Protein AF-A0A6P4JUM6-F1 (afdb_monomer_lite)

Radius of gyration: 41.26 Å; chains: 1; bounding box: 114×109×112 Å

Secondary structure (DSSP, 8-state):
----------------------------SSSTTHHHHHHHHS-TT--HHHHHHHGGG-PPPPPP-----THHHHHHHHHHHHHHHHHHHTT---THHHHHHHTT-TT-HHHHHHHHHHHHHHHHHHHHHHHHHHHHH-S---HHHHHHHHHHHTTHHHHHHHHHHHHH--TT-SS--TTSHHHHHHHHHTT-HHHHHHH---HHHHHHHHHHHHHHHHHHHHHHHHHHHHHHHHTTS---HHHHHHHHHHHHHHHHHHHHHHHHHHHHS--EE-PPPPSS--BTTTEE---SSSEEEEEEHHHHSTTS---S-GGG-SEE-----SSTTSGGGTS----SEEEEEEE--SEEEEEEPPTT-S-SEEEEEETTS-EES-----SSPEEEEE-EEETTTEEE-EEEEEEE--STT---EEE-S-EE--GGGTEEEEEEEEEEETTEEEEEEEEEEEEGGGEE-GGG-EEPPP----TTSTT--BTTTEEE-BTTB-EEE--EE--SSTTEEEEEEEEEEETTEEEEEEEEEEEETTTTEE-TTSTT-EEE---TTS-PEE----S-B-GGGSS--EE---TTEEEE-EEPPHHHHTT-SEESEEE-S-EE-SS---EEEEEEEEEE-TTB--EEEEEEEE--GGG----THHHHHHHHHTTTTSS-TTTHHHHSSSSTTS-SS---------------------SS-HHHHHHHHHHHHHHHHHHHH---HHHHHHHHHHTTTTS-HHHHHHHHHHHHHHHHHHHHHHHHHHHHHS----HHHHHHHHHHHHHHHHHHHHHHHHHHH--SS-TTT-TT-HHHHHHHHHHH-THHHHHH---HHHHHHHHHHHHHHHHHHHHHHHHHHHHHTTTT---HHHHHHHHHHHHHHHHHHHHHHHHHHTTS--EE-PPPPSS--BTTTEE---SEEEEEEEEGGGSSTT----S-GGG-SEEE----GGG-GGGTS----SEEEEEEE--SEEEEEEPPTTSS-SEEEEEETTS-EES-----SS-EEEEE-EEEETTEEE-EEEEEEE--STT---EEE-S-EE--GGGTEEEEEEEEEEETTEEEEEEEEEEEEGGGEE-GGG-EEPPPP---TTSTT--BTTTEEE-BTTB-EEEE-EE--SSTTEEEEEEEEEEETTEEEEEEEEEEEETTTTEESSTTTS-EEEE-STTS-PEEE---S-B-GGGSS--EE---SSEEEE-EEPPHHHHTT-SEESEEE-S-EE-SS---EEEEEEEEEE-TTB--EEEEEEEE---GGG--

Structure (mmCIF, N/CA/C/O backbone):
data_AF-A0A6P4JUM6-F1
#
_entry.id   AF-A0A6P4JUM6-F1
#
loop_
_atom_site.group_PDB
_atom_site.id
_atom_site.type_symbol
_atom_site.label_atom_id
_atom_site.label_alt_id
_atom_site.label_comp_id
_atom_site.label_asym_id
_atom_site.label_entity_id
_atom_site.label_seq_id
_atom_site.pdbx_PDB_ins_code
_atom_site.Cartn_x
_atom_site.Cartn_y
_atom_site.Cartn_z
_atom_site.occupancy
_atom_site.B_iso_or_equiv
_atom_site.auth_seq_id
_atom_site.auth_comp_id
_atom_site.auth_asym_id
_atom_site.auth_atom_id
_atom_site.pdbx_PDB_model_num
ATOM 1 N N . MET A 1 1 ? -56.418 -40.162 -6.514 1.00 30.61 1 MET A N 1
ATOM 2 C CA . MET A 1 1 ? -56.003 -41.557 -6.230 1.00 30.61 1 MET A CA 1
ATOM 3 C C . MET A 1 1 ? -55.249 -41.506 -4.905 1.00 30.61 1 MET A C 1
ATOM 5 O O . MET A 1 1 ? -54.278 -40.774 -4.859 1.00 30.61 1 MET A O 1
ATOM 9 N N . ARG A 1 2 ? -55.902 -41.839 -3.773 1.00 25.95 2 ARG A N 1
ATOM 10 C CA . ARG A 1 2 ? -55.861 -43.142 -3.041 1.00 25.95 2 ARG A CA 1
ATOM 11 C C . ARG A 1 2 ? -54.434 -43.450 -2.536 1.00 25.95 2 ARG A C 1
ATOM 13 O O . ARG A 1 2 ? -53.557 -43.450 -3.380 1.00 25.95 2 ARG A O 1
ATOM 20 N N . PHE A 1 3 ? -54.093 -43.781 -1.285 1.00 22.88 3 PHE A N 1
ATOM 21 C CA . PHE A 1 3 ? -54.753 -44.150 -0.009 1.00 22.88 3 PHE A CA 1
ATOM 22 C C . PHE A 1 3 ? -53.568 -44.231 1.008 1.00 22.88 3 PHE A C 1
ATOM 24 O O . PHE A 1 3 ? -52.559 -44.832 0.663 1.00 22.88 3 PHE A O 1
ATOM 31 N N . SER A 1 4 ? -53.480 -43.440 2.082 1.00 24.98 4 SER A N 1
ATOM 32 C CA . SER A 1 4 ? -53.845 -43.744 3.487 1.00 24.98 4 SER A CA 1
ATOM 33 C C . SER A 1 4 ? -53.309 -45.053 4.124 1.00 24.98 4 SER A C 1
ATOM 35 O O . SER A 1 4 ? -53.749 -46.127 3.738 1.00 24.98 4 SER A O 1
ATOM 37 N N . ILE A 1 5 ? -52.486 -44.893 5.183 1.00 31.31 5 ILE A N 1
ATOM 38 C CA . ILE A 1 5 ? -52.634 -45.421 6.572 1.00 31.31 5 ILE A CA 1
ATOM 39 C C . ILE A 1 5 ? -52.752 -46.948 6.782 1.00 31.31 5 ILE A C 1
ATOM 41 O O . ILE A 1 5 ? -53.758 -47.504 6.384 1.00 31.31 5 ILE A O 1
ATOM 45 N N . PHE A 1 6 ? -51.826 -47.560 7.546 1.00 24.95 6 PHE A N 1
ATOM 46 C CA . PHE A 1 6 ? -51.950 -48.743 8.452 1.00 24.95 6 PHE A CA 1
ATOM 47 C C . PHE A 1 6 ? -50.534 -48.951 9.068 1.00 24.95 6 PHE A C 1
ATOM 49 O O . PHE A 1 6 ? -49.577 -48.960 8.309 1.00 24.95 6 PHE A O 1
ATOM 56 N N . LEU A 1 7 ? -50.232 -49.129 10.358 1.00 23.45 7 LEU A N 1
ATOM 57 C CA . LEU A 1 7 ? -50.971 -49.251 11.611 1.00 23.45 7 LEU A CA 1
ATOM 58 C C . LEU A 1 7 ? -49.921 -49.184 12.750 1.00 23.45 7 LEU A C 1
ATOM 60 O O . LEU A 1 7 ? -48.865 -49.805 12.644 1.00 23.45 7 LEU A O 1
ATOM 64 N N . ALA A 1 8 ? -50.218 -48.475 13.837 1.00 26.19 8 ALA A N 1
ATOM 65 C CA . ALA A 1 8 ? -49.530 -48.634 15.118 1.00 26.19 8 ALA A CA 1
ATOM 66 C C . ALA A 1 8 ? -49.999 -49.928 15.830 1.00 26.19 8 ALA A C 1
ATOM 68 O O . ALA A 1 8 ? -51.040 -50.477 15.480 1.00 26.19 8 ALA A O 1
ATOM 69 N N . THR A 1 9 ? -49.302 -50.332 16.901 1.00 24.92 9 THR A N 1
ATOM 70 C CA . THR A 1 9 ? -49.729 -51.248 17.995 1.00 24.92 9 THR A CA 1
ATOM 71 C C . THR A 1 9 ? -49.638 -52.776 17.814 1.00 24.92 9 THR A C 1
ATOM 73 O O . THR A 1 9 ? -50.515 -53.399 17.229 1.00 24.92 9 THR A O 1
ATOM 76 N N . LEU A 1 10 ? -48.607 -53.372 18.441 1.00 24.25 10 LEU A N 1
ATOM 77 C CA . LEU A 1 10 ? -48.499 -54.732 19.030 1.00 24.25 10 LEU A CA 1
ATOM 78 C C . LEU A 1 10 ? -47.011 -54.884 19.442 1.00 24.25 10 LEU A C 1
ATOM 80 O O . LEU A 1 10 ? -46.163 -54.906 18.566 1.00 24.25 10 LEU A O 1
ATOM 84 N N . LEU A 1 11 ? -46.555 -54.879 20.698 1.00 23.66 11 LEU A N 1
ATOM 85 C CA . LEU A 1 11 ? -47.030 -55.514 21.927 1.00 23.66 11 LEU A CA 1
ATOM 86 C C . LEU A 1 11 ? -46.550 -54.724 23.166 1.00 23.66 11 LEU A C 1
ATOM 88 O O . LEU A 1 11 ? -45.383 -54.354 23.259 1.00 23.66 11 LEU A O 1
ATOM 92 N N . ALA A 1 12 ? -47.421 -54.615 24.168 1.00 25.27 12 ALA A N 1
ATOM 93 C CA . ALA A 1 12 ? -47.061 -54.521 25.583 1.00 25.27 12 ALA A CA 1
ATOM 94 C C . ALA A 1 12 ? -47.323 -55.891 26.239 1.00 25.27 12 ALA A C 1
ATOM 96 O O . ALA A 1 12 ? -48.354 -56.471 25.922 1.00 25.27 12 ALA A O 1
ATOM 97 N N . LEU A 1 13 ? -46.444 -56.388 27.125 1.00 23.42 13 LEU A N 1
ATOM 98 C CA . LEU A 1 13 ? -46.703 -57.326 28.253 1.00 23.42 13 LEU A CA 1
ATOM 99 C C . LEU A 1 13 ? -45.335 -57.746 28.853 1.00 23.42 13 LEU A C 1
ATOM 101 O O . LEU A 1 13 ? -44.534 -58.368 28.171 1.00 23.42 13 LEU A O 1
ATOM 105 N N . GLN A 1 14 ? -44.904 -57.195 29.994 1.00 24.20 14 GLN A N 1
ATOM 106 C CA . GLN A 1 14 ? -45.178 -57.604 31.388 1.00 24.20 14 GLN A CA 1
ATOM 107 C C . GLN A 1 14 ? -44.387 -58.826 31.918 1.00 24.20 14 GLN A C 1
ATOM 109 O O . GLN A 1 14 ? -44.550 -59.942 31.447 1.00 24.20 14 GLN A O 1
ATOM 114 N N . LEU A 1 15 ? -43.697 -58.558 33.042 1.00 22.41 15 LEU A N 1
ATOM 115 C CA . LEU A 1 15 ? -43.553 -59.385 34.257 1.00 22.41 15 LEU A CA 1
ATOM 116 C C . LEU A 1 15 ? -42.677 -60.653 34.207 1.00 22.41 15 LEU A C 1
ATOM 118 O O . LEU A 1 15 ? -43.081 -61.691 33.702 1.00 22.41 15 LEU A O 1
ATOM 122 N N . SER A 1 16 ? -41.568 -60.650 34.957 1.00 22.73 16 SER A N 1
ATOM 123 C CA . SER A 1 16 ? -41.493 -61.185 36.340 1.00 22.73 16 SER A CA 1
ATOM 124 C C . SER A 1 16 ? -40.091 -61.710 36.707 1.00 22.73 16 SER A C 1
ATOM 126 O O . SER A 1 16 ? -39.433 -62.417 35.955 1.00 22.73 16 SER A O 1
ATOM 128 N N . THR A 1 17 ? -39.650 -61.314 37.901 1.00 22.70 17 THR A N 1
ATOM 129 C CA . THR A 1 17 ? -38.501 -61.802 38.693 1.00 22.70 17 THR A CA 1
ATOM 130 C C . THR A 1 17 ? -38.711 -63.276 39.134 1.00 22.70 17 THR A C 1
ATOM 132 O O . THR A 1 17 ? -39.800 -63.784 38.861 1.00 22.70 17 THR A O 1
ATOM 135 N N . PRO A 1 18 ? -37.816 -63.994 39.875 1.00 34.25 18 PRO A N 1
ATOM 136 C CA . PRO A 1 18 ? -36.531 -63.627 40.510 1.00 34.25 18 PRO A CA 1
ATOM 137 C C . PRO A 1 18 ? -35.391 -64.687 40.363 1.00 34.25 18 PRO A C 1
ATOM 139 O O . PRO A 1 18 ? -35.602 -65.799 39.898 1.00 34.25 18 PRO A O 1
ATOM 142 N N . THR A 1 19 ? -34.169 -64.379 40.820 1.00 22.28 19 THR A N 1
ATOM 143 C CA . THR A 1 19 ? -33.418 -65.106 41.882 1.00 22.28 19 THR A CA 1
ATOM 144 C C . THR A 1 19 ? -31.895 -64.910 41.793 1.00 22.28 19 THR A C 1
ATOM 146 O O . THR A 1 19 ? -31.254 -65.099 40.768 1.00 22.28 19 THR A O 1
ATOM 149 N N . ASN A 1 20 ? -31.348 -64.531 42.949 1.00 23.55 20 ASN A N 1
ATOM 150 C CA . ASN A 1 20 ? -29.957 -64.587 43.396 1.00 23.55 20 ASN A CA 1
ATOM 151 C C . ASN A 1 20 ? -29.068 -65.660 42.737 1.00 23.55 20 ASN A C 1
ATOM 153 O O . ASN A 1 20 ? -29.368 -66.841 42.867 1.00 23.55 20 ASN A O 1
ATOM 157 N N . SER A 1 21 ? -27.852 -65.284 42.314 1.00 22.86 21 SER A N 1
ATOM 158 C CA . SER A 1 21 ? -26.657 -65.497 43.153 1.00 22.86 21 SER A CA 1
ATOM 159 C C . SER A 1 21 ? -25.354 -64.981 42.513 1.00 22.86 21 SER A C 1
ATOM 161 O O . SER A 1 21 ? -24.967 -65.437 41.447 1.00 22.86 21 SER A O 1
ATOM 163 N N . LYS A 1 22 ? -24.622 -64.169 43.289 1.00 22.53 22 LYS A N 1
ATOM 164 C CA . LYS A 1 22 ? -23.172 -64.285 43.549 1.00 22.53 22 LYS A CA 1
ATOM 165 C C . LYS A 1 22 ? -22.136 -63.968 42.433 1.00 22.53 22 LYS A C 1
ATOM 167 O O . LYS A 1 22 ? -21.799 -64.820 41.629 1.00 22.53 22 LYS A O 1
ATOM 172 N N . TRP A 1 23 ? -21.476 -62.817 42.653 1.00 22.16 23 TRP A N 1
ATOM 173 C CA . TRP A 1 23 ? -20.036 -62.502 42.486 1.00 22.16 23 TRP A CA 1
ATOM 174 C C . TRP A 1 23 ? -19.469 -62.063 41.116 1.00 22.16 23 TRP A C 1
ATOM 176 O O . TRP A 1 23 ? -19.117 -62.874 40.273 1.00 22.16 23 TRP A O 1
ATOM 186 N N . TYR A 1 24 ? -19.282 -60.737 41.003 1.00 23.20 24 TYR A N 1
ATOM 187 C CA . TYR A 1 24 ? -18.024 -60.012 40.724 1.00 23.20 24 TYR A CA 1
ATOM 188 C C . TYR A 1 24 ? -16.966 -60.668 39.811 1.00 23.20 24 TYR A C 1
ATOM 190 O O . TYR A 1 24 ? -16.156 -61.465 40.276 1.00 23.20 24 TYR A O 1
ATOM 198 N N . HIS A 1 25 ? -16.870 -60.196 38.564 1.00 24.27 25 HIS A N 1
ATOM 199 C CA . HIS A 1 25 ? -15.766 -59.363 38.046 1.00 24.27 25 HIS A CA 1
ATOM 200 C C . HIS A 1 25 ? -15.980 -59.083 36.543 1.00 24.27 25 HIS A C 1
ATOM 202 O O . HIS A 1 25 ? -16.406 -59.968 35.813 1.00 24.27 25 HIS A O 1
ATOM 208 N N . HIS A 1 26 ? -15.586 -57.879 36.104 1.00 27.05 26 HIS A N 1
ATOM 209 C CA . HIS A 1 26 ? -15.434 -57.431 34.707 1.00 27.05 26 HIS A CA 1
ATOM 210 C C . HIS A 1 26 ? -16.703 -57.080 33.913 1.00 27.05 26 HIS A C 1
ATOM 212 O O . HIS A 1 26 ? -17.337 -57.950 33.333 1.00 27.05 26 HIS A O 1
ATOM 218 N N . LEU A 1 27 ? -16.978 -55.771 33.828 1.00 26.19 27 LEU A N 1
ATOM 219 C CA . LEU A 1 27 ? -17.271 -54.983 32.614 1.00 26.19 27 LEU A CA 1
ATOM 220 C C . LEU A 1 27 ? -18.106 -53.769 33.026 1.00 26.19 27 LEU A C 1
ATOM 222 O O . LEU A 1 27 ? -19.326 -53.844 33.074 1.00 26.19 27 LEU A O 1
ATOM 226 N N . ASP A 1 28 ? -17.440 -52.659 33.332 1.00 27.31 28 ASP A N 1
ATOM 227 C CA . ASP A 1 28 ? -18.103 -51.358 33.338 1.00 27.31 28 ASP A CA 1
ATOM 228 C C . ASP A 1 28 ? -17.100 -50.285 32.913 1.00 27.31 28 ASP A C 1
ATOM 230 O O . ASP A 1 28 ? -16.144 -50.003 33.643 1.00 27.31 28 ASP A O 1
ATOM 234 N N . LYS A 1 29 ? -17.247 -49.809 31.667 1.00 28.62 29 LYS A N 1
ATOM 235 C CA . LYS A 1 29 ? -16.589 -48.591 31.155 1.00 28.62 29 LYS A CA 1
ATOM 236 C C . LYS A 1 29 ? -17.004 -48.109 29.757 1.00 28.62 29 LYS A C 1
ATOM 238 O O . LYS A 1 29 ? -16.456 -47.104 29.334 1.00 28.62 29 LYS A O 1
ATOM 243 N N . ASN A 1 30 ? -17.927 -48.758 29.038 1.00 28.23 30 ASN A N 1
ATOM 244 C CA . ASN A 1 30 ? -18.118 -48.465 27.603 1.00 28.23 30 ASN A CA 1
ATOM 245 C C . ASN A 1 30 ? -19.568 -48.252 27.123 1.00 28.23 30 ASN A C 1
ATOM 247 O O . ASN A 1 30 ? -19.800 -48.353 25.924 1.00 28.23 30 ASN A O 1
ATOM 251 N N . MET A 1 31 ? -20.546 -47.953 27.989 1.00 23.69 31 MET A N 1
ATOM 252 C CA . MET A 1 31 ? -21.935 -47.749 27.522 1.00 23.69 31 MET A CA 1
ATOM 253 C C . MET A 1 31 ? -22.468 -46.312 27.623 1.00 23.69 31 MET A C 1
ATOM 255 O O . MET A 1 31 ? -23.322 -45.951 26.820 1.00 23.69 31 MET A O 1
ATOM 259 N N . ASP A 1 32 ? -21.922 -45.464 28.499 1.00 25.86 32 ASP A N 1
ATOM 260 C CA . ASP A 1 32 ? -22.426 -44.086 28.667 1.00 25.86 32 ASP A CA 1
ATOM 261 C C . ASP A 1 32 ? -21.827 -43.073 27.674 1.00 25.86 32 ASP A C 1
ATOM 263 O O . ASP A 1 32 ? -22.367 -41.985 27.489 1.00 25.86 32 ASP A O 1
ATOM 267 N N . THR A 1 33 ? -20.732 -43.418 26.993 1.00 30.06 33 THR A N 1
ATOM 268 C CA . THR A 1 33 ? -20.088 -42.557 25.986 1.00 30.06 33 THR A CA 1
ATOM 269 C C . THR A 1 33 ? -20.712 -42.669 24.594 1.00 30.06 33 THR A C 1
ATOM 271 O O . THR A 1 33 ? -20.678 -41.698 23.845 1.00 30.06 33 THR A O 1
ATOM 274 N N . VAL A 1 34 ? -21.340 -43.801 24.261 1.00 26.61 34 VAL A N 1
ATOM 275 C CA . VAL A 1 34 ? -21.846 -44.080 22.901 1.00 26.61 34 VAL A CA 1
ATOM 276 C C . VAL A 1 34 ? -23.170 -43.356 22.612 1.00 26.61 34 VAL A C 1
ATOM 278 O O . VAL A 1 34 ? -23.371 -42.846 21.515 1.00 26.61 34 VAL A O 1
ATOM 281 N N . LEU A 1 35 ? -24.049 -43.211 23.611 1.00 25.69 35 LEU A N 1
ATOM 282 C CA . LEU A 1 35 ? -25.330 -42.499 23.454 1.00 25.69 35 LEU A CA 1
ATOM 283 C C . LEU A 1 35 ? -25.174 -40.970 23.380 1.00 25.69 35 LEU A C 1
ATOM 285 O O . LEU A 1 35 ? -26.036 -40.288 22.830 1.00 25.69 35 LEU A O 1
ATOM 289 N N . LEU A 1 36 ? -24.070 -40.426 23.906 1.00 30.44 36 LEU A N 1
ATOM 290 C CA . LEU A 1 36 ? -23.743 -39.005 23.776 1.00 30.44 36 LEU A CA 1
ATOM 291 C C . LEU A 1 36 ? -23.147 -38.688 22.392 1.00 30.44 36 LEU A C 1
ATOM 293 O O . LEU A 1 36 ? -23.357 -37.592 21.884 1.00 30.44 36 LEU A O 1
ATOM 297 N N . GLU A 1 37 ? -22.440 -39.642 21.775 1.00 27.55 37 GLU A N 1
ATOM 298 C CA . GLU A 1 37 ? -21.883 -39.498 20.423 1.00 27.55 37 GLU A CA 1
ATOM 299 C C . GLU A 1 37 ? -22.973 -39.521 19.339 1.00 27.55 37 GLU A C 1
ATOM 301 O O . GLU A 1 37 ? -22.931 -38.689 18.434 1.00 27.55 37 GLU A O 1
ATOM 306 N N . GLU A 1 38 ? -23.997 -40.378 19.451 1.00 25.17 38 GLU A N 1
ATOM 307 C CA . GLU A 1 38 ? -25.082 -40.450 18.453 1.00 25.17 38 GLU A CA 1
ATOM 308 C C . GLU A 1 38 ? -26.007 -39.216 18.464 1.00 25.17 38 GLU A C 1
ATOM 310 O O . GLU A 1 38 ? -26.396 -38.735 17.400 1.00 25.17 38 GLU A O 1
ATOM 315 N N . ALA A 1 39 ? -26.287 -38.615 19.628 1.00 27.98 39 ALA A N 1
ATOM 316 C CA . ALA A 1 39 ? -27.108 -37.397 19.712 1.00 27.98 39 ALA A CA 1
ATOM 317 C C . ALA A 1 39 ? -26.408 -36.140 19.148 1.00 27.98 39 ALA A C 1
ATOM 319 O O . ALA A 1 39 ? -27.064 -35.167 18.777 1.00 27.98 39 ALA A O 1
ATOM 320 N N . ILE A 1 40 ? -25.073 -36.154 19.063 1.00 30.73 40 ILE A N 1
ATOM 321 C CA . ILE A 1 40 ? -24.262 -35.067 18.489 1.00 30.73 40 ILE A CA 1
ATOM 322 C C . ILE A 1 40 ? -24.215 -35.154 16.949 1.00 30.73 40 ILE A C 1
ATOM 324 O O . ILE A 1 40 ? -23.963 -34.148 16.283 1.00 30.73 40 ILE A O 1
ATOM 328 N N . LEU A 1 41 ? -24.503 -36.327 16.374 1.00 25.58 41 LEU A N 1
ATOM 329 C CA . LEU A 1 41 ? -24.389 -36.605 14.940 1.00 25.58 41 LEU A CA 1
ATOM 330 C C . LEU A 1 41 ? -25.618 -36.187 14.107 1.00 25.58 41 LEU A C 1
ATOM 332 O O . LEU A 1 41 ? -25.451 -35.877 12.930 1.00 25.58 41 LEU A O 1
ATOM 336 N N . GLU A 1 42 ? -26.824 -36.089 14.681 1.00 24.27 42 GLU A N 1
ATOM 337 C CA . GLU A 1 42 ? -28.047 -35.749 13.915 1.00 24.27 42 GLU A CA 1
ATOM 338 C C . GLU A 1 42 ? -28.391 -34.240 13.855 1.00 24.27 42 GLU A C 1
ATOM 340 O O . GLU A 1 42 ? -29.254 -33.832 13.083 1.00 24.27 42 GLU A O 1
ATOM 345 N N . GLY A 1 43 ? -27.692 -33.371 14.598 1.00 28.33 43 GLY A N 1
ATOM 346 C CA . GLY A 1 43 ? -27.975 -31.922 14.683 1.00 28.33 43 GLY A CA 1
ATOM 347 C C . GLY A 1 43 ? -27.258 -31.029 13.655 1.00 28.33 43 GLY A C 1
ATOM 348 O O . GLY A 1 43 ? -26.982 -29.859 13.932 1.00 28.33 43 GLY A O 1
ATOM 349 N N . MET A 1 44 ? -26.872 -31.569 12.499 1.00 25.36 44 MET A N 1
ATOM 350 C CA . MET A 1 44 ? -26.043 -30.878 11.501 1.00 25.36 44 MET A CA 1
ATOM 351 C C . MET A 1 44 ? -26.868 -30.015 10.525 1.00 25.36 44 MET A C 1
ATOM 353 O O . MET A 1 44 ? -26.915 -30.357 9.355 1.00 25.36 44 MET A O 1
ATOM 357 N N . ASP A 1 45 ? -27.503 -28.927 10.997 1.00 25.05 45 ASP A N 1
ATOM 358 C CA . ASP A 1 45 ? -27.776 -27.687 10.206 1.00 25.05 45 ASP A CA 1
ATOM 359 C C . ASP A 1 45 ? -28.575 -26.580 10.944 1.00 25.05 45 ASP A C 1
ATOM 361 O O . ASP A 1 45 ? -29.120 -25.669 10.325 1.00 25.05 45 ASP A O 1
ATOM 365 N N . MET A 1 46 ? -28.652 -26.603 12.277 1.00 27.16 46 MET A N 1
ATOM 366 C CA . MET A 1 46 ? -29.576 -25.724 13.010 1.00 27.16 46 MET A CA 1
ATOM 367 C C . MET A 1 46 ? -28.981 -24.378 13.451 1.00 27.16 46 MET A C 1
ATOM 369 O O . MET A 1 46 ? -27.821 -24.281 13.868 1.00 27.16 46 MET A O 1
ATOM 373 N N . SER A 1 47 ? -29.819 -23.339 13.421 1.00 30.16 47 SER A N 1
ATOM 374 C CA . SER A 1 47 ? -29.534 -22.012 13.982 1.00 30.16 47 SER A CA 1
ATOM 375 C C . SER A 1 47 ? -29.404 -22.038 15.517 1.00 30.16 47 SER A C 1
ATOM 377 O O . SER A 1 47 ? -29.879 -22.956 16.185 1.00 30.16 47 SER A O 1
ATOM 379 N N . VAL A 1 48 ? -28.771 -21.012 16.109 1.00 31.92 48 VAL A N 1
ATOM 380 C CA . VAL A 1 48 ? -28.644 -20.880 17.580 1.00 31.92 48 VAL A CA 1
ATOM 381 C C . VAL A 1 48 ? -30.017 -20.903 18.266 1.00 31.92 48 VAL A C 1
ATOM 383 O O . VAL A 1 48 ? -30.132 -21.454 19.359 1.00 31.92 48 VAL A O 1
ATOM 386 N N . ASP A 1 49 ? -31.049 -20.373 17.608 1.00 33.69 49 ASP A N 1
ATOM 387 C CA . ASP A 1 49 ? -32.422 -20.346 18.115 1.00 33.69 49 ASP A CA 1
ATOM 388 C C . ASP A 1 49 ? -33.086 -21.740 18.068 1.00 33.69 49 ASP A C 1
ATOM 390 O O . ASP A 1 49 ? -33.725 -22.147 19.037 1.00 33.69 49 ASP A O 1
ATOM 394 N N . GLU A 1 50 ? -32.847 -22.537 17.020 1.00 31.94 50 GLU A N 1
ATOM 395 C CA . GLU A 1 50 ? -33.357 -23.918 16.904 1.00 31.94 50 GLU A CA 1
ATOM 396 C C . GLU A 1 50 ? -32.680 -24.892 17.883 1.00 31.94 50 GLU A C 1
ATOM 398 O O . GLU A 1 50 ? -33.312 -25.817 18.393 1.00 31.94 50 GLU A O 1
ATOM 403 N N . ILE A 1 51 ? -31.394 -24.689 18.195 1.00 31.80 51 ILE A N 1
ATOM 404 C CA . ILE A 1 51 ? -30.670 -25.500 19.193 1.00 31.80 51 ILE A CA 1
ATOM 405 C C . ILE A 1 51 ? -31.239 -25.257 20.599 1.00 31.80 51 ILE A C 1
ATOM 407 O O . ILE A 1 51 ? -31.347 -26.193 21.395 1.00 31.80 51 ILE A O 1
ATOM 411 N N . VAL A 1 52 ? -31.639 -24.016 20.898 1.00 32.41 52 VAL A N 1
ATOM 412 C CA . VAL A 1 52 ? -32.321 -23.651 22.151 1.00 32.41 52 VAL A CA 1
ATOM 413 C C . VAL A 1 52 ? -33.705 -24.303 22.236 1.00 32.41 52 VAL A C 1
ATOM 415 O O . VAL A 1 52 ? -34.105 -24.743 23.315 1.00 32.41 52 VAL A O 1
ATOM 418 N N . GLU A 1 53 ? -34.410 -24.426 21.111 1.00 32.53 53 GLU A N 1
ATOM 419 C CA . GLU A 1 53 ? -35.739 -25.036 21.044 1.00 32.53 53 GLU A CA 1
ATOM 420 C C . GLU A 1 53 ? -35.687 -26.572 21.179 1.00 32.53 53 GLU A C 1
ATOM 422 O O . GLU A 1 53 ? -36.432 -27.143 21.977 1.00 32.53 53 GLU A O 1
ATOM 427 N N . ASN A 1 54 ? -34.735 -27.250 20.528 1.00 29.78 54 ASN A N 1
ATOM 428 C CA . ASN A 1 54 ? -34.584 -28.712 20.618 1.00 29.78 54 ASN A CA 1
ATOM 429 C C . ASN A 1 54 ? -33.962 -29.195 21.941 1.00 29.78 54 ASN A C 1
ATOM 431 O O . ASN A 1 54 ? -34.329 -30.261 22.438 1.00 29.78 54 ASN A O 1
ATOM 435 N N . ALA A 1 55 ? -33.086 -28.406 22.577 1.00 28.30 55 ALA A N 1
ATOM 436 C CA . ALA A 1 55 ? -32.541 -28.733 23.901 1.00 28.30 55 ALA A CA 1
ATOM 437 C C . ALA A 1 55 ? -33.612 -28.742 25.012 1.00 28.30 55 ALA A C 1
ATOM 439 O O . ALA A 1 55 ? -33.397 -29.323 26.076 1.00 28.30 55 ALA A O 1
ATOM 440 N N . SER A 1 56 ? -34.779 -28.134 24.766 1.00 27.75 56 SER A N 1
ATOM 441 C CA . SER A 1 56 ? -35.917 -28.140 25.693 1.00 27.75 56 SER A CA 1
ATOM 442 C C . SER A 1 56 ? -36.718 -29.455 25.706 1.00 27.75 56 SER A C 1
ATOM 444 O O . SER A 1 56 ? -37.569 -29.627 26.578 1.00 27.75 56 SER A O 1
ATOM 446 N N . GLN A 1 57 ? -36.441 -30.389 24.781 1.00 27.11 57 GLN A N 1
ATOM 447 C CA . GLN A 1 57 ? -37.229 -31.617 24.576 1.00 27.11 57 GLN A CA 1
ATOM 448 C C . GLN A 1 57 ? -36.511 -32.926 24.967 1.00 27.11 57 GLN A C 1
ATOM 450 O O . GLN A 1 57 ? -37.067 -34.006 24.777 1.00 27.11 57 GLN A O 1
ATOM 455 N N . ILE A 1 58 ? -35.294 -32.865 25.518 1.00 26.67 58 ILE A N 1
ATOM 456 C CA . ILE A 1 58 ? -34.505 -34.058 25.871 1.00 26.67 58 ILE A CA 1
ATOM 457 C C . ILE A 1 58 ? -34.850 -34.522 27.298 1.00 26.67 58 ILE A C 1
ATOM 459 O O . ILE A 1 58 ? -34.447 -33.901 28.283 1.00 26.67 58 ILE A O 1
ATOM 463 N N . ASP A 1 59 ? -35.583 -35.632 27.413 1.00 25.91 59 ASP A N 1
ATOM 464 C CA . ASP A 1 59 ? -35.873 -36.307 28.685 1.00 25.91 59 ASP A CA 1
ATOM 465 C C . ASP A 1 59 ? -34.624 -37.028 29.237 1.00 25.91 59 ASP A C 1
ATOM 467 O O . ASP A 1 59 ? -34.018 -37.863 28.564 1.00 25.91 59 ASP A O 1
ATOM 471 N N . VAL A 1 60 ? -34.257 -36.748 30.494 1.00 26.78 60 VAL A N 1
ATOM 472 C CA . VAL A 1 60 ? -33.142 -37.405 31.210 1.00 26.78 60 VAL A CA 1
ATOM 473 C C . VAL A 1 60 ? -33.678 -38.505 32.153 1.00 26.78 60 VAL A C 1
ATOM 475 O O . VAL A 1 60 ? -34.686 -38.273 32.831 1.00 26.78 60 VAL A O 1
ATOM 478 N N . PRO A 1 61 ? -33.032 -39.691 32.258 1.00 25.86 61 PRO A N 1
ATOM 479 C CA . PRO A 1 61 ? -33.514 -40.812 33.072 1.00 25.86 61 PRO A CA 1
ATOM 480 C C . PRO A 1 61 ? -33.514 -40.531 34.584 1.00 25.86 61 PRO A C 1
ATOM 482 O O . PRO A 1 61 ? -32.666 -39.817 35.114 1.00 25.86 61 PRO A O 1
ATOM 485 N N . GLN A 1 62 ? -34.467 -41.140 35.296 1.00 26.12 62 GLN A N 1
ATOM 486 C CA . GLN A 1 62 ? -34.634 -41.023 36.748 1.00 26.12 62 GLN A CA 1
ATOM 487 C C . GLN A 1 62 ? -33.494 -41.692 37.538 1.00 26.12 62 GLN A C 1
ATOM 489 O O . GLN A 1 62 ? -33.394 -42.917 37.538 1.00 26.12 62 GLN A O 1
ATOM 494 N N . GLU A 1 63 ? -32.754 -40.923 38.342 1.00 29.42 63 GLU A N 1
ATOM 495 C CA . GLU A 1 63 ? -32.015 -41.459 39.494 1.00 29.42 63 GLU A CA 1
ATOM 496 C C . GLU A 1 63 ? -32.829 -41.321 40.791 1.00 29.42 63 GLU A C 1
ATOM 498 O O . GLU A 1 63 ? -33.358 -40.261 41.140 1.00 29.42 63 GLU A O 1
ATOM 503 N N . GLN A 1 64 ? -32.951 -42.441 41.504 1.00 28.59 64 GLN A N 1
ATOM 504 C CA . GLN A 1 64 ? -33.673 -42.573 42.763 1.00 28.59 64 GLN A CA 1
ATOM 505 C C . GLN A 1 64 ? -32.799 -42.152 43.957 1.00 28.59 64 GLN A C 1
ATOM 507 O O . GLN A 1 64 ? -31.824 -42.812 44.286 1.00 28.59 64 GLN A O 1
ATOM 512 N N . GLY A 1 65 ? -33.244 -41.111 44.666 1.00 40.00 65 GLY A N 1
ATOM 513 C CA . GLY A 1 65 ? -33.226 -41.026 46.132 1.00 40.00 65 GLY A CA 1
ATOM 514 C C . GLY A 1 65 ? -31.881 -40.957 46.873 1.00 40.00 65 GLY A C 1
ATOM 515 O O . GLY A 1 65 ? -31.449 -41.949 47.448 1.00 40.00 65 GLY A O 1
ATOM 516 N N . ALA A 1 66 ? -31.348 -39.743 47.059 1.00 26.05 66 ALA A N 1
ATOM 517 C CA . ALA A 1 66 ? -30.539 -39.375 48.230 1.00 26.05 66 ALA A CA 1
ATOM 518 C C . ALA A 1 66 ? -30.730 -37.875 48.572 1.00 26.05 66 ALA A C 1
ATOM 520 O O . ALA A 1 66 ? -30.941 -37.070 47.662 1.00 26.05 66 ALA A O 1
ATOM 521 N N . PRO A 1 67 ? -30.712 -37.463 49.857 1.00 33.06 67 PRO A N 1
ATOM 522 C CA . PRO A 1 67 ? -30.969 -36.077 50.246 1.00 33.06 67 PRO A CA 1
ATOM 523 C C . PRO A 1 67 ? -29.739 -35.195 49.971 1.00 33.06 67 PRO A C 1
ATOM 525 O O . PRO A 1 67 ? -28.730 -35.307 50.660 1.00 33.06 67 PRO A O 1
ATOM 528 N N . SER A 1 68 ? -29.818 -34.303 48.978 1.00 28.12 68 SER A N 1
ATOM 529 C CA . SER A 1 68 ? -28.748 -33.348 48.652 1.00 28.12 68 SER A CA 1
ATOM 530 C C . SER A 1 68 ? -28.732 -32.168 49.635 1.00 28.12 68 SER A C 1
ATOM 532 O O . SER A 1 68 ? -29.690 -31.388 49.692 1.00 28.12 68 SER A O 1
ATOM 534 N N . THR A 1 69 ? -27.645 -31.996 50.384 1.00 36.66 69 THR A N 1
ATOM 535 C CA . THR A 1 69 ? -27.335 -30.741 51.083 1.00 36.66 69 THR A CA 1
ATOM 536 C C . THR A 1 69 ? -26.866 -29.685 50.069 1.00 36.66 69 THR A C 1
ATOM 538 O O . THR A 1 69 ? -26.305 -30.010 49.027 1.00 36.66 69 THR A O 1
ATOM 541 N N . LYS A 1 70 ? -27.105 -28.392 50.336 1.00 37.69 70 LYS A N 1
ATOM 542 C CA . LYS A 1 70 ? -26.728 -27.278 49.433 1.00 37.69 70 LYS A CA 1
ATOM 543 C C . LYS A 1 70 ? -25.217 -27.220 49.112 1.00 37.69 70 LYS A C 1
ATOM 545 O O . LYS A 1 70 ? -24.849 -26.666 48.082 1.00 37.69 70 LYS A O 1
ATOM 550 N N . GLU A 1 71 ? -24.371 -27.843 49.936 1.00 35.12 71 GLU A N 1
ATOM 551 C CA . GLU A 1 71 ? -22.921 -28.016 49.726 1.00 35.12 71 GLU A CA 1
ATOM 552 C C . GLU A 1 71 ? -22.559 -28.872 48.500 1.00 35.12 71 GLU A C 1
ATOM 554 O O . GLU A 1 71 ? -21.516 -28.657 47.885 1.00 35.12 71 GLU A O 1
ATOM 559 N N . THR A 1 72 ? -23.405 -29.828 48.098 1.00 39.94 72 THR A N 1
ATOM 560 C CA . THR A 1 72 ? -23.045 -30.808 47.057 1.00 39.94 72 THR A CA 1
ATOM 561 C C . THR A 1 72 ? -23.080 -30.216 45.639 1.00 39.94 72 THR A C 1
ATOM 563 O O . THR A 1 72 ? -22.346 -30.672 44.765 1.00 39.94 72 THR A O 1
ATOM 566 N N . ASN A 1 73 ? -23.873 -29.162 45.407 1.00 38.19 73 ASN A N 1
ATOM 567 C CA . ASN A 1 73 ? -24.060 -28.573 44.073 1.00 38.19 73 ASN A CA 1
ATOM 568 C C . ASN A 1 73 ? -22.942 -27.594 43.673 1.00 38.19 73 ASN A C 1
ATOM 570 O O . ASN A 1 73 ? -22.536 -27.587 42.512 1.00 38.19 73 ASN A O 1
ATOM 574 N N . ALA A 1 74 ? -22.411 -26.804 44.615 1.00 38.31 74 ALA A N 1
ATOM 575 C CA . ALA A 1 74 ? -21.294 -25.888 44.353 1.00 38.31 74 ALA A CA 1
ATOM 576 C C . ALA A 1 74 ? -19.989 -26.656 44.084 1.00 38.31 74 ALA A C 1
ATOM 578 O O . ALA A 1 74 ? -19.273 -26.346 43.133 1.00 38.31 74 ALA A O 1
ATOM 579 N N . LYS A 1 75 ? -19.737 -27.722 44.860 1.00 43.41 75 LYS A N 1
ATOM 580 C CA . LYS A 1 75 ? -18.579 -28.612 44.690 1.00 43.41 75 LYS A CA 1
ATOM 581 C C . LYS A 1 75 ? -18.627 -29.332 43.335 1.00 43.41 75 LYS A C 1
ATOM 583 O O . LYS A 1 75 ? -17.651 -29.308 42.599 1.00 43.41 75 LYS A O 1
ATOM 588 N N . LEU A 1 76 ? -19.792 -29.864 42.941 1.00 43.59 76 LEU A N 1
ATOM 589 C CA . LEU A 1 76 ? -19.995 -30.508 41.634 1.00 43.59 76 LEU A CA 1
ATOM 590 C C . LEU A 1 76 ? -19.833 -29.539 40.444 1.00 43.59 76 LEU A C 1
ATOM 592 O O . LEU A 1 76 ? -19.312 -29.934 39.400 1.00 43.59 76 LEU A O 1
ATOM 596 N N . TRP A 1 77 ? -20.273 -28.282 40.588 1.00 45.56 77 TRP A N 1
ATOM 597 C CA . TRP A 1 77 ? -20.087 -27.237 39.573 1.00 45.56 77 TRP A CA 1
ATOM 598 C C . TRP A 1 77 ? -18.604 -26.877 39.401 1.00 45.56 77 TRP A C 1
ATOM 600 O O . TRP A 1 77 ? -18.114 -26.877 38.271 1.00 45.56 77 TRP A O 1
ATOM 610 N N . LEU A 1 78 ? -17.877 -26.683 40.509 1.00 49.34 78 LEU A N 1
ATOM 611 C CA . LEU A 1 78 ? -16.431 -26.434 40.520 1.00 49.34 78 LEU A CA 1
ATOM 612 C C . LEU A 1 78 ? -15.642 -27.576 39.864 1.00 49.34 78 LEU A C 1
ATOM 614 O O . LEU A 1 78 ? -14.771 -27.314 39.041 1.00 49.34 78 LEU A O 1
ATOM 618 N N . THR A 1 79 ? -15.985 -28.839 40.146 1.00 49.53 79 THR A N 1
ATOM 619 C CA . THR A 1 79 ? -15.284 -29.991 39.552 1.00 49.53 79 THR A CA 1
ATOM 620 C C . THR A 1 79 ? -15.497 -30.088 38.036 1.00 49.53 79 THR A C 1
ATOM 622 O O . THR A 1 79 ? -14.552 -30.361 37.299 1.00 49.53 79 THR A O 1
ATOM 625 N N . LYS A 1 80 ? -16.724 -29.851 37.541 1.00 46.88 80 LYS A N 1
ATOM 626 C CA . LYS A 1 80 ? -17.041 -29.947 36.101 1.00 46.88 80 LYS A CA 1
ATOM 627 C C . LYS A 1 80 ? -16.516 -28.756 35.292 1.00 46.88 80 LYS A C 1
ATOM 629 O O . LYS A 1 80 ? -15.976 -28.961 34.207 1.00 46.88 80 LYS A O 1
ATOM 634 N N . ALA A 1 81 ? -16.656 -27.531 35.805 1.00 44.72 81 ALA A N 1
ATOM 635 C CA . ALA A 1 81 ? -16.124 -26.330 35.156 1.00 44.72 81 ALA A CA 1
ATOM 636 C C . ALA A 1 81 ? -14.587 -26.298 35.211 1.00 44.72 81 ALA A C 1
ATOM 638 O O . ALA A 1 81 ? -13.949 -26.006 34.199 1.00 44.72 81 ALA A O 1
ATOM 639 N N . GLY A 1 82 ? -14.009 -26.697 36.351 1.00 48.12 82 GLY A N 1
ATOM 640 C CA . GLY A 1 82 ? -12.568 -26.830 36.563 1.00 48.12 82 GLY A CA 1
ATOM 641 C C . GLY A 1 82 ? -11.918 -27.781 35.565 1.00 48.12 82 GLY A C 1
ATOM 642 O O . GLY A 1 82 ? -11.078 -27.350 34.785 1.00 48.12 82 GLY A O 1
ATOM 643 N N . ALA A 1 83 ? -12.393 -29.029 35.477 1.00 49.47 83 ALA A N 1
ATOM 644 C CA . ALA A 1 83 ? -11.837 -30.022 34.551 1.00 49.47 83 ALA A CA 1
ATOM 645 C C . ALA A 1 83 ? -11.886 -29.584 33.072 1.00 49.47 83 ALA A C 1
ATOM 647 O O . ALA A 1 83 ? -11.012 -29.942 32.282 1.00 49.47 83 ALA A O 1
ATOM 648 N N . CYS A 1 84 ? -12.895 -28.798 32.684 1.00 45.47 84 CYS A N 1
ATOM 649 C CA . CYS A 1 84 ? -13.022 -28.304 31.318 1.00 45.47 84 CYS A CA 1
ATOM 650 C C . CYS A 1 84 ? -12.067 -27.139 31.013 1.00 45.47 84 CYS A C 1
ATOM 652 O O . CYS A 1 84 ? -11.452 -27.124 29.944 1.00 45.47 84 CYS A O 1
ATOM 654 N N . ILE A 1 85 ? -11.938 -26.178 31.935 1.00 52.72 85 ILE A N 1
ATOM 655 C CA . ILE A 1 85 ? -11.016 -25.039 31.801 1.00 52.72 85 ILE A CA 1
ATOM 656 C C . ILE A 1 85 ? -9.564 -25.528 31.888 1.00 52.72 85 ILE A C 1
ATOM 658 O O . ILE A 1 85 ? -8.755 -25.157 31.041 1.00 52.72 85 ILE A O 1
ATOM 662 N N . ASP A 1 86 ? -9.258 -26.446 32.807 1.00 53.72 86 ASP A N 1
ATOM 663 C CA . ASP A 1 86 ? -7.929 -27.058 32.940 1.00 53.72 86 ASP A CA 1
ATOM 664 C C . ASP A 1 86 ? -7.560 -27.868 31.680 1.00 53.72 86 ASP A C 1
ATOM 666 O O . ASP A 1 86 ? -6.419 -27.841 31.218 1.00 53.72 86 ASP A O 1
ATOM 670 N N . GLY A 1 87 ? -8.541 -28.533 31.055 1.00 48.84 87 GLY A N 1
ATOM 671 C CA . GLY A 1 87 ? -8.364 -29.206 29.767 1.00 48.84 87 GLY A CA 1
ATOM 672 C C . GLY A 1 87 ? -8.176 -28.248 28.583 1.00 48.84 87 GLY A C 1
ATOM 673 O O . GLY A 1 87 ? -7.569 -28.623 27.582 1.00 48.84 87 GLY A O 1
ATOM 674 N N . MET A 1 88 ? -8.699 -27.018 28.635 1.00 50.75 88 MET A N 1
ATOM 675 C CA . MET A 1 88 ? -8.362 -25.962 27.665 1.00 50.75 88 MET A CA 1
ATOM 676 C C . MET A 1 88 ? -6.948 -25.418 27.913 1.00 50.75 88 MET A C 1
ATOM 678 O O . MET A 1 88 ? -6.199 -25.244 26.960 1.00 50.75 88 MET A O 1
ATOM 682 N N . GLU A 1 89 ? -6.551 -25.244 29.173 1.00 53.00 89 GLU A N 1
ATOM 683 C CA . GLU A 1 89 ? -5.242 -24.719 29.577 1.00 53.00 89 GLU A CA 1
ATOM 684 C C . GLU A 1 89 ? -4.080 -25.675 29.257 1.00 53.00 89 GLU A C 1
ATOM 686 O O . GLU A 1 89 ? -3.069 -25.235 28.718 1.00 53.00 89 GLU A O 1
ATOM 691 N N . GLN A 1 90 ? -4.246 -26.990 29.452 1.00 50.44 90 GLN A N 1
ATOM 692 C CA . GLN A 1 90 ? -3.267 -28.005 29.014 1.00 50.44 90 GLN A CA 1
ATOM 693 C C . GLN A 1 90 ? -3.077 -28.074 27.489 1.00 50.44 90 GLN A C 1
ATOM 695 O O . GLN A 1 90 ? -2.091 -28.637 27.017 1.00 50.44 90 GLN A O 1
ATOM 700 N N . ARG A 1 91 ? -4.023 -27.538 26.707 1.00 50.03 91 ARG A N 1
ATOM 701 C CA . ARG A 1 91 ? -3.914 -27.427 25.243 1.00 50.03 91 ARG A CA 1
ATOM 702 C C . ARG A 1 91 ? -3.318 -26.087 24.795 1.00 50.03 91 ARG A C 1
ATOM 704 O O . ARG A 1 91 ? -2.871 -26.005 23.659 1.00 50.03 91 ARG A O 1
ATOM 711 N N . ASN A 1 92 ? -3.274 -25.085 25.680 1.00 49.94 92 ASN A N 1
ATOM 712 C CA . ASN A 1 92 ? -2.818 -23.714 25.410 1.00 49.94 92 ASN A CA 1
ATOM 713 C C . ASN A 1 92 ? -1.447 -23.392 26.036 1.00 49.94 92 ASN A C 1
ATOM 715 O O . ASN A 1 92 ? -1.105 -22.228 26.226 1.00 49.94 92 ASN A O 1
ATOM 719 N N . THR A 1 93 ? -0.654 -24.406 26.393 1.00 42.00 93 THR A N 1
ATOM 720 C CA . THR A 1 93 ? 0.534 -24.285 27.263 1.00 42.00 93 THR A CA 1
ATOM 721 C C . THR A 1 93 ? 1.752 -23.536 26.696 1.00 42.00 93 THR A C 1
ATOM 723 O O . THR A 1 93 ? 2.860 -23.723 27.194 1.00 42.00 93 THR A O 1
ATOM 726 N N . GLU A 1 94 ? 1.596 -22.647 25.715 1.00 51.72 94 GLU A N 1
ATOM 727 C CA . GLU A 1 94 ? 2.705 -21.867 25.157 1.00 51.72 94 GLU A CA 1
ATOM 728 C C . GLU A 1 94 ? 2.389 -20.370 25.072 1.00 51.72 94 GLU A C 1
ATOM 730 O O . GLU A 1 94 ? 2.270 -19.772 24.008 1.00 51.72 94 GLU A O 1
ATOM 735 N N . MET A 1 95 ? 2.424 -19.719 26.237 1.00 42.97 95 MET A N 1
ATOM 736 C CA . MET A 1 95 ? 2.533 -18.258 26.379 1.00 42.97 95 MET A CA 1
ATOM 737 C C . MET A 1 95 ? 3.888 -17.704 25.859 1.00 42.97 95 MET A C 1
ATOM 739 O O . MET A 1 95 ? 4.188 -16.526 26.035 1.00 42.97 95 MET A O 1
ATOM 743 N N . GLN A 1 96 ? 4.736 -18.550 25.250 1.00 42.44 96 GLN A N 1
ATOM 744 C CA . GLN A 1 96 ? 6.072 -18.217 24.737 1.00 42.44 96 GLN A CA 1
ATOM 745 C C . GLN A 1 96 ? 6.032 -17.411 23.427 1.00 42.44 96 GLN A C 1
ATOM 747 O O . GLN A 1 96 ? 6.937 -16.616 23.173 1.00 42.44 96 GLN A O 1
ATOM 752 N N . SER A 1 97 ? 4.971 -17.549 22.626 1.00 48.28 97 SER A N 1
ATOM 753 C CA . SER A 1 97 ? 4.812 -16.854 21.337 1.00 48.28 97 SER A CA 1
ATOM 754 C C . SER A 1 97 ? 4.754 -15.326 21.476 1.00 48.28 97 SER A C 1
ATOM 756 O O . SER A 1 97 ? 5.301 -14.595 20.646 1.00 48.28 97 SER A O 1
ATOM 758 N N . TYR A 1 98 ? 4.156 -14.834 22.564 1.00 51.84 98 TYR A N 1
ATOM 759 C CA . TYR A 1 98 ? 4.026 -13.405 22.846 1.00 51.84 98 TYR A CA 1
ATOM 760 C C . TYR A 1 98 ? 5.338 -12.746 23.246 1.00 51.84 98 TYR A C 1
ATOM 762 O O . TYR A 1 98 ? 5.588 -11.610 22.849 1.00 51.84 98 TYR A O 1
ATOM 770 N N . PHE A 1 99 ? 6.195 -13.457 23.985 1.00 48.16 99 PHE A N 1
ATOM 771 C CA . PHE A 1 99 ? 7.504 -12.940 24.383 1.00 48.16 99 PHE A CA 1
ATOM 772 C C . PHE A 1 99 ? 8.415 -12.735 23.169 1.00 48.16 99 PHE A C 1
ATOM 774 O O . PHE A 1 99 ? 9.095 -11.719 23.104 1.00 48.16 99 PHE A O 1
ATOM 781 N N . ALA A 1 100 ? 8.344 -13.607 22.156 1.00 48.44 100 ALA A N 1
ATOM 782 C CA . ALA A 1 100 ? 9.099 -13.438 20.911 1.00 48.44 100 ALA A CA 1
ATOM 783 C C . ALA A 1 100 ? 8.633 -12.225 20.076 1.00 48.44 100 ALA A C 1
ATOM 785 O O . ALA A 1 100 ? 9.452 -11.561 19.437 1.00 48.44 100 ALA A O 1
ATOM 786 N N . PHE A 1 101 ? 7.330 -11.908 20.078 1.00 53.66 101 PHE A N 1
ATOM 787 C CA . PHE A 1 101 ? 6.816 -10.664 19.484 1.00 53.66 101 PHE A CA 1
ATOM 788 C C . PHE A 1 101 ? 7.224 -9.437 20.313 1.00 53.66 101 PHE A C 1
ATOM 790 O O . PHE A 1 101 ? 7.629 -8.422 19.747 1.00 53.66 101 PHE A O 1
ATOM 797 N N . ALA A 1 102 ? 7.169 -9.546 21.643 1.00 47.47 102 ALA A N 1
ATOM 798 C CA . ALA A 1 102 ? 7.496 -8.469 22.564 1.00 47.47 102 ALA A CA 1
ATOM 799 C C . ALA A 1 102 ? 8.994 -8.096 22.508 1.00 47.47 102 ALA A C 1
ATOM 801 O O . ALA A 1 102 ? 9.342 -6.944 22.270 1.00 47.47 102 ALA A O 1
ATOM 802 N N . GLU A 1 103 ? 9.903 -9.066 22.595 1.00 48.50 103 GLU A N 1
ATOM 803 C CA . GLU A 1 103 ? 11.356 -8.853 22.453 1.00 48.50 103 GLU A CA 1
ATOM 804 C C . GLU A 1 103 ? 11.754 -8.261 21.084 1.00 48.50 103 GLU A C 1
ATOM 806 O O . GLU A 1 103 ? 12.835 -7.700 20.933 1.00 48.50 103 GLU A O 1
ATOM 811 N N . ASN A 1 104 ? 10.883 -8.354 20.075 1.00 49.53 104 ASN A N 1
ATOM 812 C CA . ASN A 1 104 ? 11.087 -7.786 18.740 1.00 49.53 104 ASN A CA 1
ATOM 813 C C . ASN A 1 104 ? 10.666 -6.315 18.597 1.00 49.53 104 ASN A C 1
ATOM 815 O O . ASN A 1 104 ? 10.980 -5.701 17.579 1.00 49.53 104 ASN A O 1
ATOM 819 N N . GLN A 1 105 ? 9.933 -5.757 19.562 1.00 51.06 105 GLN A N 1
ATOM 820 C CA . GLN A 1 105 ? 9.358 -4.409 19.491 1.00 51.06 105 GLN A CA 1
ATOM 821 C C . GLN A 1 105 ? 10.000 -3.454 20.511 1.00 51.06 105 GLN A C 1
ATOM 823 O O . GLN A 1 105 ? 9.353 -2.488 20.913 1.00 51.06 105 GLN A O 1
ATOM 828 N N . GLU A 1 106 ? 11.261 -3.674 20.921 1.00 44.22 106 GLU A N 1
ATOM 829 C CA . GLU A 1 106 ? 11.986 -2.766 21.838 1.00 44.22 106 GLU A CA 1
ATOM 830 C C . GLU A 1 106 ? 11.961 -1.292 21.377 1.00 44.22 106 GLU A C 1
ATOM 832 O O . GLU A 1 106 ? 12.036 -0.385 22.205 1.00 44.22 106 GLU A O 1
ATOM 837 N N . GLU A 1 107 ? 11.745 -1.035 20.082 1.00 44.56 107 GLU A N 1
ATOM 838 C CA . GLU A 1 107 ? 11.596 0.311 19.521 1.00 44.56 107 GLU A CA 1
ATOM 839 C C . GLU A 1 107 ? 10.147 0.855 19.537 1.00 44.56 107 GLU A C 1
ATOM 841 O O . GLU A 1 107 ? 9.960 2.069 19.579 1.00 44.56 107 GLU A O 1
ATOM 846 N N . ASN A 1 108 ? 9.102 0.014 19.579 1.00 53.81 108 ASN A N 1
ATOM 847 C CA . ASN A 1 108 ? 7.691 0.427 19.468 1.00 53.81 108 ASN A CA 1
ATOM 848 C C . ASN A 1 108 ? 6.963 0.416 20.827 1.00 53.81 108 ASN A C 1
ATOM 850 O O . ASN A 1 108 ? 6.039 -0.363 21.092 1.00 53.81 108 ASN A O 1
ATOM 854 N N . THR A 1 109 ? 7.399 1.319 21.708 1.00 57.16 109 THR A N 1
ATOM 855 C CA . THR A 1 109 ? 6.934 1.468 23.101 1.00 57.16 109 THR A CA 1
ATOM 856 C C . THR A 1 109 ? 5.398 1.446 23.293 1.00 57.16 109 THR A C 1
ATOM 858 O O . THR A 1 109 ? 4.947 0.844 24.270 1.00 57.16 109 THR A O 1
ATOM 861 N N . PRO A 1 110 ? 4.558 2.031 22.408 1.00 61.62 110 PRO A N 1
ATOM 862 C CA . PRO A 1 110 ? 3.106 2.079 22.610 1.00 61.62 110 PRO A CA 1
ATOM 863 C C . PRO A 1 110 ? 2.379 0.737 22.433 1.00 61.62 110 PRO A C 1
ATOM 865 O O . PRO A 1 110 ? 1.468 0.439 23.207 1.00 61.62 110 PRO A O 1
ATOM 868 N N . ILE A 1 111 ? 2.762 -0.076 21.437 1.00 66.00 111 ILE A N 1
ATOM 869 C CA . ILE A 1 111 ? 2.167 -1.411 21.214 1.00 66.00 111 ILE A CA 1
ATOM 870 C C . ILE A 1 111 ? 2.535 -2.325 22.383 1.00 66.00 111 ILE A C 1
ATOM 872 O O . ILE A 1 111 ? 1.685 -3.035 22.917 1.00 66.00 111 ILE A O 1
ATOM 876 N N . MET A 1 112 ? 3.788 -2.233 22.828 1.00 65.69 112 MET A N 1
ATOM 877 C CA . MET A 1 112 ? 4.319 -2.999 23.950 1.00 65.69 112 MET A CA 1
ATOM 878 C C . MET A 1 112 ? 3.629 -2.680 25.271 1.00 65.69 112 MET A C 1
ATOM 880 O O . MET A 1 112 ? 3.313 -3.598 26.024 1.00 65.69 112 MET A O 1
ATOM 884 N N . ALA A 1 113 ? 3.338 -1.404 25.533 1.00 67.12 113 ALA A N 1
ATOM 885 C CA . ALA A 1 113 ? 2.574 -1.005 26.710 1.00 67.12 113 ALA A CA 1
ATOM 886 C C . ALA A 1 113 ? 1.175 -1.645 26.713 1.00 67.12 113 ALA A C 1
ATOM 888 O O . ALA A 1 113 ? 0.817 -2.312 27.678 1.00 67.12 113 ALA A O 1
ATOM 889 N N . LYS A 1 114 ? 0.430 -1.556 25.599 1.00 74.56 114 LYS A N 1
ATOM 890 C CA . LYS A 1 114 ? -0.903 -2.179 25.479 1.00 74.56 114 LYS A CA 1
ATOM 891 C C . LYS A 1 114 ? -0.853 -3.700 25.627 1.00 74.56 114 LYS A C 1
ATOM 893 O O . LYS A 1 114 ? -1.726 -4.283 26.267 1.00 74.56 114 LYS A O 1
ATOM 898 N N . PHE A 1 115 ? 0.144 -4.338 25.014 1.00 74.06 115 PHE A N 1
ATOM 899 C CA . PHE A 1 115 ? 0.318 -5.785 25.085 1.00 74.06 115 PHE A CA 1
ATOM 900 C C . PHE A 1 115 ? 0.596 -6.229 26.524 1.00 74.06 115 PHE A C 1
ATOM 902 O O . PHE A 1 115 ? -0.027 -7.167 27.020 1.00 74.06 115 PHE A O 1
ATOM 909 N N . LYS A 1 116 ? 1.473 -5.497 27.218 1.00 73.19 116 LYS A N 1
ATOM 910 C CA . LYS A 1 116 ? 1.779 -5.717 28.629 1.00 73.19 116 LYS A CA 1
ATOM 911 C C . LYS A 1 116 ? 0.559 -5.510 29.524 1.00 73.19 116 LYS A C 1
ATOM 913 O O . LYS A 1 116 ? 0.310 -6.353 30.375 1.00 73.19 116 LYS A O 1
ATOM 918 N N . ASP A 1 117 ? -0.231 -4.464 29.296 1.00 78.62 117 ASP A N 1
ATOM 919 C CA . ASP A 1 117 ? -1.454 -4.210 30.067 1.00 78.62 117 ASP A CA 1
ATOM 920 C C . ASP A 1 117 ? -2.447 -5.380 29.952 1.00 78.62 117 ASP A C 1
ATOM 922 O O . ASP A 1 117 ? -3.002 -5.842 30.950 1.00 78.62 117 ASP A O 1
ATOM 926 N N . ILE A 1 118 ? -2.645 -5.906 28.736 1.00 81.81 118 ILE A N 1
ATOM 927 C CA . ILE A 1 118 ? -3.501 -7.079 28.501 1.00 81.81 118 ILE A CA 1
ATOM 928 C C . ILE A 1 118 ? -2.919 -8.318 29.179 1.00 81.81 118 ILE A C 1
ATOM 930 O O . ILE A 1 118 ? -3.651 -9.054 29.840 1.00 81.81 118 ILE A O 1
ATOM 934 N N . GLN A 1 119 ? -1.610 -8.530 29.066 1.00 76.62 119 GLN A N 1
ATOM 935 C CA . GLN A 1 119 ? -0.934 -9.653 29.702 1.00 76.62 119 GLN A CA 1
ATOM 936 C C . GLN A 1 119 ? -1.061 -9.606 31.232 1.00 76.62 119 GLN A C 1
ATOM 938 O O . GLN A 1 119 ? -1.334 -10.628 31.865 1.00 76.62 119 GLN A O 1
ATOM 943 N N . ASP A 1 120 ? -0.910 -8.430 31.839 1.00 80.00 120 ASP A N 1
ATOM 944 C CA . ASP A 1 120 ? -1.065 -8.232 33.279 1.00 80.00 120 ASP A CA 1
ATOM 945 C C . ASP A 1 120 ? -2.507 -8.518 33.727 1.00 80.00 120 ASP A C 1
ATOM 947 O O . ASP A 1 120 ? -2.707 -9.196 34.740 1.00 80.00 120 ASP A O 1
ATOM 951 N N . ILE A 1 121 ? -3.508 -8.105 32.937 1.00 83.62 121 ILE A N 1
ATOM 952 C CA . ILE A 1 121 ? -4.923 -8.444 33.162 1.00 83.62 121 ILE A CA 1
ATOM 953 C C . ILE A 1 121 ? -5.154 -9.962 33.084 1.00 83.62 121 ILE A C 1
ATOM 955 O O . ILE A 1 121 ? -5.742 -10.542 34.001 1.00 83.62 121 ILE A O 1
ATOM 959 N N . MET A 1 122 ? -4.677 -10.623 32.026 1.00 81.31 122 MET A N 1
ATOM 960 C CA . MET A 1 122 ? -4.837 -12.071 31.835 1.00 81.31 122 MET A CA 1
ATOM 961 C C . MET A 1 122 ? -4.192 -12.874 32.972 1.00 81.31 122 MET A C 1
ATOM 963 O O . MET A 1 122 ? -4.776 -13.838 33.483 1.00 81.31 122 MET A O 1
ATOM 967 N N . ASN A 1 123 ? -3.005 -12.450 33.411 1.00 78.69 123 ASN A N 1
ATOM 968 C CA . ASN A 1 123 ? -2.299 -13.039 34.543 1.00 78.69 123 ASN A CA 1
ATOM 969 C C . ASN A 1 123 ? -3.063 -12.840 35.855 1.00 78.69 123 ASN A C 1
ATOM 971 O O . ASN A 1 123 ? -3.145 -13.767 36.664 1.00 78.69 123 ASN A O 1
ATOM 975 N N . ASP A 1 124 ? -3.633 -11.656 36.084 1.00 84.12 124 ASP A N 1
ATOM 976 C CA . ASP A 1 124 ? -4.403 -11.377 37.294 1.00 84.12 124 ASP A CA 1
ATOM 977 C C . ASP A 1 124 ? -5.675 -12.226 37.376 1.00 84.12 124 ASP A C 1
ATOM 979 O O . ASP A 1 124 ? -5.919 -12.883 38.390 1.00 84.12 124 ASP A O 1
ATOM 983 N N . ILE A 1 125 ? -6.426 -12.306 36.275 1.00 83.94 125 ILE A N 1
ATOM 984 C CA . ILE A 1 125 ? -7.604 -13.172 36.146 1.00 83.94 125 ILE A CA 1
ATOM 985 C C . ILE A 1 125 ? -7.224 -14.637 36.380 1.00 83.94 125 ILE A C 1
ATOM 987 O O . ILE A 1 125 ? -7.888 -15.334 37.147 1.00 83.94 125 ILE A O 1
ATOM 991 N N . SER A 1 126 ? -6.124 -15.103 35.782 1.00 79.50 126 SER A N 1
ATOM 992 C CA . SER A 1 126 ? -5.647 -16.477 35.970 1.00 79.50 126 SER A CA 1
ATOM 993 C C . SER A 1 126 ? -5.253 -16.765 37.422 1.00 79.50 126 SER A C 1
ATOM 995 O O . SER A 1 126 ? -5.567 -17.837 37.943 1.00 79.50 126 SER A O 1
ATOM 997 N N . ARG A 1 127 ? -4.630 -15.806 38.123 1.00 79.81 127 ARG A N 1
ATOM 998 C CA . ARG A 1 127 ? -4.342 -15.931 39.563 1.00 79.81 127 ARG A CA 1
ATOM 999 C C . ARG A 1 127 ? -5.621 -16.023 40.389 1.00 79.81 127 ARG A C 1
ATOM 1001 O O . ARG A 1 127 ? -5.701 -16.883 41.263 1.00 79.81 127 ARG A O 1
ATOM 1008 N N . ARG A 1 128 ? -6.613 -15.170 40.124 1.00 84.56 128 ARG A N 1
ATOM 1009 C CA . ARG A 1 128 ? -7.905 -15.188 40.834 1.00 84.56 128 ARG A CA 1
ATOM 1010 C C . ARG A 1 128 ? -8.662 -16.490 40.601 1.00 84.56 128 ARG A C 1
ATOM 1012 O O . ARG A 1 128 ? -9.179 -17.061 41.555 1.00 84.56 128 ARG A O 1
ATOM 1019 N N . TYR A 1 129 ? -8.642 -17.001 39.374 1.00 79.25 129 TYR A N 1
ATOM 1020 C CA . TYR A 1 129 ? -9.230 -18.293 39.031 1.00 79.25 129 TYR A CA 1
ATOM 1021 C C . TYR A 1 129 ? -8.559 -19.454 39.786 1.00 79.25 129 TYR A C 1
ATOM 1023 O O . TYR A 1 129 ? -9.236 -20.313 40.346 1.00 79.25 129 TYR A O 1
ATOM 1031 N N . LYS A 1 130 ? -7.226 -19.439 39.909 1.00 77.44 130 LYS A N 1
ATOM 1032 C CA . LYS A 1 130 ? -6.499 -20.416 40.735 1.00 77.44 130 LYS A CA 1
ATOM 1033 C C . LYS A 1 130 ? -6.881 -20.326 42.218 1.00 77.44 130 LYS A C 1
ATOM 1035 O O . LYS A 1 130 ? -7.023 -21.349 42.883 1.00 77.44 130 LYS A O 1
ATOM 1040 N N . TRP A 1 131 ? -7.070 -19.116 42.747 1.00 77.62 131 TRP A N 1
ATOM 1041 C CA . TRP A 1 131 ? -7.569 -18.924 44.113 1.00 77.62 131 TRP A CA 1
ATOM 1042 C C . TRP A 1 131 ? -9.008 -19.408 44.286 1.00 77.62 131 TRP A C 1
ATOM 1044 O O . TRP A 1 131 ? -9.309 -20.013 45.310 1.00 77.62 131 TRP A O 1
ATOM 1054 N N . LEU A 1 132 ? -9.868 -19.227 43.281 1.00 81.00 132 LEU A N 1
ATOM 1055 C CA . LEU A 1 132 ? -11.202 -19.825 43.257 1.00 81.00 132 LEU A CA 1
ATOM 1056 C C . LEU A 1 132 ? -11.136 -21.351 43.381 1.00 81.00 132 LEU A C 1
ATOM 1058 O O . LEU A 1 132 ? -11.893 -21.903 44.172 1.00 81.00 132 LEU A O 1
ATOM 1062 N N . GLN A 1 133 ? -10.224 -22.028 42.670 1.00 73.00 133 GLN A N 1
ATOM 1063 C CA . GLN A 1 133 ? -10.050 -23.483 42.800 1.00 73.00 133 GLN A CA 1
ATOM 1064 C C . GLN A 1 133 ? -9.657 -23.865 44.240 1.00 73.00 133 GLN A C 1
ATOM 1066 O O . GLN A 1 133 ? -10.280 -24.730 44.848 1.00 73.00 133 GLN A O 1
ATOM 1071 N N . ILE A 1 134 ? -8.697 -23.146 44.836 1.00 74.56 134 ILE A N 1
ATOM 1072 C CA . ILE A 1 134 ? -8.246 -23.382 46.221 1.00 74.56 134 ILE A CA 1
ATOM 1073 C C . ILE A 1 134 ? -9.376 -23.157 47.239 1.00 74.56 134 ILE A C 1
ATOM 1075 O O . ILE A 1 134 ? -9.565 -23.973 48.142 1.00 74.56 134 ILE A O 1
ATOM 1079 N N . TYR A 1 135 ? -10.117 -22.051 47.121 1.00 75.00 135 TYR A N 1
ATOM 1080 C CA . TYR A 1 135 ? -11.227 -21.725 48.021 1.00 75.00 135 TYR A CA 1
ATOM 1081 C C . TYR A 1 135 ? -12.434 -22.644 47.818 1.00 75.00 135 TYR A C 1
ATOM 1083 O O . TYR A 1 135 ? -13.168 -22.893 48.769 1.00 75.00 135 TYR A O 1
ATOM 1091 N N . GLY A 1 136 ? -12.621 -23.169 46.608 1.00 65.25 136 GLY A N 1
ATOM 1092 C CA . GLY A 1 136 ? -13.646 -24.155 46.289 1.00 65.25 136 GLY A CA 1
ATOM 1093 C C . GLY A 1 136 ? -13.375 -25.549 46.867 1.00 65.25 136 GLY A C 1
ATOM 1094 O O . GLY A 1 136 ? -14.319 -26.252 47.229 1.00 65.25 136 GLY A O 1
ATOM 1095 N N . ASP A 1 137 ? -12.102 -25.934 46.991 1.00 65.00 137 ASP A N 1
ATOM 1096 C CA . ASP A 1 137 ? -11.695 -27.276 47.428 1.00 65.00 137 ASP A CA 1
ATOM 1097 C C . ASP A 1 137 ? -11.472 -27.411 48.946 1.00 65.00 137 ASP A C 1
ATOM 1099 O O . ASP A 1 137 ? -11.451 -28.530 49.466 1.00 65.00 137 ASP A O 1
ATOM 1103 N N . SER A 1 138 ? -11.311 -26.304 49.681 1.00 58.88 138 SER A N 1
ATOM 1104 C CA . SER A 1 138 ? -10.950 -26.325 51.108 1.00 58.88 138 SER A CA 1
ATOM 1105 C C . SER A 1 138 ? -12.060 -25.807 52.029 1.00 58.88 138 SER A C 1
ATOM 1107 O O . SER A 1 138 ? -12.563 -24.699 51.884 1.00 58.88 138 SER A O 1
ATOM 1109 N N . GLU A 1 139 ? -12.381 -26.607 53.049 1.00 57.19 139 GLU A N 1
ATOM 1110 C CA . GLU A 1 139 ? -13.506 -26.400 53.978 1.00 57.19 139 GLU A CA 1
ATOM 1111 C C . GLU A 1 139 ? -13.171 -25.492 55.187 1.00 57.19 139 GLU A C 1
ATOM 1113 O O . GLU A 1 139 ? -14.019 -25.283 56.049 1.00 57.19 139 GLU A O 1
ATOM 1118 N N . ASN A 1 140 ? -11.954 -24.931 55.272 1.00 60.66 140 ASN A N 1
ATOM 1119 C CA . ASN A 1 140 ? -11.417 -24.322 56.507 1.00 60.66 140 ASN A CA 1
ATOM 1120 C C . ASN A 1 140 ? -11.046 -22.823 56.418 1.00 60.66 140 ASN A C 1
ATOM 1122 O O . ASN A 1 140 ? -10.147 -22.376 57.133 1.00 60.66 140 ASN A O 1
ATOM 1126 N N . PHE A 1 141 ? -11.691 -22.025 55.561 1.00 75.62 141 PHE A N 1
ATOM 1127 C CA . PHE A 1 141 ? -11.421 -20.579 55.482 1.00 75.62 141 PHE A CA 1
ATOM 1128 C C . PHE A 1 141 ? -12.374 -19.743 56.345 1.00 75.62 141 PHE A C 1
ATOM 1130 O O . PHE A 1 141 ? -13.554 -20.056 56.474 1.00 75.62 141 PHE A O 1
ATOM 1137 N N . GLU A 1 142 ? -11.867 -18.649 56.919 1.00 78.50 142 GLU A N 1
ATOM 1138 C CA . GLU A 1 142 ? -12.696 -17.695 57.658 1.00 78.50 142 GLU A CA 1
ATOM 1139 C C . GLU A 1 142 ? -13.664 -16.965 56.714 1.00 78.50 142 GLU A C 1
ATOM 1141 O O . GLU A 1 142 ? -13.281 -16.531 55.624 1.00 78.50 142 GLU A O 1
ATOM 1146 N N . ASN A 1 143 ? -14.906 -16.747 57.162 1.00 76.75 143 ASN A N 1
ATOM 1147 C CA . ASN A 1 143 ? -15.939 -16.052 56.381 1.00 76.75 143 ASN A CA 1
ATOM 1148 C C . ASN A 1 143 ? -15.463 -14.683 55.870 1.00 76.75 143 ASN A C 1
ATOM 1150 O O . ASN A 1 143 ? -15.736 -14.318 54.731 1.00 76.75 143 ASN A O 1
ATOM 1154 N N . LEU A 1 144 ? -14.710 -13.940 56.690 1.00 79.25 144 LEU A N 1
ATOM 1155 C CA . LEU A 1 144 ? -14.171 -12.632 56.315 1.00 79.25 144 LEU A CA 1
ATOM 1156 C C . LEU A 1 144 ? -13.189 -12.728 55.136 1.00 79.25 144 LEU A C 1
ATOM 1158 O O . LEU A 1 144 ? -13.189 -11.861 54.266 1.00 79.25 144 LEU A O 1
ATOM 1162 N N . THR A 1 145 ? -12.373 -13.784 55.081 1.00 80.44 145 THR A N 1
ATOM 1163 C CA . THR A 1 145 ? -11.444 -14.027 53.969 1.00 80.44 145 THR A CA 1
ATOM 1164 C C . THR A 1 145 ? -12.201 -14.300 52.671 1.00 80.44 145 THR A C 1
ATOM 1166 O O . THR A 1 145 ? -11.841 -13.754 51.631 1.00 80.44 145 THR A O 1
ATOM 1169 N N . LEU A 1 146 ? -13.272 -15.097 52.736 1.00 77.50 146 LEU A N 1
ATOM 1170 C CA . LEU A 1 146 ? -14.087 -15.453 51.571 1.00 77.50 146 LEU A CA 1
ATOM 1171 C C . LEU A 1 146 ? -14.910 -14.269 51.045 1.00 77.50 146 LEU A C 1
ATOM 1173 O O . LEU A 1 146 ? -14.972 -14.069 49.834 1.00 77.50 146 LEU A O 1
ATOM 1177 N N . ILE A 1 147 ? -15.492 -13.461 51.939 1.00 78.12 147 ILE A N 1
ATOM 1178 C CA . ILE A 1 147 ? -16.214 -12.234 51.566 1.00 78.12 147 ILE A CA 1
ATOM 1179 C C . ILE A 1 147 ? -15.256 -11.249 50.898 1.00 78.12 147 ILE A C 1
ATOM 1181 O O . ILE A 1 147 ? -15.544 -10.772 49.805 1.00 78.12 147 ILE A O 1
ATOM 1185 N N . LYS A 1 148 ? -14.081 -11.013 51.494 1.00 81.69 148 LYS A N 1
ATOM 1186 C CA . LYS A 1 148 ? -13.098 -10.083 50.933 1.00 81.69 148 LYS A CA 1
ATOM 1187 C C . LYS A 1 148 ? -12.580 -10.538 49.569 1.00 81.69 148 LYS A C 1
ATOM 1189 O O . LYS A 1 148 ? -12.508 -9.736 48.648 1.00 81.69 148 LYS A O 1
ATOM 1194 N N . PHE A 1 149 ? -12.285 -11.830 49.408 1.00 85.62 149 PHE A N 1
ATOM 1195 C CA . PHE A 1 149 ? -11.940 -12.391 48.101 1.00 85.62 149 PHE A CA 1
ATOM 1196 C C . PHE A 1 149 ? -13.056 -12.166 47.072 1.00 85.62 149 PHE A C 1
ATOM 1198 O O . PHE A 1 149 ? -12.765 -11.827 45.923 1.00 85.62 149 PHE A O 1
ATOM 1205 N N . ALA A 1 150 ? -14.317 -12.358 47.470 1.00 82.06 150 ALA A N 1
ATOM 1206 C CA . ALA A 1 150 ? -15.457 -12.168 46.589 1.00 82.06 150 ALA A CA 1
ATOM 1207 C C . ALA A 1 150 ? -15.610 -10.702 46.159 1.00 82.06 150 ALA A C 1
ATOM 1209 O O . ALA A 1 150 ? -15.723 -10.446 44.965 1.00 82.06 150 ALA A O 1
ATOM 1210 N N . GLU A 1 151 ? -15.544 -9.753 47.094 1.00 82.88 151 GLU A N 1
ATOM 1211 C CA . GLU A 1 151 ? -15.586 -8.312 46.808 1.00 82.88 151 GLU A CA 1
ATOM 1212 C C . GLU A 1 151 ? -14.427 -7.884 45.898 1.00 82.88 151 GLU A C 1
ATOM 1214 O O . GLU A 1 151 ? -14.656 -7.290 44.842 1.00 82.88 151 GLU A O 1
ATOM 1219 N N . ASP A 1 152 ? -13.195 -8.276 46.240 1.00 82.50 152 ASP A N 1
ATOM 1220 C CA . ASP A 1 152 ? -11.997 -7.938 45.468 1.00 82.50 152 ASP A CA 1
ATOM 1221 C C . ASP A 1 152 ? -12.073 -8.509 44.041 1.00 82.50 152 ASP A C 1
ATOM 1223 O O . ASP A 1 152 ? -11.591 -7.889 43.089 1.00 82.50 152 ASP A O 1
ATOM 1227 N N . SER A 1 153 ? -12.674 -9.689 43.861 1.00 85.12 153 SER A N 1
ATOM 1228 C CA . SER A 1 153 ? -12.793 -10.385 42.571 1.00 85.12 153 SER A CA 1
ATOM 1229 C C . SER A 1 153 ? -13.828 -9.795 41.620 1.00 85.12 153 SER A C 1
ATOM 1231 O O . SER A 1 153 ? -13.709 -10.001 40.411 1.00 85.12 153 SER A O 1
ATOM 1233 N N . LEU A 1 154 ? -14.770 -8.980 42.104 1.00 84.94 154 LEU A N 1
ATOM 1234 C CA . LEU A 1 154 ? -15.708 -8.263 41.232 1.00 84.94 154 LEU A CA 1
ATOM 1235 C C . LEU A 1 154 ? -15.023 -7.185 40.376 1.00 84.94 154 LEU A C 1
ATOM 1237 O O . LEU A 1 154 ? -15.534 -6.841 39.308 1.00 84.94 154 LEU A O 1
ATOM 1241 N N . SER A 1 155 ? -13.825 -6.728 40.762 1.00 81.94 155 SER A N 1
ATOM 1242 C CA . SER A 1 155 ? -12.991 -5.844 39.929 1.00 81.94 155 SER A CA 1
ATOM 1243 C C . SER A 1 155 ? -12.596 -6.468 38.578 1.00 81.94 155 SER A C 1
ATOM 1245 O O . SER A 1 155 ? -12.316 -5.735 37.625 1.00 81.94 155 SER A O 1
ATOM 1247 N N . ALA A 1 156 ? -12.671 -7.801 38.440 1.00 83.19 156 ALA A N 1
ATOM 1248 C CA . ALA A 1 156 ? -12.459 -8.497 37.170 1.00 83.19 156 ALA A CA 1
ATOM 1249 C C . ALA A 1 156 ? -13.433 -8.031 36.070 1.00 83.19 156 ALA A C 1
ATOM 1251 O O . ALA A 1 156 ? -13.079 -8.051 34.894 1.00 83.19 156 ALA A O 1
ATOM 1252 N N . ILE A 1 157 ? -14.626 -7.534 36.432 1.00 81.31 157 ILE A N 1
ATOM 1253 C CA . ILE A 1 157 ? -15.583 -6.954 35.474 1.00 81.31 157 ILE A CA 1
ATOM 1254 C C . ILE A 1 157 ? -14.935 -5.784 34.718 1.00 81.31 157 ILE A C 1
ATOM 1256 O O . ILE A 1 157 ? -14.997 -5.726 33.491 1.00 81.31 157 ILE A O 1
ATOM 1260 N N . GLN A 1 158 ? -14.273 -4.874 35.438 1.00 78.38 158 GLN A N 1
ATOM 1261 C CA . GLN A 1 158 ? -13.598 -3.725 34.834 1.00 78.38 158 GLN A CA 1
ATOM 1262 C C . GLN A 1 158 ? -12.346 -4.143 34.051 1.00 78.38 158 GLN A C 1
ATOM 1264 O O . GLN A 1 158 ? -12.044 -3.543 33.017 1.00 78.38 158 GLN A O 1
ATOM 1269 N N . GLN A 1 159 ? -11.623 -5.163 34.519 1.00 83.19 159 GLN A N 1
ATOM 1270 C CA . GLN A 1 159 ? -10.433 -5.675 33.837 1.00 83.19 159 GLN A CA 1
ATOM 1271 C C . GLN A 1 159 ? -10.776 -6.262 32.461 1.00 83.19 159 GLN A C 1
ATOM 1273 O O . GLN A 1 159 ? -10.105 -5.932 31.486 1.00 83.19 159 GLN A O 1
ATOM 1278 N N . ILE A 1 160 ? -11.856 -7.049 32.352 1.00 84.44 160 ILE A N 1
ATOM 1279 C CA . ILE A 1 160 ? -12.340 -7.566 31.062 1.00 84.44 160 ILE A CA 1
ATOM 1280 C C . ILE A 1 160 ? -12.729 -6.407 30.139 1.00 84.44 160 ILE A C 1
ATOM 1282 O O . ILE A 1 160 ? -12.263 -6.351 29.005 1.00 84.44 160 ILE A O 1
ATOM 1286 N N . ASP A 1 161 ? -13.534 -5.451 30.613 1.00 79.31 161 ASP A N 1
ATOM 1287 C CA . ASP A 1 161 ? -13.955 -4.315 29.781 1.00 79.31 161 ASP A CA 1
ATOM 1288 C C . ASP A 1 161 ? -12.736 -3.518 29.270 1.00 79.31 161 ASP A C 1
ATOM 1290 O O . ASP A 1 161 ? -12.663 -3.163 28.092 1.00 79.31 161 ASP A O 1
ATOM 1294 N N . THR A 1 162 ? -11.731 -3.307 30.128 1.00 81.38 162 THR A N 1
ATOM 1295 C CA . THR A 1 162 ? -10.464 -2.653 29.762 1.00 81.38 162 THR A CA 1
ATOM 1296 C C . THR A 1 162 ? -9.703 -3.461 28.711 1.00 81.38 162 THR A C 1
ATOM 1298 O O . THR A 1 162 ? -9.281 -2.900 27.702 1.00 81.38 162 THR A O 1
ATOM 1301 N N . MET A 1 163 ? -9.587 -4.779 28.894 1.00 85.56 163 MET A N 1
ATOM 1302 C CA . MET A 1 163 ? -8.940 -5.683 27.942 1.00 85.56 163 MET A CA 1
ATOM 1303 C C . MET A 1 163 ? -9.599 -5.603 26.556 1.00 85.56 163 MET A C 1
ATOM 1305 O O . MET A 1 163 ? -8.906 -5.398 25.559 1.00 85.56 163 MET A O 1
ATOM 1309 N N . HIS A 1 164 ? -10.933 -5.675 26.478 1.00 82.06 164 HIS A N 1
ATOM 1310 C CA . HIS A 1 164 ? -11.664 -5.569 25.209 1.00 82.06 164 HIS A CA 1
ATOM 1311 C C . HIS A 1 164 ? -11.535 -4.196 24.551 1.00 82.06 164 HIS A C 1
ATOM 1313 O O . HIS A 1 164 ? -11.451 -4.118 23.327 1.00 82.06 164 HIS A O 1
ATOM 1319 N N . ILE A 1 165 ? -11.509 -3.106 25.320 1.00 76.81 165 ILE A N 1
ATOM 1320 C CA . ILE A 1 165 ? -11.327 -1.758 24.765 1.00 76.81 165 ILE A CA 1
ATOM 1321 C C . ILE A 1 165 ? -9.916 -1.590 24.210 1.00 76.81 165 ILE A C 1
ATOM 1323 O O . ILE A 1 165 ? -9.759 -1.051 23.114 1.00 76.81 165 ILE A O 1
ATOM 1327 N N . THR A 1 166 ? -8.902 -2.081 24.921 1.00 79.75 166 THR A N 1
ATOM 1328 C CA . THR A 1 166 ? -7.513 -2.050 24.452 1.00 79.75 166 THR A CA 1
ATOM 1329 C C . THR A 1 166 ? -7.342 -2.899 23.189 1.00 79.75 166 THR A C 1
ATOM 1331 O O . THR A 1 166 ? -6.700 -2.449 22.239 1.00 79.75 166 THR A O 1
ATOM 1334 N N . LEU A 1 167 ? -7.965 -4.082 23.131 1.00 79.12 167 LEU A N 1
ATOM 1335 C CA . LEU A 1 167 ? -7.907 -4.992 21.981 1.00 79.12 167 LEU A CA 1
ATOM 1336 C C . LEU A 1 167 ? -8.709 -4.509 20.770 1.00 79.12 167 LEU A C 1
ATOM 1338 O O . LEU A 1 167 ? -8.183 -4.498 19.661 1.00 79.12 167 LEU A O 1
ATOM 1342 N N . PHE A 1 168 ? -9.965 -4.104 20.971 1.00 79.00 168 PHE A N 1
ATOM 1343 C CA . PHE A 1 168 ? -10.955 -3.922 19.900 1.00 79.00 168 PHE A CA 1
ATOM 1344 C C . PHE A 1 168 ? -11.530 -2.503 19.800 1.00 79.00 168 PHE A C 1
ATOM 1346 O O . PHE A 1 168 ? -12.181 -2.172 18.808 1.00 79.00 168 PHE A O 1
ATOM 1353 N N . GLY A 1 169 ? -11.287 -1.627 20.773 1.00 69.62 169 GLY A N 1
ATOM 1354 C CA . GLY A 1 169 ? -11.922 -0.309 20.840 1.00 69.62 169 GLY A CA 1
ATOM 1355 C C . GLY A 1 169 ? -13.401 -0.368 21.260 1.00 69.62 169 GLY A C 1
ATOM 1356 O O . GLY A 1 169 ? -13.932 -1.418 21.632 1.00 69.62 169 GLY A O 1
ATOM 1357 N N . ARG A 1 170 ? -14.087 0.784 21.225 1.00 61.00 170 ARG A N 1
ATOM 1358 C CA . ARG A 1 170 ? -15.475 0.938 21.725 1.00 61.00 170 ARG A CA 1
ATOM 1359 C C . ARG A 1 170 ? -16.472 0.004 21.042 1.00 61.00 170 ARG A C 1
ATOM 1361 O O . ARG A 1 170 ? -16.396 -0.156 19.829 1.00 61.00 170 ARG A O 1
ATOM 1368 N N . GLU A 1 171 ? -17.433 -0.521 21.809 1.00 52.09 171 GLU A N 1
ATOM 1369 C CA . GLU A 1 171 ? -18.500 -1.435 21.353 1.00 52.09 171 GLU A CA 1
ATOM 1370 C C . GLU A 1 171 ? -19.403 -0.867 20.251 1.00 52.09 171 GLU A C 1
ATOM 1372 O O . GLU A 1 171 ? -19.738 -1.601 19.330 1.00 52.09 171 GLU A O 1
ATOM 1377 N N . ASP A 1 172 ? -19.695 0.436 20.268 1.00 51.78 172 ASP A N 1
ATOM 1378 C CA . ASP A 1 172 ? -20.604 1.098 19.311 1.00 51.78 172 ASP A CA 1
ATOM 1379 C C . ASP A 1 172 ? -20.026 1.282 17.895 1.00 51.78 172 ASP A C 1
ATOM 1381 O O . ASP A 1 172 ? -20.663 1.890 17.035 1.00 51.78 172 ASP A O 1
ATOM 1385 N N . ARG A 1 173 ? -18.790 0.834 17.647 1.00 49.19 173 ARG A N 1
ATOM 1386 C CA . ARG A 1 173 ? -18.173 0.857 16.318 1.00 49.19 173 ARG A CA 1
ATOM 1387 C C . ARG A 1 173 ? -18.108 -0.577 15.796 1.00 49.19 173 ARG A C 1
ATOM 1389 O O . ARG A 1 173 ? -17.371 -1.409 16.330 1.00 49.19 173 ARG A O 1
ATOM 1396 N N . ASP A 1 174 ? -18.878 -0.842 14.741 1.00 38.12 174 ASP A N 1
ATOM 1397 C CA . ASP A 1 174 ? -18.939 -2.146 14.061 1.00 38.12 174 ASP A CA 1
ATOM 1398 C C . ASP A 1 174 ? -17.627 -2.530 13.359 1.00 38.12 174 ASP A C 1
ATOM 1400 O O . ASP A 1 174 ? -17.431 -3.695 13.009 1.00 38.12 174 ASP A O 1
ATOM 1404 N N . HIS A 1 175 ? -16.716 -1.569 13.184 1.00 45.91 175 HIS A N 1
ATOM 1405 C CA . HIS A 1 175 ? -15.420 -1.748 12.541 1.00 45.91 175 HIS A CA 1
ATOM 1406 C C . HIS A 1 175 ? -14.262 -1.589 13.529 1.00 45.91 175 HIS A C 1
ATOM 1408 O O . HIS A 1 175 ? -14.316 -0.782 14.462 1.00 45.91 175 HIS A O 1
ATOM 1414 N N . VAL A 1 176 ? -13.191 -2.347 13.280 1.00 48.12 176 VAL A N 1
ATOM 1415 C CA . VAL A 1 176 ? -11.916 -2.247 13.993 1.00 48.12 176 VAL A CA 1
ATOM 1416 C C . VAL A 1 176 ? -11.390 -0.812 13.849 1.00 48.12 176 VAL A C 1
ATOM 1418 O O . VAL A 1 176 ? -11.039 -0.373 12.758 1.00 48.12 176 VAL A O 1
ATOM 1421 N N . THR A 1 177 ? -11.362 -0.050 14.943 1.00 49.50 177 THR A N 1
ATOM 1422 C CA . THR A 1 177 ? -10.794 1.303 14.930 1.00 49.50 177 THR A CA 1
ATOM 1423 C C . THR A 1 177 ? -9.270 1.245 14.856 1.00 49.50 177 THR A C 1
ATOM 1425 O O . THR A 1 177 ? -8.684 0.461 15.603 1.00 49.50 177 THR A O 1
ATOM 1428 N N . PRO A 1 178 ? -8.600 2.135 14.112 1.00 48.97 178 PRO A N 1
ATOM 1429 C CA . PRO A 1 178 ? -7.163 1.998 13.883 1.00 48.97 178 PRO A CA 1
ATOM 1430 C C . PRO A 1 178 ? -6.225 2.114 15.096 1.00 48.97 178 PRO A C 1
ATOM 1432 O O . PRO A 1 178 ? -5.042 1.794 15.012 1.00 48.97 178 PRO A O 1
ATOM 1435 N N . ASN A 1 179 ? -6.739 2.577 16.238 1.00 53.94 179 ASN A N 1
ATOM 1436 C CA . ASN A 1 179 ? -5.984 2.717 17.486 1.00 53.94 179 ASN A CA 1
ATOM 1437 C C . ASN A 1 179 ? -6.211 1.549 18.472 1.00 53.94 179 ASN A C 1
ATOM 1439 O O . ASN A 1 179 ? -5.740 1.601 19.607 1.00 53.94 179 ASN A O 1
ATOM 1443 N N . ASN A 1 180 ? -6.949 0.501 18.102 1.00 72.38 180 ASN A N 1
ATOM 1444 C CA . ASN A 1 180 ? -7.035 -0.695 18.944 1.00 72.38 180 ASN A CA 1
ATOM 1445 C C . ASN A 1 180 ? -5.854 -1.643 18.666 1.00 72.38 180 ASN A C 1
ATOM 1447 O O . ASN A 1 180 ? -5.226 -1.573 17.606 1.00 72.38 180 ASN A O 1
ATOM 1451 N N . LEU A 1 181 ? -5.501 -2.485 19.639 1.00 78.88 181 LEU A N 1
ATOM 1452 C CA . LEU A 1 181 ? -4.331 -3.352 19.520 1.00 78.88 181 LEU A CA 1
ATOM 1453 C C . LEU A 1 181 ? -4.489 -4.362 18.375 1.00 78.88 181 LEU A C 1
ATOM 1455 O O . LEU A 1 181 ? -3.512 -4.621 17.684 1.00 78.88 181 LEU A O 1
ATOM 1459 N N . LEU A 1 182 ? -5.697 -4.882 18.122 1.00 81.25 182 LEU A N 1
ATOM 1460 C CA . LEU A 1 182 ? -5.936 -5.833 17.032 1.00 81.25 182 LEU A CA 1
ATOM 1461 C C . LEU A 1 182 ? -5.580 -5.229 15.662 1.00 81.25 182 LEU A C 1
ATOM 1463 O O . LEU A 1 182 ? -4.887 -5.873 14.880 1.00 81.25 182 LEU A O 1
ATOM 1467 N N . PHE A 1 183 ? -5.980 -3.983 15.391 1.00 75.44 183 PHE A N 1
ATOM 1468 C CA . PHE A 1 183 ? -5.629 -3.268 14.160 1.00 75.44 183 PHE A CA 1
ATOM 1469 C C . PHE A 1 183 ? -4.141 -2.969 14.069 1.00 75.44 183 PHE A C 1
ATOM 1471 O O . PHE A 1 183 ? -3.539 -3.132 13.009 1.00 75.44 183 PHE A O 1
ATOM 1478 N N . GLN A 1 184 ? -3.545 -2.501 15.170 1.00 73.56 184 GLN A N 1
ATOM 1479 C CA . GLN A 1 184 ? -2.117 -2.197 15.217 1.00 73.56 184 GLN A CA 1
ATOM 1480 C C . GLN A 1 184 ? -1.308 -3.459 14.915 1.00 73.56 184 GLN A C 1
ATOM 1482 O O . GLN A 1 184 ? -0.452 -3.428 14.041 1.00 73.56 184 GLN A O 1
ATOM 1487 N N . LEU A 1 185 ? -1.660 -4.588 15.536 1.00 76.44 185 LEU A N 1
ATOM 1488 C CA . LEU A 1 185 ? -1.070 -5.891 15.243 1.00 76.44 185 LEU A CA 1
ATOM 1489 C C . LEU A 1 185 ? -1.307 -6.302 13.790 1.00 76.44 185 LEU A C 1
ATOM 1491 O O . LEU A 1 185 ? -0.362 -6.707 13.125 1.00 76.44 185 LEU A O 1
ATOM 1495 N N . GLN A 1 186 ? -2.525 -6.156 13.262 1.00 76.25 186 GLN A N 1
ATOM 1496 C CA . GLN A 1 186 ? -2.823 -6.491 11.867 1.00 76.25 186 GLN A CA 1
ATOM 1497 C C . GLN A 1 186 ? -1.968 -5.669 10.898 1.00 76.25 186 GLN A C 1
ATOM 1499 O O . GLN A 1 186 ? -1.418 -6.215 9.948 1.00 76.25 186 GLN A O 1
ATOM 1504 N N . THR A 1 187 ? -1.807 -4.374 11.159 1.00 71.56 187 THR A N 1
ATOM 1505 C CA . THR A 1 187 ? -1.032 -3.461 10.309 1.00 71.56 187 THR A CA 1
ATOM 1506 C C . THR A 1 187 ? 0.466 -3.723 10.428 1.00 71.56 187 THR A C 1
ATOM 1508 O O . THR A 1 187 ? 1.159 -3.755 9.418 1.00 71.56 187 THR A O 1
ATOM 1511 N N . THR A 1 188 ? 0.970 -3.948 11.644 1.00 70.94 188 THR A N 1
ATOM 1512 C CA . THR A 1 188 ? 2.388 -4.224 11.907 1.00 70.94 188 THR A CA 1
ATOM 1513 C C . THR A 1 188 ? 2.812 -5.599 11.407 1.00 70.94 188 THR A C 1
ATOM 1515 O O . THR A 1 188 ? 3.943 -5.750 10.963 1.00 70.94 188 THR A O 1
ATOM 1518 N N . LEU A 1 189 ? 1.942 -6.608 11.479 1.00 71.75 189 LEU A N 1
ATOM 1519 C CA . LEU A 1 189 ? 2.259 -7.962 11.026 1.00 71.75 189 LEU A CA 1
ATOM 1520 C C . LEU A 1 189 ? 2.080 -8.132 9.514 1.00 71.75 189 LEU A C 1
ATOM 1522 O O . LEU A 1 189 ? 2.704 -9.016 8.931 1.00 71.75 189 LEU A O 1
ATOM 1526 N N . LYS A 1 190 ? 1.290 -7.272 8.859 1.00 67.31 190 LYS A N 1
ATOM 1527 C CA . LYS A 1 190 ? 1.112 -7.298 7.404 1.00 67.31 190 LYS A CA 1
ATOM 1528 C C . LYS A 1 190 ? 2.432 -6.967 6.696 1.00 67.31 190 LYS A C 1
ATOM 1530 O O . LYS A 1 190 ? 2.851 -5.816 6.654 1.00 67.31 190 LYS A O 1
ATOM 1535 N N . GLY A 1 191 ? 3.076 -7.989 6.130 1.00 58.16 191 GLY A N 1
ATOM 1536 C CA . GLY A 1 191 ? 4.351 -7.862 5.413 1.00 58.16 191 GLY A CA 1
ATOM 1537 C C . GLY A 1 191 ? 5.595 -7.781 6.309 1.00 58.16 191 GLY A C 1
ATOM 1538 O O . GLY A 1 191 ? 6.683 -7.513 5.805 1.00 58.16 191 GLY A O 1
ATOM 1539 N N . SER A 1 192 ? 5.470 -8.012 7.623 1.00 65.00 192 SER A N 1
ATOM 1540 C CA . SER A 1 192 ? 6.623 -8.016 8.532 1.00 65.00 192 SER A CA 1
ATOM 1541 C C . SER A 1 192 ? 7.346 -9.358 8.504 1.00 65.00 192 SER A C 1
ATOM 1543 O O . SER A 1 192 ? 6.940 -10.332 9.139 1.00 65.00 192 SER A O 1
ATOM 1545 N N . THR A 1 193 ? 8.464 -9.388 7.784 1.00 63.25 193 THR A N 1
ATOM 1546 C CA . THR A 1 193 ? 9.345 -10.556 7.682 1.00 63.25 193 THR A CA 1
ATOM 1547 C C . THR A 1 193 ? 9.963 -10.925 9.037 1.00 63.25 193 THR A C 1
ATOM 1549 O O . THR A 1 193 ? 10.020 -12.101 9.387 1.00 63.25 193 THR A O 1
ATOM 1552 N N . ASN A 1 194 ? 10.331 -9.929 9.853 1.00 63.91 194 ASN A N 1
ATOM 1553 C CA . ASN A 1 194 ? 11.016 -10.108 11.141 1.00 63.91 194 ASN A CA 1
ATOM 1554 C C . ASN A 1 194 ? 10.224 -10.919 12.179 1.00 63.91 194 ASN A C 1
ATOM 1556 O O . ASN A 1 194 ? 10.828 -11.618 12.998 1.00 63.91 194 ASN A O 1
ATOM 1560 N N . TYR A 1 195 ? 8.889 -10.825 12.173 1.00 69.75 195 TYR A N 1
ATOM 1561 C CA . TYR A 1 195 ? 8.055 -11.597 13.094 1.00 69.75 195 TYR A CA 1
ATOM 1562 C C . TYR A 1 195 ? 8.169 -13.098 12.806 1.00 69.75 195 TYR A C 1
ATOM 1564 O O . TYR A 1 195 ? 8.553 -13.856 13.698 1.00 69.75 195 TYR A O 1
ATOM 1572 N N . ILE A 1 196 ? 7.928 -13.487 11.547 1.00 70.56 196 ILE A N 1
ATOM 1573 C CA . ILE A 1 196 ? 7.985 -14.879 11.072 1.00 70.56 196 ILE A CA 1
ATOM 1574 C C . ILE A 1 196 ? 9.348 -15.498 11.420 1.00 70.56 196 ILE A C 1
ATOM 1576 O O . ILE A 1 196 ? 9.409 -16.626 11.911 1.00 70.56 196 ILE A O 1
ATOM 1580 N N . CYS A 1 197 ? 10.436 -14.727 11.264 1.00 67.25 197 CYS A N 1
ATOM 1581 C CA . CYS A 1 197 ? 11.804 -15.172 11.540 1.00 67.25 197 CYS A CA 1
ATOM 1582 C C . CYS A 1 197 ? 12.021 -15.726 12.953 1.00 67.25 197 CYS A C 1
ATOM 1584 O O . CYS A 1 197 ? 12.708 -16.735 13.116 1.00 67.25 197 CYS A O 1
ATOM 1586 N N . LYS A 1 198 ? 11.501 -15.038 13.979 1.00 66.62 198 LYS A N 1
ATOM 1587 C CA . LYS A 1 198 ? 11.767 -15.388 15.383 1.00 66.62 198 LYS A CA 1
ATOM 1588 C C . LYS A 1 198 ? 10.674 -16.261 15.986 1.00 66.62 198 LYS A C 1
ATOM 1590 O O . LYS A 1 198 ? 10.995 -17.149 16.770 1.00 66.62 198 LYS A O 1
ATOM 1595 N N . SER A 1 199 ? 9.410 -16.022 15.629 1.00 69.81 199 SER A N 1
ATOM 1596 C CA . SER A 1 199 ? 8.279 -16.766 16.194 1.00 69.81 199 SER A CA 1
ATOM 1597 C C . SER A 1 199 ? 8.142 -18.166 15.603 1.00 69.81 199 SER A C 1
ATOM 1599 O O . SER A 1 199 ? 7.651 -19.056 16.290 1.00 69.81 199 SER A O 1
ATOM 1601 N N . GLN A 1 200 ? 8.580 -18.369 14.352 1.00 79.75 200 GLN A N 1
ATOM 1602 C CA . GLN A 1 200 ? 8.271 -19.574 13.570 1.00 79.75 200 GLN A CA 1
ATOM 1603 C C . GLN A 1 200 ? 6.754 -19.804 13.467 1.00 79.75 200 GLN A C 1
ATOM 1605 O O . GLN A 1 200 ? 6.279 -20.935 13.463 1.00 79.75 200 GLN A O 1
ATOM 1610 N N . GLN A 1 201 ? 5.979 -18.721 13.426 1.00 82.56 201 GLN A N 1
ATOM 1611 C CA . GLN A 1 201 ? 4.524 -18.743 13.321 1.00 82.56 201 GLN A CA 1
ATOM 1612 C C . GLN A 1 201 ? 4.085 -17.931 12.114 1.00 82.56 201 GLN A C 1
ATOM 1614 O O . GLN A 1 201 ? 4.573 -16.822 11.886 1.00 82.56 201 GLN A O 1
ATOM 1619 N N . SER A 1 202 ? 3.108 -18.461 11.381 1.00 86.06 202 SER A N 1
ATOM 1620 C CA . SER A 1 202 ? 2.381 -17.661 10.392 1.00 86.06 202 SER A CA 1
ATOM 1621 C C . SER A 1 202 ? 1.570 -16.568 11.096 1.00 86.06 202 SER A C 1
ATOM 1623 O O . SER A 1 202 ? 1.139 -16.741 12.242 1.00 86.06 202 SER A O 1
ATOM 1625 N N . THR A 1 203 ? 1.297 -15.461 10.410 1.00 85.25 203 THR A N 1
ATOM 1626 C CA . THR A 1 203 ? 0.459 -14.383 10.951 1.00 85.25 203 THR A CA 1
ATOM 1627 C C . THR A 1 203 ? -0.945 -14.877 11.313 1.00 85.25 203 THR A C 1
ATOM 1629 O O . THR A 1 203 ? -1.494 -14.471 12.336 1.00 85.25 203 THR A O 1
ATOM 1632 N N . GLN A 1 204 ? -1.522 -15.789 10.526 1.00 86.81 204 GLN A N 1
ATOM 1633 C CA . GLN A 1 204 ? -2.826 -16.378 10.829 1.00 86.81 204 GLN A CA 1
ATOM 1634 C C . GLN A 1 204 ? -2.790 -17.211 12.119 1.00 86.81 204 GLN A C 1
ATOM 1636 O O . GLN A 1 204 ? -3.656 -17.054 12.981 1.00 86.81 204 GLN A O 1
ATOM 1641 N N . GLN A 1 205 ? -1.764 -18.052 12.279 1.00 82.56 205 GLN A N 1
ATOM 1642 C CA . GLN A 1 205 ? -1.560 -18.855 13.488 1.00 82.56 205 GLN A CA 1
ATOM 1643 C C . GLN A 1 205 ? -1.448 -17.976 14.740 1.00 82.56 205 GLN A C 1
ATOM 1645 O O . GLN A 1 205 ? -2.062 -18.289 15.756 1.00 82.56 205 GLN A O 1
ATOM 1650 N N . PHE A 1 206 ? -0.737 -16.849 14.659 1.00 83.00 206 PHE A N 1
ATOM 1651 C CA . PHE A 1 206 ? -0.642 -15.886 15.758 1.00 83.00 206 PHE A CA 1
ATOM 1652 C C . PHE A 1 206 ? -2.008 -15.364 16.211 1.00 83.00 206 PHE A C 1
ATOM 1654 O O . PHE A 1 206 ? -2.339 -15.425 17.395 1.00 83.00 206 PHE A O 1
ATOM 1661 N N . PHE A 1 207 ? -2.819 -14.863 15.273 1.00 83.19 207 PHE A N 1
ATOM 1662 C CA . PHE A 1 207 ? -4.141 -14.325 15.602 1.00 83.19 207 PHE A CA 1
ATOM 1663 C C . PHE A 1 207 ? -5.087 -15.399 16.126 1.00 83.19 207 PHE A C 1
ATOM 1665 O O . PHE A 1 207 ? -5.902 -15.117 17.004 1.00 83.19 207 PHE A O 1
ATOM 1672 N N . TYR A 1 208 ? -4.962 -16.625 15.624 1.00 78.94 208 TYR A N 1
ATOM 1673 C CA . TYR A 1 208 ? -5.721 -17.752 16.135 1.00 78.94 208 TYR A CA 1
ATOM 1674 C C . TYR A 1 208 ? -5.377 -18.065 17.601 1.00 78.94 208 TYR A C 1
ATOM 1676 O O . TYR A 1 208 ? -6.284 -18.164 18.428 1.00 78.94 208 TYR A O 1
ATOM 1684 N N . LEU A 1 209 ? -4.088 -18.139 17.948 1.00 75.31 209 LEU A N 1
ATOM 1685 C CA . LEU A 1 209 ? -3.644 -18.354 19.332 1.00 75.31 209 LEU A CA 1
ATOM 1686 C C . LEU A 1 209 ? -4.079 -17.200 20.253 1.00 75.31 209 LEU A C 1
ATOM 1688 O O . LEU A 1 209 ? -4.612 -17.440 21.337 1.00 75.31 209 LEU A O 1
ATOM 1692 N N . LEU A 1 210 ? -3.967 -15.952 19.783 1.00 78.88 210 LEU A N 1
ATOM 1693 C CA . LEU A 1 210 ? -4.436 -14.771 20.514 1.00 78.88 210 LEU A CA 1
ATOM 1694 C C . LEU A 1 210 ? -5.933 -14.823 20.820 1.00 78.88 210 LEU A C 1
ATOM 1696 O O . LEU A 1 210 ? -6.348 -14.545 21.946 1.00 78.88 210 LEU A O 1
ATOM 1700 N N . PHE A 1 211 ? -6.747 -15.218 19.843 1.00 80.12 211 PHE A N 1
ATOM 1701 C CA . PHE A 1 211 ? -8.174 -15.425 20.053 1.00 80.12 211 PHE A CA 1
ATOM 1702 C C . PHE A 1 211 ? -8.450 -16.478 21.137 1.00 80.12 211 PHE A C 1
ATOM 1704 O O . PHE A 1 211 ? -9.285 -16.242 22.014 1.00 80.12 211 PHE A O 1
ATOM 1711 N N . GLN A 1 212 ? -7.747 -17.616 21.105 1.00 73.25 212 GLN A N 1
ATOM 1712 C CA . GLN A 1 212 ? -7.920 -18.682 22.095 1.00 73.25 212 GLN A CA 1
ATOM 1713 C C . GLN A 1 212 ? -7.604 -18.206 23.519 1.00 73.25 212 GLN A C 1
ATOM 1715 O O . GLN A 1 212 ? -8.369 -18.484 24.444 1.00 73.25 212 GLN A O 1
ATOM 1720 N N . ASP A 1 213 ? -6.522 -17.451 23.693 1.00 73.12 213 ASP A N 1
ATOM 1721 C CA . ASP A 1 213 ? -6.097 -16.937 24.996 1.00 73.12 213 ASP A CA 1
ATOM 1722 C C . ASP A 1 213 ? -7.040 -15.876 25.576 1.00 73.12 213 ASP A C 1
ATOM 1724 O O . ASP A 1 213 ? -7.320 -15.870 26.781 1.00 73.12 213 ASP A O 1
ATOM 1728 N N . ILE A 1 214 ? -7.577 -14.998 24.726 1.00 78.19 214 ILE A N 1
ATOM 1729 C CA . ILE A 1 214 ? -8.603 -14.024 25.123 1.00 78.19 214 ILE A CA 1
ATOM 1730 C C . ILE A 1 214 ? -9.864 -14.762 25.574 1.00 78.19 214 ILE A C 1
ATOM 1732 O O . ILE A 1 214 ? -10.389 -14.495 26.656 1.00 78.19 214 ILE A O 1
ATOM 1736 N N . ALA A 1 215 ? -10.316 -15.736 24.782 1.00 72.19 215 ALA A N 1
ATOM 1737 C CA . ALA A 1 215 ? -11.514 -16.506 25.084 1.00 72.19 215 ALA A CA 1
ATOM 1738 C C . ALA A 1 215 ? -11.366 -17.317 26.386 1.00 72.19 215 ALA A C 1
ATOM 1740 O O . ALA A 1 215 ? -12.291 -17.361 27.200 1.00 72.19 215 ALA A O 1
ATOM 1741 N N . LEU A 1 216 ? -10.194 -17.915 26.631 1.00 70.12 216 LEU A N 1
ATOM 1742 C CA . LEU A 1 216 ? -9.895 -18.627 27.877 1.00 70.12 216 LEU A CA 1
ATOM 1743 C C . LEU A 1 216 ? -9.890 -17.679 29.086 1.00 70.12 216 LEU A C 1
ATOM 1745 O O . LEU A 1 216 ? -10.410 -18.016 30.152 1.00 70.12 216 LEU A O 1
ATOM 1749 N N . THR A 1 217 ? -9.335 -16.479 28.918 1.00 78.06 217 THR A N 1
ATOM 1750 C CA . THR A 1 217 ? -9.280 -15.453 29.965 1.00 78.06 217 THR A CA 1
ATOM 1751 C C . THR A 1 217 ? -10.678 -14.936 30.316 1.00 78.06 217 THR A C 1
ATOM 1753 O O . THR A 1 217 ? -11.015 -14.839 31.497 1.00 78.06 217 THR A O 1
ATOM 1756 N N . GLU A 1 218 ? -11.528 -14.665 29.319 1.00 78.00 218 GLU A N 1
ATOM 1757 C CA . GLU A 1 218 ? -12.940 -14.304 29.524 1.00 78.00 218 GLU A CA 1
ATOM 1758 C C . GLU A 1 218 ? -13.689 -15.382 30.326 1.00 78.00 218 GLU A C 1
ATOM 1760 O O . GLU A 1 218 ? -14.421 -15.056 31.264 1.00 78.00 218 GLU A O 1
ATOM 1765 N N . LEU A 1 219 ? -13.473 -16.666 30.012 1.00 72.31 219 LEU A N 1
ATOM 1766 C CA . LEU A 1 219 ? -14.085 -17.783 30.742 1.00 72.31 219 LEU A CA 1
ATOM 1767 C C . LEU A 1 219 ? -13.626 -17.852 32.202 1.00 72.31 219 LEU A C 1
ATOM 1769 O O . LEU A 1 219 ? -14.461 -17.974 33.103 1.00 72.31 219 LEU A O 1
ATOM 1773 N N . LYS A 1 220 ? -12.314 -17.748 32.451 1.00 75.94 220 LYS A N 1
ATOM 1774 C CA . LYS A 1 220 ? -11.746 -17.732 33.810 1.00 75.94 220 LYS A CA 1
ATOM 1775 C C . LYS A 1 220 ? -12.319 -16.581 34.637 1.00 75.94 220 LYS A C 1
ATOM 1777 O O . LYS A 1 220 ? -12.682 -16.768 35.803 1.00 75.94 220 LYS A O 1
ATOM 1782 N N . ALA A 1 221 ? -12.450 -15.402 34.034 1.00 81.25 221 ALA A N 1
ATOM 1783 C CA . ALA A 1 221 ? -12.999 -14.234 34.703 1.00 81.25 221 ALA A CA 1
ATOM 1784 C C . ALA A 1 221 ? -14.495 -14.396 35.011 1.00 81.25 221 ALA A C 1
ATOM 1786 O O . ALA A 1 221 ? -14.911 -14.132 36.138 1.00 81.25 221 ALA A O 1
ATOM 1787 N N . GLN A 1 222 ? -15.289 -14.904 34.061 1.00 78.62 222 GLN A N 1
ATOM 1788 C CA . GLN A 1 222 ? -16.712 -15.180 34.276 1.00 78.62 222 GLN A CA 1
ATOM 1789 C C . GLN A 1 222 ? -16.928 -16.185 35.412 1.00 78.62 222 GLN A C 1
ATOM 1791 O O . GLN A 1 222 ? -17.753 -15.945 36.294 1.00 78.62 222 GLN A O 1
ATOM 1796 N N . ALA A 1 223 ? -16.176 -17.291 35.412 1.00 73.19 223 ALA A N 1
ATOM 1797 C CA . ALA A 1 223 ? -16.249 -18.298 36.468 1.00 73.19 223 ALA A CA 1
ATOM 1798 C C . ALA A 1 223 ? -15.940 -17.685 37.842 1.00 73.19 223 ALA A C 1
ATOM 1800 O O . ALA A 1 223 ? -16.650 -17.943 38.814 1.00 73.19 223 ALA A O 1
ATOM 1801 N N . THR A 1 224 ? -14.929 -16.813 37.894 1.00 77.25 224 THR A N 1
ATOM 1802 C CA . THR A 1 224 ? -14.542 -16.091 39.110 1.00 77.25 224 THR A CA 1
ATOM 1803 C C . THR A 1 224 ? -15.653 -15.161 39.601 1.00 77.25 224 THR A C 1
ATOM 1805 O O . THR A 1 224 ? -16.047 -15.256 40.759 1.00 77.25 224 THR A O 1
ATOM 1808 N N . ILE A 1 225 ? -16.214 -14.319 38.727 1.00 80.19 225 ILE A N 1
ATOM 1809 C CA . ILE A 1 225 ? -17.275 -13.357 39.071 1.00 80.19 225 ILE A CA 1
ATOM 1810 C C . ILE A 1 225 ? -18.542 -14.070 39.569 1.00 80.19 225 ILE A C 1
ATOM 1812 O O . ILE A 1 225 ? -19.120 -13.680 40.587 1.00 80.19 225 ILE A O 1
ATOM 1816 N N . GLU A 1 226 ? -18.984 -15.128 38.880 1.00 79.25 226 GLU A N 1
ATOM 1817 C CA . GLU A 1 226 ? -20.184 -15.867 39.288 1.00 79.25 226 GLU A CA 1
ATOM 1818 C C . GLU A 1 226 ? -20.003 -16.555 40.644 1.00 79.25 226 GLU A C 1
ATOM 1820 O O . GLU A 1 226 ? -20.918 -16.525 41.474 1.00 79.25 226 GLU A O 1
ATOM 1825 N N . PHE A 1 227 ? -18.818 -17.115 40.895 1.00 75.88 227 PHE A N 1
ATOM 1826 C CA . PHE A 1 227 ? -18.471 -17.696 42.187 1.00 75.88 227 PHE A CA 1
ATOM 1827 C C . PHE A 1 227 ? -18.432 -16.639 43.299 1.00 75.88 227 PHE A C 1
ATOM 1829 O O . PHE A 1 227 ? -18.963 -16.876 44.382 1.00 75.88 227 PHE A O 1
ATOM 1836 N N . SER A 1 228 ? -17.898 -15.443 43.031 1.00 82.12 228 SER A N 1
ATOM 1837 C CA . SER A 1 228 ? -17.897 -14.333 43.991 1.00 82.12 228 SER A CA 1
ATOM 1838 C C . SER A 1 228 ? -19.311 -13.928 44.413 1.00 82.12 228 SER A C 1
ATOM 1840 O O . SER A 1 228 ? -19.594 -13.833 45.605 1.00 82.12 228 SER A O 1
ATOM 1842 N N . TRP A 1 229 ? -20.247 -13.767 43.474 1.00 78.88 229 TRP A N 1
ATOM 1843 C CA . TRP A 1 229 ? -21.643 -13.488 43.838 1.00 78.88 229 TRP A CA 1
ATOM 1844 C C . TRP A 1 229 ? -22.340 -14.656 44.531 1.00 78.88 229 TRP A C 1
ATOM 1846 O O . TRP A 1 229 ? -23.262 -14.437 45.316 1.00 78.88 229 TRP A O 1
ATOM 1856 N N . LEU A 1 230 ? -21.940 -15.897 44.247 1.00 77.81 230 LEU A N 1
ATOM 1857 C CA . LEU A 1 230 ? -22.436 -17.062 44.976 1.00 77.81 230 LEU A CA 1
ATOM 1858 C C . LEU A 1 230 ? -21.984 -17.024 46.442 1.00 77.81 230 LEU A C 1
ATOM 1860 O O . LEU A 1 230 ? -22.820 -17.224 47.322 1.00 77.81 230 LEU A O 1
ATOM 1864 N N . LEU A 1 231 ? -20.715 -16.692 46.705 1.00 76.12 231 LEU A N 1
ATOM 1865 C CA . LEU A 1 231 ? -20.198 -16.488 48.062 1.00 76.12 231 LEU A CA 1
ATOM 1866 C C . LEU A 1 231 ? -20.927 -15.344 48.776 1.00 76.12 231 LEU A C 1
ATOM 1868 O O . LEU A 1 231 ? -21.414 -15.530 49.887 1.00 76.12 231 LEU A O 1
ATOM 1872 N N . LEU A 1 232 ? -21.073 -14.182 48.134 1.00 78.75 232 LEU A N 1
ATOM 1873 C CA . LEU A 1 232 ? -21.770 -13.033 48.727 1.00 78.75 232 LEU A CA 1
ATOM 1874 C C . LEU A 1 232 ? -23.231 -13.357 49.065 1.00 78.75 232 LEU A C 1
ATOM 1876 O O . LEU A 1 232 ? -23.701 -13.010 50.147 1.00 78.75 232 LEU A O 1
ATOM 1880 N N . LYS A 1 233 ? -23.928 -14.096 48.194 1.00 78.00 233 LYS A N 1
ATOM 1881 C CA . LYS A 1 233 ? -25.279 -14.596 48.478 1.00 78.00 233 LYS A CA 1
ATOM 1882 C C . LYS A 1 233 ? -25.295 -15.575 49.656 1.00 78.00 233 LYS A C 1
ATOM 1884 O O . LYS A 1 233 ? -26.185 -15.497 50.499 1.00 78.00 233 LYS A O 1
ATOM 1889 N N . GLN A 1 234 ? -24.326 -16.489 49.738 1.00 75.88 234 GLN A N 1
ATOM 1890 C CA . GLN A 1 234 ? -24.208 -17.438 50.852 1.00 75.88 234 GLN A CA 1
ATOM 1891 C C . GLN A 1 234 ? -24.004 -16.734 52.202 1.00 75.88 234 GLN A C 1
ATOM 1893 O O . GLN A 1 234 ? -24.489 -17.228 53.218 1.00 75.88 234 GLN A O 1
ATOM 1898 N N . PHE A 1 235 ? -23.337 -15.579 52.206 1.00 78.38 235 PHE A N 1
ATOM 1899 C CA . PHE A 1 235 ? -23.143 -14.731 53.385 1.00 78.38 235 PHE A CA 1
ATOM 1900 C C . PHE A 1 235 ? -24.194 -13.613 53.525 1.00 78.38 235 PHE A C 1
ATOM 1902 O O . PHE A 1 235 ? -23.947 -12.635 54.227 1.00 78.38 235 PHE A O 1
ATOM 1909 N N . GLU A 1 236 ? -25.356 -13.760 52.876 1.00 76.56 236 GLU A N 1
ATOM 1910 C CA . GLU A 1 236 ? -26.528 -12.876 53.004 1.00 76.56 236 GLU A CA 1
ATOM 1911 C C . GLU A 1 236 ? -26.282 -11.401 52.598 1.00 76.56 236 GLU A C 1
ATOM 1913 O O . GLU A 1 236 ? -26.941 -10.496 53.102 1.00 76.56 236 GLU A O 1
ATOM 1918 N N . GLN A 1 237 ? -25.367 -11.138 51.653 1.00 74.50 237 GLN A N 1
ATOM 1919 C CA . GLN A 1 237 ? -25.030 -9.780 51.172 1.00 74.50 237 GLN A CA 1
ATOM 1920 C C . GLN A 1 237 ? -25.891 -9.283 49.986 1.00 74.50 237 GLN A C 1
ATOM 1922 O O . GLN A 1 237 ? -25.710 -8.153 49.535 1.00 74.50 237 GLN A O 1
ATOM 1927 N N . GLY A 1 238 ? -26.804 -10.105 49.452 1.00 76.12 238 GLY A N 1
ATOM 1928 C CA . GLY A 1 238 ? -27.691 -9.752 48.329 1.00 76.12 238 GLY A CA 1
ATOM 1929 C C . GLY A 1 238 ? -28.043 -10.939 47.423 1.00 76.12 238 GLY A C 1
ATOM 1930 O O . GLY A 1 238 ? -27.419 -12.000 47.502 1.00 76.12 238 GLY A O 1
ATOM 1931 N N . GLU A 1 239 ? -29.045 -10.775 46.549 1.00 70.44 239 GLU A N 1
ATOM 1932 C CA . GLU A 1 239 ? -29.484 -11.839 45.624 1.00 70.44 239 GLU A CA 1
ATOM 1933 C C . GLU A 1 239 ? -28.751 -11.800 44.268 1.00 70.44 239 GLU A C 1
ATOM 1935 O O . GLU A 1 239 ? -28.573 -12.843 43.629 1.00 70.44 239 GLU A O 1
ATOM 1940 N N . PHE A 1 240 ? -28.289 -10.618 43.841 1.00 75.69 240 PHE A N 1
ATOM 1941 C CA . PHE A 1 240 ? -27.467 -10.379 42.638 1.00 75.69 240 PHE A CA 1
ATOM 1942 C C . PHE A 1 240 ? -28.029 -10.972 41.328 1.00 75.69 240 PHE A C 1
ATOM 1944 O O . PHE A 1 240 ? -27.283 -11.406 40.444 1.00 75.69 240 PHE A O 1
ATOM 1951 N N . THR A 1 241 ? -29.356 -11.081 41.210 1.00 70.38 241 THR A N 1
ATOM 1952 C CA . THR A 1 241 ? -30.001 -11.797 40.094 1.00 70.38 241 THR A CA 1
ATOM 1953 C C . THR A 1 241 ? -29.906 -11.011 38.784 1.00 70.38 241 THR A C 1
ATOM 1955 O O . THR A 1 241 ? -29.540 -11.575 37.748 1.00 70.38 241 THR A O 1
ATOM 1958 N N . GLU A 1 242 ? -30.162 -9.701 38.824 1.00 71.69 242 GLU A N 1
ATOM 1959 C CA . GLU A 1 242 ? -30.049 -8.840 37.643 1.00 71.69 242 GLU A CA 1
ATOM 1960 C C . GLU A 1 242 ? -28.590 -8.606 37.237 1.00 71.69 242 GLU A C 1
ATOM 1962 O O . GLU A 1 242 ? -28.278 -8.591 36.047 1.00 71.69 242 GLU A O 1
ATOM 1967 N N . GLU A 1 243 ? -27.668 -8.508 38.195 1.00 77.75 243 GLU A N 1
ATOM 1968 C CA . GLU A 1 243 ? -26.232 -8.387 37.942 1.00 77.75 243 GLU A CA 1
ATOM 1969 C C . GLU A 1 243 ? -25.696 -9.604 37.177 1.00 77.75 243 GLU A C 1
ATOM 1971 O O . GLU A 1 243 ? -25.025 -9.448 36.149 1.00 77.75 243 GLU A O 1
ATOM 1976 N N . LYS A 1 244 ? -26.065 -10.820 37.613 1.00 71.31 244 LYS A N 1
ATOM 1977 C CA . LYS A 1 244 ? -25.746 -12.071 36.905 1.00 71.31 244 LYS A CA 1
ATOM 1978 C C . LYS A 1 244 ? -26.306 -12.076 35.488 1.00 71.31 244 LYS A C 1
ATOM 1980 O O . LYS A 1 244 ? -25.597 -12.459 34.557 1.00 71.31 244 LYS A O 1
ATOM 1985 N N . ARG A 1 245 ? -27.551 -11.627 35.299 1.00 71.00 245 ARG A N 1
ATOM 1986 C CA . ARG A 1 245 ? -28.175 -11.543 33.970 1.00 71.00 245 ARG A CA 1
ATOM 1987 C C . ARG A 1 245 ? -27.420 -10.577 33.056 1.00 71.00 245 ARG A C 1
ATOM 1989 O O . ARG A 1 245 ? -27.080 -10.944 31.933 1.00 71.00 245 ARG A O 1
ATOM 1996 N N . VAL A 1 246 ? -27.113 -9.374 33.539 1.00 69.44 246 VAL A N 1
ATOM 1997 C CA . VAL A 1 246 ? -26.422 -8.336 32.760 1.00 69.44 246 VAL A CA 1
ATOM 1998 C C . VAL A 1 246 ? -25.006 -8.759 32.380 1.00 69.44 246 VAL A C 1
ATOM 2000 O O . VAL A 1 246 ? -24.618 -8.573 31.226 1.00 69.44 246 VAL A O 1
ATOM 2003 N N . ILE A 1 247 ? -24.245 -9.369 33.294 1.00 70.38 247 ILE A N 1
ATOM 2004 C CA . ILE A 1 247 ? -22.895 -9.858 32.979 1.00 70.38 247 ILE A CA 1
ATOM 2005 C C . ILE A 1 247 ? -22.937 -11.018 31.981 1.00 70.38 247 ILE A C 1
ATOM 2007 O O . ILE A 1 247 ? -22.148 -11.019 31.037 1.00 70.38 247 ILE A O 1
ATOM 2011 N N . ARG A 1 248 ? -23.894 -11.949 32.101 1.00 68.06 248 ARG A N 1
ATOM 2012 C CA . ARG A 1 248 ? -24.080 -13.030 31.116 1.00 68.06 248 ARG A CA 1
ATOM 2013 C C . ARG A 1 248 ? -24.451 -12.497 29.729 1.00 68.06 248 ARG A C 1
ATOM 2015 O O . ARG A 1 248 ? -23.906 -12.960 28.730 1.00 68.06 248 ARG A O 1
ATOM 2022 N N . GLU A 1 249 ? -25.344 -11.510 29.647 1.00 70.12 249 GLU A N 1
ATOM 2023 C CA . GLU A 1 249 ? -25.670 -10.823 28.387 1.00 70.12 249 GLU A CA 1
ATOM 2024 C C . GLU A 1 249 ? -24.473 -10.046 27.820 1.00 70.12 249 GLU A C 1
ATOM 2026 O O . GLU A 1 249 ? -24.299 -9.971 26.604 1.00 70.12 249 GLU A O 1
ATOM 2031 N N . GLY A 1 250 ? -23.650 -9.452 28.687 1.00 68.06 250 GLY A N 1
ATOM 2032 C CA . GLY A 1 250 ? -22.404 -8.785 28.313 1.00 68.06 250 GLY A CA 1
ATOM 2033 C C . GLY A 1 250 ? -21.390 -9.755 27.711 1.00 68.06 250 GLY A C 1
ATOM 2034 O O . GLY A 1 250 ? -20.883 -9.497 26.624 1.00 68.06 250 GLY A O 1
ATOM 2035 N N . LEU A 1 251 ? -21.164 -10.906 28.353 1.00 68.88 251 LEU A N 1
ATOM 2036 C CA . LEU A 1 251 ? -20.280 -11.955 27.843 1.00 68.88 251 LEU A CA 1
ATOM 2037 C C . LEU A 1 251 ? -20.735 -12.443 26.465 1.00 68.88 251 LEU A C 1
ATOM 2039 O O . LEU A 1 251 ? -19.946 -12.426 25.529 1.00 68.88 251 LEU A O 1
ATOM 2043 N N . LYS A 1 252 ? -22.023 -12.783 26.301 1.00 65.56 252 LYS A N 1
ATOM 2044 C CA . LYS A 1 252 ? -22.570 -13.211 25.000 1.00 65.56 252 LYS A CA 1
ATOM 2045 C C . LYS A 1 252 ? -22.276 -12.193 23.892 1.00 65.56 252 LYS A C 1
ATOM 2047 O O . LYS A 1 252 ? -21.833 -12.572 22.809 1.00 65.56 252 LYS A O 1
ATOM 2052 N N . ARG A 1 253 ? -22.494 -10.902 24.171 1.00 69.75 253 ARG A N 1
ATOM 2053 C CA . ARG A 1 253 ? -22.215 -9.814 23.222 1.00 69.75 253 ARG A CA 1
ATOM 2054 C C . ARG A 1 253 ? -20.726 -9.695 22.907 1.00 69.75 253 ARG A C 1
ATOM 2056 O O . ARG A 1 253 ? -20.366 -9.669 21.731 1.00 69.75 253 ARG A O 1
ATOM 2063 N N . ARG A 1 254 ? -19.866 -9.673 23.930 1.00 73.50 254 ARG A N 1
ATOM 2064 C CA . ARG A 1 254 ? -18.411 -9.558 23.768 1.00 73.50 254 ARG A CA 1
ATOM 2065 C C . ARG A 1 254 ? -17.825 -10.737 23.007 1.00 73.50 254 ARG A C 1
ATOM 2067 O O . ARG A 1 254 ? -17.155 -10.506 22.012 1.00 73.50 254 ARG A O 1
ATOM 2074 N N . THR A 1 255 ? -18.159 -11.972 23.371 1.00 67.06 255 THR A N 1
ATOM 2075 C CA . THR A 1 255 ? -17.677 -13.169 22.671 1.00 67.06 255 THR A CA 1
ATOM 2076 C C . THR A 1 255 ? -18.143 -13.191 21.211 1.00 67.06 255 THR A C 1
ATOM 2078 O O . THR A 1 255 ? -17.344 -13.475 20.320 1.00 67.06 255 THR A O 1
ATOM 2081 N N . SER A 1 256 ? -19.401 -12.820 20.930 1.00 67.06 256 SER A N 1
ATOM 2082 C CA . SER A 1 256 ? -19.898 -12.703 19.549 1.00 67.06 256 SER A CA 1
ATOM 2083 C C . SER A 1 256 ? -19.133 -11.648 18.748 1.00 67.06 256 SER A C 1
ATOM 2085 O O . SER A 1 256 ? -18.849 -11.856 17.568 1.00 67.06 256 SER A O 1
ATOM 2087 N N . ARG A 1 257 ? -18.799 -10.513 19.373 1.00 74.94 257 ARG A N 1
ATOM 2088 C CA . ARG A 1 257 ? -18.023 -9.441 18.745 1.00 74.94 257 ARG A CA 1
ATOM 2089 C C . ARG A 1 257 ? -16.571 -9.859 18.516 1.00 74.94 257 ARG A C 1
ATOM 2091 O O . ARG A 1 257 ? -16.091 -9.718 17.398 1.00 74.94 257 ARG A O 1
ATOM 2098 N N . THR A 1 258 ? -15.901 -10.406 19.531 1.00 74.38 258 THR A N 1
ATOM 2099 C CA . THR A 1 258 ? -14.534 -10.943 19.450 1.00 74.38 258 THR A CA 1
ATOM 2100 C C . THR A 1 258 ? -14.431 -11.950 18.310 1.00 74.38 258 THR A C 1
ATOM 2102 O O . THR A 1 258 ? -13.558 -11.820 17.457 1.00 74.38 258 THR A O 1
ATOM 2105 N N . LEU A 1 259 ? -15.374 -12.896 18.231 1.00 70.19 259 LEU A N 1
ATOM 2106 C CA . LEU A 1 259 ? -15.422 -13.890 17.163 1.00 70.19 259 LEU A CA 1
ATOM 2107 C C . LEU A 1 259 ? -15.560 -13.244 15.780 1.00 70.19 259 LEU A C 1
ATOM 2109 O O . LEU A 1 259 ? -14.826 -13.612 14.868 1.00 70.19 259 LEU A O 1
ATOM 2113 N N . LYS A 1 260 ? -16.475 -12.278 15.621 1.00 74.19 260 LYS A N 1
ATOM 2114 C CA . LYS A 1 260 ? -16.672 -11.559 14.353 1.00 74.19 260 LYS A CA 1
ATOM 2115 C C . LYS A 1 260 ? -15.382 -10.862 13.907 1.00 74.19 260 LYS A C 1
ATOM 2117 O O . LYS A 1 260 ? -14.945 -11.069 12.783 1.00 74.19 260 LYS A O 1
ATOM 2122 N N . LEU A 1 261 ? -14.751 -10.097 14.801 1.00 77.12 261 LEU A N 1
ATOM 2123 C CA . LEU A 1 261 ? -13.539 -9.334 14.485 1.00 77.12 261 LEU A CA 1
ATOM 2124 C C . LEU A 1 261 ? -12.344 -10.242 14.166 1.00 77.12 261 LEU A C 1
ATOM 2126 O O . LEU A 1 261 ? -11.630 -9.998 13.197 1.00 77.12 261 LEU A O 1
ATOM 2130 N N . PHE A 1 262 ? -12.128 -11.303 14.948 1.00 79.81 262 PHE A N 1
ATOM 2131 C CA . PHE A 1 262 ? -11.045 -12.248 14.678 1.00 79.81 262 PHE A CA 1
ATOM 2132 C C . PHE A 1 262 ? -11.289 -13.076 13.424 1.00 79.81 262 PHE A C 1
ATOM 2134 O O . PHE A 1 262 ? -10.327 -13.374 12.729 1.00 79.81 262 PHE A O 1
ATOM 2141 N N . LYS A 1 263 ? -12.539 -13.413 13.089 1.00 76.38 263 LYS A N 1
ATOM 2142 C CA . LYS A 1 263 ? -12.852 -14.110 11.836 1.00 76.38 263 LYS A CA 1
ATOM 2143 C C . LYS A 1 263 ? -12.391 -13.298 10.625 1.00 76.38 263 LYS A C 1
ATOM 2145 O O . LYS A 1 263 ? -11.729 -13.850 9.750 1.00 76.38 263 LYS A O 1
ATOM 2150 N N . ASP A 1 264 ? -12.670 -11.997 10.617 1.00 76.81 264 ASP A N 1
ATOM 2151 C CA . ASP A 1 264 ? -12.252 -11.099 9.536 1.00 76.81 264 ASP A CA 1
ATOM 2152 C C . ASP A 1 264 ? -10.714 -11.022 9.441 1.00 76.81 264 ASP A C 1
ATOM 2154 O O . ASP A 1 264 ? -10.140 -11.178 8.360 1.00 76.81 264 ASP A O 1
ATOM 2158 N N . VAL A 1 265 ? -10.024 -10.869 10.577 1.00 81.38 265 VAL A N 1
ATOM 2159 C CA . VAL A 1 265 ? -8.551 -10.794 10.618 1.00 81.38 265 VAL A CA 1
ATOM 2160 C C . VAL A 1 265 ? -7.895 -12.121 10.223 1.00 81.38 265 VAL A C 1
ATOM 2162 O O . VAL A 1 265 ? -7.003 -12.127 9.382 1.00 81.38 265 VAL A O 1
ATOM 2165 N N . ILE A 1 266 ? -8.345 -13.249 10.777 1.00 83.06 266 ILE A N 1
ATOM 2166 C CA . ILE A 1 266 ? -7.802 -14.588 10.495 1.00 83.06 266 ILE A CA 1
ATOM 2167 C C . ILE A 1 266 ? -8.020 -14.951 9.022 1.00 83.06 266 ILE A C 1
ATOM 2169 O O . ILE A 1 266 ? -7.105 -15.474 8.393 1.00 83.06 266 ILE A O 1
ATOM 2173 N N . SER A 1 267 ? -9.177 -14.618 8.439 1.00 80.56 267 SER A N 1
ATOM 2174 C CA . SER A 1 267 ? -9.468 -14.906 7.024 1.00 80.56 267 SER A CA 1
ATOM 2175 C C . SER A 1 267 ? -8.574 -14.165 6.024 1.00 80.56 267 SER A C 1
ATOM 2177 O O . SER A 1 267 ? -8.446 -14.598 4.884 1.00 80.56 267 SER A O 1
ATOM 2179 N N . THR A 1 268 ? -7.950 -13.059 6.441 1.00 81.75 268 THR A N 1
ATOM 2180 C CA . THR A 1 268 ? -7.082 -12.227 5.588 1.00 81.75 268 THR A CA 1
ATOM 2181 C C . THR A 1 268 ? -5.601 -12.313 5.960 1.00 81.75 268 THR A C 1
ATOM 2183 O O . THR A 1 268 ? -4.765 -11.713 5.285 1.00 81.75 268 THR A O 1
ATOM 2186 N N . ALA A 1 269 ? -5.266 -13.024 7.039 1.00 84.44 269 ALA A N 1
ATOM 2187 C CA . ALA A 1 269 ? -3.905 -13.158 7.536 1.00 84.44 269 ALA A CA 1
ATOM 2188 C C . ALA A 1 269 ? -3.109 -14.213 6.753 1.00 84.44 269 ALA A C 1
ATOM 2190 O O . ALA A 1 269 ? -3.638 -15.252 6.364 1.00 84.44 269 ALA A O 1
ATOM 2191 N N . ASP A 1 270 ? -1.813 -13.952 6.573 1.00 86.94 270 ASP A N 1
ATOM 2192 C CA . ASP A 1 270 ? -0.898 -14.852 5.873 1.00 86.94 270 ASP A CA 1
ATOM 2193 C C . ASP A 1 270 ? -0.690 -16.167 6.653 1.00 86.94 270 ASP A C 1
ATOM 2195 O O . ASP A 1 270 ? -0.500 -16.160 7.876 1.00 86.94 270 ASP A O 1
ATOM 2199 N N . ARG A 1 271 ? -0.735 -17.292 5.931 1.00 89.25 271 ARG A N 1
ATOM 2200 C CA . ARG A 1 271 ? -0.565 -18.667 6.433 1.00 89.25 271 ARG A CA 1
ATOM 2201 C C . ARG A 1 271 ? 0.839 -19.221 6.199 1.00 89.25 271 ARG A C 1
ATOM 2203 O O . ARG A 1 271 ? 1.132 -20.333 6.642 1.00 89.25 271 ARG A O 1
ATOM 2210 N N . THR A 1 272 ? 1.691 -18.480 5.500 1.00 89.75 272 THR A N 1
ATOM 2211 C CA . THR A 1 272 ? 3.017 -18.941 5.102 1.00 89.75 272 THR A CA 1
ATOM 2212 C C . THR A 1 272 ? 4.024 -18.854 6.249 1.00 89.75 272 THR A C 1
ATOM 2214 O O . THR A 1 272 ? 3.981 -17.960 7.100 1.00 89.75 272 THR A O 1
ATOM 2217 N N . VAL A 1 273 ? 4.955 -19.807 6.273 1.00 89.19 273 VAL A N 1
ATOM 2218 C CA . VAL A 1 273 ? 6.140 -19.806 7.138 1.00 89.19 273 VAL A CA 1
ATOM 2219 C C . VAL A 1 273 ? 7.356 -20.172 6.288 1.00 89.19 273 VAL A C 1
ATOM 2221 O O . VAL A 1 273 ? 7.319 -21.110 5.491 1.00 89.19 273 VAL A O 1
ATOM 2224 N N . TRP A 1 274 ? 8.443 -19.423 6.456 1.00 88.69 274 TRP A N 1
ATOM 2225 C CA . TRP A 1 274 ? 9.711 -19.599 5.744 1.00 88.69 274 TRP A CA 1
ATOM 2226 C C . TRP A 1 274 ? 10.882 -19.169 6.641 1.00 88.69 274 TRP A C 1
ATOM 2228 O O . TRP A 1 274 ? 10.673 -18.577 7.705 1.00 88.69 274 TRP A O 1
ATOM 2238 N N . ARG A 1 275 ? 12.124 -19.492 6.253 1.00 86.81 275 ARG A N 1
ATOM 2239 C CA . ARG A 1 275 ? 13.315 -19.227 7.079 1.00 86.81 275 ARG A CA 1
ATOM 2240 C C . ARG A 1 275 ? 14.079 -17.973 6.681 1.00 86.81 275 ARG A C 1
ATOM 2242 O O . ARG A 1 275 ? 14.460 -17.761 5.528 1.00 86.81 275 ARG A O 1
ATOM 2249 N N . CYS A 1 276 ? 14.368 -17.161 7.688 1.00 84.38 276 CYS A N 1
ATOM 2250 C CA . CYS A 1 276 ? 15.171 -15.958 7.537 1.00 84.38 276 CYS A CA 1
ATOM 2251 C C . CYS A 1 276 ? 16.665 -16.261 7.479 1.00 84.38 276 CYS A C 1
ATOM 2253 O O . CYS A 1 276 ? 17.096 -17.406 7.628 1.00 84.38 276 CYS A O 1
ATOM 2255 N N . ASP A 1 277 ? 17.450 -15.226 7.202 1.00 86.75 277 ASP A N 1
ATOM 2256 C CA . ASP A 1 277 ? 18.894 -15.375 7.115 1.00 86.75 277 ASP A CA 1
ATOM 2257 C C . ASP A 1 277 ? 19.493 -15.640 8.506 1.00 86.75 277 ASP A C 1
ATOM 2259 O O . ASP A 1 277 ? 19.098 -15.000 9.488 1.00 86.75 277 ASP A O 1
ATOM 2263 N N . PRO A 1 278 ? 20.441 -16.585 8.617 1.00 87.94 278 PRO A N 1
ATOM 2264 C CA . PRO A 1 278 ? 21.219 -16.778 9.829 1.00 87.94 278 PRO A CA 1
ATOM 2265 C C . PRO A 1 278 ? 22.110 -15.556 10.080 1.00 87.94 278 PRO A C 1
ATOM 2267 O O . PRO A 1 278 ? 22.393 -14.770 9.177 1.00 87.94 278 PRO A O 1
ATOM 2270 N N . THR A 1 279 ? 22.652 -15.434 11.293 1.00 85.38 279 THR A N 1
ATOM 2271 C CA . THR A 1 279 ? 23.651 -14.393 11.598 1.00 85.38 279 THR A CA 1
ATOM 2272 C C . THR A 1 279 ? 24.868 -14.474 10.675 1.00 85.38 279 THR A C 1
ATOM 2274 O O . THR A 1 279 ? 25.402 -13.446 10.264 1.00 85.38 279 THR A O 1
ATOM 2277 N N . HIS A 1 280 ? 25.281 -15.694 10.321 1.00 86.25 280 HIS A N 1
ATOM 2278 C CA . HIS A 1 280 ? 26.328 -15.967 9.344 1.00 86.25 280 HIS A CA 1
ATOM 2279 C C . HIS A 1 280 ? 25.962 -17.189 8.501 1.00 86.25 280 HIS A C 1
ATOM 2281 O O . HIS A 1 280 ? 25.682 -18.265 9.035 1.00 86.25 280 HIS A O 1
ATOM 2287 N N . HIS A 1 281 ? 26.009 -17.044 7.177 1.00 91.44 281 HIS A N 1
ATOM 2288 C CA . HIS A 1 281 ? 25.819 -18.170 6.271 1.00 91.44 281 HIS A CA 1
ATOM 2289 C C . HIS A 1 281 ? 27.031 -19.106 6.307 1.00 91.44 281 HIS A C 1
ATOM 2291 O O . HIS A 1 281 ? 28.164 -18.674 6.104 1.00 91.44 281 HIS A O 1
ATOM 2297 N N . THR A 1 282 ? 26.786 -20.398 6.532 1.00 93.44 282 THR A N 1
ATOM 2298 C CA . THR A 1 282 ? 27.827 -21.431 6.587 1.00 93.44 282 THR A CA 1
ATOM 2299 C C . THR A 1 282 ? 27.491 -22.563 5.605 1.00 93.44 282 THR A C 1
ATOM 2301 O O . THR A 1 282 ? 26.415 -23.157 5.737 1.00 93.44 282 THR A O 1
ATOM 2304 N N . PRO A 1 283 ? 28.377 -22.881 4.638 1.00 92.12 283 PRO A N 1
ATOM 2305 C CA . PRO A 1 283 ? 28.118 -23.938 3.664 1.00 92.12 283 PRO A CA 1
ATOM 2306 C C . PRO A 1 283 ? 27.949 -25.300 4.348 1.00 92.12 283 PRO A C 1
ATOM 2308 O O . PRO A 1 283 ? 28.685 -25.630 5.279 1.00 92.12 283 PRO A O 1
ATOM 2311 N N . GLY A 1 284 ? 26.958 -26.076 3.907 1.00 91.50 284 GLY A N 1
ATOM 2312 C CA . GLY A 1 284 ? 26.594 -27.378 4.476 1.00 91.50 284 GLY A CA 1
ATOM 2313 C C . GLY A 1 284 ? 25.852 -27.321 5.819 1.00 91.50 284 GLY A C 1
ATOM 2314 O O . GLY A 1 284 ? 25.478 -28.366 6.344 1.00 91.50 284 GLY A O 1
ATOM 2315 N N . ILE A 1 285 ? 25.622 -26.124 6.379 1.00 93.06 285 ILE A N 1
ATOM 2316 C CA . ILE A 1 285 ? 24.798 -25.924 7.587 1.00 93.06 285 ILE A CA 1
ATOM 2317 C C . ILE A 1 285 ? 23.565 -25.077 7.274 1.00 93.06 285 ILE A C 1
ATOM 2319 O O . ILE A 1 285 ? 22.457 -25.458 7.637 1.00 93.06 285 ILE A O 1
ATOM 2323 N N . THR A 1 286 ? 23.746 -23.928 6.618 1.00 93.88 286 THR A N 1
ATOM 2324 C CA . THR A 1 286 ? 22.644 -22.996 6.324 1.00 93.88 286 THR A CA 1
ATOM 2325 C C . THR A 1 286 ? 22.350 -22.871 4.838 1.00 93.88 286 THR A C 1
ATOM 2327 O O . THR A 1 286 ? 21.238 -22.512 4.473 1.00 93.88 286 THR A O 1
ATOM 2330 N N . TYR A 1 287 ? 23.315 -23.180 3.971 1.00 96.19 287 TYR A N 1
ATOM 2331 C CA . TYR A 1 287 ? 23.087 -23.233 2.532 1.00 96.19 287 TYR A CA 1
ATOM 2332 C C . TYR A 1 287 ? 23.931 -24.311 1.848 1.00 96.19 287 TYR A C 1
ATOM 2334 O O . TYR A 1 287 ? 24.948 -24.758 2.383 1.00 96.19 287 TYR A O 1
ATOM 2342 N N . GLU A 1 288 ? 23.512 -24.687 0.647 1.00 96.38 288 GLU A N 1
ATOM 2343 C CA . GLU A 1 288 ? 24.238 -25.524 -0.303 1.00 96.38 288 GLU A CA 1
ATOM 2344 C C . GLU A 1 288 ? 24.340 -24.825 -1.660 1.00 96.38 288 GLU A C 1
ATOM 2346 O O . GLU A 1 288 ? 23.513 -23.985 -2.011 1.00 96.38 288 GLU A O 1
ATOM 2351 N N . GLU A 1 289 ? 25.363 -25.179 -2.432 1.00 94.12 289 GLU A N 1
ATOM 2352 C CA . GLU A 1 289 ? 25.605 -24.615 -3.762 1.00 94.12 289 GLU A CA 1
ATOM 2353 C C . GLU A 1 289 ? 25.369 -25.673 -4.839 1.00 94.12 289 GLU A C 1
ATOM 2355 O O . GLU A 1 289 ? 25.828 -26.815 -4.711 1.00 94.12 289 GLU A O 1
ATOM 2360 N N . VAL A 1 290 ? 24.738 -25.270 -5.945 1.00 95.19 290 VAL A N 1
ATOM 2361 C CA . VAL A 1 290 ? 24.937 -25.970 -7.217 1.00 95.19 290 VAL A CA 1
ATOM 2362 C C . VAL A 1 290 ? 26.353 -25.647 -7.675 1.00 95.19 290 VAL A C 1
ATOM 2364 O O . VAL A 1 290 ? 26.744 -24.485 -7.721 1.00 95.19 290 VAL A O 1
ATOM 2367 N N . THR A 1 291 ? 27.161 -26.658 -7.984 1.00 93.19 291 THR A N 1
ATOM 2368 C CA . THR A 1 291 ? 28.582 -26.431 -8.287 1.00 93.19 291 THR A CA 1
ATOM 2369 C C . THR A 1 291 ? 28.921 -26.759 -9.733 1.00 93.19 291 THR A C 1
ATOM 2371 O O . THR A 1 291 ? 28.486 -27.765 -10.299 1.00 93.19 291 THR A O 1
ATOM 2374 N N . ARG A 1 292 ? 29.764 -25.908 -10.331 1.00 89.44 292 ARG A N 1
ATOM 2375 C CA . ARG A 1 292 ? 30.296 -26.044 -11.697 1.00 89.44 292 ARG A CA 1
ATOM 2376 C C . ARG A 1 292 ? 29.263 -26.051 -12.824 1.00 89.44 292 ARG A C 1
ATOM 2378 O O . ARG A 1 292 ? 29.530 -26.649 -13.861 1.00 89.44 292 ARG A O 1
ATOM 2385 N N . LEU A 1 293 ? 28.124 -25.387 -12.651 1.00 93.38 293 LEU A N 1
ATOM 2386 C CA . LEU A 1 293 ? 27.180 -25.103 -13.733 1.00 93.38 293 LEU A CA 1
ATOM 2387 C C . LEU A 1 293 ? 27.467 -23.696 -14.278 1.00 93.38 293 LEU A C 1
ATOM 2389 O O . LEU A 1 293 ? 27.450 -22.736 -13.512 1.00 93.38 293 LEU A O 1
ATOM 2393 N N . LEU A 1 294 ? 27.759 -23.591 -15.579 1.00 94.06 294 LEU A N 1
ATOM 2394 C CA . LEU A 1 294 ? 28.036 -22.325 -16.278 1.00 94.06 294 LEU A CA 1
ATOM 2395 C C . LEU A 1 294 ? 29.190 -21.501 -15.676 1.00 94.06 294 LEU A C 1
ATOM 2397 O O . LEU A 1 294 ? 29.089 -20.294 -15.524 1.00 94.06 294 LEU A O 1
ATOM 2401 N N . GLN A 1 295 ? 30.318 -22.124 -15.334 1.00 93.88 295 GLN A N 1
ATOM 2402 C CA . GLN A 1 295 ? 31.444 -21.381 -14.753 1.00 93.88 295 GLN A CA 1
ATOM 2403 C C . GLN A 1 295 ? 32.293 -20.666 -15.804 1.00 93.88 295 GLN A C 1
ATOM 2405 O O . GLN A 1 295 ? 32.658 -21.266 -16.812 1.00 93.88 295 GLN A O 1
ATOM 2410 N N . GLY A 1 296 ? 32.730 -19.445 -15.505 1.00 93.88 296 GLY A N 1
ATOM 2411 C CA . GLY A 1 296 ? 33.689 -18.692 -16.306 1.00 93.88 296 GLY A CA 1
ATOM 2412 C C . GLY A 1 296 ? 34.939 -19.510 -16.651 1.00 93.88 296 GLY A C 1
ATOM 2413 O O . GLY A 1 296 ? 35.569 -20.120 -15.779 1.00 93.88 296 GLY A O 1
ATOM 2414 N N . TYR A 1 297 ? 35.294 -19.525 -17.931 1.00 93.75 297 TYR A N 1
ATOM 2415 C CA . TYR A 1 297 ? 36.347 -20.346 -18.512 1.00 93.75 297 TYR A CA 1
ATOM 2416 C C . TYR A 1 297 ? 37.086 -19.564 -19.596 1.00 93.75 297 TYR A C 1
ATOM 2418 O O . TYR A 1 297 ? 36.478 -19.101 -20.557 1.00 93.75 297 TYR A O 1
ATOM 2426 N N . ILE A 1 298 ? 38.399 -19.422 -19.434 1.00 92.06 298 ILE A N 1
ATOM 2427 C CA . ILE A 1 298 ? 39.256 -18.736 -20.403 1.00 92.06 298 ILE A CA 1
ATOM 2428 C C . ILE A 1 298 ? 39.829 -19.768 -21.364 1.00 92.06 298 ILE A C 1
ATOM 2430 O O . ILE A 1 298 ? 40.464 -20.719 -20.917 1.00 92.06 298 ILE A O 1
ATOM 2434 N N . GLU A 1 299 ? 39.678 -19.559 -22.667 1.00 91.75 299 GLU A N 1
ATOM 2435 C CA . GLU A 1 299 ? 40.256 -20.424 -23.701 1.00 91.75 299 GLU A CA 1
ATOM 2436 C C . GLU A 1 299 ? 40.698 -19.587 -24.905 1.00 91.75 299 GLU A C 1
ATOM 2438 O O . GLU A 1 299 ? 40.136 -18.525 -25.170 1.00 91.75 299 GLU A O 1
ATOM 2443 N N . ASN A 1 300 ? 41.730 -20.025 -25.624 1.00 90.69 300 ASN A N 1
ATOM 2444 C CA . ASN A 1 300 ? 42.159 -19.347 -26.844 1.00 90.69 300 ASN A CA 1
ATOM 2445 C C . ASN A 1 300 ? 41.268 -19.741 -28.036 1.00 90.69 300 ASN A C 1
ATOM 2447 O O . ASN A 1 300 ? 40.862 -20.896 -28.142 1.00 90.69 300 ASN A O 1
ATOM 2451 N N . GLU A 1 301 ? 41.022 -18.813 -28.967 1.00 90.31 301 GLU A N 1
ATOM 2452 C CA . GLU A 1 301 ? 40.255 -19.066 -30.202 1.00 90.31 301 GLU A CA 1
ATOM 2453 C C . GLU A 1 301 ? 40.767 -20.304 -30.964 1.00 90.31 301 GLU A C 1
ATOM 2455 O O . GLU A 1 301 ? 39.972 -21.110 -31.450 1.00 90.31 301 GLU A O 1
ATOM 2460 N N . VAL A 1 302 ? 42.092 -20.513 -30.999 1.00 89.94 302 VAL A N 1
ATOM 2461 C CA . VAL A 1 302 ? 42.706 -21.676 -31.664 1.00 89.94 302 VAL A CA 1
ATOM 2462 C C . VAL A 1 302 ? 42.278 -23.007 -31.039 1.00 89.94 302 VAL A C 1
ATOM 2464 O O . VAL A 1 302 ? 42.217 -24.021 -31.728 1.00 89.94 302 VAL A O 1
ATOM 2467 N N . ASP A 1 303 ? 41.986 -23.018 -29.741 1.00 90.50 303 ASP A N 1
ATOM 2468 C CA . ASP A 1 303 ? 41.640 -24.220 -28.985 1.00 90.50 303 ASP A CA 1
ATOM 2469 C C . ASP A 1 303 ? 40.117 -24.447 -28.949 1.00 90.50 303 ASP A C 1
ATOM 2471 O O . ASP A 1 303 ? 39.660 -25.514 -28.540 1.00 90.50 303 ASP A O 1
ATOM 2475 N N . LEU A 1 304 ? 39.320 -23.474 -29.407 1.00 90.25 304 LEU A N 1
ATOM 2476 C CA . LEU A 1 304 ? 37.867 -23.589 -29.583 1.00 90.25 304 LEU A CA 1
ATOM 2477 C C . LEU A 1 304 ? 37.486 -24.048 -30.998 1.00 90.25 304 LEU A C 1
ATOM 2479 O O . LEU A 1 304 ? 36.436 -24.664 -31.193 1.00 90.25 304 LEU A O 1
ATOM 2483 N N . HIS A 1 305 ? 38.342 -23.789 -31.988 1.00 87.94 305 HIS A N 1
ATOM 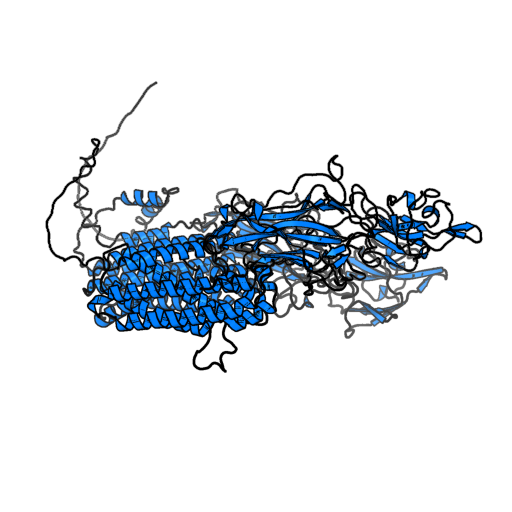2484 C CA . HIS A 1 305 ? 38.073 -24.133 -33.380 1.00 87.94 305 HIS A CA 1
ATOM 2485 C C . HIS A 1 305 ? 38.423 -25.604 -33.709 1.00 87.94 305 HIS A C 1
ATOM 2487 O O . HIS A 1 305 ? 39.555 -26.027 -33.463 1.00 87.94 305 HIS A O 1
ATOM 2493 N N . PRO A 1 306 ? 37.538 -26.386 -34.367 1.00 84.75 306 PRO A N 1
ATOM 2494 C CA . PRO A 1 306 ? 37.782 -27.802 -34.700 1.00 84.75 306 PRO A CA 1
ATOM 2495 C C . PRO A 1 306 ? 39.055 -28.090 -35.512 1.00 84.75 306 PRO A C 1
ATOM 2497 O O . PRO A 1 306 ? 39.610 -29.183 -35.437 1.00 84.75 306 PRO A O 1
ATOM 2500 N N . THR A 1 307 ? 39.511 -27.128 -36.317 1.00 84.88 307 THR A N 1
ATOM 2501 C CA . THR A 1 307 ? 40.724 -27.238 -37.154 1.00 84.88 307 THR A CA 1
ATOM 2502 C C . THR A 1 307 ? 41.924 -26.459 -36.608 1.00 84.88 307 THR A C 1
ATOM 2504 O O . THR A 1 307 ? 42.915 -26.306 -37.321 1.00 84.88 307 THR A O 1
ATOM 2507 N N . SER A 1 308 ? 41.840 -25.952 -35.374 1.00 85.44 308 SER A N 1
ATOM 2508 C CA . SER A 1 308 ? 42.884 -25.149 -34.727 1.00 85.44 308 SER A CA 1
ATOM 2509 C C . SER A 1 308 ? 43.294 -23.898 -35.514 1.00 85.44 308 SER A C 1
ATOM 2511 O O . SER A 1 308 ? 44.455 -23.716 -35.881 1.00 85.44 308 SER A O 1
ATOM 2513 N N . GLN A 1 309 ? 42.319 -23.036 -35.811 1.00 83.88 309 GLN A N 1
ATOM 2514 C CA . GLN A 1 309 ? 42.481 -21.803 -36.592 1.00 83.88 309 GLN A CA 1
ATOM 2515 C C . GLN A 1 309 ? 41.899 -20.600 -35.834 1.00 83.88 309 GLN A C 1
ATOM 2517 O O . GLN A 1 309 ? 41.001 -20.769 -35.021 1.00 83.88 309 GLN A O 1
ATOM 2522 N N . CYS A 1 310 ? 42.383 -19.390 -36.135 1.00 85.75 310 CYS A N 1
ATOM 2523 C CA . CYS A 1 310 ? 41.950 -18.126 -35.510 1.00 85.75 310 CYS A CA 1
ATOM 2524 C C . CYS A 1 310 ? 41.300 -17.198 -36.549 1.00 85.75 310 CYS A C 1
ATOM 2526 O O . CYS A 1 310 ? 41.748 -16.075 -36.773 1.00 85.75 310 CYS A O 1
ATOM 2528 N N . TRP A 1 311 ? 40.330 -17.720 -37.304 1.00 78.31 311 TRP A N 1
ATOM 2529 C CA . TRP A 1 311 ? 39.620 -16.957 -38.347 1.00 78.31 311 TRP A CA 1
ATOM 2530 C C . TRP A 1 311 ? 38.339 -16.287 -37.846 1.00 78.31 311 TRP A C 1
ATOM 2532 O O . TRP A 1 311 ? 37.782 -15.450 -38.551 1.00 78.31 311 TRP A O 1
ATOM 2542 N N . SER A 1 312 ? 37.904 -16.665 -36.651 1.00 81.50 312 SER A N 1
ATOM 2543 C CA . SER A 1 312 ? 36.682 -16.217 -35.996 1.00 81.50 312 SER A CA 1
ATOM 2544 C C . SER A 1 312 ? 37.023 -15.349 -34.794 1.00 81.50 312 SER A C 1
ATOM 2546 O O . SER A 1 312 ? 38.099 -15.500 -34.215 1.00 81.50 312 SER A O 1
ATOM 2548 N N . THR A 1 313 ? 36.112 -14.462 -34.415 1.00 86.81 313 THR A N 1
ATOM 2549 C CA . THR A 1 313 ? 36.214 -13.698 -33.167 1.00 86.81 313 THR A CA 1
ATOM 2550 C C . THR A 1 313 ? 35.626 -14.507 -32.012 1.00 86.81 313 THR A C 1
ATOM 2552 O O . THR A 1 313 ? 34.885 -15.465 -32.221 1.00 86.81 313 THR A O 1
ATOM 2555 N N . CYS A 1 314 ? 35.919 -14.121 -30.770 1.00 89.31 314 CYS A N 1
ATOM 2556 C CA . CYS A 1 314 ? 35.328 -14.771 -29.598 1.00 89.31 314 CYS A CA 1
ATOM 2557 C C . CYS A 1 314 ? 33.788 -14.838 -29.625 1.00 89.31 314 CYS A C 1
ATOM 2559 O O . CYS A 1 314 ? 33.233 -15.843 -29.194 1.00 89.31 314 CYS A O 1
ATOM 2561 N N . GLU A 1 315 ? 33.115 -13.815 -30.163 1.00 89.88 315 GLU A N 1
ATOM 2562 C CA . GLU A 1 315 ? 31.645 -13.739 -30.244 1.00 89.88 315 GLU A CA 1
ATOM 2563 C C . GLU A 1 315 ? 31.038 -14.779 -31.204 1.00 89.88 315 GLU A C 1
ATOM 2565 O O . GLU A 1 315 ? 29.882 -15.170 -31.043 1.00 89.88 315 GLU A O 1
ATOM 2570 N N . ASP A 1 316 ? 31.821 -15.292 -32.161 1.00 88.38 316 ASP A N 1
ATOM 2571 C CA . ASP A 1 316 ? 31.379 -16.351 -33.076 1.00 88.38 316 ASP A CA 1
ATOM 2572 C C . ASP A 1 316 ? 31.184 -17.700 -32.346 1.00 88.38 316 ASP A C 1
ATOM 2574 O O . ASP A 1 316 ? 30.456 -18.576 -32.822 1.00 88.38 316 ASP A O 1
ATOM 2578 N N . TYR A 1 317 ? 31.795 -17.877 -31.168 1.00 88.50 317 TYR A N 1
ATOM 2579 C CA . TYR A 1 317 ? 31.717 -19.098 -30.358 1.00 88.50 317 TYR A CA 1
ATOM 2580 C C . TYR A 1 317 ? 30.568 -19.033 -29.337 1.00 88.50 317 TYR A C 1
ATOM 2582 O O . TYR A 1 317 ? 30.763 -19.160 -28.126 1.00 88.50 317 TYR A O 1
ATOM 2590 N N . SER A 1 318 ? 29.341 -18.861 -29.832 1.00 85.56 318 SER A N 1
ATOM 2591 C CA . SER A 1 318 ? 28.123 -18.901 -29.002 1.00 85.56 318 SER A CA 1
ATOM 2592 C C . SER A 1 318 ? 27.880 -20.278 -28.363 1.00 85.56 318 SER A C 1
ATOM 2594 O O . SER A 1 318 ? 27.428 -20.353 -27.220 1.00 85.56 318 SER A O 1
ATOM 2596 N N . SER A 1 319 ? 28.239 -21.360 -29.065 1.00 89.50 319 SER A N 1
ATOM 2597 C CA . SER A 1 319 ? 28.281 -22.736 -28.557 1.00 89.50 319 SER A CA 1
ATOM 2598 C C . SER A 1 319 ? 29.426 -23.508 -29.220 1.00 89.50 319 SER A C 1
ATOM 2600 O O . SER A 1 319 ? 29.484 -23.643 -30.443 1.00 89.50 319 SER A O 1
ATOM 2602 N N . ALA A 1 320 ? 30.366 -23.989 -28.413 1.00 90.19 320 ALA A N 1
ATOM 2603 C CA . ALA A 1 320 ? 31.600 -24.635 -28.836 1.00 90.19 320 ALA A CA 1
ATOM 2604 C C . ALA A 1 320 ? 31.994 -25.771 -27.875 1.00 90.19 320 ALA A C 1
ATOM 2606 O O . ALA A 1 320 ? 31.350 -26.039 -26.860 1.00 90.19 320 ALA A O 1
ATOM 2607 N N . SER A 1 321 ? 33.089 -26.456 -28.194 1.00 89.75 321 SER A N 1
ATOM 2608 C CA . SER A 1 321 ? 33.765 -27.367 -27.270 1.00 89.75 321 SER A CA 1
ATOM 2609 C C . SER A 1 321 ? 35.260 -27.091 -27.325 1.00 89.75 321 SER A C 1
ATOM 2611 O O . SER A 1 321 ? 35.808 -26.878 -28.407 1.00 89.75 321 SER A O 1
ATOM 2613 N N . SER A 1 322 ? 35.926 -27.099 -26.168 1.00 89.56 322 SER A N 1
ATOM 2614 C CA . SER A 1 322 ? 37.392 -27.049 -26.127 1.00 89.56 322 SER A CA 1
ATOM 2615 C C . SER A 1 322 ? 37.916 -28.254 -26.905 1.00 89.56 322 SER A C 1
ATOM 2617 O O . SER A 1 322 ? 37.473 -29.364 -26.622 1.00 89.56 322 SER A O 1
ATOM 2619 N N . GLN A 1 323 ? 38.804 -28.067 -27.884 1.00 89.31 323 GLN A N 1
ATOM 2620 C CA . GLN A 1 323 ? 39.352 -29.111 -28.767 1.00 89.31 323 GLN A CA 1
ATOM 2621 C C . GLN A 1 323 ? 40.657 -29.718 -28.235 1.00 89.31 323 GLN A C 1
ATOM 2623 O O . GLN A 1 323 ? 41.112 -30.761 -28.709 1.00 89.31 323 GLN A O 1
ATOM 2628 N N . GLY A 1 324 ? 41.209 -29.147 -27.167 1.00 81.75 324 GLY A N 1
ATOM 2629 C CA . GLY A 1 324 ? 42.518 -29.500 -26.629 1.00 81.75 324 GLY A CA 1
ATOM 2630 C C . GLY A 1 324 ? 43.541 -28.407 -26.910 1.00 81.75 324 GLY A C 1
ATOM 2631 O O . GLY A 1 324 ? 43.306 -27.526 -27.719 1.00 81.75 324 GLY A O 1
ATOM 2632 N N . CYS A 1 325 ? 44.663 -28.464 -26.199 1.00 87.50 325 CYS A N 1
ATOM 2633 C CA . CYS A 1 325 ? 45.632 -27.377 -26.158 1.00 87.50 325 CYS A CA 1
ATOM 2634 C C . CYS A 1 325 ? 46.637 -27.482 -27.314 1.00 87.50 325 CYS A C 1
ATOM 2636 O O . CYS A 1 325 ? 47.508 -28.358 -27.294 1.00 87.50 325 CYS A O 1
ATOM 2638 N N . TYR A 1 326 ? 46.524 -26.591 -28.300 1.00 86.31 326 TYR A N 1
ATOM 2639 C CA . TYR A 1 326 ? 47.389 -26.524 -29.478 1.00 86.31 326 TYR A CA 1
ATOM 2640 C C . TYR A 1 326 ? 48.863 -26.333 -29.088 1.00 86.31 326 TYR A C 1
ATOM 2642 O O . TYR A 1 326 ? 49.744 -27.027 -29.602 1.00 86.31 326 TYR A O 1
ATOM 2650 N N . TYR A 1 327 ? 49.127 -25.463 -28.105 1.00 85.50 327 TYR A N 1
ATOM 2651 C CA . TYR A 1 327 ? 50.451 -25.276 -27.509 1.00 85.50 327 TYR A CA 1
ATOM 2652 C C . TYR A 1 327 ? 50.460 -25.645 -26.019 1.00 85.50 327 TYR A C 1
ATOM 2654 O O . TYR A 1 327 ? 50.078 -24.825 -25.189 1.00 85.50 327 TYR A O 1
ATOM 2662 N N . PRO A 1 328 ? 50.994 -26.819 -25.623 1.00 84.31 328 PRO A N 1
ATOM 2663 C CA . PRO A 1 328 ? 50.994 -27.272 -24.224 1.00 84.31 328 PRO A CA 1
ATOM 2664 C C . PRO A 1 328 ? 51.679 -26.333 -23.214 1.00 84.31 328 PRO A C 1
ATOM 2666 O O . PRO A 1 328 ? 51.486 -26.476 -22.010 1.00 84.31 328 PRO A O 1
ATOM 2669 N N . THR A 1 329 ? 52.517 -25.403 -23.679 1.00 83.00 329 THR A N 1
ATOM 2670 C CA . THR A 1 329 ? 53.196 -24.395 -22.848 1.00 83.00 329 THR A CA 1
ATOM 2671 C C . THR A 1 329 ? 52.326 -23.176 -22.519 1.00 83.00 329 THR A C 1
ATOM 2673 O O . THR A 1 329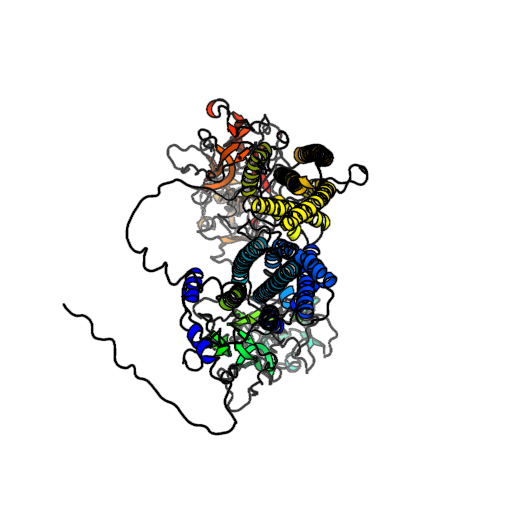 ? 52.653 -22.431 -21.587 1.00 83.00 329 THR A O 1
ATOM 2676 N N . GLU A 1 330 ? 51.236 -22.975 -23.265 1.00 85.88 330 GLU A N 1
ATOM 2677 C CA . GLU A 1 330 ? 50.257 -21.902 -23.074 1.00 85.88 330 GLU A CA 1
ATOM 2678 C C . GLU A 1 330 ? 49.309 -22.191 -21.900 1.00 85.88 330 GLU A C 1
ATOM 2680 O O . GLU A 1 330 ? 49.431 -23.194 -21.189 1.00 85.88 330 GLU A O 1
ATOM 2685 N N . PHE A 1 331 ? 48.371 -21.278 -21.642 1.00 86.88 331 PHE A N 1
ATOM 2686 C CA . PHE A 1 331 ? 47.468 -21.382 -20.495 1.00 86.88 331 PHE A CA 1
ATOM 2687 C C . PHE A 1 331 ? 46.580 -22.627 -20.521 1.00 86.88 331 PHE A C 1
ATOM 2689 O O . PHE A 1 331 ? 46.392 -23.244 -19.472 1.00 86.88 331 PHE A O 1
ATOM 2696 N N . CYS A 1 332 ? 46.121 -23.051 -21.702 1.00 87.38 332 CYS A N 1
ATOM 2697 C CA . CYS A 1 332 ? 45.328 -24.269 -21.882 1.00 87.38 332 CYS A CA 1
ATOM 2698 C C . CYS A 1 332 ? 46.024 -25.530 -21.332 1.00 87.38 332 CYS A C 1
ATOM 2700 O O . CYS A 1 332 ? 45.355 -26.450 -20.871 1.00 87.38 332 CYS A O 1
ATOM 2702 N N . GLY A 1 333 ? 47.363 -25.567 -21.296 1.00 85.75 333 GLY A N 1
ATOM 2703 C CA . GLY A 1 333 ? 48.140 -26.679 -20.733 1.00 85.75 333 GLY A CA 1
ATOM 2704 C C . GLY A 1 333 ? 48.336 -26.589 -19.217 1.00 85.75 333 GLY A C 1
ATOM 2705 O O . GLY A 1 333 ? 48.749 -27.559 -18.580 1.00 85.75 333 GLY A O 1
ATOM 2706 N N . LYS A 1 334 ? 48.036 -25.428 -18.624 1.00 86.50 334 LYS A N 1
ATOM 2707 C CA . LYS A 1 334 ? 48.173 -25.133 -17.188 1.00 86.50 334 LYS A CA 1
ATOM 2708 C C . LYS A 1 334 ? 46.847 -25.221 -16.434 1.00 86.50 334 LYS A C 1
ATOM 2710 O O . LYS A 1 334 ? 46.860 -25.130 -15.207 1.00 86.50 334 LYS A O 1
ATOM 2715 N N . GLN A 1 335 ? 45.722 -25.370 -17.130 1.00 87.69 335 GLN A N 1
ATOM 2716 C CA . GLN A 1 335 ? 44.386 -25.479 -16.544 1.00 87.69 335 GLN A CA 1
ATOM 2717 C C . GLN A 1 335 ? 43.691 -26.783 -16.967 1.00 87.69 335 GLN A C 1
ATOM 2719 O O . GLN A 1 335 ? 44.010 -27.340 -18.015 1.00 87.69 335 GLN A O 1
ATOM 2724 N N . PRO A 1 336 ? 42.734 -27.298 -16.176 1.00 86.12 336 PRO A N 1
ATOM 2725 C CA . PRO A 1 336 ? 41.913 -28.419 -16.610 1.00 86.12 336 PRO A CA 1
ATOM 2726 C C . PRO A 1 336 ? 40.965 -27.988 -17.736 1.00 86.12 336 PRO A C 1
ATOM 2728 O O . PRO A 1 336 ? 40.219 -27.016 -17.585 1.00 86.12 336 PRO A O 1
ATOM 2731 N N . ARG A 1 337 ? 40.969 -28.758 -18.829 1.00 89.25 337 ARG A N 1
ATOM 2732 C CA . ARG A 1 337 ? 40.070 -28.586 -19.978 1.00 89.25 337 ARG A CA 1
ATOM 2733 C C . ARG A 1 337 ? 38.603 -28.622 -19.544 1.00 89.25 337 ARG A C 1
ATOM 2735 O O . ARG A 1 337 ? 38.233 -29.479 -18.742 1.00 89.25 337 ARG A O 1
ATOM 2742 N N . CYS A 1 338 ? 37.783 -27.740 -20.118 1.00 91.38 338 CYS A N 1
ATOM 2743 C CA . CYS A 1 338 ? 36.327 -27.868 -20.058 1.00 91.38 338 CYS A CA 1
ATOM 2744 C C . CYS A 1 338 ? 35.896 -29.110 -20.851 1.00 91.38 338 CYS A C 1
ATOM 2746 O O . CYS A 1 338 ? 36.089 -29.171 -22.067 1.00 91.38 338 CYS A O 1
ATOM 2748 N N . SER A 1 339 ? 35.381 -30.124 -20.157 1.00 89.31 339 SER A N 1
ATOM 2749 C CA . SER A 1 339 ? 35.024 -31.412 -20.779 1.00 89.31 339 SER A CA 1
ATOM 2750 C C . SER A 1 339 ? 33.614 -31.458 -21.380 1.00 89.31 339 SER A C 1
ATOM 2752 O O . SER A 1 339 ? 33.303 -32.404 -22.101 1.00 89.31 339 SER A O 1
ATOM 2754 N N . GLY A 1 340 ? 32.786 -30.449 -21.096 1.00 89.69 340 GLY A N 1
ATOM 2755 C CA . GLY A 1 340 ? 31.439 -30.299 -21.646 1.00 89.69 340 GLY A CA 1
ATOM 2756 C C . GLY A 1 340 ? 31.338 -29.172 -22.676 1.00 89.69 340 GLY A C 1
ATOM 2757 O O . GLY A 1 340 ? 32.223 -29.008 -23.519 1.00 89.69 340 GLY A O 1
ATOM 2758 N N . HIS A 1 341 ? 30.247 -28.409 -22.617 1.00 92.44 341 HIS A N 1
ATOM 2759 C CA . HIS A 1 341 ? 29.973 -27.326 -23.562 1.00 92.44 341 HIS A CA 1
ATOM 2760 C C . HIS A 1 341 ? 30.651 -26.026 -23.129 1.00 92.44 341 HIS A C 1
ATOM 2762 O O . HIS A 1 341 ? 30.677 -25.687 -21.946 1.00 92.44 341 HIS A O 1
ATOM 2768 N N . VAL A 1 342 ? 31.188 -25.293 -24.101 1.00 93.69 342 VAL A N 1
ATOM 2769 C CA . VAL A 1 342 ? 31.717 -23.939 -23.925 1.00 93.69 342 VAL A CA 1
ATOM 2770 C C . VAL A 1 342 ? 30.748 -22.976 -24.604 1.00 93.69 342 VAL A C 1
ATOM 2772 O O . VAL A 1 342 ? 30.465 -23.133 -25.786 1.00 93.69 342 VAL A O 1
ATOM 2775 N N . LEU A 1 343 ? 30.204 -22.020 -23.860 1.00 94.12 343 LEU A N 1
ATOM 2776 C CA . LEU A 1 343 ? 29.042 -21.227 -24.258 1.00 94.12 343 LEU A CA 1
ATOM 2777 C C . LEU A 1 343 ? 29.317 -19.731 -24.108 1.00 94.12 343 LEU A C 1
ATOM 2779 O O . LEU A 1 343 ? 30.084 -19.333 -23.228 1.00 94.12 343 LEU A O 1
ATOM 2783 N N . GLY A 1 344 ? 28.647 -18.916 -24.928 1.00 90.81 344 GLY A N 1
ATOM 2784 C CA . GLY A 1 344 ? 28.570 -17.461 -24.749 1.00 90.81 344 GLY A CA 1
ATOM 2785 C C . GLY A 1 344 ? 29.935 -16.779 -24.638 1.00 90.81 344 GLY A C 1
ATOM 2786 O O . GLY A 1 344 ? 30.144 -15.965 -23.740 1.00 90.81 344 GLY A O 1
ATOM 2787 N N . CYS A 1 345 ? 30.885 -17.165 -25.490 1.00 93.50 345 CYS A N 1
ATOM 2788 C CA . CYS A 1 345 ? 32.225 -16.597 -25.473 1.00 93.50 345 CYS A CA 1
ATOM 2789 C C . CYS A 1 345 ? 32.217 -15.114 -25.861 1.00 93.50 345 CYS A C 1
ATOM 2791 O O . CYS A 1 345 ? 31.581 -14.711 -26.831 1.00 93.50 345 CYS A O 1
ATOM 2793 N N . GLN A 1 346 ? 32.993 -14.314 -25.135 1.00 92.56 346 GLN A N 1
ATOM 2794 C CA . GLN A 1 346 ? 33.214 -12.903 -25.425 1.00 92.56 346 GLN A CA 1
ATOM 2795 C C . GLN A 1 346 ? 34.703 -12.575 -25.429 1.00 92.56 346 GLN A C 1
ATOM 2797 O O . GLN A 1 346 ? 35.510 -13.186 -24.715 1.00 92.56 346 GLN A O 1
ATOM 2802 N N . PHE A 1 347 ? 35.073 -11.608 -26.265 1.00 88.69 347 PHE A N 1
ATOM 2803 C CA . PHE A 1 347 ? 36.439 -11.113 -26.288 1.00 88.69 347 PHE A CA 1
ATOM 2804 C C . PHE A 1 347 ? 36.705 -10.319 -25.012 1.00 88.69 347 PHE A C 1
ATOM 2806 O O . PHE A 1 347 ? 35.944 -9.429 -24.640 1.00 88.69 347 PHE A O 1
ATOM 2813 N N . VAL A 1 348 ? 37.818 -10.636 -24.362 1.00 80.50 348 VAL A N 1
ATOM 2814 C CA . VAL A 1 348 ? 38.360 -9.868 -23.241 1.00 80.50 348 VAL A CA 1
ATOM 2815 C C . VAL A 1 348 ? 39.748 -9.365 -23.606 1.00 80.50 348 VAL A C 1
ATOM 2817 O O . VAL A 1 348 ? 40.332 -9.774 -24.610 1.00 80.50 348 VAL A O 1
ATOM 2820 N N . GLU A 1 349 ? 40.306 -8.469 -22.796 1.00 78.38 349 GLU A N 1
ATOM 2821 C CA . GLU A 1 349 ? 41.633 -7.929 -23.067 1.00 78.38 349 GLU A CA 1
ATOM 2822 C C . GLU A 1 349 ? 42.703 -9.013 -23.216 1.00 78.38 349 GLU A C 1
ATOM 2824 O O . GLU A 1 349 ? 42.720 -10.038 -22.538 1.00 78.38 349 GLU A O 1
ATOM 2829 N N . SER A 1 350 ? 43.656 -8.747 -24.100 1.00 68.56 350 SER A N 1
ATOM 2830 C CA . SER A 1 350 ? 44.504 -9.786 -24.665 1.00 68.56 350 SER A CA 1
ATOM 2831 C C . SER A 1 350 ? 45.733 -10.151 -23.813 1.00 68.56 350 SER A C 1
ATOM 2833 O O . SER A 1 350 ? 46.463 -11.089 -24.134 1.00 68.56 350 SER A O 1
ATOM 2835 N N . HIS A 1 351 ? 45.963 -9.416 -22.721 1.00 80.88 351 HIS A N 1
ATOM 2836 C CA . HIS A 1 351 ? 47.081 -9.597 -21.799 1.00 80.88 351 HIS A CA 1
ATOM 2837 C C . HIS A 1 351 ? 46.573 -9.647 -20.356 1.00 80.88 351 HIS A C 1
ATOM 2839 O O . HIS A 1 351 ? 46.190 -8.617 -19.792 1.00 80.88 351 HIS A O 1
ATOM 2845 N N . MET A 1 352 ? 46.603 -10.830 -19.738 1.00 88.44 352 MET A N 1
ATOM 2846 C CA . MET A 1 352 ? 46.022 -11.036 -18.407 1.00 88.44 352 MET A CA 1
ATOM 2847 C C . MET A 1 352 ? 46.878 -11.917 -17.493 1.00 88.44 352 MET A C 1
ATOM 2849 O O . MET A 1 352 ? 47.610 -12.809 -17.935 1.00 88.44 352 MET A O 1
ATOM 2853 N N . GLN A 1 353 ? 46.759 -11.658 -16.193 1.00 88.94 353 GLN A N 1
ATOM 2854 C CA . GLN A 1 353 ? 47.300 -12.448 -15.097 1.00 88.94 353 GLN A CA 1
ATOM 2855 C C . GLN A 1 353 ? 46.148 -13.165 -14.391 1.00 88.94 353 GLN A C 1
ATOM 2857 O O . GLN A 1 353 ? 45.258 -12.525 -13.835 1.00 88.94 353 GLN A O 1
ATOM 2862 N N . ILE A 1 354 ? 46.169 -14.493 -14.404 1.00 90.69 354 ILE A N 1
ATOM 2863 C CA . ILE A 1 354 ? 45.083 -15.326 -13.886 1.00 90.69 354 ILE A CA 1
ATOM 2864 C C . ILE A 1 354 ? 45.552 -15.995 -12.598 1.00 90.69 354 ILE A C 1
ATOM 2866 O O . ILE A 1 354 ? 46.545 -16.736 -12.603 1.00 90.69 354 ILE A O 1
ATOM 2870 N N . CYS A 1 355 ? 44.835 -15.761 -11.499 1.00 90.62 355 CYS A N 1
ATOM 2871 C CA . CYS A 1 355 ? 45.041 -16.506 -10.265 1.00 90.62 355 CYS A CA 1
ATOM 2872 C C . CYS A 1 355 ? 44.172 -17.768 -10.272 1.00 90.62 355 CYS A C 1
ATOM 2874 O O . CYS A 1 355 ? 42.949 -17.701 -10.156 1.00 90.62 355 CYS A O 1
ATOM 2876 N N . GLN A 1 356 ? 44.807 -18.933 -10.413 1.00 88.56 356 GLN A N 1
ATOM 2877 C CA . GLN A 1 356 ? 44.100 -20.213 -10.389 1.00 88.56 356 GLN A CA 1
ATOM 2878 C C . GLN A 1 356 ? 43.676 -20.596 -8.969 1.00 88.56 356 GLN A C 1
ATOM 2880 O O . GLN A 1 356 ? 44.475 -20.517 -8.033 1.00 88.56 356 GLN A O 1
ATOM 2885 N N . ALA A 1 357 ? 42.458 -21.116 -8.836 1.00 87.44 357 ALA A N 1
ATOM 2886 C CA . ALA A 1 357 ? 41.947 -21.608 -7.565 1.00 87.44 357 ALA A CA 1
ATOM 2887 C C . ALA A 1 357 ? 42.669 -22.903 -7.101 1.00 87.44 357 ALA A C 1
ATOM 2889 O O . ALA A 1 357 ? 43.200 -23.678 -7.920 1.00 87.44 357 ALA A O 1
ATOM 2890 N N . PRO A 1 358 ? 42.711 -23.184 -5.783 1.00 85.25 358 PRO A N 1
ATOM 2891 C CA . PRO A 1 358 ? 43.243 -24.430 -5.225 1.00 85.25 358 PRO A CA 1
ATOM 2892 C C . PRO A 1 358 ? 42.595 -25.698 -5.801 1.00 85.25 358 PRO A C 1
ATOM 2894 O O . PRO A 1 358 ? 41.421 -25.712 -6.159 1.00 85.25 358 PRO A O 1
ATOM 2897 N N . TRP A 1 359 ? 43.331 -26.817 -5.834 1.00 79.50 359 TRP A N 1
ATOM 2898 C CA . TRP A 1 359 ? 42.830 -28.089 -6.387 1.00 79.50 359 TRP A CA 1
ATOM 2899 C C . TRP A 1 359 ? 41.594 -28.651 -5.679 1.00 79.50 359 TRP A C 1
ATOM 2901 O O . TRP A 1 359 ? 40.886 -29.450 -6.281 1.00 79.50 359 TRP A O 1
ATOM 2911 N N . TYR A 1 360 ? 41.339 -28.278 -4.429 1.00 82.19 360 TYR A N 1
ATOM 2912 C CA . TYR A 1 360 ? 40.159 -28.691 -3.665 1.00 82.19 360 TYR A CA 1
ATOM 2913 C C . TYR A 1 360 ? 38.993 -27.698 -3.789 1.00 82.19 360 TYR A C 1
ATOM 2915 O O . TYR A 1 360 ? 37.904 -27.993 -3.316 1.00 82.19 360 TYR A O 1
ATOM 2923 N N . SER A 1 361 ? 39.204 -26.542 -4.428 1.00 85.62 361 SER A N 1
ATOM 2924 C CA . SER A 1 361 ? 38.147 -25.563 -4.672 1.00 85.62 361 SER A CA 1
ATOM 2925 C C . SER A 1 361 ? 37.223 -26.024 -5.803 1.00 85.62 361 SER A C 1
ATOM 2927 O O . SER A 1 361 ? 37.649 -26.711 -6.750 1.00 85.62 361 SER A O 1
ATOM 2929 N N . ASN A 1 362 ? 35.956 -25.622 -5.706 1.00 87.12 362 ASN A N 1
ATOM 2930 C CA . ASN A 1 362 ? 34.969 -25.775 -6.773 1.00 87.12 362 ASN A CA 1
ATOM 2931 C C . ASN A 1 362 ? 35.154 -24.719 -7.874 1.00 87.12 362 ASN A C 1
ATOM 2933 O O . ASN A 1 362 ? 34.753 -24.962 -9.013 1.00 87.12 362 ASN A O 1
ATOM 2937 N N . ARG A 1 363 ? 35.831 -23.606 -7.562 1.00 89.12 363 ARG A N 1
ATOM 2938 C CA . ARG A 1 363 ? 36.171 -22.512 -8.484 1.00 89.12 363 ARG A CA 1
ATOM 2939 C C . ARG A 1 363 ? 37.317 -22.915 -9.420 1.00 89.12 363 ARG A C 1
ATOM 2941 O O . ARG A 1 363 ? 38.111 -23.807 -9.101 1.00 89.12 363 ARG A O 1
ATOM 2948 N N . ARG A 1 364 ? 37.423 -22.260 -10.579 1.00 89.62 364 ARG A N 1
ATOM 2949 C CA . ARG A 1 364 ? 38.576 -22.366 -11.496 1.00 89.62 364 ARG A CA 1
ATOM 2950 C C . ARG A 1 364 ? 39.575 -21.243 -11.250 1.00 89.62 364 ARG A C 1
ATOM 2952 O O . ARG A 1 364 ? 40.782 -21.497 -11.208 1.00 89.62 364 ARG A O 1
ATOM 2959 N N . TYR A 1 365 ? 39.068 -20.034 -11.036 1.00 90.44 365 TYR A N 1
ATOM 2960 C CA . TYR A 1 365 ? 39.858 -18.825 -10.831 1.00 90.44 365 TYR A CA 1
ATOM 2961 C C . TYR A 1 365 ? 39.429 -18.117 -9.539 1.00 90.44 365 TYR A C 1
ATOM 2963 O O . TYR A 1 365 ? 38.266 -18.172 -9.149 1.00 90.44 365 TYR A O 1
ATOM 2971 N N . GLU A 1 366 ? 40.372 -17.466 -8.861 1.00 88.88 366 GLU A N 1
ATOM 2972 C CA . GLU A 1 366 ? 40.050 -16.560 -7.746 1.00 88.88 366 GLU A CA 1
ATOM 2973 C C . GLU A 1 366 ? 39.780 -15.148 -8.273 1.00 88.88 366 GLU A C 1
ATOM 2975 O O . GLU A 1 366 ? 38.755 -14.552 -7.959 1.00 88.88 366 GLU A O 1
ATOM 2980 N N . PHE A 1 367 ? 40.676 -14.648 -9.130 1.00 89.81 367 PHE A N 1
ATOM 2981 C CA . PHE A 1 367 ? 40.558 -13.364 -9.819 1.00 89.81 367 PHE A CA 1
ATOM 2982 C C . PHE A 1 367 ? 41.389 -13.361 -11.112 1.00 89.81 367 PHE A C 1
ATOM 2984 O O . PHE A 1 367 ? 42.317 -14.166 -11.283 1.00 89.81 367 PHE A O 1
ATOM 2991 N N . ILE A 1 368 ? 41.075 -12.427 -12.009 1.00 90.31 368 ILE A N 1
ATOM 2992 C CA . ILE A 1 368 ? 41.790 -12.179 -13.267 1.00 90.31 368 ILE A CA 1
ATOM 2993 C C . ILE A 1 368 ? 42.134 -10.691 -13.335 1.00 90.31 368 ILE A C 1
ATOM 2995 O O . ILE A 1 368 ? 41.267 -9.843 -13.146 1.00 90.31 368 ILE A O 1
ATOM 2999 N N . HIS A 1 369 ? 43.396 -10.369 -13.605 1.00 88.25 369 HIS A N 1
ATOM 3000 C CA . HIS A 1 369 ? 43.884 -8.995 -13.688 1.00 88.25 369 HIS A CA 1
ATOM 3001 C C . HIS A 1 369 ? 44.419 -8.691 -15.088 1.00 88.25 369 HIS A C 1
ATOM 3003 O O . HIS A 1 369 ? 45.324 -9.376 -15.571 1.00 88.25 369 HIS A O 1
ATOM 3009 N N . TYR A 1 370 ? 43.877 -7.662 -15.730 1.00 86.81 370 TYR A N 1
ATOM 3010 C CA . TYR A 1 370 ? 44.293 -7.220 -17.056 1.00 86.81 370 TYR A CA 1
ATOM 3011 C C . TYR A 1 370 ? 45.403 -6.170 -16.975 1.00 86.81 370 TYR A C 1
ATOM 3013 O O . TYR A 1 370 ? 45.527 -5.439 -15.993 1.00 86.81 370 TYR A O 1
ATOM 3021 N N . GLN A 1 371 ? 46.228 -6.067 -18.020 1.00 79.81 371 GLN A N 1
ATOM 3022 C CA . GLN A 1 371 ? 47.300 -5.063 -18.062 1.00 79.81 371 GLN A CA 1
ATOM 3023 C C . GLN A 1 371 ? 46.794 -3.612 -18.083 1.00 79.81 371 GLN A C 1
ATOM 3025 O O . GLN A 1 371 ? 47.532 -2.725 -17.655 1.00 79.81 371 GLN A O 1
ATOM 3030 N N . SER A 1 372 ? 45.560 -3.361 -18.536 1.00 78.50 372 SER A N 1
ATOM 3031 C CA . SER A 1 372 ? 44.909 -2.044 -18.463 1.00 78.50 372 SER A CA 1
ATOM 3032 C C . SER A 1 372 ? 44.650 -1.557 -17.031 1.00 78.50 372 SER A C 1
ATOM 3034 O O . SER A 1 372 ? 44.357 -0.378 -16.833 1.00 78.50 372 SER A O 1
ATOM 3036 N N . GLY A 1 373 ? 44.747 -2.449 -16.039 1.00 76.12 373 GLY A N 1
ATOM 3037 C CA . GLY A 1 373 ? 44.319 -2.218 -14.660 1.00 76.12 373 GLY A CA 1
ATOM 3038 C C . GLY A 1 373 ? 42.877 -2.654 -14.379 1.00 76.12 373 GLY A C 1
ATOM 3039 O O . GLY A 1 373 ? 42.448 -2.592 -13.229 1.00 76.12 373 GLY A O 1
ATOM 3040 N N . HIS A 1 374 ? 42.133 -3.114 -15.393 1.00 81.88 374 HIS A N 1
ATOM 3041 C CA . HIS A 1 374 ? 40.812 -3.719 -15.222 1.00 81.88 374 HIS A CA 1
ATOM 3042 C C . HIS A 1 374 ? 40.909 -5.102 -14.545 1.00 81.88 374 HIS A C 1
ATOM 3044 O O . HIS A 1 374 ? 41.903 -5.817 -14.716 1.00 81.88 374 HIS A O 1
ATOM 3050 N N . ARG A 1 375 ? 39.897 -5.511 -13.767 1.00 84.38 375 ARG A N 1
ATOM 3051 C CA . ARG A 1 375 ? 39.952 -6.737 -12.950 1.00 84.38 375 ARG A CA 1
ATOM 3052 C C . ARG A 1 375 ? 38.599 -7.429 -12.847 1.00 84.38 375 ARG A C 1
ATOM 3054 O O . ARG A 1 375 ? 37.621 -6.781 -12.508 1.00 84.38 375 ARG A O 1
ATOM 3061 N N . LEU A 1 376 ? 38.608 -8.754 -12.990 1.00 88.12 376 LEU A N 1
ATOM 3062 C CA . LEU A 1 376 ? 37.478 -9.627 -12.673 1.00 88.12 376 LEU A CA 1
ATOM 3063 C C . LEU A 1 376 ? 37.710 -10.331 -11.330 1.00 88.12 376 LEU A C 1
ATOM 3065 O O . LEU A 1 376 ? 38.769 -10.935 -11.124 1.00 88.12 376 LEU A O 1
ATOM 3069 N N . GLY A 1 377 ? 36.722 -10.295 -10.437 1.00 84.00 377 GLY A N 1
ATOM 3070 C CA . GLY A 1 377 ? 36.803 -10.901 -9.105 1.00 84.00 377 GLY A CA 1
ATOM 3071 C C . GLY A 1 377 ? 37.457 -10.009 -8.037 1.00 84.00 377 GLY A C 1
ATOM 3072 O O . GLY A 1 377 ? 38.000 -8.931 -8.310 1.00 84.00 377 GLY A O 1
ATOM 3073 N N . GLN A 1 378 ? 37.404 -10.459 -6.779 1.00 78.19 378 GLN A N 1
ATOM 3074 C CA . GLN A 1 378 ? 37.933 -9.721 -5.624 1.00 78.19 378 GLN A CA 1
ATOM 3075 C C . GLN A 1 378 ? 39.427 -9.993 -5.379 1.00 78.19 378 GLN A C 1
ATOM 3077 O O . GLN A 1 378 ? 39.919 -11.107 -5.551 1.00 78.19 378 GLN A O 1
ATOM 3082 N N . GLU A 1 379 ? 40.164 -8.959 -4.961 1.00 67.69 379 GLU A N 1
ATOM 3083 C CA . GLU A 1 379 ? 41.606 -9.048 -4.705 1.00 67.69 379 GLU A CA 1
ATOM 3084 C C . GLU A 1 379 ? 41.905 -9.799 -3.412 1.00 67.69 379 GLU A C 1
ATOM 3086 O O . GLU A 1 379 ? 41.429 -9.437 -2.337 1.00 67.69 379 GLU A O 1
ATOM 3091 N N . GLY A 1 380 ? 42.751 -10.818 -3.515 1.00 68.12 380 GLY A N 1
ATOM 3092 C CA . GLY A 1 380 ? 43.216 -11.597 -2.379 1.00 68.12 380 GLY A CA 1
ATOM 3093 C C . GLY A 1 380 ? 44.617 -12.147 -2.612 1.00 68.12 380 GLY A C 1
ATOM 3094 O O . GLY A 1 380 ? 45.213 -11.983 -3.680 1.00 68.12 380 GLY A O 1
ATOM 3095 N N . SER A 1 381 ? 45.165 -12.827 -1.606 1.00 70.50 381 SER A N 1
ATOM 3096 C CA . SER A 1 381 ? 46.414 -13.565 -1.778 1.00 70.50 381 SER A CA 1
ATOM 3097 C C . SER A 1 381 ? 46.187 -14.741 -2.730 1.00 70.50 381 SER A C 1
ATOM 3099 O O . SER A 1 381 ? 45.361 -15.618 -2.480 1.00 70.50 381 SER A O 1
ATOM 3101 N N . CYS A 1 382 ? 46.933 -14.782 -3.837 1.00 80.06 382 CYS A N 1
ATOM 3102 C CA . CYS A 1 382 ? 46.852 -15.919 -4.743 1.00 80.06 382 CYS A CA 1
ATOM 3103 C C . CYS A 1 382 ? 47.492 -17.141 -4.073 1.00 80.06 382 CYS A C 1
ATOM 3105 O O . CYS A 1 382 ? 48.715 -17.250 -3.996 1.00 80.06 382 CYS A O 1
ATOM 3107 N N . GLY A 1 383 ? 46.666 -18.064 -3.574 1.00 66.12 383 GLY A N 1
ATOM 3108 C CA . GLY A 1 383 ? 47.129 -19.288 -2.906 1.00 66.12 383 GLY A CA 1
ATOM 3109 C C . GLY A 1 383 ? 47.868 -20.266 -3.832 1.00 66.12 383 GLY A C 1
ATOM 3110 O O . GLY A 1 383 ? 48.398 -21.278 -3.374 1.00 66.12 383 GLY A O 1
ATOM 3111 N N . ARG A 1 384 ? 47.897 -19.983 -5.138 1.00 76.69 384 ARG A N 1
ATOM 3112 C CA . ARG A 1 384 ? 48.454 -20.822 -6.200 1.00 76.69 384 ARG A CA 1
ATOM 3113 C C . ARG A 1 384 ? 49.290 -20.004 -7.192 1.00 76.69 384 ARG A C 1
ATOM 3115 O O . ARG A 1 384 ? 49.619 -18.851 -6.942 1.00 76.69 384 ARG A O 1
ATOM 3122 N N . SER A 1 385 ? 49.696 -20.616 -8.307 1.00 76.19 385 SER A N 1
ATOM 3123 C CA . SER A 1 385 ? 50.517 -19.959 -9.328 1.00 76.19 385 SER A CA 1
ATOM 3124 C C . SER A 1 385 ? 49.730 -18.915 -10.121 1.00 76.19 385 SER A C 1
ATOM 3126 O O . SER A 1 385 ? 48.728 -19.247 -10.760 1.00 76.19 385 SER A O 1
ATOM 3128 N N . LEU A 1 386 ? 50.247 -17.687 -10.155 1.00 82.44 386 LEU A N 1
ATOM 3129 C CA . LEU A 1 386 ? 49.801 -16.640 -11.069 1.00 82.44 386 LEU A CA 1
ATOM 3130 C C . LEU A 1 386 ? 50.263 -16.979 -12.495 1.00 82.44 386 LEU A C 1
ATOM 3132 O O . LEU A 1 386 ? 51.464 -17.071 -12.756 1.00 82.44 386 LEU A O 1
ATOM 3136 N N . SER A 1 387 ? 49.321 -17.191 -13.412 1.00 83.00 387 SER A N 1
ATOM 3137 C CA . SER A 1 387 ? 49.623 -17.504 -14.814 1.00 83.00 387 SER A CA 1
ATOM 3138 C C . SER A 1 387 ? 49.491 -16.258 -15.677 1.00 83.00 387 SER A C 1
ATOM 3140 O O . SER A 1 387 ? 48.438 -15.632 -15.689 1.00 83.00 387 SER A O 1
ATOM 3142 N N . GLN A 1 388 ? 50.548 -15.906 -16.406 1.00 82.56 388 GLN A N 1
ATOM 3143 C CA . GLN A 1 388 ? 50.507 -14.831 -17.397 1.00 82.56 388 GLN A CA 1
ATOM 3144 C C . GLN A 1 388 ? 50.163 -15.401 -18.769 1.00 82.56 388 GLN A C 1
ATOM 3146 O O . GLN A 1 388 ? 50.698 -16.445 -19.154 1.00 82.56 388 GLN A O 1
ATOM 3151 N N . THR A 1 389 ? 49.279 -14.714 -19.486 1.00 80.00 389 THR A N 1
ATOM 3152 C CA . THR A 1 389 ? 48.812 -15.110 -20.817 1.00 80.00 389 THR A CA 1
ATOM 3153 C C . THR A 1 389 ? 48.839 -13.900 -21.746 1.00 80.00 389 THR A C 1
ATOM 3155 O O . THR A 1 389 ? 48.560 -12.777 -21.317 1.00 80.00 389 THR A O 1
ATOM 3158 N N . TYR A 1 390 ? 49.241 -14.135 -22.993 1.00 79.44 390 TYR A N 1
ATOM 3159 C CA . TYR A 1 390 ? 49.439 -13.116 -24.020 1.00 79.44 390 TYR A CA 1
ATOM 3160 C C . TYR A 1 390 ? 48.785 -13.609 -25.307 1.00 79.44 390 TYR A C 1
ATOM 3162 O O . TYR A 1 390 ? 49.016 -14.752 -25.703 1.00 79.44 390 TYR A O 1
ATOM 3170 N N . SER A 1 391 ? 47.992 -12.771 -25.970 1.00 77.31 391 SER A N 1
ATOM 3171 C CA . SER A 1 391 ? 47.563 -13.058 -27.338 1.00 77.31 391 SER A CA 1
ATOM 3172 C C . SER A 1 391 ? 48.756 -13.051 -28.296 1.00 77.31 391 SER A C 1
ATOM 3174 O O . SER A 1 391 ? 49.769 -12.381 -28.073 1.00 77.31 391 SER A O 1
ATOM 3176 N N . TRP A 1 392 ? 48.661 -13.835 -29.364 1.00 77.69 392 TRP A N 1
ATOM 3177 C CA . TRP A 1 392 ? 49.788 -14.100 -30.256 1.00 77.69 392 TRP A CA 1
ATOM 3178 C C . TRP A 1 392 ? 49.320 -14.234 -31.709 1.00 77.69 392 TRP A C 1
ATOM 3180 O O . TRP A 1 392 ? 48.131 -14.364 -31.986 1.00 77.69 392 TRP A O 1
ATOM 3190 N N . TYR A 1 393 ? 50.260 -14.148 -32.654 1.00 72.44 393 TYR A N 1
ATOM 3191 C CA . TYR A 1 393 ? 49.967 -14.175 -34.090 1.00 72.44 393 TYR A CA 1
ATOM 3192 C C . TYR A 1 393 ? 50.440 -15.481 -34.735 1.00 72.44 393 TYR A C 1
ATOM 3194 O O . TYR A 1 393 ? 51.576 -15.909 -34.515 1.00 72.44 393 TYR A O 1
ATOM 3202 N N . THR A 1 394 ? 49.619 -16.064 -35.610 1.00 65.31 394 THR A N 1
ATOM 3203 C CA . THR A 1 394 ? 50.042 -17.128 -36.536 1.00 65.31 394 THR A CA 1
ATOM 3204 C C . THR A 1 394 ? 50.461 -16.511 -37.877 1.00 65.31 394 THR A C 1
ATOM 3206 O O . THR A 1 394 ? 49.776 -15.638 -38.411 1.00 65.31 394 THR A O 1
ATOM 3209 N N . TRP A 1 395 ? 51.613 -16.935 -38.422 1.00 58.16 395 TRP A N 1
ATOM 3210 C CA . TRP A 1 395 ? 52.093 -16.599 -39.782 1.00 58.16 395 TRP A CA 1
ATOM 3211 C C . TRP A 1 395 ? 51.814 -15.150 -40.252 1.00 58.16 395 TRP A C 1
ATOM 3213 O O . TRP A 1 395 ? 51.252 -14.923 -41.318 1.00 58.16 395 TRP A O 1
ATOM 3223 N N . PHE A 1 396 ? 52.233 -14.163 -39.448 1.00 57.16 396 PHE A N 1
ATOM 3224 C CA . PHE A 1 396 ? 52.187 -12.709 -39.712 1.00 57.16 396 PHE A CA 1
ATOM 3225 C C . PHE A 1 396 ? 50.820 -12.085 -40.084 1.00 57.16 396 PHE A C 1
ATOM 3227 O O . PHE A 1 396 ? 50.773 -10.870 -40.264 1.00 57.16 396 PHE A O 1
ATOM 3234 N N . LEU A 1 397 ? 49.723 -12.850 -40.182 1.00 63.53 397 LEU A N 1
ATOM 3235 C CA . LEU A 1 397 ? 48.453 -12.369 -40.753 1.00 63.53 397 LEU A CA 1
ATOM 3236 C C . LEU A 1 397 ? 47.200 -12.648 -39.907 1.00 63.53 397 LEU A C 1
ATOM 3238 O O . LEU A 1 397 ? 46.170 -12.047 -40.198 1.00 63.53 397 LEU A O 1
ATOM 3242 N N . TYR A 1 398 ? 47.258 -13.488 -38.865 1.00 72.50 398 TYR A N 1
ATOM 3243 C CA . TYR A 1 398 ? 46.084 -13.796 -38.031 1.00 72.50 398 TYR A CA 1
ATOM 3244 C C . TYR A 1 398 ? 46.411 -13.687 -36.540 1.00 72.50 398 TYR A C 1
ATOM 3246 O O . TYR A 1 398 ? 47.401 -14.260 -36.081 1.00 72.50 398 TYR A O 1
ATOM 3254 N N . HIS A 1 399 ? 45.587 -12.945 -35.801 1.00 80.12 399 HIS A N 1
ATOM 3255 C CA . HIS A 1 399 ? 45.690 -12.752 -34.353 1.00 80.12 399 HIS A CA 1
ATOM 3256 C C . HIS A 1 399 ? 44.811 -13.780 -33.638 1.00 80.12 399 HIS A C 1
ATOM 3258 O O . HIS A 1 399 ? 43.643 -13.900 -33.980 1.00 80.12 399 HIS A O 1
ATOM 3264 N N . CYS A 1 400 ? 45.368 -14.503 -32.668 1.00 86.06 400 CYS A N 1
ATOM 3265 C CA . CYS A 1 400 ? 44.648 -15.473 -31.848 1.00 86.06 400 CYS A CA 1
ATOM 3266 C C . CYS A 1 400 ? 44.399 -14.881 -30.461 1.00 86.06 400 CYS A C 1
ATOM 3268 O O . CYS A 1 400 ? 45.337 -14.697 -29.671 1.00 86.06 400 CYS A O 1
ATOM 3270 N N . SER A 1 401 ? 43.140 -14.577 -30.165 1.00 88.50 401 SER A N 1
ATOM 3271 C CA . SER A 1 401 ? 42.739 -13.954 -28.903 1.00 88.50 401 SER A CA 1
ATOM 3272 C C . SER A 1 401 ? 42.370 -14.990 -27.840 1.00 88.50 401 SER A C 1
ATOM 3274 O O . SER A 1 401 ? 42.030 -16.132 -28.146 1.00 88.50 401 SER A O 1
ATOM 3276 N N . TYR A 1 402 ? 42.443 -14.589 -26.569 1.00 90.38 402 TYR A N 1
ATOM 3277 C CA . TYR A 1 402 ? 41.834 -15.341 -25.473 1.00 90.38 402 TYR A CA 1
ATOM 3278 C C . TYR A 1 402 ? 40.397 -14.857 -25.269 1.00 90.38 402 TYR A C 1
ATOM 3280 O O . TYR A 1 402 ? 40.153 -13.655 -25.171 1.00 90.38 402 TYR A O 1
ATOM 3288 N N . CYS A 1 403 ? 39.471 -15.803 -25.187 1.00 91.19 403 CYS A N 1
ATOM 3289 C CA . CYS A 1 403 ? 38.054 -15.570 -24.968 1.00 91.19 403 CYS A CA 1
ATOM 3290 C C . CYS A 1 403 ? 37.686 -15.906 -23.527 1.00 91.19 403 CYS A C 1
ATOM 3292 O O . CYS A 1 403 ? 38.197 -16.877 -22.963 1.00 91.19 403 CYS A O 1
ATOM 3294 N N . MET A 1 404 ? 36.776 -15.126 -22.947 1.00 92.50 404 MET A N 1
ATOM 3295 C CA . MET A 1 404 ? 36.096 -15.485 -21.708 1.00 92.50 404 MET A CA 1
ATOM 3296 C C . MET A 1 404 ? 34.753 -16.112 -22.068 1.00 92.50 404 MET A C 1
ATOM 3298 O O . MET A 1 404 ? 33.925 -15.469 -22.702 1.00 92.50 404 MET A O 1
ATOM 3302 N N . CYS A 1 405 ? 34.550 -17.363 -21.681 1.00 94.56 405 CYS A N 1
ATOM 3303 C CA . CYS A 1 405 ? 33.365 -18.156 -21.995 1.00 94.56 405 CYS A CA 1
ATOM 3304 C C . CYS A 1 405 ? 32.749 -18.735 -20.717 1.00 94.56 405 CYS A C 1
ATOM 3306 O O . CYS A 1 405 ? 33.317 -18.615 -19.631 1.00 94.56 405 CYS A O 1
ATOM 3308 N N . LEU A 1 406 ? 31.624 -19.432 -20.847 1.00 95.56 406 LEU A N 1
ATOM 3309 C CA . LEU A 1 406 ? 31.017 -20.234 -19.787 1.00 95.56 406 LEU A CA 1
ATOM 3310 C C . LEU A 1 406 ? 31.237 -21.718 -20.078 1.00 95.56 406 LEU A C 1
ATOM 3312 O O . LEU A 1 406 ? 30.973 -22.190 -21.177 1.00 95.56 406 LEU A O 1
ATOM 3316 N N . CYS A 1 407 ? 31.721 -22.465 -19.096 1.00 94.88 407 CYS A N 1
ATOM 3317 C CA . CYS A 1 407 ? 31.904 -23.905 -19.176 1.00 94.88 407 CYS A CA 1
ATOM 3318 C C . CYS A 1 407 ? 30.769 -24.615 -18.438 1.00 94.88 407 CYS A C 1
ATOM 3320 O O . CYS A 1 407 ? 30.631 -24.498 -17.216 1.00 94.88 407 CYS A O 1
ATOM 3322 N N . ASP A 1 408 ? 30.001 -25.398 -19.186 1.00 94.88 408 ASP A N 1
ATOM 3323 C CA . ASP A 1 408 ? 29.020 -26.332 -18.660 1.00 94.88 408 ASP A CA 1
ATOM 3324 C C . ASP A 1 408 ? 29.592 -27.756 -18.693 1.00 94.88 408 ASP A C 1
ATOM 3326 O O . ASP A 1 408 ? 29.520 -28.442 -19.714 1.00 94.88 408 ASP A O 1
ATOM 3330 N N . GLU A 1 409 ? 30.211 -28.200 -17.590 1.00 89.31 409 GLU A N 1
ATOM 3331 C CA . GLU A 1 409 ? 30.818 -29.534 -17.495 1.00 89.31 409 GLU A CA 1
ATOM 3332 C C . GLU A 1 409 ? 30.289 -30.379 -16.334 1.00 89.31 409 GLU A C 1
ATOM 3334 O O . GLU A 1 409 ? 30.128 -29.922 -15.200 1.00 89.31 409 GLU A O 1
ATOM 3339 N N . GLN A 1 410 ? 30.127 -31.671 -16.604 1.00 87.19 410 GLN A N 1
ATOM 3340 C CA . GLN A 1 410 ? 29.922 -32.677 -15.571 1.00 87.19 410 GLN A CA 1
ATOM 3341 C C . GLN A 1 410 ? 31.271 -33.149 -15.015 1.00 87.19 410 GLN A C 1
ATOM 3343 O O . GLN A 1 410 ? 32.301 -33.115 -15.687 1.00 87.19 410 GLN A O 1
ATOM 3348 N N . GLY A 1 411 ? 31.277 -33.647 -13.781 1.00 86.00 411 GLY A N 1
ATOM 3349 C CA . GLY A 1 411 ? 32.467 -34.266 -13.203 1.00 86.00 411 GLY A CA 1
ATOM 3350 C C . GLY A 1 411 ? 32.367 -34.440 -11.693 1.00 86.00 411 GLY A C 1
ATOM 3351 O O . GLY A 1 411 ? 31.353 -34.071 -11.112 1.00 86.00 411 GLY A O 1
ATOM 3352 N N . PRO A 1 412 ? 33.409 -34.963 -11.022 1.00 86.19 412 PRO A N 1
ATOM 3353 C CA . PRO A 1 412 ? 33.395 -35.235 -9.577 1.00 86.19 412 PRO A CA 1
ATOM 3354 C C . PRO A 1 412 ? 33.188 -34.009 -8.677 1.00 86.19 412 PRO A C 1
ATOM 3356 O O . PRO A 1 412 ? 32.891 -34.168 -7.502 1.00 86.19 412 PRO A O 1
ATOM 3359 N N . LYS A 1 413 ? 33.378 -32.802 -9.218 1.00 85.94 413 LYS A N 1
ATOM 3360 C CA . LYS A 1 413 ? 33.248 -31.519 -8.513 1.00 85.94 413 LYS A CA 1
ATOM 3361 C C . LYS A 1 413 ? 31.975 -30.748 -8.874 1.00 85.94 413 LYS A C 1
ATOM 3363 O O . LYS A 1 413 ? 31.906 -29.554 -8.612 1.00 85.94 413 LYS A O 1
ATOM 3368 N N . SER A 1 414 ? 31.047 -31.385 -9.585 1.00 90.69 414 SER A N 1
ATOM 3369 C CA . SER A 1 414 ? 29.810 -30.744 -10.019 1.00 90.69 414 SER A CA 1
ATOM 3370 C C . SER A 1 414 ? 28.603 -31.390 -9.359 1.00 90.69 414 SER A C 1
ATOM 3372 O O . SER A 1 414 ? 28.183 -32.478 -9.738 1.00 90.69 414 SER A O 1
ATOM 3374 N N . ASP A 1 415 ? 28.062 -30.728 -8.354 1.00 92.56 415 ASP A N 1
ATOM 3375 C CA . ASP A 1 415 ? 26.871 -31.132 -7.619 1.00 92.56 415 ASP A CA 1
ATOM 3376 C C . ASP A 1 415 ? 25.694 -30.349 -8.202 1.00 92.56 415 ASP A C 1
ATOM 3378 O O . ASP A 1 415 ? 25.524 -29.168 -7.912 1.00 92.56 415 ASP A O 1
ATOM 3382 N N . ARG A 1 416 ? 24.950 -30.984 -9.109 1.00 93.69 416 ARG A N 1
ATOM 3383 C CA . ARG A 1 416 ? 23.915 -30.346 -9.944 1.00 93.69 416 ARG A CA 1
ATOM 3384 C C . ARG A 1 416 ? 22.695 -31.247 -10.158 1.00 93.69 416 ARG A C 1
ATOM 3386 O O . ARG A 1 416 ? 22.039 -31.181 -11.196 1.00 93.69 416 ARG A O 1
ATOM 3393 N N . PHE A 1 417 ? 22.466 -32.156 -9.214 1.00 95.44 417 PHE A N 1
ATOM 3394 C CA . PHE A 1 417 ? 21.469 -33.215 -9.318 1.00 95.44 417 PHE A CA 1
ATOM 3395 C C . PHE A 1 417 ? 20.341 -32.983 -8.312 1.00 95.44 417 PHE A C 1
ATOM 3397 O O . PHE A 1 417 ? 20.614 -32.708 -7.145 1.00 95.44 417 PHE A O 1
ATOM 3404 N N . PHE A 1 418 ? 19.093 -33.139 -8.743 1.00 96.38 418 PHE A N 1
ATOM 3405 C CA . PHE A 1 418 ? 17.894 -33.002 -7.911 1.00 96.38 418 PHE A CA 1
ATOM 3406 C C . PHE A 1 418 ? 17.120 -34.314 -7.882 1.00 96.38 418 PHE A C 1
ATOM 3408 O O . PHE A 1 418 ? 16.917 -34.934 -8.923 1.00 96.38 418 PHE A O 1
ATOM 3415 N N . ASN A 1 419 ? 16.685 -34.746 -6.702 1.00 96.12 419 ASN A N 1
ATOM 3416 C CA . ASN A 1 419 ? 15.915 -35.974 -6.543 1.00 96.12 419 ASN A CA 1
ATOM 3417 C C . ASN A 1 419 ? 14.469 -35.810 -7.046 1.00 96.12 419 ASN A C 1
ATOM 3419 O O . ASN A 1 419 ? 13.766 -34.899 -6.613 1.00 96.12 419 ASN A O 1
ATOM 3423 N N . LEU A 1 420 ? 14.010 -36.750 -7.876 1.00 95.88 420 LEU A N 1
ATOM 3424 C CA . LEU A 1 420 ? 12.640 -36.820 -8.402 1.00 95.88 420 LEU A CA 1
ATOM 3425 C C . LEU A 1 420 ? 11.771 -37.868 -7.676 1.00 95.88 420 LEU A C 1
ATOM 3427 O O . LEU A 1 420 ? 10.550 -37.892 -7.844 1.00 95.88 420 LEU A O 1
ATOM 3431 N N . ARG A 1 421 ? 12.365 -38.740 -6.842 1.00 95.12 421 ARG A N 1
ATOM 3432 C CA . ARG A 1 421 ? 11.607 -39.747 -6.075 1.00 95.12 421 ARG A CA 1
ATOM 3433 C C . ARG A 1 421 ? 10.716 -39.097 -5.005 1.00 95.12 421 ARG A C 1
ATOM 3435 O O . ARG A 1 421 ? 11.183 -38.188 -4.314 1.00 95.12 421 ARG A O 1
ATOM 3442 N N . PRO A 1 422 ? 9.470 -39.576 -4.818 1.00 94.94 422 PRO A N 1
ATOM 3443 C CA . PRO A 1 422 ? 8.549 -39.008 -3.844 1.00 94.94 422 PRO A CA 1
ATOM 3444 C C . PRO A 1 422 ? 8.899 -39.349 -2.400 1.00 94.94 422 PRO A C 1
ATOM 3446 O O . PRO A 1 422 ? 9.307 -40.463 -2.081 1.00 94.94 422 PRO A O 1
ATOM 3449 N N . VAL A 1 423 ? 8.629 -38.402 -1.505 1.00 95.81 423 VAL A N 1
ATOM 3450 C CA . VAL A 1 423 ? 8.738 -38.568 -0.055 1.00 95.81 423 VAL A CA 1
ATOM 3451 C C . VAL A 1 423 ? 7.360 -38.349 0.564 1.00 95.81 423 VAL A C 1
ATOM 3453 O O . VAL A 1 423 ? 6.831 -37.244 0.529 1.00 95.81 423 VAL A O 1
ATOM 3456 N N . THR A 1 424 ? 6.764 -39.405 1.120 1.00 95.69 424 THR A N 1
ATOM 3457 C CA . THR A 1 424 ? 5.405 -39.403 1.705 1.00 95.69 424 THR A CA 1
ATOM 3458 C C . THR A 1 424 ? 5.427 -39.603 3.223 1.00 95.69 424 THR A C 1
ATOM 3460 O O . THR A 1 424 ? 6.321 -40.263 3.736 1.00 95.69 424 THR A O 1
ATOM 3463 N N . ALA A 1 425 ? 4.475 -39.063 3.974 1.00 96.19 425 ALA A N 1
ATOM 3464 C CA . ALA A 1 425 ? 4.298 -39.358 5.396 1.00 96.19 425 ALA A CA 1
ATOM 3465 C C . ALA A 1 425 ? 3.722 -40.776 5.601 1.00 96.19 425 ALA A C 1
ATOM 3467 O O . ALA A 1 425 ? 3.128 -41.354 4.687 1.00 96.19 425 ALA A O 1
ATOM 3468 N N . ASP A 1 426 ? 3.888 -41.346 6.796 1.00 95.31 426 ASP A N 1
ATOM 3469 C CA . ASP A 1 426 ? 3.257 -42.614 7.203 1.00 95.31 426 ASP A CA 1
ATOM 3470 C C . ASP A 1 426 ? 1.744 -42.420 7.452 1.00 95.31 426 ASP A C 1
ATOM 3472 O O . ASP A 1 426 ? 1.265 -42.323 8.588 1.00 95.31 426 ASP A O 1
ATOM 3476 N N . VAL A 1 427 ? 0.985 -42.310 6.356 1.00 93.62 427 VAL A N 1
ATOM 3477 C CA . VAL A 1 427 ? -0.461 -42.034 6.378 1.00 93.62 427 VAL A CA 1
ATOM 3478 C C . VAL A 1 427 ? -1.266 -43.140 7.065 1.00 93.62 427 VAL A C 1
ATOM 3480 O O . VAL A 1 427 ? -2.265 -42.841 7.715 1.00 93.62 427 VAL A O 1
ATOM 3483 N N . GLU A 1 428 ? -0.802 -44.395 7.022 1.00 91.25 428 GLU A N 1
ATOM 3484 C CA . GLU A 1 428 ? -1.434 -45.532 7.715 1.00 91.25 428 GLU A CA 1
ATOM 3485 C C . GLU A 1 428 ? -1.435 -45.346 9.238 1.00 91.25 428 GLU A C 1
ATOM 3487 O O . GLU A 1 428 ? -2.358 -45.779 9.931 1.00 91.25 428 GLU A O 1
ATOM 3492 N N . ARG A 1 429 ? -0.426 -44.648 9.770 1.00 93.56 429 ARG A N 1
ATOM 3493 C CA . ARG A 1 429 ? -0.347 -44.253 11.182 1.00 93.56 429 ARG A CA 1
ATOM 3494 C C . ARG A 1 429 ? -0.924 -42.868 11.457 1.00 93.56 429 ARG A C 1
ATOM 3496 O O . ARG A 1 429 ? -0.595 -42.266 12.478 1.00 93.56 429 ARG A O 1
ATOM 3503 N N . ASN A 1 430 ? -1.794 -42.374 10.576 1.00 95.38 430 ASN A N 1
ATOM 3504 C CA . ASN A 1 430 ? -2.457 -41.078 10.698 1.00 95.38 430 ASN A CA 1
ATOM 3505 C C . ASN A 1 430 ? -1.468 -39.904 10.805 1.00 95.38 430 ASN A C 1
ATOM 3507 O O . ASN A 1 430 ? -1.704 -38.955 11.559 1.00 95.38 430 ASN A O 1
ATOM 3511 N N . ARG A 1 431 ? -0.331 -39.990 10.101 1.00 95.94 431 ARG A N 1
ATOM 3512 C CA . ARG A 1 431 ? 0.691 -38.941 10.099 1.00 95.94 431 ARG A CA 1
ATOM 3513 C C . ARG A 1 431 ? 0.593 -38.055 8.871 1.00 95.94 431 ARG A C 1
ATOM 3515 O O . ARG A 1 431 ? 0.306 -38.520 7.771 1.00 95.94 431 ARG A O 1
ATOM 3522 N N . VAL A 1 432 ? 0.871 -36.776 9.081 1.00 96.50 432 VAL A N 1
ATOM 3523 C CA . VAL A 1 432 ? 0.835 -35.723 8.059 1.00 96.50 432 VAL A CA 1
ATOM 3524 C C . VAL A 1 432 ? 2.145 -34.952 8.050 1.00 96.50 432 VAL A C 1
ATOM 3526 O O . VAL A 1 432 ? 2.918 -35.032 9.008 1.00 96.50 432 VAL A O 1
ATOM 3529 N N . VAL A 1 433 ? 2.405 -34.215 6.970 1.00 97.38 433 VAL A N 1
ATOM 3530 C CA . VAL A 1 433 ? 3.590 -33.355 6.880 1.00 97.38 433 VAL A CA 1
ATOM 3531 C C . VAL A 1 433 ? 3.404 -32.132 7.778 1.00 97.38 433 VAL A C 1
ATOM 3533 O O . VAL A 1 433 ? 2.343 -31.509 7.772 1.00 97.38 433 VAL A O 1
ATOM 3536 N N . THR A 1 434 ? 4.443 -31.790 8.541 1.00 95.06 434 THR A N 1
ATOM 3537 C CA . THR A 1 434 ? 4.474 -30.644 9.472 1.00 95.06 434 THR A CA 1
ATOM 3538 C C . THR A 1 434 ? 5.663 -29.708 9.237 1.00 95.06 434 THR A C 1
ATOM 3540 O O . THR A 1 434 ? 5.720 -28.625 9.813 1.00 95.06 434 THR A O 1
ATOM 3543 N N . GLY A 1 435 ? 6.619 -30.107 8.393 1.00 95.62 435 GLY A N 1
ATOM 3544 C CA . GLY A 1 435 ? 7.823 -29.330 8.108 1.00 95.62 435 GLY A CA 1
ATOM 3545 C C . GLY A 1 435 ? 8.580 -29.823 6.879 1.00 95.62 435 GLY A C 1
ATOM 3546 O O . GLY A 1 435 ? 8.366 -30.946 6.414 1.00 95.62 435 GLY A O 1
ATOM 3547 N N . LEU A 1 436 ? 9.468 -28.977 6.357 1.00 96.12 436 LEU A N 1
ATOM 3548 C CA . LEU A 1 436 ? 10.184 -29.197 5.099 1.00 96.12 436 LEU A CA 1
ATOM 3549 C C . LEU A 1 436 ? 11.606 -28.624 5.154 1.00 96.12 436 LEU A C 1
ATOM 3551 O O . LEU A 1 436 ? 11.835 -27.570 5.744 1.00 96.12 436 LEU A O 1
ATOM 3555 N N . ARG A 1 437 ? 12.566 -29.303 4.518 1.00 95.81 437 ARG A N 1
ATOM 3556 C CA . ARG A 1 437 ? 13.921 -28.782 4.280 1.00 95.81 437 ARG A CA 1
ATOM 3557 C C . ARG A 1 437 ? 14.576 -29.414 3.057 1.00 95.81 437 ARG A C 1
ATOM 3559 O O . ARG A 1 437 ? 14.191 -30.510 2.646 1.00 95.81 437 ARG A O 1
ATOM 3566 N N . PHE A 1 438 ? 15.609 -28.759 2.536 1.00 96.69 438 PHE A N 1
ATOM 3567 C CA . PHE A 1 438 ? 16.532 -29.365 1.578 1.00 96.69 438 PHE A CA 1
ATOM 3568 C C . PHE A 1 438 ? 17.678 -30.077 2.297 1.00 96.69 438 PHE A C 1
ATOM 3570 O O . PHE A 1 438 ? 18.180 -29.594 3.309 1.00 96.69 438 PHE A O 1
ATOM 3577 N N . VAL A 1 439 ? 18.125 -31.209 1.754 1.00 95.19 439 VAL A N 1
ATOM 3578 C CA . VAL A 1 439 ? 19.336 -31.902 2.212 1.00 95.19 439 VAL A CA 1
ATOM 3579 C C . VAL A 1 439 ? 20.148 -32.358 1.011 1.00 95.19 439 VAL A C 1
ATOM 3581 O O . VAL A 1 439 ? 19.620 -33.035 0.130 1.00 95.19 439 VAL A O 1
ATOM 3584 N N . LYS A 1 440 ? 21.443 -32.028 0.983 1.00 94.88 440 LYS A N 1
ATOM 3585 C CA . LYS A 1 440 ? 22.369 -32.571 -0.012 1.00 94.88 440 LYS A CA 1
ATOM 3586 C C . LYS A 1 440 ? 22.996 -33.862 0.507 1.00 94.88 440 LYS A C 1
ATOM 3588 O O . LYS A 1 440 ? 23.677 -33.860 1.530 1.00 94.88 440 LYS A O 1
ATOM 3593 N N . HIS A 1 441 ? 22.807 -34.960 -0.214 1.00 93.62 441 HIS A N 1
ATOM 3594 C CA . HIS A 1 441 ? 23.436 -36.243 0.092 1.00 93.62 441 HIS A CA 1
ATOM 3595 C C . HIS A 1 441 ? 23.824 -36.957 -1.204 1.00 93.62 441 HIS A C 1
ATOM 3597 O O . HIS A 1 441 ? 23.131 -36.836 -2.204 1.00 93.62 441 HIS A O 1
ATOM 3603 N N . ASN A 1 442 ? 24.975 -37.641 -1.230 1.00 92.88 442 ASN A N 1
ATOM 3604 C CA . ASN A 1 442 ? 25.524 -38.265 -2.447 1.00 92.88 442 ASN A CA 1
ATOM 3605 C C . ASN A 1 442 ? 25.507 -37.353 -3.690 1.00 92.88 442 ASN A C 1
ATOM 3607 O O . ASN A 1 442 ? 25.364 -37.828 -4.815 1.00 92.88 442 ASN A O 1
ATOM 3611 N N . ARG A 1 443 ? 25.711 -36.040 -3.479 1.00 92.69 443 ARG A N 1
ATOM 3612 C CA . ARG A 1 443 ? 25.719 -34.979 -4.510 1.00 92.69 443 ARG A CA 1
ATOM 3613 C C . ARG A 1 443 ? 24.349 -34.666 -5.127 1.00 92.69 443 ARG A C 1
ATOM 3615 O O . ARG A 1 443 ? 24.283 -33.893 -6.078 1.00 92.69 443 ARG A O 1
ATOM 3622 N N . ILE A 1 444 ? 23.279 -35.227 -4.574 1.00 95.06 444 ILE A N 1
ATOM 3623 C CA . ILE A 1 444 ? 21.894 -35.000 -4.976 1.00 95.06 444 ILE A CA 1
ATOM 3624 C C . ILE A 1 444 ? 21.221 -34.120 -3.917 1.00 95.06 444 ILE A C 1
ATOM 3626 O O . ILE A 1 444 ? 21.399 -34.327 -2.716 1.00 95.06 444 ILE A O 1
ATOM 3630 N N . LEU A 1 445 ? 20.469 -33.115 -4.357 1.00 96.19 445 LEU A N 1
ATOM 3631 C CA . LEU A 1 445 ? 19.607 -32.298 -3.509 1.00 96.19 445 LEU A CA 1
ATOM 3632 C C . LEU A 1 445 ? 18.254 -33.001 -3.343 1.00 96.19 445 LEU A C 1
ATOM 3634 O O . LEU A 1 445 ? 17.547 -33.257 -4.319 1.00 96.19 445 LEU A O 1
ATOM 3638 N N . HIS A 1 446 ? 17.903 -33.320 -2.098 1.00 95.50 446 HIS A N 1
ATOM 3639 C CA . HIS A 1 446 ? 16.661 -33.990 -1.719 1.00 95.50 446 HIS A CA 1
ATOM 3640 C C . HIS A 1 446 ? 15.729 -33.040 -0.967 1.00 95.50 446 HIS A C 1
ATOM 3642 O O . HIS A 1 446 ? 16.179 -32.239 -0.146 1.00 95.50 446 HIS A O 1
ATOM 3648 N N . LEU A 1 447 ? 14.422 -33.202 -1.179 1.00 95.25 447 LEU A N 1
ATOM 3649 C CA . LEU A 1 447 ? 13.409 -32.734 -0.236 1.00 95.25 447 LEU A CA 1
ATOM 3650 C C . LEU A 1 447 ? 13.329 -33.723 0.930 1.00 95.25 447 LEU A C 1
ATOM 3652 O O . LEU A 1 447 ? 13.253 -34.933 0.717 1.00 95.25 447 LEU A O 1
ATOM 3656 N N . GLN A 1 448 ? 13.310 -33.215 2.158 1.00 96.38 448 GLN A N 1
ATOM 3657 C CA . GLN A 1 448 ? 13.056 -34.007 3.355 1.00 96.38 448 GLN A CA 1
ATOM 3658 C C . GLN A 1 448 ? 11.883 -33.410 4.129 1.00 96.38 448 GLN A C 1
ATOM 3660 O O . GLN A 1 448 ? 11.838 -32.203 4.355 1.00 96.38 448 GLN A O 1
ATOM 3665 N N . ILE A 1 449 ? 10.954 -34.266 4.555 1.00 97.56 449 ILE A N 1
ATOM 3666 C CA . ILE A 1 449 ? 9.760 -33.872 5.310 1.00 97.56 449 ILE A CA 1
ATOM 3667 C C . ILE A 1 449 ? 9.888 -34.227 6.790 1.00 97.56 449 ILE A C 1
ATOM 3669 O O . ILE A 1 449 ? 10.488 -35.246 7.153 1.00 97.56 449 ILE A O 1
ATOM 3673 N N . GLN A 1 450 ? 9.281 -33.403 7.636 1.00 97.44 450 GLN A N 1
ATOM 3674 C CA . GLN A 1 450 ? 8.943 -33.749 9.010 1.00 97.44 450 GLN A CA 1
ATOM 3675 C C . GLN A 1 450 ? 7.499 -34.252 9.043 1.00 97.44 450 GLN A C 1
ATOM 3677 O O . GLN A 1 450 ? 6.627 -33.659 8.407 1.00 97.44 450 GLN A O 1
ATOM 3682 N N . GLU A 1 451 ? 7.251 -35.338 9.770 1.00 97.31 451 GLU A N 1
ATOM 3683 C CA . GLU A 1 451 ? 5.919 -35.911 9.959 1.00 97.31 451 GLU A CA 1
ATOM 3684 C C . GLU A 1 451 ? 5.533 -35.981 11.442 1.00 97.31 451 GLU A C 1
ATOM 3686 O O . GLU A 1 451 ? 6.393 -36.144 12.312 1.00 97.31 451 GLU A O 1
ATOM 3691 N N . GLY A 1 452 ? 4.231 -35.905 11.719 1.00 96.19 452 GLY A N 1
ATOM 3692 C CA . GLY A 1 452 ? 3.650 -36.067 13.054 1.00 96.19 452 GLY A CA 1
ATOM 3693 C C . GLY A 1 452 ? 2.223 -36.612 12.992 1.00 96.19 452 GLY A C 1
ATOM 3694 O O . GLY A 1 452 ? 1.542 -36.467 11.978 1.00 96.19 452 GLY A O 1
ATOM 3695 N N . GLU A 1 453 ? 1.776 -37.271 14.063 1.00 95.88 453 GLU A N 1
ATOM 3696 C CA . GLU A 1 453 ? 0.415 -37.807 14.184 1.00 95.88 453 GLU A CA 1
ATOM 3697 C C . GLU A 1 453 ? -0.610 -36.672 14.314 1.00 95.88 453 GLU A C 1
ATOM 3699 O O . GLU A 1 453 ? -0.493 -35.805 15.188 1.00 95.88 453 GLU A O 1
ATOM 3704 N N . LEU A 1 454 ? -1.632 -36.716 13.457 1.00 92.31 454 LEU A N 1
ATOM 3705 C CA . LEU A 1 454 ? -2.772 -35.808 13.486 1.00 92.31 454 LEU A CA 1
ATOM 3706 C C . LEU A 1 454 ? -3.751 -36.209 14.601 1.00 92.31 454 LEU A C 1
ATOM 3708 O O . LEU A 1 454 ? -4.133 -37.374 14.733 1.00 92.31 454 LEU A O 1
ATOM 3712 N N . LEU A 1 455 ? -4.170 -35.230 15.394 1.00 86.62 455 LEU A N 1
ATOM 3713 C CA . LEU A 1 455 ? -5.145 -35.348 16.475 1.00 86.62 455 LEU A CA 1
ATOM 3714 C C . LEU A 1 455 ? -6.411 -34.533 16.146 1.00 86.62 455 LEU A C 1
ATOM 3716 O O . LEU A 1 455 ? -6.389 -33.699 15.231 1.00 86.62 455 LEU A O 1
ATOM 3720 N N . PRO A 1 456 ? -7.521 -34.741 16.886 1.00 80.56 456 PRO A N 1
ATOM 3721 C CA . PRO A 1 456 ? -8.741 -33.953 16.736 1.00 80.56 456 PRO A CA 1
ATOM 3722 C C . PRO A 1 456 ? -8.483 -32.446 16.624 1.00 80.56 456 PRO A C 1
ATOM 3724 O O . PRO A 1 456 ? -7.696 -31.887 17.391 1.00 80.56 456 PRO A O 1
ATOM 3727 N N . LYS A 1 457 ? -9.198 -31.787 15.705 1.00 72.62 457 LYS A N 1
ATOM 3728 C CA . LYS A 1 457 ? -9.154 -30.333 15.453 1.00 72.62 457 LYS A CA 1
ATOM 3729 C C . LYS A 1 457 ? -7.826 -29.808 14.910 1.00 72.62 457 LYS A C 1
ATOM 3731 O O . LYS A 1 457 ? -7.448 -28.673 15.192 1.00 72.62 457 LYS A O 1
ATOM 3736 N N . GLY A 1 458 ? -7.117 -30.631 14.142 1.00 76.38 458 GLY A N 1
ATOM 3737 C CA . GLY A 1 458 ? -5.887 -30.212 13.469 1.00 76.38 458 GLY A CA 1
ATOM 3738 C C . GLY A 1 458 ? -4.693 -30.024 14.407 1.00 76.38 458 GLY A C 1
ATOM 3739 O O . GLY A 1 458 ? -3.745 -29.333 14.048 1.00 76.38 458 GLY A O 1
ATOM 3740 N N . VAL A 1 459 ? -4.728 -30.606 15.608 1.00 81.38 459 VAL A N 1
ATOM 3741 C CA . VAL A 1 459 ? -3.598 -30.578 16.549 1.00 81.38 459 VAL A CA 1
ATOM 3742 C C . VAL A 1 459 ? -2.581 -31.649 16.150 1.00 81.38 459 VAL A C 1
ATOM 3744 O O . VAL A 1 459 ? -2.967 -32.747 15.760 1.00 81.38 459 VAL A O 1
ATOM 3747 N N . ILE A 1 460 ? -1.284 -31.364 16.275 1.00 86.56 460 ILE A N 1
ATOM 3748 C CA . ILE A 1 460 ? -0.221 -32.355 16.065 1.00 86.56 460 ILE A CA 1
ATOM 3749 C C . ILE A 1 460 ? 0.273 -32.895 17.404 1.00 86.56 460 ILE A C 1
ATOM 3751 O O . ILE A 1 460 ? 0.571 -32.138 18.331 1.00 86.56 460 ILE A O 1
ATOM 3755 N N . ASN A 1 461 ? 0.415 -34.216 17.503 1.00 86.81 461 ASN A N 1
ATOM 3756 C CA . ASN A 1 461 ? 1.050 -34.842 18.655 1.00 86.81 461 ASN A CA 1
ATOM 3757 C C . ASN A 1 461 ? 2.566 -34.575 18.644 1.00 86.81 461 ASN A C 1
ATOM 3759 O O . ASN A 1 461 ? 3.325 -35.287 17.978 1.00 86.81 461 ASN A O 1
ATOM 3763 N N . GLN A 1 462 ? 3.017 -33.587 19.423 1.00 85.19 462 GLN A N 1
ATOM 3764 C CA . GLN A 1 462 ? 4.427 -33.179 19.492 1.00 85.19 462 GLN A CA 1
ATOM 3765 C C . GLN A 1 462 ? 5.391 -34.338 19.810 1.00 85.19 462 GLN A C 1
ATOM 3767 O O . GLN A 1 462 ? 6.518 -34.354 19.325 1.00 85.19 462 GLN A O 1
ATOM 3772 N N . THR A 1 463 ? 4.950 -35.348 20.571 1.00 89.69 463 THR A N 1
ATOM 3773 C CA . THR A 1 463 ? 5.795 -36.502 20.939 1.00 89.69 463 THR A CA 1
ATOM 3774 C C . THR A 1 463 ? 6.092 -37.450 19.773 1.00 89.69 463 THR A C 1
ATOM 3776 O O . THR A 1 463 ? 6.994 -38.279 19.871 1.00 89.69 463 THR A O 1
ATOM 3779 N N . THR A 1 464 ? 5.346 -37.335 18.671 1.00 92.69 464 THR A N 1
ATOM 3780 C CA . THR A 1 464 ? 5.500 -38.184 17.477 1.00 92.69 464 THR A CA 1
ATOM 3781 C C . THR A 1 464 ? 6.293 -37.527 16.350 1.00 92.69 464 THR A C 1
ATOM 3783 O O . THR A 1 464 ? 6.532 -38.182 15.335 1.00 92.69 464 THR A O 1
ATOM 3786 N N . LEU A 1 465 ? 6.692 -36.261 16.516 1.00 94.62 465 LEU A N 1
ATOM 3787 C CA . LEU A 1 465 ? 7.388 -35.493 15.489 1.00 94.62 465 LEU A CA 1
ATOM 3788 C C . LEU A 1 465 ? 8.747 -36.102 15.160 1.00 94.62 465 LEU A C 1
ATOM 3790 O O . LEU A 1 465 ? 9.594 -36.281 16.035 1.00 94.62 465 LEU A O 1
ATOM 3794 N N . GLN A 1 466 ? 8.974 -36.372 13.878 1.00 96.25 466 GLN A N 1
ATOM 3795 C CA . GLN A 1 466 ? 10.259 -36.860 13.390 1.00 96.25 466 GLN A CA 1
ATOM 3796 C C . GLN A 1 466 ? 10.517 -36.446 11.940 1.00 96.25 466 GLN A C 1
ATOM 3798 O O . GLN A 1 466 ? 9.599 -36.343 11.130 1.00 96.25 466 GLN A O 1
ATOM 3803 N N . TRP A 1 467 ? 11.789 -36.246 11.596 1.00 97.12 467 TRP A N 1
ATOM 3804 C CA . TRP A 1 467 ? 12.221 -36.111 10.204 1.00 97.12 467 TRP A CA 1
ATOM 3805 C C . TRP A 1 467 ? 12.252 -37.486 9.540 1.00 97.12 467 TRP A C 1
ATOM 3807 O O . TRP A 1 467 ? 12.882 -38.409 10.063 1.00 97.12 467 TRP A O 1
ATOM 3817 N N . LYS A 1 468 ? 11.599 -37.633 8.383 1.00 95.12 468 LYS A N 1
ATOM 3818 C CA . LYS A 1 468 ? 11.597 -38.904 7.655 1.00 95.12 468 LYS A CA 1
ATOM 3819 C C . LYS A 1 468 ? 13.010 -39.209 7.126 1.00 95.12 468 LYS A C 1
ATOM 3821 O O . LYS A 1 468 ? 13.613 -38.323 6.515 1.00 95.12 468 LYS A O 1
ATOM 3826 N N . PRO A 1 469 ? 13.564 -40.418 7.340 1.00 93.25 469 PRO A N 1
ATOM 3827 C CA . PRO A 1 469 ? 14.870 -40.790 6.796 1.00 93.25 469 PRO A CA 1
ATOM 3828 C C . PRO A 1 469 ? 14.923 -40.651 5.270 1.00 93.25 469 PRO A C 1
ATOM 3830 O O . PRO A 1 469 ? 13.925 -40.900 4.592 1.00 93.25 469 PRO A O 1
ATOM 3833 N N . LEU A 1 470 ? 16.083 -40.253 4.742 1.00 90.00 470 LEU A N 1
ATOM 3834 C CA . LEU A 1 470 ? 16.300 -40.120 3.302 1.00 90.00 470 LEU A CA 1
ATOM 3835 C C . LEU A 1 470 ? 16.392 -41.498 2.640 1.00 90.00 470 LEU A C 1
ATOM 3837 O O . LEU A 1 470 ? 16.975 -42.429 3.194 1.00 90.00 470 LEU A O 1
ATOM 3841 N N . GLU A 1 471 ? 15.846 -41.609 1.433 1.00 88.38 471 GLU A N 1
ATOM 3842 C CA . GLU A 1 471 ? 16.105 -42.749 0.558 1.00 88.38 471 GLU A CA 1
ATOM 3843 C C . GLU A 1 471 ? 17.442 -42.521 -0.160 1.00 88.38 471 GLU A C 1
ATOM 3845 O O . GLU A 1 471 ? 17.531 -41.761 -1.123 1.00 88.38 471 GLU A O 1
ATOM 3850 N N . GLU A 1 472 ? 18.506 -43.127 0.363 1.00 82.06 472 GLU A N 1
ATOM 3851 C CA . GLU A 1 472 ? 19.871 -42.920 -0.122 1.00 82.06 472 GLU A CA 1
ATOM 3852 C C . GLU A 1 472 ? 20.148 -43.731 -1.400 1.00 82.06 472 GLU A C 1
ATOM 3854 O O . GLU A 1 472 ? 19.991 -44.952 -1.423 1.00 82.06 472 GLU A O 1
ATOM 3859 N N . TYR A 1 473 ? 20.612 -43.058 -2.456 1.00 92.75 473 TYR A N 1
ATOM 3860 C CA . TYR A 1 473 ? 21.140 -43.677 -3.676 1.00 92.75 473 TYR A CA 1
ATOM 3861 C C . TYR A 1 473 ? 22.243 -42.804 -4.296 1.00 92.75 473 TYR A C 1
ATOM 3863 O O . TYR A 1 473 ? 22.444 -41.656 -3.889 1.00 92.75 473 TYR A O 1
ATOM 3871 N N . SER A 1 474 ? 22.986 -43.353 -5.257 1.00 91.00 474 SER A N 1
ATOM 3872 C CA . SER A 1 474 ? 23.993 -42.642 -6.050 1.00 91.00 474 SER A CA 1
ATOM 3873 C C . SER A 1 474 ? 23.589 -42.589 -7.523 1.00 91.00 474 SER A C 1
ATOM 3875 O O . SER A 1 474 ? 23.065 -43.555 -8.073 1.00 91.00 474 SER A O 1
ATOM 3877 N N . ILE A 1 475 ? 23.933 -41.495 -8.212 1.00 90.88 475 ILE A N 1
ATOM 3878 C CA . ILE A 1 475 ? 23.753 -41.349 -9.671 1.00 90.88 475 ILE A CA 1
ATOM 3879 C C . ILE A 1 475 ? 24.502 -42.418 -10.492 1.00 90.88 475 ILE A C 1
ATOM 3881 O O . ILE A 1 475 ? 24.264 -42.568 -11.685 1.00 90.88 475 ILE A O 1
ATOM 3885 N N . THR A 1 476 ? 25.442 -43.144 -9.876 1.00 89.69 476 THR A N 1
ATOM 3886 C CA . THR A 1 476 ? 26.212 -44.226 -10.512 1.00 89.69 476 THR A CA 1
ATOM 3887 C C . THR A 1 476 ? 25.620 -45.619 -10.291 1.00 89.69 476 THR A C 1
ATOM 3889 O O . THR A 1 476 ? 26.193 -46.602 -10.768 1.00 89.69 476 THR A O 1
ATOM 3892 N N . ASP A 1 477 ? 24.538 -45.735 -9.520 1.00 93.06 477 ASP A N 1
ATOM 3893 C CA . ASP A 1 477 ? 23.918 -47.023 -9.219 1.00 93.06 477 ASP A CA 1
ATOM 3894 C C . ASP A 1 477 ? 23.218 -47.595 -10.458 1.00 93.06 477 ASP A C 1
ATOM 3896 O O . ASP A 1 477 ? 22.668 -46.871 -11.284 1.00 93.06 477 ASP A O 1
ATOM 3900 N N . ARG A 1 478 ? 23.237 -48.927 -10.605 1.00 90.44 478 ARG A N 1
ATOM 3901 C CA . ARG A 1 478 ? 22.798 -49.601 -11.845 1.00 90.44 478 ARG A CA 1
ATOM 3902 C C . ARG A 1 478 ? 21.323 -49.380 -12.192 1.00 90.44 478 ARG A C 1
ATOM 3904 O O . ARG A 1 478 ? 20.985 -49.403 -13.372 1.00 90.44 478 ARG A O 1
ATOM 3911 N N . ASP A 1 479 ? 20.480 -49.198 -11.180 1.00 90.88 479 ASP A N 1
ATOM 3912 C CA . ASP A 1 479 ? 19.024 -49.090 -11.326 1.00 90.88 479 ASP A CA 1
ATOM 3913 C C . ASP A 1 479 ? 18.517 -47.641 -11.228 1.00 90.88 479 ASP A C 1
ATOM 3915 O O . ASP A 1 479 ? 17.310 -47.420 -11.206 1.00 90.88 479 ASP A O 1
ATOM 3919 N N . VAL A 1 480 ? 19.425 -46.660 -11.189 1.00 93.88 480 VAL A N 1
ATOM 3920 C CA . VAL A 1 480 ? 19.108 -45.230 -11.092 1.00 93.88 480 VAL A CA 1
ATOM 3921 C C . VAL A 1 480 ? 19.206 -44.587 -12.477 1.00 93.88 480 VAL A C 1
ATOM 3923 O O . VAL A 1 480 ? 20.171 -44.809 -13.210 1.00 93.88 480 VAL A O 1
ATOM 3926 N N . ARG A 1 481 ? 18.196 -43.803 -12.864 1.00 93.12 481 ARG A N 1
ATOM 3927 C CA . ARG A 1 481 ? 18.063 -43.209 -14.202 1.00 93.12 481 ARG A CA 1
ATOM 3928 C C . ARG A 1 481 ? 17.790 -41.708 -14.141 1.00 93.12 481 ARG A C 1
ATOM 3930 O O . ARG A 1 481 ? 16.891 -41.253 -13.433 1.00 93.12 481 ARG A O 1
ATOM 3937 N N . GLU A 1 482 ? 18.513 -40.951 -14.962 1.00 91.62 482 GLU A N 1
ATOM 3938 C CA . GLU A 1 482 ? 18.243 -39.529 -15.190 1.00 91.62 482 GLU A CA 1
ATOM 3939 C C . GLU A 1 482 ? 16.845 -39.326 -15.804 1.00 91.62 482 GLU A C 1
ATOM 3941 O O . GLU A 1 482 ? 16.410 -40.095 -16.664 1.00 91.62 482 GLU A O 1
ATOM 3946 N N . GLY A 1 483 ? 16.130 -38.302 -15.344 1.00 87.69 483 GLY A N 1
ATOM 3947 C CA . GLY A 1 483 ? 14.763 -37.976 -15.750 1.00 87.69 483 GLY A CA 1
ATOM 3948 C C . GLY A 1 483 ? 13.677 -38.833 -15.091 1.00 87.69 483 GLY A C 1
ATOM 3949 O O . GLY A 1 483 ? 12.503 -38.517 -15.254 1.00 87.69 483 GLY A O 1
ATOM 3950 N N . ILE A 1 484 ? 14.045 -39.883 -14.343 1.00 89.69 484 ILE A N 1
ATOM 3951 C CA . ILE A 1 484 ? 13.109 -40.723 -13.575 1.00 89.69 484 ILE A CA 1
ATOM 3952 C C . ILE A 1 484 ? 13.411 -40.626 -12.077 1.00 89.69 484 ILE A C 1
ATOM 3954 O O . ILE A 1 484 ? 12.526 -40.294 -11.296 1.00 89.69 484 ILE A O 1
ATOM 3958 N N . ASP A 1 485 ? 14.653 -40.896 -11.676 1.00 94.00 485 ASP A N 1
ATOM 3959 C CA . ASP A 1 485 ? 15.067 -40.886 -10.271 1.00 94.00 485 ASP A CA 1
ATOM 3960 C C . ASP A 1 485 ? 15.657 -39.538 -9.860 1.00 94.00 485 ASP A C 1
ATOM 3962 O O . ASP A 1 485 ? 15.369 -39.041 -8.773 1.00 94.00 485 ASP A O 1
ATOM 3966 N N . TYR A 1 486 ? 16.448 -38.930 -10.748 1.00 95.44 486 TYR A N 1
ATOM 3967 C CA . TYR A 1 486 ? 17.063 -37.624 -10.538 1.00 95.44 486 TYR A CA 1
ATOM 3968 C C . TYR A 1 486 ? 17.047 -36.785 -11.820 1.00 95.44 486 TYR A C 1
ATOM 3970 O O . TYR A 1 486 ? 17.043 -37.319 -12.927 1.00 95.44 486 TYR A O 1
ATOM 3978 N N . HIS A 1 487 ? 17.074 -35.466 -11.677 1.00 96.00 487 HIS A N 1
ATOM 3979 C CA . HIS A 1 487 ? 17.271 -34.508 -12.761 1.00 96.00 487 HIS A CA 1
ATOM 3980 C C . HIS A 1 487 ? 18.675 -33.904 -12.666 1.00 96.00 487 HIS A C 1
ATOM 3982 O O . HIS A 1 487 ? 19.145 -33.617 -11.565 1.00 96.00 487 HIS A O 1
ATOM 3988 N N . MET A 1 488 ? 19.350 -33.719 -13.800 1.00 94.75 488 MET A N 1
ATOM 3989 C CA . MET A 1 488 ? 20.661 -33.078 -13.878 1.00 94.75 488 MET A CA 1
ATOM 3990 C C . MET A 1 488 ? 20.536 -31.732 -14.585 1.00 94.75 488 MET A C 1
ATOM 3992 O O . MET A 1 488 ? 20.122 -31.685 -15.742 1.00 94.75 488 MET A O 1
ATOM 3996 N N . LEU A 1 489 ? 20.976 -30.660 -13.923 1.00 95.25 489 LEU A N 1
ATOM 3997 C CA . LEU A 1 489 ? 20.951 -29.334 -14.532 1.00 95.25 489 LEU A CA 1
ATOM 3998 C C . LEU A 1 489 ? 21.966 -29.226 -15.681 1.00 95.25 489 LEU A C 1
ATOM 4000 O O . LEU A 1 489 ? 23.112 -29.676 -15.574 1.00 95.25 489 LEU A O 1
ATOM 4004 N N . THR A 1 490 ? 21.573 -28.579 -16.769 1.00 93.56 490 THR A N 1
ATOM 4005 C CA . THR A 1 490 ? 22.422 -28.267 -17.934 1.00 93.56 490 THR A CA 1
ATOM 4006 C C . THR A 1 490 ? 22.115 -26.858 -18.418 1.00 93.56 490 THR A C 1
ATOM 4008 O O . THR A 1 490 ? 21.106 -26.287 -18.025 1.00 93.56 490 THR A O 1
ATOM 4011 N N . HIS A 1 491 ? 22.931 -26.282 -19.298 1.00 90.56 491 HIS A N 1
ATOM 4012 C CA . HIS A 1 491 ? 22.654 -24.937 -19.804 1.00 90.56 491 HIS A CA 1
ATOM 4013 C C . HIS A 1 491 ? 21.275 -24.767 -20.476 1.00 90.56 491 HIS A C 1
ATOM 4015 O O . HIS A 1 491 ? 20.790 -23.645 -20.503 1.00 90.56 491 HIS A O 1
ATOM 4021 N N . GLU A 1 492 ? 20.644 -25.827 -20.985 1.00 90.38 492 GLU A N 1
ATOM 4022 C CA . GLU A 1 492 ? 19.294 -25.775 -21.580 1.00 90.38 492 GLU A CA 1
ATOM 4023 C C . GLU A 1 492 ? 18.182 -26.167 -20.594 1.00 90.38 492 GLU A C 1
ATOM 4025 O O . GLU A 1 492 ? 17.012 -25.976 -20.894 1.00 90.38 492 GLU A O 1
ATOM 4030 N N . ARG A 1 493 ? 18.532 -26.769 -19.451 1.00 93.38 493 ARG A N 1
ATOM 4031 C CA . ARG A 1 493 ? 17.599 -27.357 -18.475 1.00 93.38 493 ARG A CA 1
ATOM 4032 C C . ARG A 1 493 ? 18.069 -27.014 -17.074 1.00 93.38 493 ARG A C 1
ATOM 4034 O O . ARG A 1 493 ? 18.822 -27.777 -16.465 1.00 93.38 493 ARG A O 1
ATOM 4041 N N . ARG A 1 494 ? 17.759 -25.804 -16.627 1.00 93.94 494 ARG A N 1
ATOM 4042 C CA . ARG A 1 494 ? 18.296 -25.236 -15.378 1.00 93.94 494 ARG A CA 1
ATOM 4043 C C . ARG A 1 494 ? 17.283 -24.390 -14.627 1.00 93.94 494 ARG A C 1
ATOM 4045 O O . ARG A 1 494 ? 17.679 -23.634 -13.744 1.00 93.94 494 ARG A O 1
ATOM 4052 N N . SER A 1 495 ? 16.020 -24.499 -14.994 1.00 94.31 495 SER A N 1
ATOM 4053 C CA . SER A 1 495 ? 14.965 -23.680 -14.433 1.00 94.31 495 SER A CA 1
ATOM 4054 C C . SER A 1 495 ? 14.261 -24.449 -13.321 1.00 94.31 495 SER A C 1
ATOM 4056 O O . SER A 1 495 ? 14.151 -25.681 -13.340 1.00 94.31 495 SER A O 1
ATOM 4058 N N . ILE A 1 496 ? 13.827 -23.719 -12.304 1.00 93.69 496 ILE A N 1
ATOM 4059 C CA . ILE A 1 496 ? 12.996 -24.237 -11.221 1.00 93.69 496 ILE A CA 1
ATOM 4060 C C . ILE A 1 496 ? 11.826 -23.293 -10.995 1.00 93.69 496 ILE A C 1
ATOM 4062 O O . ILE A 1 496 ? 11.994 -22.071 -10.940 1.00 93.69 496 ILE A O 1
ATOM 4066 N N . ASP A 1 497 ? 10.650 -23.879 -10.828 1.00 91.94 497 ASP A N 1
ATOM 4067 C CA . ASP A 1 497 ? 9.425 -23.133 -10.600 1.00 91.94 497 ASP A CA 1
ATOM 4068 C C . ASP A 1 497 ? 9.286 -22.695 -9.144 1.00 91.94 497 ASP A C 1
ATOM 4070 O O . ASP A 1 497 ? 9.502 -23.458 -8.196 1.00 91.94 497 ASP A O 1
ATOM 4074 N N . LEU A 1 498 ? 8.860 -21.448 -8.966 1.00 91.38 498 LEU A N 1
ATOM 4075 C CA . LEU A 1 498 ? 8.624 -20.807 -7.676 1.00 91.38 498 LEU A CA 1
ATOM 4076 C C . LEU A 1 498 ? 7.135 -20.870 -7.315 1.00 91.38 498 LEU A C 1
ATOM 4078 O O . LEU A 1 498 ? 6.484 -19.855 -7.063 1.00 91.38 498 LEU A O 1
ATOM 4082 N N . ASP A 1 499 ? 6.592 -22.087 -7.305 1.00 85.56 499 ASP A N 1
ATOM 4083 C CA . ASP A 1 499 ? 5.163 -22.329 -7.113 1.00 85.56 499 ASP A CA 1
ATOM 4084 C C . ASP A 1 499 ? 4.747 -22.395 -5.637 1.00 85.56 499 ASP A C 1
ATOM 4086 O O . ASP A 1 499 ? 5.473 -22.884 -4.764 1.00 85.56 499 ASP A O 1
ATOM 4090 N N . GLU A 1 500 ? 3.526 -21.923 -5.376 1.00 90.00 500 GLU A N 1
ATOM 4091 C CA . GLU A 1 500 ? 2.752 -22.194 -4.161 1.00 90.00 500 GLU A CA 1
ATOM 4092 C C . GLU A 1 500 ? 1.651 -23.196 -4.489 1.00 90.00 500 GLU A C 1
ATOM 4094 O O . GLU A 1 500 ? 0.777 -22.922 -5.311 1.00 90.00 500 GLU A O 1
ATOM 4099 N N . LEU A 1 501 ? 1.701 -24.363 -3.851 1.00 90.31 501 LEU A N 1
ATOM 4100 C CA . LEU A 1 501 ? 0.739 -25.437 -4.047 1.00 90.31 501 LEU A CA 1
ATOM 4101 C C . LEU A 1 501 ? -0.228 -25.484 -2.869 1.00 90.31 501 LEU A C 1
ATOM 4103 O O . LEU A 1 501 ? 0.172 -25.735 -1.728 1.00 90.31 501 LEU A O 1
ATOM 4107 N N . GLU A 1 502 ? -1.508 -25.302 -3.175 1.00 89.12 502 GLU A N 1
ATOM 4108 C CA . GLU A 1 502 ? -2.632 -25.472 -2.258 1.00 89.12 502 GLU A CA 1
ATOM 4109 C C . GLU A 1 502 ? -3.744 -26.298 -2.921 1.00 89.12 502 GLU A C 1
ATOM 4111 O O . GLU A 1 502 ? -3.938 -26.196 -4.138 1.00 89.12 502 GLU A O 1
ATOM 4116 N N . PRO A 1 503 ? -4.488 -27.116 -2.160 1.00 84.00 503 PRO A N 1
ATOM 4117 C CA . PRO A 1 503 ? -5.568 -27.923 -2.695 1.00 84.00 503 PRO A CA 1
ATOM 4118 C C . PRO A 1 503 ? -6.761 -27.042 -3.076 1.00 84.00 503 PRO A C 1
ATOM 4120 O O . PRO A 1 503 ? -6.987 -25.972 -2.517 1.00 84.00 503 PRO A O 1
ATOM 4123 N N . ILE A 1 504 ? -7.587 -27.533 -4.001 1.00 73.38 504 ILE A N 1
ATOM 4124 C CA . ILE A 1 504 ? -8.801 -26.830 -4.457 1.00 73.38 504 ILE A CA 1
ATOM 4125 C C . ILE A 1 504 ? -9.800 -26.630 -3.304 1.00 73.38 504 ILE A C 1
ATOM 4127 O O . ILE A 1 504 ? -10.562 -25.664 -3.278 1.00 73.38 504 ILE A O 1
ATOM 4131 N N . THR A 1 505 ? -9.812 -27.567 -2.356 1.00 78.75 505 THR A N 1
ATOM 4132 C CA . THR A 1 505 ? -10.680 -27.552 -1.176 1.00 78.75 505 THR A CA 1
ATOM 4133 C C . THR A 1 505 ? -9.851 -27.840 0.067 1.00 78.75 505 THR A C 1
ATOM 4135 O O . THR A 1 505 ? -8.843 -28.538 0.006 1.00 78.75 505 THR A O 1
ATOM 4138 N N . ASN A 1 506 ? -10.294 -27.338 1.212 1.00 78.81 506 ASN A N 1
ATOM 4139 C CA . ASN A 1 506 ? -9.525 -27.393 2.459 1.00 78.81 506 ASN A CA 1
ATOM 4140 C C . ASN A 1 506 ? -9.735 -28.676 3.261 1.00 78.81 506 ASN A C 1
ATOM 4142 O O . ASN A 1 506 ? -9.252 -28.792 4.383 1.00 78.81 506 ASN A O 1
ATOM 4146 N N . ASP A 1 507 ? -10.432 -29.645 2.675 1.00 85.25 507 ASP A N 1
ATOM 4147 C CA . ASP A 1 507 ? -10.636 -30.972 3.249 1.00 85.25 507 ASP A CA 1
ATOM 4148 C C . ASP A 1 507 ? -9.412 -31.882 3.037 1.00 85.25 507 ASP A C 1
ATOM 4150 O O . ASP A 1 507 ? -9.475 -33.077 3.316 1.00 85.25 507 ASP A O 1
ATOM 4154 N N . PHE A 1 508 ? -8.293 -31.330 2.553 1.00 90.69 508 PHE A N 1
ATOM 4155 C CA . PHE A 1 508 ? -7.072 -32.050 2.203 1.00 90.69 508 PHE A CA 1
ATOM 4156 C C . PHE A 1 508 ? -5.847 -31.511 2.947 1.00 90.69 508 PHE A C 1
ATOM 4158 O O . PHE A 1 508 ? -5.696 -30.307 3.148 1.00 90.69 508 PHE A O 1
ATOM 4165 N N . LEU A 1 509 ? -4.936 -32.419 3.306 1.00 93.38 509 LEU A N 1
ATOM 4166 C CA . LEU A 1 509 ? -3.641 -32.106 3.915 1.00 93.38 509 LEU A CA 1
ATOM 4167 C C . LEU A 1 509 ? -2.487 -32.630 3.069 1.00 93.38 509 LEU A C 1
ATOM 4169 O O . LEU A 1 509 ? -2.606 -33.652 2.384 1.00 93.38 509 LEU A O 1
ATOM 4173 N N . VAL A 1 510 ? -1.339 -31.963 3.176 1.00 96.12 510 VAL A N 1
ATOM 4174 C CA . VAL A 1 510 ? -0.098 -32.420 2.551 1.00 96.12 510 VAL A CA 1
ATOM 4175 C C . VAL A 1 510 ? 0.381 -33.693 3.250 1.00 96.12 510 VAL A C 1
ATOM 4177 O O . VAL A 1 510 ? 0.631 -33.734 4.457 1.00 96.12 510 VAL A O 1
ATOM 4180 N N . THR A 1 511 ? 0.533 -34.749 2.459 1.00 95.88 511 THR A N 1
ATOM 4181 C CA . THR A 1 511 ? 0.981 -36.078 2.901 1.00 95.88 511 THR A CA 1
ATOM 4182 C C . THR A 1 511 ? 2.186 -36.583 2.119 1.00 95.88 511 THR A C 1
ATOM 4184 O O . THR A 1 511 ? 2.717 -37.638 2.440 1.00 95.88 511 THR A O 1
ATOM 4187 N N . GLY A 1 512 ? 2.671 -35.845 1.124 1.00 95.88 512 GLY A N 1
ATOM 4188 C CA . GLY A 1 512 ? 3.904 -36.181 0.424 1.00 95.88 512 GLY A CA 1
ATOM 4189 C C . GLY A 1 512 ? 4.328 -35.121 -0.574 1.00 95.88 512 GLY A C 1
ATOM 4190 O O . GLY A 1 512 ? 3.541 -34.240 -0.898 1.00 95.88 512 GLY A O 1
ATOM 4191 N N . LEU A 1 513 ? 5.578 -35.203 -1.025 1.00 96.31 513 LEU A N 1
ATOM 4192 C CA . LEU A 1 513 ? 6.235 -34.219 -1.885 1.00 96.31 513 LEU A CA 1
ATOM 4193 C C . LEU A 1 513 ? 7.152 -34.902 -2.899 1.00 96.31 513 LEU A C 1
ATOM 4195 O O . LEU A 1 513 ? 7.757 -35.929 -2.583 1.00 96.31 513 LEU A O 1
ATOM 4199 N N . ARG A 1 514 ? 7.315 -34.307 -4.082 1.00 94.81 514 ARG A N 1
ATOM 4200 C CA . ARG A 1 514 ? 8.375 -34.657 -5.042 1.00 94.81 514 ARG A CA 1
ATOM 4201 C C . ARG A 1 514 ? 8.694 -33.486 -5.965 1.00 94.81 514 ARG A C 1
ATOM 4203 O O . ARG A 1 514 ? 7.913 -32.545 -6.044 1.00 94.81 514 ARG A O 1
ATOM 4210 N N . PHE A 1 515 ? 9.801 -33.584 -6.692 1.00 94.69 515 PHE A N 1
ATOM 4211 C CA . PHE A 1 515 ? 9.981 -32.808 -7.916 1.00 94.69 515 PHE A CA 1
ATOM 4212 C C . PHE A 1 515 ? 9.573 -33.648 -9.125 1.00 94.69 515 PHE A C 1
ATOM 4214 O O . PHE A 1 515 ? 9.875 -34.840 -9.187 1.00 94.69 515 PHE A O 1
ATOM 4221 N N . ALA A 1 516 ? 8.917 -33.016 -10.089 1.00 91.56 516 ALA A N 1
ATOM 4222 C CA . ALA A 1 516 ? 8.701 -33.540 -11.425 1.00 91.56 516 ALA A CA 1
ATOM 4223 C C . ALA A 1 516 ? 9.558 -32.754 -12.422 1.00 91.56 516 ALA A C 1
ATOM 4225 O O . ALA A 1 516 ? 9.771 -31.556 -12.266 1.00 91.56 516 ALA A O 1
ATOM 4226 N N . ASN A 1 517 ? 10.058 -33.448 -13.442 1.00 89.44 517 ASN A N 1
ATOM 4227 C CA . ASN A 1 517 ? 10.765 -32.834 -14.560 1.00 89.44 517 ASN A CA 1
ATOM 4228 C C . ASN A 1 517 ? 9.792 -32.724 -15.739 1.00 89.44 517 ASN A C 1
ATOM 4230 O O . ASN A 1 517 ? 9.428 -33.753 -16.317 1.00 89.44 517 ASN A O 1
ATOM 4234 N N . ILE A 1 518 ? 9.363 -31.506 -16.069 1.00 85.75 518 ILE A N 1
ATOM 4235 C CA . ILE A 1 518 ? 8.448 -31.230 -17.183 1.00 85.75 518 ILE A CA 1
ATOM 4236 C C . ILE A 1 518 ? 9.195 -30.314 -18.149 1.00 85.75 518 ILE A C 1
ATOM 4238 O O . ILE A 1 518 ? 9.695 -29.273 -17.759 1.00 85.75 518 ILE A O 1
ATOM 4242 N N . GLU A 1 519 ? 9.361 -30.761 -19.394 1.00 81.44 519 GLU A N 1
ATOM 4243 C CA . GLU A 1 519 ? 10.073 -30.032 -20.463 1.00 81.44 519 GLU A CA 1
ATOM 4244 C C . GLU A 1 519 ? 11.529 -29.598 -20.172 1.00 81.44 519 GLU A C 1
ATOM 4246 O O . GLU A 1 519 ? 12.171 -29.017 -21.040 1.00 81.44 519 GLU A O 1
ATOM 4251 N N . GLY A 1 520 ? 12.124 -30.016 -19.050 1.00 80.69 520 GLY A N 1
ATOM 4252 C CA . GLY A 1 520 ? 13.478 -29.626 -18.645 1.00 80.69 520 GLY A CA 1
ATOM 4253 C C . GLY A 1 520 ? 13.529 -28.856 -17.330 1.00 80.69 520 GLY A C 1
ATOM 4254 O O . GLY A 1 520 ? 14.625 -28.706 -16.789 1.00 80.69 520 GLY A O 1
ATOM 4255 N N . ASP A 1 521 ? 12.372 -28.467 -16.800 1.00 87.19 521 ASP A N 1
ATOM 4256 C CA . ASP A 1 521 ? 12.250 -27.609 -15.630 1.00 87.19 521 ASP A CA 1
ATOM 4257 C C . ASP A 1 521 ? 11.828 -28.417 -14.400 1.00 87.19 521 ASP A C 1
ATOM 4259 O O . ASP A 1 521 ? 11.159 -29.456 -14.485 1.00 87.19 521 ASP A O 1
ATOM 4263 N N . LEU A 1 522 ? 12.271 -27.964 -13.228 1.00 92.50 522 LEU A N 1
ATOM 4264 C CA . LEU A 1 522 ? 11.935 -28.578 -11.949 1.00 92.50 522 LEU A CA 1
ATOM 4265 C C . LEU A 1 522 ? 10.626 -27.999 -11.408 1.00 92.50 522 LEU A C 1
ATOM 4267 O O . LEU A 1 522 ? 10.591 -26.869 -10.923 1.00 92.50 522 LEU A O 1
ATOM 4271 N N . HIS A 1 523 ? 9.579 -28.820 -11.400 1.00 91.56 523 HIS A N 1
ATOM 4272 C CA . HIS A 1 523 ? 8.275 -28.486 -10.830 1.00 91.56 523 HIS A CA 1
ATOM 4273 C C . HIS A 1 523 ? 8.099 -29.168 -9.481 1.00 91.56 523 HIS A C 1
ATOM 4275 O O . HIS A 1 523 ? 8.300 -30.378 -9.352 1.00 91.56 523 HIS A O 1
ATOM 4281 N N . LEU A 1 524 ? 7.696 -28.413 -8.464 1.00 93.31 524 LEU A N 1
ATOM 4282 C CA . LEU A 1 524 ? 7.282 -29.000 -7.195 1.00 93.31 524 LEU A CA 1
ATOM 4283 C C . LEU A 1 524 ? 5.921 -29.687 -7.372 1.00 93.31 524 LEU A C 1
ATOM 4285 O O . LEU A 1 524 ? 5.021 -29.133 -8.000 1.00 93.31 524 LEU A O 1
ATOM 4289 N N . GLU A 1 525 ? 5.753 -30.869 -6.781 1.00 93.81 525 GLU A N 1
ATOM 4290 C CA . GLU A 1 525 ? 4.455 -31.534 -6.679 1.00 93.81 525 GLU A CA 1
ATOM 4291 C C . GLU A 1 525 ? 4.139 -31.923 -5.233 1.00 93.81 525 GLU A C 1
ATOM 4293 O O . GLU A 1 525 ? 4.987 -32.462 -4.509 1.00 93.81 525 GLU A O 1
ATOM 4298 N N . ALA A 1 526 ? 2.890 -31.694 -4.832 1.00 95.44 526 ALA A N 1
ATOM 4299 C CA . ALA A 1 526 ? 2.351 -32.052 -3.526 1.00 95.44 526 ALA A CA 1
ATOM 4300 C C . ALA A 1 526 ? 1.372 -33.222 -3.647 1.00 95.44 526 ALA A C 1
ATOM 4302 O O . ALA A 1 526 ? 0.546 -33.256 -4.557 1.00 95.44 526 ALA A O 1
ATOM 4303 N N . HIS A 1 527 ? 1.433 -34.162 -2.707 1.00 95.00 527 HIS A N 1
ATOM 4304 C CA . HIS A 1 527 ? 0.440 -35.216 -2.544 1.00 95.00 527 HIS A CA 1
ATOM 4305 C C . HIS A 1 527 ? -0.545 -34.841 -1.440 1.00 95.00 527 HIS A C 1
ATOM 4307 O O . HIS A 1 527 ? -0.162 -34.693 -0.272 1.00 95.00 527 HIS A O 1
ATOM 4313 N N . TYR A 1 528 ? -1.816 -34.737 -1.804 1.00 94.56 528 TYR A N 1
ATOM 4314 C CA . TYR A 1 528 ? -2.906 -34.360 -0.919 1.00 94.56 528 TYR A CA 1
ATOM 4315 C C . TYR A 1 528 ? -3.727 -35.578 -0.518 1.00 94.56 528 TYR A C 1
ATOM 4317 O O . TYR A 1 528 ? -4.076 -36.392 -1.369 1.00 94.56 528 TYR A O 1
ATOM 4325 N N . SER A 1 529 ? -4.051 -35.692 0.771 1.00 93.06 529 SER A N 1
ATOM 4326 C CA . SER A 1 529 ? -4.969 -36.721 1.275 1.00 93.06 529 SER A CA 1
ATOM 4327 C C . SER A 1 529 ? -6.121 -36.092 2.054 1.00 93.06 529 SER A C 1
ATOM 4329 O O . SER A 1 529 ? -5.875 -35.152 2.818 1.00 93.06 529 SER A O 1
ATOM 4331 N N . PRO A 1 530 ? -7.357 -36.593 1.882 1.00 91.94 530 PRO A N 1
ATOM 4332 C CA . PRO A 1 530 ? -8.517 -36.054 2.570 1.00 91.94 530 PRO A CA 1
ATOM 4333 C C . PRO A 1 530 ? -8.479 -36.379 4.067 1.00 91.94 530 PRO A C 1
ATOM 4335 O O . PRO A 1 530 ? -7.931 -37.402 4.490 1.00 91.94 530 PRO A O 1
ATOM 4338 N N . PHE A 1 531 ? -9.073 -35.515 4.886 1.00 89.81 531 PHE A N 1
ATOM 4339 C CA . PHE A 1 531 ? -9.135 -35.714 6.332 1.00 89.81 531 PHE A CA 1
ATOM 4340 C C . PHE A 1 531 ? -10.426 -35.179 6.947 1.00 89.81 531 PHE A C 1
ATOM 4342 O O . PHE A 1 531 ? -11.098 -34.304 6.410 1.00 89.81 531 PHE A O 1
ATOM 4349 N N . GLN A 1 532 ? -10.750 -35.687 8.132 1.00 86.69 532 GLN A N 1
ATOM 4350 C CA . GLN A 1 532 ? -11.850 -35.194 8.946 1.00 86.69 532 GLN A CA 1
ATOM 4351 C C . GLN A 1 532 ? -11.314 -34.293 10.057 1.00 86.69 532 GLN A C 1
ATOM 4353 O O . GLN A 1 532 ? -10.654 -34.762 10.986 1.00 86.69 532 GLN A O 1
ATOM 4358 N N . PHE A 1 533 ? -11.637 -33.000 9.995 1.00 81.25 533 PHE A N 1
ATOM 4359 C CA . PHE A 1 533 ? -11.131 -32.012 10.952 1.00 81.25 533 PHE A CA 1
ATOM 4360 C C . PHE A 1 533 ? -11.520 -32.311 12.409 1.00 81.25 533 PHE A C 1
ATOM 4362 O O . PHE A 1 533 ? -10.675 -32.234 13.298 1.00 81.25 533 PHE A O 1
ATOM 4369 N N . GLU A 1 534 ? -12.774 -32.696 12.669 1.00 77.75 534 GLU A N 1
ATOM 4370 C CA . GLU A 1 534 ? -13.268 -32.916 14.040 1.00 77.75 534 GLU A CA 1
ATOM 4371 C C . GLU A 1 534 ? -12.591 -34.109 14.724 1.00 77.75 534 GLU A C 1
ATOM 4373 O O . GLU A 1 534 ? -12.182 -34.008 15.878 1.00 77.75 534 GLU A O 1
ATOM 4378 N N . SER A 1 535 ? -12.435 -35.227 14.011 1.00 82.44 535 SER A N 1
ATOM 4379 C CA . SER A 1 535 ? -11.810 -36.444 14.542 1.00 82.44 535 SER A CA 1
ATOM 4380 C C . SER A 1 535 ? -10.284 -36.437 14.414 1.00 82.44 535 SER A C 1
ATOM 4382 O O . SER A 1 535 ? -9.607 -37.170 15.135 1.00 82.44 535 SER A O 1
ATOM 4384 N N . GLY A 1 536 ? -9.731 -35.616 13.516 1.00 84.88 536 GLY A N 1
ATOM 4385 C CA . GLY A 1 536 ? -8.303 -35.593 13.208 1.00 84.88 536 GLY A CA 1
ATOM 4386 C C . GLY A 1 536 ? -7.822 -36.861 12.507 1.00 84.88 536 GLY A C 1
ATOM 4387 O O . GLY A 1 536 ? -6.687 -37.284 12.724 1.00 84.88 536 GLY A O 1
ATOM 4388 N N . LYS A 1 537 ? -8.688 -37.517 11.725 1.00 90.69 537 LYS A N 1
ATOM 4389 C CA . LYS A 1 537 ? -8.366 -38.761 11.012 1.00 90.69 537 LYS A CA 1
ATOM 4390 C C . LYS A 1 537 ? -8.270 -38.535 9.508 1.00 90.69 537 LYS A C 1
ATOM 4392 O O . LYS A 1 537 ? -9.161 -37.923 8.924 1.00 90.69 537 LYS A O 1
ATOM 4397 N N . LEU A 1 538 ? -7.201 -39.048 8.900 1.00 90.12 538 LEU A N 1
ATOM 4398 C CA . LEU A 1 538 ? -7.067 -39.156 7.447 1.00 90.12 538 LEU A CA 1
ATOM 4399 C C . LEU A 1 538 ? -8.083 -40.168 6.909 1.00 90.12 538 LEU A C 1
ATOM 4401 O O . LEU A 1 538 ? -8.236 -41.258 7.467 1.00 90.12 538 LEU A O 1
ATOM 4405 N N . ASP A 1 539 ? -8.763 -39.817 5.822 1.00 86.12 539 ASP A N 1
ATOM 4406 C CA . ASP A 1 539 ? -9.693 -40.714 5.144 1.00 86.12 539 ASP A CA 1
ATOM 4407 C C . ASP A 1 539 ? -8.964 -41.505 4.053 1.00 86.12 539 ASP A C 1
ATOM 4409 O O . ASP A 1 539 ? -8.901 -41.113 2.892 1.00 86.12 539 ASP A O 1
ATOM 4413 N N . LEU A 1 540 ? -8.413 -42.652 4.448 1.00 80.31 540 LEU A N 1
ATOM 4414 C CA . LEU A 1 540 ? -7.718 -43.569 3.539 1.00 80.31 540 LEU A CA 1
ATOM 4415 C C . LEU A 1 540 ? -8.675 -44.484 2.761 1.00 80.31 540 LEU A C 1
ATOM 4417 O O . LEU A 1 540 ? -8.223 -45.335 2.000 1.00 80.31 540 LEU A O 1
ATOM 4421 N N . SER A 1 541 ? -9.988 -44.377 2.993 1.00 69.19 541 SER A N 1
ATOM 4422 C CA . SER A 1 541 ? -10.986 -45.247 2.360 1.00 69.19 541 SER A CA 1
ATOM 4423 C C . SER A 1 541 ? -11.388 -44.778 0.962 1.00 69.19 541 SER A C 1
ATOM 4425 O O . SER A 1 541 ? -12.051 -45.512 0.227 1.00 69.19 541 SER A O 1
ATOM 4427 N N . THR A 1 542 ? -10.980 -43.565 0.594 1.00 62.47 542 THR A N 1
ATOM 4428 C CA . THR A 1 542 ? -11.347 -42.914 -0.657 1.00 62.47 542 THR A CA 1
ATOM 4429 C C . THR A 1 542 ? -10.143 -42.848 -1.600 1.00 62.47 542 THR A C 1
ATOM 4431 O O . THR A 1 542 ? -9.072 -42.388 -1.215 1.00 62.47 542 THR A O 1
ATOM 4434 N N . ASP A 1 543 ? -10.319 -43.231 -2.871 1.00 68.44 543 ASP A N 1
ATOM 4435 C CA . ASP A 1 543 ? -9.327 -43.018 -3.952 1.00 68.44 543 ASP A CA 1
ATOM 4436 C C . ASP A 1 543 ? -9.215 -41.520 -4.343 1.00 68.44 543 ASP A C 1
ATOM 4438 O O . ASP A 1 543 ? -8.934 -41.173 -5.488 1.00 68.44 543 ASP A O 1
ATOM 4442 N N . MET A 1 544 ? -9.504 -40.608 -3.407 1.00 80.81 544 MET A N 1
ATOM 4443 C CA . MET A 1 544 ? -9.526 -39.162 -3.628 1.00 80.81 544 MET A CA 1
ATOM 4444 C C . MET A 1 544 ? -8.169 -38.501 -3.394 1.00 80.81 544 MET A C 1
ATOM 4446 O O . MET A 1 544 ? -8.035 -37.327 -3.719 1.00 80.81 544 MET A O 1
ATOM 4450 N N . SER A 1 545 ? -7.172 -39.198 -2.838 1.00 87.62 545 SER A N 1
ATOM 4451 C CA . SER A 1 545 ? -5.814 -38.652 -2.729 1.00 87.62 545 SER A CA 1
ATOM 4452 C C . SER A 1 545 ? -5.193 -38.443 -4.111 1.00 87.62 545 SER A C 1
ATOM 4454 O O . SER A 1 545 ? -5.336 -39.283 -5.000 1.00 87.62 545 SER A O 1
ATOM 4456 N N . TYR A 1 546 ? -4.485 -37.330 -4.302 1.00 91.00 546 TYR A N 1
ATOM 4457 C CA . TYR A 1 546 ? -3.954 -36.962 -5.614 1.00 91.00 546 TYR A CA 1
ATOM 4458 C C . TYR A 1 546 ? -2.638 -36.185 -5.527 1.00 91.00 546 TYR A C 1
ATOM 4460 O O . TYR A 1 546 ? -2.336 -35.540 -4.523 1.00 91.00 546 TYR A O 1
ATOM 4468 N N . TRP A 1 547 ? -1.853 -36.253 -6.606 1.00 91.38 547 TRP A N 1
ATOM 4469 C CA . TRP A 1 547 ? -0.691 -35.391 -6.825 1.00 91.38 547 TRP A CA 1
ATOM 4470 C C . TRP A 1 547 ? -1.118 -34.129 -7.575 1.00 91.38 547 TRP A C 1
ATOM 4472 O O . TRP A 1 547 ? -1.861 -34.218 -8.551 1.00 91.38 547 TRP A O 1
ATOM 4482 N N . GLN A 1 548 ? -0.630 -32.974 -7.135 1.00 89.50 548 GLN A N 1
ATOM 4483 C CA . GLN A 1 548 ? -0.896 -31.674 -7.744 1.00 89.50 548 GLN A CA 1
ATOM 4484 C C . GLN A 1 548 ? 0.412 -30.945 -8.042 1.00 89.50 548 GLN A C 1
ATOM 4486 O O . GLN A 1 548 ? 1.341 -30.988 -7.235 1.00 89.50 548 GLN A O 1
ATOM 4491 N N . ASN A 1 549 ? 0.434 -30.223 -9.158 1.00 82.69 549 ASN A N 1
ATOM 4492 C CA . ASN A 1 549 ? 1.476 -29.278 -9.547 1.00 82.69 549 ASN A CA 1
ATOM 4493 C C . ASN A 1 549 ? 0.858 -27.912 -9.911 1.00 82.69 549 ASN A C 1
ATOM 4495 O O . ASN A 1 549 ? -0.370 -27.774 -9.948 1.00 82.69 549 ASN A O 1
ATOM 4499 N N . GLY A 1 550 ? 1.694 -26.890 -10.114 1.00 70.00 550 GLY A N 1
ATOM 4500 C CA . GLY A 1 550 ? 1.246 -25.574 -10.576 1.00 70.00 550 GLY A CA 1
ATOM 4501 C C . GLY A 1 550 ? 0.700 -25.648 -12.006 1.00 70.00 550 GLY A C 1
ATOM 4502 O O . GLY A 1 550 ? 1.274 -26.332 -12.854 1.00 70.00 550 GLY A O 1
ATOM 4503 N N . ALA A 1 551 ? -0.425 -24.978 -12.279 1.00 57.56 551 ALA A N 1
ATOM 4504 C CA . ALA A 1 551 ? -1.106 -25.051 -13.572 1.00 57.56 551 ALA A CA 1
ATOM 4505 C C . ALA A 1 551 ? -0.187 -24.617 -14.733 1.00 57.56 551 ALA A C 1
ATOM 4507 O O . ALA A 1 551 ? 0.311 -23.499 -14.761 1.00 57.56 551 ALA A O 1
ATOM 4508 N N . ILE A 1 552 ? -0.016 -25.503 -15.720 1.00 54.62 552 ILE A N 1
ATOM 4509 C CA . ILE A 1 552 ? 0.852 -25.326 -16.904 1.00 54.62 552 ILE A CA 1
ATOM 4510 C C . ILE A 1 552 ? 0.283 -24.280 -17.896 1.00 54.62 552 ILE A C 1
ATOM 4512 O O . ILE A 1 552 ? 0.965 -23.843 -18.816 1.00 54.62 552 ILE A O 1
ATOM 4516 N N . GLU A 1 553 ? -0.977 -23.859 -17.735 1.00 49.50 553 GLU A N 1
ATOM 4517 C CA . GLU A 1 553 ? -1.720 -23.096 -18.754 1.00 49.50 553 GLU A CA 1
ATOM 4518 C C . GLU A 1 553 ? -1.405 -21.585 -18.812 1.00 49.50 553 GLU A C 1
ATOM 4520 O O . GLU A 1 553 ? -1.903 -20.896 -19.706 1.00 49.50 553 GLU A O 1
ATOM 4525 N N . THR A 1 554 ? -0.574 -21.048 -17.913 1.00 55.31 554 THR A N 1
ATOM 4526 C CA . THR A 1 554 ? -0.185 -19.626 -17.896 1.00 55.31 554 THR A CA 1
ATOM 4527 C C . THR A 1 554 ? 1.269 -19.423 -18.312 1.00 55.31 554 THR A C 1
ATOM 4529 O O . THR A 1 554 ? 2.157 -20.131 -17.852 1.00 55.31 554 THR A O 1
ATOM 4532 N N . LEU A 1 555 ? 1.529 -18.421 -19.164 1.00 67.88 555 LEU A N 1
ATOM 4533 C CA . LEU A 1 555 ? 2.891 -17.982 -19.488 1.00 67.88 555 LEU A CA 1
ATOM 4534 C C . LEU A 1 555 ? 3.580 -17.542 -18.181 1.00 67.88 555 LEU A C 1
ATOM 4536 O O . LEU A 1 555 ? 3.159 -16.552 -17.578 1.00 67.88 555 LEU A O 1
ATOM 4540 N N . ARG A 1 556 ? 4.571 -18.312 -17.718 1.00 79.50 556 ARG A N 1
ATOM 4541 C CA . ARG A 1 556 ? 5.331 -18.031 -16.489 1.00 79.50 556 ARG A CA 1
ATOM 4542 C C . ARG A 1 556 ? 6.295 -16.869 -16.723 1.00 79.50 556 ARG A C 1
ATOM 4544 O O . ARG A 1 556 ? 6.844 -16.725 -17.814 1.00 79.50 556 ARG A O 1
ATOM 4551 N N . GLU A 1 557 ? 6.486 -16.039 -15.704 1.00 87.38 557 GLU A N 1
ATOM 4552 C CA . GLU A 1 557 ? 7.432 -14.920 -15.749 1.00 87.38 557 GLU A CA 1
ATOM 4553 C C . GLU A 1 557 ? 8.798 -15.364 -15.206 1.00 87.38 557 GLU A C 1
ATOM 4555 O O . GLU A 1 557 ? 8.883 -15.959 -14.129 1.00 87.38 557 GLU A O 1
ATOM 4560 N N . GLU A 1 558 ? 9.870 -15.074 -15.945 1.00 90.31 558 GLU A N 1
ATOM 4561 C CA . GLU A 1 558 ? 11.236 -15.290 -15.466 1.00 90.31 558 GLU A CA 1
ATOM 4562 C C . GLU A 1 558 ? 11.586 -14.264 -14.385 1.00 90.31 558 GLU A C 1
ATOM 4564 O O . GLU A 1 558 ? 11.346 -13.068 -14.553 1.00 90.31 558 GLU A O 1
ATOM 4569 N N . LEU A 1 559 ? 12.216 -14.712 -13.299 1.00 90.75 559 LEU A N 1
ATOM 4570 C CA . LEU A 1 559 ? 12.885 -13.844 -12.334 1.00 90.75 559 LEU A CA 1
ATOM 4571 C C . LEU A 1 559 ? 14.381 -13.761 -12.698 1.00 90.75 559 LEU A C 1
ATOM 4573 O O . LEU A 1 559 ? 15.148 -14.646 -12.310 1.00 90.75 559 LEU A O 1
ATOM 4577 N N . PRO A 1 560 ? 14.832 -12.722 -13.430 1.00 90.56 560 PRO A N 1
ATOM 4578 C CA . PRO A 1 560 ? 16.183 -12.695 -13.983 1.00 90.56 560 PRO A CA 1
ATOM 4579 C C . PRO A 1 560 ? 17.250 -12.437 -12.909 1.00 90.56 560 PRO A C 1
ATOM 4581 O O . PRO A 1 560 ? 17.150 -11.506 -12.104 1.00 90.56 560 PRO A O 1
ATOM 4584 N N . LEU A 1 561 ? 18.330 -13.225 -12.945 1.00 90.06 561 LEU A N 1
ATOM 4585 C CA . LEU A 1 561 ? 19.540 -13.032 -12.135 1.00 90.06 561 LEU A CA 1
ATOM 4586 C C . LEU A 1 561 ? 20.695 -12.495 -12.990 1.00 90.06 561 LEU A C 1
ATOM 4588 O O . LEU A 1 561 ? 21.677 -13.187 -13.257 1.00 90.06 561 LEU A O 1
ATOM 4592 N N . GLU A 1 562 ? 20.606 -11.235 -13.405 1.00 85.94 562 GLU A N 1
ATOM 4593 C CA . GLU A 1 562 ? 21.634 -10.617 -14.246 1.00 85.94 562 GLU A CA 1
ATOM 4594 C C . GLU A 1 562 ? 22.767 -9.980 -13.434 1.00 85.94 562 GLU A C 1
ATOM 4596 O O . GLU A 1 562 ? 22.542 -9.184 -12.520 1.00 85.94 562 GLU A O 1
ATOM 4601 N N . ASN A 1 563 ? 24.011 -10.300 -13.809 1.00 87.69 563 ASN A N 1
ATOM 4602 C CA . ASN A 1 563 ? 25.234 -9.668 -13.297 1.00 87.69 563 ASN A CA 1
ATOM 4603 C C . ASN A 1 563 ? 25.311 -9.586 -11.755 1.00 87.69 563 ASN A C 1
ATOM 4605 O O . ASN A 1 563 ? 25.720 -8.574 -11.178 1.00 87.69 563 ASN A O 1
ATOM 4609 N N . THR A 1 564 ? 24.880 -10.652 -11.079 1.00 92.62 564 THR A N 1
ATOM 4610 C CA . THR A 1 564 ? 24.766 -10.691 -9.618 1.00 92.62 564 THR A CA 1
ATOM 4611 C C . THR A 1 564 ? 26.063 -11.137 -8.935 1.00 92.62 564 THR A C 1
ATOM 4613 O O . THR A 1 564 ? 26.855 -11.903 -9.479 1.00 92.62 564 THR A O 1
ATOM 4616 N N . HIS A 1 565 ? 26.300 -10.674 -7.708 1.00 93.94 565 HIS A N 1
ATOM 4617 C CA . HIS A 1 565 ? 27.399 -11.137 -6.860 1.00 93.94 565 HIS A CA 1
ATOM 4618 C C . HIS A 1 565 ? 26.981 -12.361 -6.017 1.00 93.94 565 HIS A C 1
ATOM 4620 O O . HIS A 1 565 ? 25.799 -12.592 -5.769 1.00 93.94 565 HIS A O 1
ATOM 4626 N N . VAL A 1 566 ? 27.962 -13.126 -5.526 1.00 92.81 566 VAL A N 1
ATOM 4627 C CA . VAL A 1 566 ? 27.799 -14.218 -4.544 1.00 92.81 566 VAL A CA 1
ATOM 4628 C C . VAL A 1 566 ? 26.829 -13.848 -3.395 1.00 92.81 566 VAL A C 1
ATOM 4630 O O . VAL A 1 566 ? 27.079 -12.854 -2.705 1.00 92.81 566 VAL A O 1
ATOM 4633 N N . PRO A 1 567 ? 25.774 -14.649 -3.130 1.00 93.50 567 PRO A N 1
ATOM 4634 C CA . PRO A 1 567 ? 24.710 -14.321 -2.171 1.00 93.50 567 PRO A CA 1
ATOM 4635 C C . PRO A 1 567 ? 25.191 -14.025 -0.744 1.00 93.50 567 PRO A C 1
ATOM 4637 O O . PRO A 1 567 ? 24.702 -13.100 -0.099 1.00 93.50 567 PRO A O 1
ATOM 4640 N N . THR A 1 568 ? 26.192 -14.762 -0.260 1.00 92.25 568 THR A N 1
ATOM 4641 C CA . THR A 1 568 ? 26.691 -14.683 1.127 1.00 92.25 568 THR A CA 1
ATOM 4642 C C . THR A 1 568 ? 27.455 -13.402 1.458 1.00 92.25 568 THR A C 1
ATOM 4644 O O . THR A 1 568 ? 27.838 -13.208 2.608 1.00 92.25 568 THR A O 1
ATOM 4647 N N . LEU A 1 569 ? 27.719 -12.545 0.467 1.00 89.00 569 LEU A N 1
ATOM 4648 C CA . LEU A 1 569 ? 28.340 -11.234 0.671 1.00 89.00 569 LEU A CA 1
ATOM 4649 C C . LEU A 1 569 ? 27.309 -10.124 0.917 1.00 89.00 569 LEU A C 1
ATOM 4651 O O . LEU A 1 569 ? 27.686 -9.015 1.295 1.00 89.00 569 LEU A O 1
ATOM 4655 N N . SER A 1 570 ? 26.018 -10.412 0.727 1.00 87.12 570 SER A N 1
ATOM 4656 C CA . SER A 1 570 ? 24.945 -9.510 1.140 1.00 87.12 570 SER A CA 1
ATOM 4657 C C . SER A 1 570 ? 24.825 -9.466 2.667 1.00 87.12 570 SER A C 1
ATOM 4659 O O . SER A 1 570 ? 25.090 -10.443 3.362 1.00 87.12 570 SER A O 1
ATOM 4661 N N . THR A 1 571 ? 24.367 -8.331 3.197 1.00 79.06 571 THR A N 1
ATOM 4662 C CA . THR A 1 571 ? 24.054 -8.175 4.627 1.00 79.06 571 THR A CA 1
ATOM 4663 C C . THR A 1 571 ? 22.753 -8.866 5.039 1.00 79.06 571 THR A C 1
ATOM 4665 O O . THR A 1 571 ? 22.586 -9.173 6.213 1.00 79.06 571 THR A O 1
ATOM 4668 N N . SER A 1 572 ? 21.803 -9.014 4.109 1.00 81.81 572 SER A N 1
ATOM 4669 C CA . SER A 1 572 ? 20.469 -9.578 4.354 1.00 81.81 572 SER A CA 1
ATOM 4670 C C . SER A 1 572 ? 19.735 -9.859 3.038 1.00 81.81 572 SER A C 1
ATOM 4672 O O . SER A 1 572 ? 19.957 -9.161 2.042 1.00 81.81 572 SER A O 1
ATOM 4674 N N . SER A 1 573 ? 18.803 -10.804 3.062 1.00 83.25 573 SER A N 1
ATOM 4675 C CA . SER A 1 573 ? 17.957 -11.222 1.942 1.00 83.25 573 SER A CA 1
ATOM 4676 C C . SER A 1 573 ? 16.483 -11.052 2.311 1.00 83.25 573 SER A C 1
ATOM 4678 O O . SER A 1 573 ? 16.079 -11.329 3.440 1.00 83.25 573 SER A O 1
ATOM 4680 N N . ILE A 1 574 ? 15.667 -10.598 1.360 1.00 78.31 574 ILE A N 1
ATOM 4681 C CA . ILE A 1 574 ? 14.218 -10.414 1.530 1.00 78.31 574 ILE A CA 1
ATOM 4682 C C . ILE A 1 574 ? 13.515 -11.294 0.485 1.00 78.31 574 ILE A C 1
ATOM 4684 O O . ILE A 1 574 ? 14.013 -11.366 -0.644 1.00 78.31 574 ILE A O 1
ATOM 4688 N N . PRO A 1 575 ? 12.408 -11.987 0.820 1.00 81.44 575 PRO A N 1
ATOM 4689 C CA . PRO A 1 575 ? 11.604 -12.690 -0.177 1.00 81.44 575 PRO A CA 1
ATOM 4690 C C . PRO A 1 575 ? 11.200 -11.739 -1.305 1.00 81.44 575 PRO A C 1
ATOM 4692 O O . PRO A 1 575 ? 10.663 -10.664 -1.040 1.00 81.44 575 PRO A O 1
ATOM 4695 N N . PHE A 1 576 ? 11.498 -12.122 -2.544 1.00 76.25 576 PHE A N 1
ATOM 4696 C CA . PHE A 1 576 ? 11.268 -11.284 -3.726 1.00 76.25 576 PHE A CA 1
ATOM 4697 C C . PHE A 1 576 ? 10.364 -11.965 -4.760 1.00 76.25 576 PHE A C 1
ATOM 4699 O O . PHE A 1 576 ? 9.713 -11.283 -5.542 1.00 76.25 576 PHE A O 1
ATOM 4706 N N . SER A 1 577 ? 10.301 -13.299 -4.753 1.00 79.06 577 SER A N 1
ATOM 4707 C CA . SER A 1 577 ? 9.475 -14.067 -5.688 1.00 79.06 577 SER A CA 1
ATOM 4708 C C . SER A 1 577 ? 7.984 -13.990 -5.380 1.00 79.06 577 SER A C 1
ATOM 4710 O O . SER A 1 577 ? 7.587 -14.054 -4.214 1.00 79.06 577 SER A O 1
ATOM 4712 N N . SER A 1 578 ? 7.177 -13.999 -6.435 1.00 79.44 578 SER A N 1
ATOM 4713 C CA . SER A 1 578 ? 5.737 -14.269 -6.406 1.00 79.44 578 SER A CA 1
ATOM 4714 C C . SER A 1 578 ? 5.431 -15.648 -7.013 1.00 79.44 578 SER A C 1
ATOM 4716 O O . SER A 1 578 ? 6.300 -16.255 -7.636 1.00 79.44 578 SER A O 1
ATOM 4718 N N . SER A 1 579 ? 4.221 -16.173 -6.786 1.00 80.19 579 SER A N 1
ATOM 4719 C CA . SER A 1 579 ? 3.776 -17.430 -7.414 1.00 80.19 579 SER A CA 1
ATOM 4720 C C . SER A 1 579 ? 3.688 -17.282 -8.943 1.00 80.19 579 SER A C 1
ATOM 4722 O O . SER A 1 579 ? 3.484 -16.173 -9.437 1.00 80.19 579 SER A O 1
ATOM 4724 N N . ASN A 1 580 ? 3.801 -18.391 -9.686 1.00 81.06 580 ASN A N 1
ATOM 4725 C CA . ASN A 1 580 ? 3.822 -18.435 -11.160 1.00 81.06 580 ASN A CA 1
ATOM 4726 C C . ASN A 1 580 ? 5.059 -17.764 -11.804 1.00 81.06 580 ASN A C 1
ATOM 4728 O O . ASN A 1 580 ? 5.014 -17.284 -12.940 1.00 81.06 580 ASN A O 1
ATOM 4732 N N . GLN A 1 581 ? 6.177 -17.752 -11.078 1.00 90.19 581 GLN A N 1
ATOM 4733 C CA . GLN A 1 581 ? 7.490 -17.369 -11.597 1.00 90.19 581 GLN A CA 1
ATOM 4734 C C . GLN A 1 581 ? 8.403 -18.590 -11.698 1.00 90.19 581 GLN A C 1
ATOM 4736 O O . GLN A 1 581 ? 8.210 -19.576 -10.986 1.00 90.19 581 GLN A O 1
ATOM 4741 N N . TYR A 1 582 ? 9.418 -18.507 -12.549 1.00 91.88 582 TYR A N 1
ATOM 4742 C CA . TYR A 1 582 ? 10.526 -19.460 -12.572 1.00 91.88 582 TYR A CA 1
ATOM 4743 C C . TYR A 1 582 ? 11.856 -18.718 -12.483 1.00 91.88 582 TYR A C 1
ATOM 4745 O O . TYR A 1 582 ? 11.937 -17.510 -12.718 1.00 91.88 582 TYR A O 1
ATOM 4753 N N . ILE A 1 583 ? 12.906 -19.439 -12.108 1.00 94.44 583 ILE A N 1
ATOM 4754 C CA . ILE A 1 583 ? 14.254 -18.886 -12.019 1.00 94.44 583 ILE A CA 1
ATOM 4755 C C . ILE A 1 583 ? 15.276 -19.868 -12.568 1.00 94.44 583 ILE A C 1
ATOM 4757 O O . ILE A 1 583 ? 15.210 -21.071 -12.306 1.00 94.44 583 ILE A O 1
ATOM 4761 N N . ASP A 1 584 ? 16.242 -19.329 -13.299 1.00 95.50 584 ASP A N 1
ATOM 4762 C CA . ASP A 1 584 ? 17.356 -20.079 -13.857 1.00 95.50 584 ASP A CA 1
ATOM 4763 C C . ASP A 1 584 ? 18.530 -20.147 -12.881 1.00 95.50 584 ASP A C 1
ATOM 4765 O O . ASP A 1 584 ? 18.987 -19.129 -12.349 1.00 95.50 584 ASP A O 1
ATOM 4769 N N . PHE A 1 585 ? 19.108 -21.339 -12.724 1.00 96.31 585 PHE A N 1
ATOM 4770 C CA . PHE A 1 585 ? 20.454 -21.459 -12.176 1.00 96.31 585 PHE A CA 1
ATOM 4771 C C . PHE A 1 585 ? 21.469 -20.930 -13.194 1.00 96.31 585 PHE A C 1
ATOM 4773 O O . PHE A 1 585 ? 21.734 -21.560 -14.218 1.00 96.31 585 PHE A O 1
ATOM 4780 N N . THR A 1 586 ? 22.071 -19.786 -12.893 1.00 95.00 586 THR A N 1
ATOM 4781 C CA . THR A 1 586 ? 23.037 -19.096 -13.753 1.00 95.00 586 THR A CA 1
ATOM 4782 C C . THR A 1 586 ? 24.326 -18.789 -12.996 1.00 95.00 586 THR A C 1
ATOM 4784 O O . THR A 1 586 ? 24.533 -19.247 -11.876 1.00 95.00 586 THR A O 1
ATOM 4787 N N . HIS A 1 587 ? 25.248 -18.063 -13.610 1.00 94.25 587 HIS A N 1
ATOM 4788 C CA . HIS A 1 587 ? 26.514 -17.679 -13.003 1.00 94.25 587 HIS A CA 1
ATOM 4789 C C . HIS A 1 587 ? 26.454 -16.287 -12.370 1.00 94.25 587 HIS A C 1
ATOM 4791 O O . HIS A 1 587 ? 25.664 -15.426 -12.753 1.00 94.25 587 HIS A O 1
ATOM 4797 N N . THR A 1 588 ? 27.351 -16.032 -11.423 1.00 95.12 588 THR A N 1
ATOM 4798 C CA . THR A 1 588 ? 27.648 -14.680 -10.945 1.00 95.12 588 THR A CA 1
ATOM 4799 C C . THR A 1 588 ? 28.212 -13.797 -12.061 1.00 95.12 588 THR A C 1
ATOM 4801 O O . THR A 1 588 ? 28.723 -14.275 -13.073 1.00 95.12 588 THR A O 1
ATOM 4804 N N . GLY A 1 589 ? 28.147 -12.481 -11.891 1.00 92.31 589 GLY A N 1
ATOM 4805 C CA . GLY A 1 589 ? 28.689 -11.530 -12.855 1.00 92.31 589 GLY A CA 1
ATOM 4806 C C . GLY A 1 589 ? 30.193 -11.710 -13.102 1.00 92.31 589 GLY A C 1
ATOM 4807 O O . GLY A 1 589 ? 30.965 -12.093 -12.211 1.00 92.31 589 GLY A O 1
ATOM 4808 N N . PHE A 1 590 ? 30.620 -11.435 -14.337 1.00 90.06 590 PHE A N 1
ATOM 4809 C CA . PHE A 1 590 ? 32.028 -11.526 -14.728 1.00 90.06 590 PHE A CA 1
ATOM 4810 C C . PHE A 1 590 ? 32.893 -10.546 -13.927 1.00 90.06 590 PHE A C 1
ATOM 4812 O O . PHE A 1 590 ? 33.944 -10.935 -13.429 1.00 90.06 590 PHE A O 1
ATOM 4819 N N . GLU A 1 591 ? 32.432 -9.313 -13.729 1.00 89.50 591 GLU A N 1
ATOM 4820 C CA . GLU A 1 591 ? 33.183 -8.282 -13.001 1.00 89.50 591 GLU A CA 1
ATOM 4821 C C . GLU A 1 591 ? 33.346 -8.621 -11.517 1.00 89.50 591 GLU A C 1
ATOM 4823 O O . GLU A 1 591 ? 34.437 -8.555 -10.948 1.00 89.50 591 GLU A O 1
ATOM 4828 N N . GLN A 1 592 ? 32.251 -9.035 -10.887 1.00 89.75 592 GLN A N 1
ATOM 4829 C CA . GLN A 1 592 ? 32.165 -9.253 -9.450 1.00 89.75 592 GLN A CA 1
ATOM 4830 C C . GLN A 1 592 ? 32.925 -10.506 -9.008 1.00 89.75 592 GLN A C 1
ATOM 4832 O O . GLN A 1 592 ? 33.571 -10.501 -7.960 1.00 89.75 592 GLN A O 1
ATOM 4837 N N . ASP A 1 593 ? 32.834 -11.584 -9.792 1.00 92.38 593 ASP A N 1
ATOM 4838 C CA . ASP A 1 593 ? 33.247 -12.922 -9.359 1.00 92.38 593 ASP A CA 1
ATOM 4839 C C . ASP A 1 593 ? 33.836 -13.783 -10.492 1.00 92.38 593 ASP A C 1
ATOM 4841 O O . ASP A 1 593 ? 33.944 -15.000 -10.354 1.00 92.38 593 ASP A O 1
ATOM 4845 N N . ALA A 1 594 ? 34.207 -13.183 -11.631 1.00 92.31 594 ALA A N 1
ATOM 4846 C CA . ALA A 1 594 ? 34.714 -13.893 -12.813 1.00 92.31 594 ALA A CA 1
ATOM 4847 C C . ALA A 1 594 ? 33.801 -15.050 -13.276 1.00 92.31 594 ALA A C 1
ATOM 4849 O O . ALA A 1 594 ? 34.290 -16.056 -13.807 1.00 92.31 594 ALA A O 1
ATOM 4850 N N . ALA A 1 595 ? 32.488 -14.923 -13.041 1.00 94.19 595 ALA A N 1
ATOM 4851 C CA . ALA A 1 595 ? 31.484 -15.959 -13.282 1.00 94.19 595 ALA A CA 1
ATOM 4852 C C . ALA A 1 595 ? 31.814 -17.323 -12.640 1.00 94.19 595 ALA A C 1
ATOM 4854 O O . ALA A 1 595 ? 31.556 -18.375 -13.216 1.00 94.19 595 ALA A O 1
ATOM 4855 N N . GLN A 1 596 ? 32.453 -17.344 -11.466 1.00 93.88 596 GLN A N 1
ATOM 4856 C CA . GLN A 1 596 ? 32.951 -18.586 -10.856 1.00 93.88 596 GLN A CA 1
ATOM 4857 C C . GLN A 1 596 ? 31.937 -19.323 -9.976 1.00 93.88 596 GLN A C 1
ATOM 4859 O O . GLN A 1 596 ? 32.186 -20.478 -9.609 1.00 93.88 596 GLN A O 1
ATOM 4864 N N . THR A 1 597 ? 30.809 -18.696 -9.653 1.00 94.38 597 THR A N 1
ATOM 4865 C CA . THR A 1 597 ? 29.814 -19.227 -8.717 1.00 94.38 597 THR A CA 1
ATOM 4866 C C . THR A 1 597 ? 28.469 -19.382 -9.416 1.00 94.38 597 THR A C 1
ATOM 4868 O O . THR A 1 597 ? 28.028 -18.459 -10.093 1.00 94.38 597 THR A O 1
ATOM 4871 N N . THR A 1 598 ? 27.814 -20.533 -9.247 1.00 95.38 598 THR A N 1
ATOM 4872 C CA . THR A 1 598 ? 26.441 -20.738 -9.725 1.00 95.38 598 THR A CA 1
ATOM 4873 C C . THR A 1 598 ? 25.461 -20.200 -8.680 1.00 95.38 598 THR A C 1
ATOM 4875 O O . THR A 1 598 ? 25.599 -20.488 -7.492 1.00 95.38 598 THR A O 1
ATOM 4878 N N . VAL A 1 599 ? 24.481 -19.419 -9.116 1.00 96.06 599 VAL A N 1
ATOM 4879 C CA . VAL A 1 599 ? 23.430 -18.801 -8.302 1.00 96.06 599 VAL A CA 1
ATOM 4880 C C . VAL A 1 599 ? 22.057 -19.138 -8.891 1.00 96.06 599 VAL A C 1
ATOM 4882 O O . VAL A 1 599 ? 21.972 -19.359 -10.097 1.00 96.06 599 VAL A O 1
ATOM 4885 N N . PRO A 1 600 ? 20.986 -19.183 -8.084 1.00 96.88 600 PRO A N 1
ATOM 4886 C CA . PRO A 1 600 ? 20.943 -18.927 -6.639 1.00 96.88 600 PRO A CA 1
ATOM 4887 C C . PRO A 1 600 ? 21.534 -20.069 -5.791 1.00 96.88 600 PRO A C 1
ATOM 4889 O O . PRO A 1 600 ? 21.719 -21.191 -6.262 1.00 96.88 600 PRO A O 1
ATOM 4892 N N . PHE A 1 601 ? 21.831 -19.788 -4.519 1.00 97.12 601 PHE A N 1
ATOM 4893 C CA . PHE A 1 601 ? 22.176 -20.823 -3.530 1.00 97.12 601 PHE A CA 1
ATOM 4894 C C . PHE A 1 601 ? 20.915 -21.517 -3.001 1.00 97.12 601 PHE A C 1
ATOM 4896 O O . PHE A 1 601 ? 19.824 -20.973 -3.106 1.00 97.12 601 PHE A O 1
ATOM 4903 N N . ILE A 1 602 ? 21.040 -22.703 -2.407 1.00 97.38 602 ILE A N 1
ATOM 4904 C CA . ILE A 1 602 ? 19.921 -23.434 -1.794 1.00 97.38 602 ILE A CA 1
ATOM 4905 C C . ILE A 1 602 ? 19.959 -23.228 -0.281 1.00 97.38 602 ILE A C 1
ATOM 4907 O O . ILE A 1 602 ? 20.929 -23.614 0.361 1.00 97.38 602 ILE A O 1
ATOM 4911 N N . ASP A 1 603 ? 18.922 -22.640 0.305 1.00 95.88 603 ASP A N 1
ATOM 4912 C CA . ASP A 1 603 ? 18.730 -22.553 1.753 1.00 95.88 603 ASP A CA 1
ATOM 4913 C C . ASP A 1 603 ? 18.303 -23.926 2.297 1.00 95.88 603 ASP A C 1
ATOM 4915 O O . ASP A 1 603 ? 17.230 -24.440 1.976 1.00 95.88 603 ASP A O 1
ATOM 4919 N N . ILE A 1 604 ? 19.169 -24.537 3.1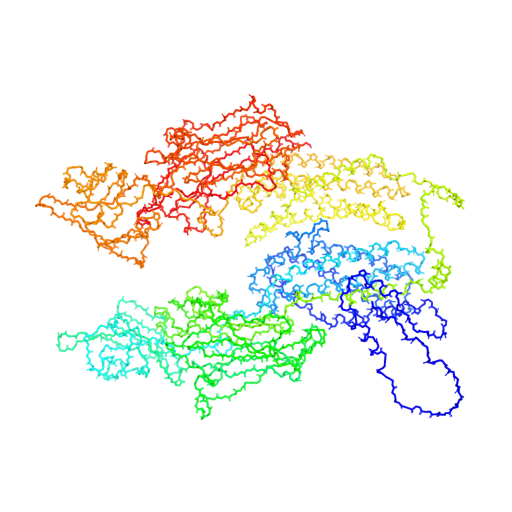07 1.00 96.44 604 ILE A N 1
ATOM 4920 C CA . ILE A 1 604 ? 18.958 -25.882 3.671 1.00 96.44 604 ILE A CA 1
ATOM 4921 C C . ILE A 1 604 ? 18.438 -25.847 5.114 1.00 96.44 604 ILE A C 1
ATOM 4923 O O . ILE A 1 604 ? 18.343 -26.889 5.766 1.00 96.44 604 ILE A O 1
ATOM 4927 N N . GLN A 1 605 ? 18.114 -24.663 5.640 1.00 94.00 605 GLN A N 1
ATOM 4928 C CA . GLN A 1 605 ? 17.550 -24.532 6.980 1.00 94.00 605 GLN A CA 1
ATOM 4929 C C . GLN A 1 605 ? 16.177 -25.212 7.071 1.00 94.00 605 GLN A C 1
ATOM 4931 O O . GLN A 1 605 ? 15.413 -25.271 6.107 1.00 94.00 605 GLN A O 1
ATOM 4936 N N . GLU A 1 606 ? 15.841 -25.725 8.256 1.00 93.50 606 GLU A N 1
ATOM 4937 C CA . GLU A 1 606 ? 14.555 -26.388 8.467 1.00 93.50 606 GLU A CA 1
ATOM 4938 C C . GLU A 1 606 ? 13.393 -25.406 8.554 1.00 93.50 606 GLU A C 1
ATOM 4940 O O . GLU A 1 606 ? 13.436 -24.460 9.332 1.00 93.50 606 GLU A O 1
ATOM 4945 N N . VAL A 1 607 ? 12.318 -25.650 7.814 1.00 93.69 607 VAL A N 1
ATOM 4946 C CA . VAL A 1 607 ? 11.117 -24.813 7.833 1.00 93.69 607 VAL A CA 1
ATOM 4947 C C . VAL A 1 607 ? 10.017 -25.581 8.553 1.00 93.69 607 VAL A C 1
ATOM 4949 O O . VAL A 1 607 ? 9.488 -26.567 8.042 1.00 93.69 607 VAL A O 1
ATOM 4952 N N . VAL A 1 608 ? 9.725 -25.142 9.775 1.00 92.25 608 VAL A N 1
ATOM 4953 C CA . VAL A 1 608 ? 8.748 -25.732 10.698 1.00 92.25 608 VAL A CA 1
ATOM 4954 C C . VAL A 1 608 ? 7.951 -24.614 11.363 1.00 92.25 608 VAL A C 1
ATOM 4956 O O . VAL A 1 608 ? 8.439 -23.485 11.466 1.00 92.25 608 VAL A O 1
ATOM 4959 N N . SER A 1 609 ? 6.742 -24.928 11.820 1.00 87.44 609 SER A N 1
ATOM 4960 C CA . SER A 1 609 ? 5.921 -24.036 12.639 1.00 87.44 609 SER A CA 1
ATOM 4961 C C . SER A 1 609 ? 6.062 -24.357 14.130 1.00 87.44 609 SER A C 1
ATOM 4963 O O . SER A 1 609 ? 6.271 -25.511 14.507 1.00 87.44 609 SER A O 1
ATOM 4965 N N . ASN A 1 610 ? 5.946 -23.342 14.991 1.00 79.94 610 ASN A N 1
ATOM 4966 C CA . ASN A 1 610 ? 5.959 -23.509 16.444 1.00 79.94 610 ASN A CA 1
ATOM 4967 C C . ASN A 1 610 ? 4.765 -22.792 17.107 1.00 79.94 610 ASN A C 1
ATOM 4969 O O . ASN A 1 610 ? 4.778 -21.568 17.137 1.00 79.94 610 ASN A O 1
ATOM 4973 N N . PRO A 1 611 ? 3.757 -23.485 17.665 1.00 80.75 611 PRO A N 1
ATOM 4974 C CA . PRO A 1 611 ? 3.656 -24.936 17.740 1.00 80.75 611 PRO A CA 1
ATOM 4975 C C . PRO A 1 611 ? 3.470 -25.571 16.348 1.00 80.75 611 PRO A C 1
ATOM 4977 O O . PRO A 1 611 ? 2.982 -24.898 15.434 1.00 80.75 611 PRO A O 1
ATOM 4980 N N . PRO A 1 612 ? 3.830 -26.855 16.176 1.00 86.25 612 PRO A N 1
ATOM 4981 C CA . PRO A 1 612 ? 3.672 -27.568 14.909 1.00 86.25 612 PRO A CA 1
ATOM 4982 C C . PRO A 1 612 ? 2.205 -27.721 14.507 1.00 86.25 612 PRO A C 1
ATOM 4984 O O . PRO A 1 612 ? 1.373 -28.150 15.310 1.00 86.25 612 PRO A O 1
ATOM 4987 N N . VAL A 1 613 ? 1.897 -27.404 13.249 1.00 87.94 613 VAL A N 1
ATOM 4988 C CA . VAL A 1 613 ? 0.547 -27.505 12.673 1.00 87.94 613 VAL A CA 1
ATOM 4989 C C . VAL A 1 613 ? 0.565 -28.316 11.372 1.00 87.94 613 VAL A C 1
ATOM 4991 O O . VAL A 1 613 ? 1.596 -28.352 10.694 1.00 87.94 613 VAL A O 1
ATOM 4994 N N . PRO A 1 614 ? -0.543 -28.987 11.006 1.00 91.44 614 PRO A N 1
ATOM 4995 C CA . PRO A 1 614 ? -0.642 -29.668 9.722 1.00 91.44 614 PRO A CA 1
ATOM 4996 C C . PRO A 1 614 ? -0.569 -28.661 8.569 1.00 91.44 614 PRO A C 1
ATOM 4998 O O . PRO A 1 614 ? -1.056 -27.532 8.681 1.00 91.44 614 PRO A O 1
ATOM 5001 N N . LEU A 1 615 ? 0.025 -29.080 7.452 1.00 94.31 615 LEU A N 1
ATOM 5002 C CA . LEU A 1 615 ? 0.182 -28.232 6.273 1.00 94.31 615 LEU A CA 1
ATOM 5003 C C . LEU A 1 615 ? -0.975 -28.429 5.293 1.00 94.31 615 LEU A C 1
ATOM 5005 O O . LEU A 1 615 ? -1.276 -29.558 4.896 1.00 94.31 615 LEU A O 1
ATOM 5009 N N . SER A 1 616 ? -1.591 -27.320 4.880 1.00 92.75 616 SER A N 1
ATOM 5010 C CA . SER A 1 616 ? -2.539 -27.301 3.759 1.00 92.75 616 SER A CA 1
ATOM 5011 C C . SER A 1 616 ? -1.830 -27.080 2.430 1.00 92.75 616 SER A C 1
ATOM 5013 O O . SER A 1 616 ? -2.338 -27.492 1.400 1.00 92.75 616 SER A O 1
ATOM 5015 N N . GLY A 1 617 ? -0.627 -26.511 2.439 1.00 93.62 617 GLY A N 1
ATOM 5016 C CA . GLY A 1 617 ? 0.131 -26.261 1.225 1.00 93.62 617 GLY A CA 1
ATOM 5017 C C . GLY A 1 617 ? 1.624 -26.121 1.471 1.00 93.62 617 GLY A C 1
ATOM 5018 O O . GLY A 1 617 ? 2.105 -26.136 2.607 1.00 93.62 617 GLY A O 1
ATOM 5019 N N . ILE A 1 618 ? 2.361 -26.013 0.378 1.00 94.88 618 ILE A N 1
ATOM 5020 C CA . ILE A 1 618 ? 3.824 -25.999 0.334 1.00 94.88 618 ILE A CA 1
ATOM 5021 C C . ILE A 1 618 ? 4.291 -25.257 -0.917 1.00 94.88 618 ILE A C 1
ATOM 5023 O O . ILE A 1 618 ? 3.570 -25.193 -1.907 1.00 94.88 618 ILE A O 1
ATOM 5027 N N . GLY A 1 619 ? 5.505 -24.717 -0.898 1.00 93.69 619 GLY A N 1
ATOM 5028 C CA . GLY A 1 619 ? 6.069 -24.060 -2.072 1.00 93.69 619 GLY A CA 1
ATOM 5029 C C . GLY A 1 619 ? 7.579 -23.890 -2.022 1.00 93.69 619 GLY A C 1
ATOM 5030 O O . GLY A 1 619 ? 8.211 -24.148 -0.994 1.00 93.69 619 GLY A O 1
ATOM 5031 N N . ILE A 1 620 ? 8.148 -23.406 -3.125 1.00 93.56 620 ILE A N 1
ATOM 5032 C CA . ILE A 1 620 ? 9.533 -22.918 -3.203 1.00 93.56 620 ILE A CA 1
ATOM 5033 C C . ILE A 1 620 ? 9.502 -21.398 -3.363 1.00 93.56 620 ILE A C 1
ATOM 5035 O O . ILE A 1 620 ? 8.632 -20.850 -4.037 1.00 93.56 620 ILE A O 1
ATOM 5039 N N . TYR A 1 621 ? 10.415 -20.692 -2.702 1.00 92.62 621 TYR A N 1
ATOM 5040 C CA . TYR A 1 621 ? 10.543 -19.242 -2.831 1.00 92.62 621 TYR A CA 1
ATOM 5041 C C . TYR A 1 621 ? 11.995 -18.833 -3.044 1.00 92.62 621 TYR A C 1
ATOM 5043 O O . TYR A 1 621 ? 12.923 -19.536 -2.638 1.00 92.62 621 TYR A O 1
ATOM 5051 N N . TYR A 1 622 ? 12.170 -17.655 -3.635 1.00 94.31 622 TYR A N 1
ATOM 5052 C CA . TYR A 1 622 ? 13.451 -16.980 -3.763 1.00 94.31 622 TYR A CA 1
ATOM 5053 C C . TYR A 1 622 ? 13.507 -15.757 -2.837 1.00 94.31 622 TYR A C 1
ATOM 5055 O O . TYR A 1 622 ? 12.607 -14.905 -2.832 1.00 94.31 622 TYR A O 1
ATOM 5063 N N . LYS A 1 623 ? 14.594 -15.646 -2.066 1.00 91.44 623 LYS A N 1
ATOM 5064 C CA . LYS A 1 623 ? 14.952 -14.443 -1.300 1.00 91.44 623 LYS A CA 1
ATOM 5065 C C . LYS A 1 623 ? 16.311 -13.916 -1.732 1.00 91.44 623 LYS A C 1
ATOM 5067 O O . LYS A 1 623 ? 17.253 -14.676 -1.921 1.00 91.44 623 LYS A O 1
ATOM 5072 N N . GLY A 1 624 ? 16.446 -12.601 -1.826 1.00 89.69 624 GLY A N 1
ATOM 5073 C CA . GLY A 1 624 ? 17.699 -11.985 -2.244 1.00 89.69 624 GLY A CA 1
ATOM 5074 C C . GLY A 1 624 ? 17.735 -10.489 -1.983 1.00 89.69 624 GLY A C 1
ATOM 5075 O O . GLY A 1 624 ? 16.868 -9.927 -1.313 1.00 89.69 624 GLY A O 1
ATOM 5076 N N . ARG A 1 625 ? 18.769 -9.840 -2.513 1.00 86.88 625 ARG A N 1
ATOM 5077 C CA . ARG A 1 625 ? 18.913 -8.385 -2.531 1.00 86.88 625 ARG A CA 1
ATOM 5078 C C . ARG A 1 625 ? 19.431 -7.978 -3.899 1.00 86.88 625 ARG A C 1
ATOM 5080 O O . ARG A 1 625 ? 20.238 -8.695 -4.483 1.00 86.88 625 ARG A O 1
ATOM 5087 N N . GLN A 1 626 ? 18.993 -6.823 -4.390 1.00 86.19 626 GLN A N 1
ATOM 5088 C CA . GLN A 1 626 ? 19.433 -6.310 -5.684 1.00 86.19 626 GLN A CA 1
ATOM 5089 C C . GLN A 1 626 ? 20.969 -6.302 -5.783 1.00 86.19 626 GLN A C 1
ATOM 5091 O O . GLN A 1 626 ? 21.652 -5.812 -4.881 1.00 86.19 626 GLN A O 1
ATOM 5096 N N . GLY A 1 627 ? 21.493 -6.870 -6.872 1.00 88.19 627 GLY A N 1
ATOM 5097 C CA . GLY A 1 627 ? 22.930 -7.029 -7.114 1.00 88.19 627 GLY A CA 1
ATOM 5098 C C . GLY A 1 627 ? 23.559 -8.307 -6.541 1.00 88.19 627 GLY A C 1
ATOM 5099 O O . GLY A 1 627 ? 24.750 -8.516 -6.753 1.00 88.19 627 GLY A O 1
ATOM 5100 N N . TYR A 1 628 ? 22.802 -9.176 -5.863 1.00 93.56 628 TYR A N 1
ATOM 5101 C CA . TYR A 1 628 ? 23.274 -10.454 -5.310 1.00 93.56 628 TYR A CA 1
ATOM 5102 C C . TYR A 1 628 ? 22.380 -11.615 -5.764 1.00 93.56 628 TYR A C 1
ATOM 5104 O O . TYR A 1 628 ? 21.179 -11.436 -5.938 1.00 93.56 628 TYR A O 1
ATOM 5112 N N . GLY A 1 629 ? 22.958 -12.808 -5.932 1.00 92.38 629 GLY A N 1
ATOM 5113 C CA . GLY A 1 629 ? 22.286 -13.960 -6.549 1.00 92.38 629 GLY A CA 1
ATOM 5114 C C . GLY A 1 629 ? 21.259 -14.693 -5.676 1.00 92.38 629 GLY A C 1
ATOM 5115 O O . GLY A 1 629 ? 20.643 -15.632 -6.156 1.00 92.38 629 GLY A O 1
ATOM 5116 N N . GLY A 1 630 ? 21.100 -14.300 -4.406 1.00 95.12 630 GLY A N 1
ATOM 5117 C CA . GLY A 1 630 ? 20.079 -14.804 -3.475 1.00 95.12 630 GLY A CA 1
ATOM 5118 C C . GLY A 1 630 ? 20.080 -16.311 -3.161 1.00 95.12 630 GLY A C 1
ATOM 5119 O O . GLY A 1 630 ? 21.039 -17.039 -3.428 1.00 95.12 630 GLY A O 1
ATOM 5120 N N . PHE A 1 631 ? 18.990 -16.758 -2.533 1.00 95.69 631 PHE A N 1
ATOM 5121 C CA . PHE A 1 631 ? 18.776 -18.109 -2.016 1.00 95.69 631 PHE A CA 1
ATOM 5122 C C . PHE A 1 631 ? 17.384 -18.642 -2.384 1.00 95.69 631 PHE A C 1
ATOM 5124 O O . PHE A 1 631 ? 16.392 -17.920 -2.274 1.00 95.69 631 PHE A O 1
ATOM 5131 N N . LEU A 1 632 ? 17.314 -19.925 -2.732 1.00 95.75 632 LEU A N 1
ATOM 5132 C CA . LEU A 1 632 ? 16.094 -20.711 -2.885 1.00 95.75 632 LEU A CA 1
ATOM 5133 C C . LEU A 1 632 ? 15.816 -21.514 -1.627 1.00 95.75 632 LEU A C 1
ATOM 5135 O O . LEU A 1 632 ? 16.664 -22.292 -1.202 1.00 95.75 632 LEU A O 1
ATOM 5139 N N . GLY A 1 633 ? 14.628 -21.367 -1.055 1.00 94.06 633 GLY A N 1
ATOM 5140 C CA . GLY A 1 633 ? 14.227 -22.095 0.145 1.00 94.06 633 GLY A CA 1
ATOM 5141 C C . GLY A 1 633 ? 12.832 -22.705 0.022 1.00 94.06 633 GLY A C 1
ATOM 5142 O O . GLY A 1 633 ? 12.048 -22.301 -0.842 1.00 94.06 633 GLY A O 1
ATOM 5143 N N . PRO A 1 634 ? 12.490 -23.668 0.891 1.00 94.50 634 PRO A N 1
ATOM 5144 C CA . PRO A 1 634 ? 11.125 -24.147 1.010 1.00 94.50 634 PRO A CA 1
ATOM 5145 C C . PRO A 1 634 ? 10.267 -23.166 1.818 1.00 94.50 634 PRO A C 1
ATOM 5147 O O . PRO A 1 634 ? 10.730 -22.548 2.772 1.00 94.50 634 PRO A O 1
ATOM 5150 N N . LYS A 1 635 ? 8.984 -23.068 1.492 1.00 91.88 635 LYS A N 1
ATOM 5151 C CA . LYS A 1 635 ? 7.960 -22.409 2.312 1.00 91.88 635 LYS A CA 1
ATOM 5152 C C . LYS A 1 635 ? 6.845 -23.402 2.610 1.00 91.88 635 LYS A C 1
ATOM 5154 O O . LYS A 1 635 ? 6.513 -24.244 1.775 1.00 91.88 635 LYS A O 1
ATOM 5159 N N . ILE A 1 636 ? 6.279 -23.314 3.806 1.00 94.12 636 ILE A N 1
ATOM 5160 C CA . ILE A 1 636 ? 5.142 -24.138 4.229 1.00 94.12 636 ILE A CA 1
ATOM 5161 C C . ILE A 1 636 ? 3.911 -23.252 4.399 1.00 94.12 636 ILE A C 1
ATOM 5163 O O . ILE A 1 636 ? 4.036 -22.097 4.805 1.00 94.12 636 ILE A O 1
ATOM 5167 N N . ILE A 1 637 ? 2.733 -23.789 4.090 1.00 93.31 637 ILE A N 1
ATOM 5168 C CA . ILE A 1 637 ? 1.445 -23.108 4.239 1.00 93.31 637 ILE A CA 1
ATOM 5169 C C . ILE A 1 637 ? 0.638 -23.883 5.275 1.00 93.31 637 ILE A C 1
ATOM 5171 O O . ILE A 1 637 ? 0.249 -25.038 5.069 1.00 93.31 637 ILE A O 1
ATOM 5175 N N . ASN A 1 638 ? 0.412 -23.246 6.418 1.00 91.38 638 ASN A N 1
ATOM 5176 C CA . ASN A 1 638 ? -0.323 -23.839 7.525 1.00 91.38 638 ASN A CA 1
ATOM 5177 C C . ASN A 1 638 ? -1.788 -24.118 7.146 1.00 91.38 638 ASN A C 1
ATOM 5179 O O . ASN A 1 638 ? -2.343 -23.495 6.237 1.00 91.38 638 ASN A O 1
ATOM 5183 N N . LEU A 1 639 ? -2.433 -25.060 7.840 1.00 88.00 639 LEU A N 1
ATOM 5184 C CA . LEU A 1 639 ? -3.879 -25.275 7.738 1.00 88.00 639 LEU A CA 1
ATOM 5185 C C . LEU A 1 639 ? -4.649 -23.963 7.961 1.00 88.00 639 LEU A C 1
ATOM 5187 O O . LEU A 1 639 ? -4.338 -23.216 8.886 1.00 88.00 639 LEU A O 1
ATOM 5191 N N . ASP A 1 640 ? -5.660 -23.700 7.129 1.00 84.75 640 ASP A N 1
ATOM 5192 C CA . ASP A 1 640 ? -6.477 -22.494 7.251 1.00 84.75 640 ASP A CA 1
ATOM 5193 C C . ASP A 1 640 ? -7.388 -22.543 8.486 1.00 84.75 640 ASP A C 1
ATOM 5195 O O . ASP A 1 640 ? -8.392 -23.260 8.539 1.00 84.75 640 ASP A O 1
ATOM 5199 N N . PHE A 1 641 ? -7.058 -21.723 9.481 1.00 73.88 641 PHE A N 1
ATOM 5200 C CA . PHE A 1 641 ? -7.832 -21.597 10.711 1.00 73.88 641 PHE A CA 1
ATOM 5201 C C . PHE A 1 641 ? -9.128 -20.788 10.539 1.00 73.88 641 PHE A C 1
ATOM 5203 O O . PHE A 1 641 ? -9.999 -20.853 11.408 1.00 73.88 641 PHE A O 1
ATOM 5210 N N . ALA A 1 642 ? -9.323 -20.062 9.430 1.00 67.62 642 ALA A N 1
ATOM 5211 C CA . ALA A 1 642 ? -10.565 -19.323 9.170 1.00 67.62 642 ALA A CA 1
ATOM 5212 C C . ALA A 1 642 ? -11.770 -20.256 8.949 1.00 67.62 642 ALA A C 1
ATOM 5214 O O . ALA A 1 642 ? -12.922 -19.871 9.170 1.00 67.62 642 ALA A O 1
ATOM 5215 N N . GLN A 1 643 ? -11.497 -21.496 8.538 1.00 55.53 643 GLN A N 1
ATOM 5216 C CA . GLN A 1 643 ? -12.486 -22.537 8.245 1.00 55.53 643 GLN A CA 1
ATOM 5217 C C . GLN A 1 643 ? -12.864 -23.392 9.431 1.00 55.53 643 GLN A C 1
ATOM 5219 O O . GLN A 1 643 ? -13.678 -24.313 9.312 1.00 55.53 643 GLN A O 1
ATOM 5224 N N . MET A 1 644 ? -12.399 -22.997 10.611 1.00 54.31 644 MET A N 1
ATOM 5225 C CA . MET A 1 644 ? -13.197 -23.218 11.789 1.00 54.31 644 MET A CA 1
ATOM 5226 C C . MET A 1 644 ? -14.566 -22.593 11.523 1.00 54.31 644 MET A C 1
ATOM 5228 O O . MET A 1 644 ? -14.833 -21.429 11.821 1.00 54.31 644 MET A O 1
ATOM 5232 N N . LYS A 1 645 ? -15.511 -23.421 11.059 1.00 41.78 645 LYS A N 1
ATOM 5233 C CA . LYS A 1 645 ? -16.822 -23.421 11.682 1.00 41.78 645 LYS A CA 1
ATOM 5234 C C . LYS A 1 645 ? -16.461 -23.514 13.152 1.00 41.78 645 LYS A C 1
ATOM 5236 O O . LYS A 1 645 ? -16.156 -24.599 13.637 1.00 41.78 645 LYS A O 1
ATOM 5241 N N . VAL A 1 646 ? -16.369 -22.374 13.838 1.00 40.34 646 VAL A N 1
ATOM 5242 C CA . VAL A 1 646 ? -16.417 -22.337 15.285 1.00 40.34 646 VAL A CA 1
ATOM 5243 C C . VAL A 1 646 ? -17.796 -22.901 15.533 1.00 40.34 646 VAL A C 1
ATOM 5245 O O . VAL A 1 646 ? -18.800 -22.197 15.554 1.00 40.34 646 VAL A O 1
ATOM 5248 N N . LYS A 1 647 ? -17.870 -24.232 15.552 1.00 35.56 647 LYS A N 1
ATOM 5249 C CA . LYS A 1 647 ? -18.964 -24.960 16.107 1.00 35.56 647 LYS A CA 1
ATOM 5250 C C . LYS A 1 647 ? -18.792 -24.574 17.561 1.00 35.56 647 LYS A C 1
ATOM 5252 O O . LYS A 1 647 ? -17.995 -25.101 18.335 1.00 35.56 647 LYS A O 1
ATOM 5257 N N . ILE A 1 648 ? -19.593 -23.572 17.865 1.00 37.16 648 ILE A N 1
ATOM 5258 C CA . ILE A 1 648 ? -19.910 -23.004 19.145 1.00 37.16 648 ILE A CA 1
ATOM 5259 C C . ILE A 1 648 ? -20.405 -24.060 20.175 1.00 37.16 648 ILE A C 1
ATOM 5261 O O . ILE A 1 648 ? -20.455 -23.666 21.338 1.00 37.16 648 ILE A O 1
ATOM 5265 N N . PRO A 1 649 ? -20.684 -25.375 19.910 1.00 36.91 649 PRO A N 1
ATOM 5266 C CA . PRO A 1 649 ? -21.172 -26.268 20.948 1.00 36.91 649 PRO A CA 1
ATOM 5267 C C . PRO A 1 649 ? -20.280 -26.392 22.162 1.00 36.91 649 PRO A C 1
ATOM 5269 O O . PRO A 1 649 ? -20.842 -26.586 23.208 1.00 36.91 649 PRO A O 1
ATOM 5272 N N . ILE A 1 650 ? -18.951 -26.257 22.134 1.00 38.69 650 ILE A N 1
ATOM 5273 C CA . ILE A 1 650 ? -18.203 -26.394 23.404 1.00 38.69 650 ILE A CA 1
ATOM 5274 C C . ILE A 1 650 ? -18.362 -25.145 24.273 1.00 38.69 650 ILE A C 1
ATOM 5276 O O . ILE A 1 650 ? -18.660 -25.266 25.454 1.00 38.69 650 ILE A O 1
ATOM 5280 N N . PHE A 1 651 ? -18.239 -23.949 23.690 1.00 37.50 651 PHE A N 1
ATOM 5281 C CA . PHE A 1 651 ? -18.416 -22.683 24.412 1.00 37.50 651 PHE A CA 1
ATOM 5282 C C . PHE A 1 651 ? -19.876 -22.456 24.831 1.00 37.50 651 PHE A C 1
ATOM 5284 O O . PHE A 1 651 ? -20.140 -22.036 25.956 1.00 37.50 651 PHE A O 1
ATOM 5291 N N . VAL A 1 652 ? -20.837 -22.789 23.964 1.00 36.84 652 VAL A N 1
ATOM 5292 C CA . VAL A 1 652 ? -22.269 -22.715 24.274 1.00 36.84 652 VAL A CA 1
ATOM 5293 C C . VAL A 1 652 ? -22.753 -23.901 25.098 1.00 36.84 652 VAL A C 1
ATOM 5295 O O . VAL A 1 652 ? -23.582 -23.672 25.962 1.00 36.84 652 VAL A O 1
ATOM 5298 N N . ALA A 1 653 ? -22.216 -25.119 24.968 1.00 35.66 653 ALA A N 1
ATOM 5299 C CA . ALA A 1 653 ? -22.519 -26.211 25.904 1.00 35.66 653 ALA A CA 1
ATOM 5300 C C . ALA A 1 653 ? -21.897 -25.967 27.278 1.00 35.66 653 ALA A C 1
ATOM 5302 O O . ALA A 1 653 ? -22.503 -26.362 28.263 1.00 35.66 653 ALA A O 1
ATOM 5303 N N . LEU A 1 654 ? -20.763 -25.264 27.387 1.00 38.53 654 LEU A N 1
ATOM 5304 C CA . LEU A 1 654 ? -20.264 -24.737 28.664 1.00 38.53 654 LEU A CA 1
ATOM 5305 C C . LEU A 1 654 ? -21.227 -23.688 29.236 1.00 38.53 654 LEU A C 1
ATOM 5307 O O . LEU A 1 654 ? -21.619 -23.797 30.394 1.00 38.53 654 LEU A O 1
ATOM 5311 N N . LEU A 1 655 ? -21.682 -22.723 28.426 1.00 37.66 655 LEU A N 1
ATOM 5312 C CA . LEU A 1 655 ? -22.684 -21.724 28.834 1.00 37.66 655 LEU A CA 1
ATOM 5313 C C . LEU A 1 655 ? -24.052 -22.347 29.188 1.00 37.66 655 LEU A C 1
ATOM 5315 O O . LEU A 1 655 ? -24.732 -21.847 30.087 1.00 37.66 655 LEU A O 1
ATOM 5319 N N . LEU A 1 656 ? -24.447 -23.435 28.518 1.00 35.28 656 LEU A N 1
ATOM 5320 C CA . LEU A 1 656 ? -25.671 -24.205 28.769 1.00 35.28 656 LEU A CA 1
ATOM 5321 C C . LEU A 1 656 ? -25.513 -25.116 29.996 1.00 35.28 656 LEU A C 1
ATOM 5323 O O . LEU A 1 656 ? -26.414 -25.160 30.826 1.00 35.28 656 LEU A O 1
ATOM 5327 N N . ALA A 1 657 ? -24.354 -25.745 30.204 1.00 36.50 657 ALA A N 1
ATOM 5328 C CA . ALA A 1 657 ? -24.029 -26.475 31.434 1.00 36.50 657 ALA A CA 1
ATOM 5329 C C . ALA A 1 657 ? -23.959 -25.539 32.657 1.00 36.50 657 ALA A C 1
ATOM 5331 O O . ALA A 1 657 ? -24.281 -25.944 33.775 1.00 36.50 657 ALA A O 1
ATOM 5332 N N . MET A 1 658 ? -23.600 -24.266 32.447 1.00 36.94 658 MET A N 1
ATOM 5333 C CA . MET A 1 658 ? -23.727 -23.195 33.442 1.00 36.94 658 MET A CA 1
ATOM 5334 C C . MET A 1 658 ? -25.182 -22.714 33.636 1.00 36.94 658 MET A C 1
ATOM 5336 O O . MET A 1 658 ? -25.496 -22.176 34.697 1.00 36.94 658 MET A O 1
ATOM 5340 N N . HIS A 1 659 ? -26.090 -22.924 32.668 1.00 39.12 659 HIS A N 1
ATOM 5341 C CA . HIS A 1 659 ? -27.530 -22.640 32.809 1.00 39.12 659 HIS A CA 1
ATOM 5342 C C . HIS A 1 659 ? -28.292 -23.722 33.595 1.00 39.12 659 HIS A C 1
ATOM 5344 O O . HIS A 1 659 ? -29.276 -23.399 34.256 1.00 39.12 659 HIS A O 1
ATOM 5350 N N . THR A 1 660 ? -27.873 -24.992 33.565 1.00 35.50 660 THR A N 1
ATOM 5351 C CA . THR A 1 660 ? -28.710 -26.107 34.056 1.00 35.50 660 THR A CA 1
ATOM 5352 C C . THR A 1 660 ? -28.709 -26.337 35.573 1.00 35.50 660 THR A C 1
ATOM 5354 O O . THR A 1 660 ? -29.557 -27.084 36.052 1.00 35.50 660 THR A O 1
ATOM 5357 N N . ASN A 1 661 ? -27.814 -25.718 36.356 1.00 37.25 661 ASN A N 1
ATOM 5358 C CA . ASN A 1 661 ? -27.594 -26.117 37.762 1.00 37.25 661 ASN A CA 1
ATOM 5359 C C . ASN A 1 661 ? -27.935 -25.090 38.855 1.00 37.25 661 ASN A C 1
ATOM 5361 O O . ASN A 1 661 ? -27.614 -25.324 40.021 1.00 37.25 661 ASN A O 1
ATOM 5365 N N . ALA A 1 662 ? -28.655 -24.012 38.544 1.00 34.03 662 ALA A N 1
ATOM 5366 C CA . ALA A 1 662 ? -29.212 -23.133 39.574 1.00 34.03 662 ALA A CA 1
ATOM 5367 C C . ALA A 1 662 ? -30.731 -22.960 39.387 1.00 34.03 662 ALA A C 1
ATOM 5369 O O . ALA A 1 662 ? -31.193 -22.275 38.483 1.00 34.03 662 ALA A O 1
ATOM 5370 N N . ASP A 1 663 ? -31.488 -23.619 40.270 1.00 34.38 663 ASP A N 1
ATOM 5371 C CA . ASP A 1 663 ? -32.894 -23.364 40.635 1.00 34.38 663 ASP A CA 1
ATOM 5372 C C . ASP A 1 663 ? -34.056 -23.819 39.723 1.00 34.38 663 ASP A C 1
ATOM 5374 O O . ASP A 1 663 ? -35.220 -23.673 40.103 1.00 34.38 663 ASP A O 1
ATOM 5378 N N . VAL A 1 664 ? -33.815 -24.508 38.604 1.00 32.34 664 VAL A N 1
ATOM 5379 C CA . VAL A 1 664 ? -34.907 -24.831 37.655 1.00 32.34 664 VAL A CA 1
ATOM 5380 C C . VAL A 1 664 ? -35.637 -26.174 37.906 1.00 32.34 664 VAL A C 1
ATOM 5382 O O . VAL A 1 664 ? -36.802 -26.330 37.532 1.00 32.34 664 VAL A O 1
ATOM 5385 N N . VAL A 1 665 ? -35.065 -27.129 38.652 1.00 27.62 665 VAL A N 1
ATOM 5386 C CA . VAL A 1 665 ? -35.679 -28.474 38.825 1.00 27.62 665 VAL A CA 1
ATOM 5387 C C . VAL A 1 665 ? -36.883 -28.501 39.792 1.00 27.62 665 VAL A C 1
ATOM 5389 O O . VAL A 1 665 ? -37.681 -29.440 39.766 1.00 27.62 665 VAL A O 1
ATOM 5392 N N . LYS A 1 666 ? -37.097 -27.466 40.620 1.00 28.56 666 LYS A N 1
ATOM 5393 C CA . LYS A 1 666 ? -38.245 -27.419 41.555 1.00 28.56 666 LYS A CA 1
ATOM 5394 C C . LYS A 1 666 ? -39.455 -26.632 41.053 1.00 28.56 666 LYS A C 1
ATOM 5396 O O . LYS A 1 666 ? -40.561 -26.904 41.517 1.00 28.56 666 LYS A O 1
ATOM 5401 N N . VAL A 1 667 ? -39.271 -25.702 40.116 1.00 29.64 667 VAL A N 1
ATOM 5402 C CA . VAL A 1 667 ? -40.360 -24.838 39.624 1.00 29.64 667 VAL A CA 1
ATOM 5403 C C . VAL A 1 667 ? -40.966 -25.379 38.324 1.00 29.64 667 VAL A C 1
ATOM 5405 O O . VAL A 1 667 ? -42.185 -25.346 38.177 1.00 29.64 667 VAL A O 1
ATOM 5408 N N . ILE A 1 668 ? -40.177 -26.016 37.450 1.00 28.41 668 ILE A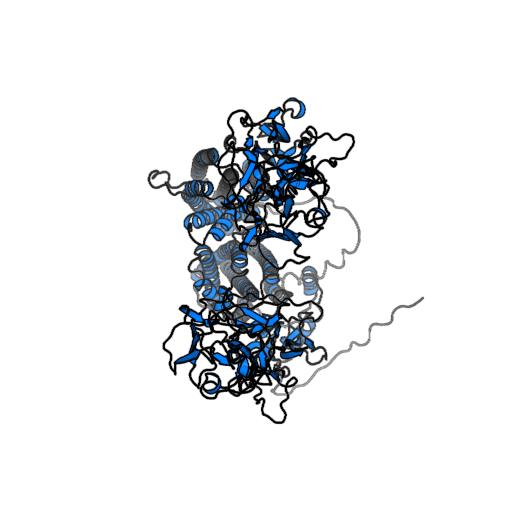 N 1
ATOM 5409 C CA . ILE A 1 668 ? -40.696 -26.581 36.188 1.00 28.41 668 ILE A CA 1
ATOM 5410 C C . ILE A 1 668 ? -41.557 -27.839 36.404 1.00 28.41 668 ILE A C 1
ATOM 5412 O O . ILE A 1 668 ? -42.469 -28.110 35.626 1.00 28.41 668 ILE A O 1
ATOM 5416 N N . LYS A 1 669 ? -41.393 -28.560 37.521 1.00 25.58 669 LYS A N 1
ATOM 5417 C CA . LYS A 1 669 ? -42.210 -29.753 37.816 1.00 25.58 669 LYS A CA 1
ATOM 5418 C C . LYS A 1 669 ? -43.645 -29.467 38.280 1.00 25.58 669 LYS A C 1
ATOM 5420 O O . LYS A 1 669 ? -44.390 -30.420 38.485 1.00 25.58 669 LYS A O 1
ATOM 5425 N N . LYS A 1 670 ? -44.047 -28.201 38.470 1.00 27.42 670 LYS A N 1
ATOM 5426 C CA . LYS A 1 670 ? -45.388 -27.869 38.995 1.00 27.42 670 LYS A CA 1
ATOM 5427 C C . LYS A 1 670 ? -46.221 -26.919 38.128 1.00 27.42 670 LYS A C 1
ATOM 5429 O O . LYS A 1 670 ? -47.391 -26.731 38.436 1.00 27.42 670 LYS A O 1
ATOM 5434 N N . SER A 1 671 ? -45.677 -26.354 37.051 1.00 28.00 671 SER A N 1
ATOM 5435 C CA . SER A 1 671 ? -46.406 -25.391 36.206 1.00 28.00 671 SER A CA 1
ATOM 5436 C C . SER A 1 671 ? -46.654 -25.838 34.762 1.00 28.00 671 SER A C 1
ATOM 5438 O O . SER A 1 671 ? -47.318 -25.110 34.032 1.00 28.00 671 SER A O 1
ATOM 5440 N N . VAL A 1 672 ? -46.204 -27.029 34.348 1.00 25.86 672 VAL A N 1
ATOM 5441 C CA . VAL A 1 672 ? -46.327 -27.466 32.939 1.00 25.86 672 VAL A CA 1
ATOM 5442 C C . VAL A 1 672 ? -47.365 -28.578 32.708 1.00 25.86 672 VAL A C 1
ATOM 5444 O O . VAL A 1 672 ? -47.744 -28.806 31.566 1.00 25.86 672 VAL A O 1
ATOM 5447 N N . SER A 1 673 ? -47.941 -29.221 33.734 1.00 28.33 673 SER A N 1
ATOM 5448 C CA . SER A 1 673 ? -48.884 -30.328 33.471 1.00 28.33 673 SER A CA 1
ATOM 5449 C C . SER A 1 673 ? -50.353 -29.944 33.253 1.00 28.33 673 SER A C 1
ATOM 5451 O O . SER A 1 673 ? -51.064 -30.750 32.668 1.00 28.33 673 SER A O 1
ATOM 5453 N N . ASP A 1 674 ? -50.822 -28.748 33.635 1.00 29.30 674 ASP A N 1
ATOM 5454 C CA . ASP A 1 674 ? -52.277 -28.467 33.626 1.00 29.30 674 ASP A CA 1
ATOM 5455 C C . ASP A 1 674 ? -52.721 -27.245 32.793 1.00 29.30 674 ASP A C 1
ATOM 5457 O O . ASP A 1 674 ? -53.920 -26.994 32.671 1.00 29.30 674 ASP A O 1
ATOM 5461 N N . ALA A 1 675 ? -51.799 -26.501 32.164 1.00 28.09 675 ALA A N 1
ATOM 5462 C CA . ALA A 1 675 ? -52.140 -25.284 31.406 1.00 28.09 675 ALA A CA 1
ATOM 5463 C C . ALA A 1 675 ? -52.061 -25.426 29.870 1.00 28.09 675 ALA A C 1
ATOM 5465 O O . ALA A 1 675 ? -52.692 -24.650 29.155 1.00 28.09 675 ALA A O 1
ATOM 5466 N N . ALA A 1 676 ? -51.355 -26.430 29.339 1.00 24.17 676 ALA A N 1
ATOM 5467 C CA . ALA A 1 676 ? -51.083 -26.533 27.899 1.00 24.17 676 ALA A CA 1
ATOM 5468 C C . ALA A 1 676 ? -52.197 -27.202 27.063 1.00 24.17 676 ALA A C 1
ATOM 5470 O O . ALA A 1 676 ? -52.114 -27.220 25.840 1.00 24.17 676 ALA A O 1
ATOM 5471 N N . ILE A 1 677 ? -53.266 -27.722 27.682 1.00 29.67 677 ILE A N 1
ATOM 5472 C CA . ILE A 1 677 ? -54.359 -28.413 26.960 1.00 29.67 677 ILE A CA 1
ATOM 5473 C C . ILE A 1 677 ? -55.612 -27.531 26.782 1.00 29.67 677 ILE A C 1
ATOM 5475 O O . ILE A 1 677 ? -56.561 -27.931 26.113 1.00 29.67 677 ILE A O 1
ATOM 5479 N N . LYS A 1 678 ? -55.641 -26.299 27.312 1.00 27.53 678 LYS A N 1
ATOM 5480 C CA . LYS A 1 678 ? -56.878 -25.491 27.331 1.00 27.53 678 LYS A CA 1
ATOM 5481 C C . LYS A 1 678 ? -56.878 -24.175 26.552 1.00 27.53 678 LYS A C 1
ATOM 5483 O O . LYS A 1 678 ? -57.900 -23.501 26.573 1.00 27.53 678 LYS A O 1
ATOM 5488 N N . LEU A 1 679 ? -55.802 -23.820 25.850 1.00 25.66 679 LEU A N 1
ATOM 5489 C CA . LEU A 1 679 ? -55.709 -22.547 25.112 1.00 25.66 679 LEU A CA 1
ATOM 5490 C C . LEU A 1 679 ? -55.159 -22.711 23.686 1.00 25.66 679 LEU A C 1
ATOM 5492 O O . LEU A 1 679 ? -54.405 -21.888 23.185 1.00 25.66 679 LEU A O 1
ATOM 5496 N N . ALA A 1 680 ? -55.597 -23.771 23.009 1.00 25.58 680 ALA A N 1
ATOM 5497 C CA . ALA A 1 680 ? -55.674 -23.808 21.553 1.00 25.58 680 ALA A CA 1
ATOM 5498 C C . ALA A 1 680 ? -57.154 -23.770 21.153 1.00 25.58 680 ALA A C 1
ATOM 5500 O O . ALA A 1 680 ? -57.684 -24.750 20.642 1.00 25.58 680 ALA A O 1
ATOM 5501 N N . GLN A 1 681 ? -57.841 -22.669 21.466 1.00 24.89 681 GLN A N 1
ATOM 5502 C CA . GLN A 1 681 ? -59.133 -22.319 20.878 1.00 24.89 681 GLN A CA 1
ATOM 5503 C C . GLN A 1 681 ? -59.471 -20.851 21.178 1.00 24.89 681 GLN A C 1
ATOM 5505 O O . GLN A 1 681 ? -59.617 -20.457 22.328 1.00 24.89 681 GLN A O 1
ATOM 5510 N N . GLU A 1 682 ? -59.630 -20.114 20.082 1.00 25.41 682 GLU A N 1
ATOM 5511 C CA . GLU A 1 682 ? -60.477 -18.932 19.908 1.00 25.41 682 GLU A CA 1
ATOM 5512 C C . GLU A 1 682 ? -59.906 -17.521 20.158 1.00 25.41 682 GLU A C 1
ATOM 5514 O O . GLU A 1 682 ? -59.450 -17.122 21.222 1.00 25.41 682 GLU A O 1
ATOM 5519 N N . GLU A 1 683 ? -59.978 -16.793 19.043 1.00 29.02 683 GLU A N 1
ATOM 5520 C CA . GLU A 1 683 ? -59.885 -15.370 18.760 1.00 29.02 683 GLU A CA 1
ATOM 5521 C C . GLU A 1 683 ? -60.186 -14.341 19.872 1.00 29.02 683 GLU A C 1
ATOM 5523 O O . GLU A 1 683 ? -61.193 -14.408 20.567 1.00 29.02 683 GLU A O 1
ATOM 5528 N N . LYS A 1 684 ? -59.434 -13.234 19.743 1.00 28.39 684 LYS A N 1
ATOM 5529 C CA . LYS A 1 684 ? -59.854 -11.820 19.851 1.00 28.39 684 LYS A CA 1
ATOM 5530 C C . LYS A 1 684 ? -59.993 -11.164 21.236 1.00 28.39 684 LYS A C 1
ATOM 5532 O O . LYS A 1 684 ? -60.674 -11.635 22.131 1.00 28.39 684 LYS A O 1
ATOM 5537 N N . ILE A 1 685 ? -59.486 -9.922 21.222 1.00 25.47 685 ILE A N 1
ATOM 5538 C CA . ILE A 1 685 ? -59.763 -8.752 22.073 1.00 25.47 685 ILE A CA 1
ATOM 5539 C C . ILE A 1 685 ? -58.793 -8.550 23.246 1.00 25.47 685 ILE A C 1
ATOM 5541 O O . ILE A 1 685 ? -58.839 -9.212 24.275 1.00 25.47 685 ILE A O 1
ATOM 5545 N N . ILE A 1 686 ? -57.927 -7.549 23.052 1.00 25.41 686 ILE A N 1
ATOM 5546 C CA . ILE A 1 686 ? -57.318 -6.753 24.117 1.00 25.41 686 ILE A CA 1
ATOM 5547 C C . ILE A 1 686 ? -58.452 -5.921 24.717 1.00 25.41 686 ILE A C 1
ATOM 5549 O O . ILE A 1 686 ? -58.998 -5.066 24.022 1.00 25.41 686 ILE A O 1
ATOM 5553 N N . ASP A 1 687 ? -58.779 -6.165 25.982 1.00 20.80 687 ASP A N 1
ATOM 5554 C CA . ASP A 1 687 ? -59.530 -5.226 26.806 1.00 20.80 687 ASP A CA 1
ATOM 5555 C C . ASP A 1 687 ? -58.846 -5.061 28.165 1.00 20.80 687 ASP A C 1
ATOM 5557 O O . ASP A 1 687 ? -58.211 -5.970 28.703 1.00 20.80 687 ASP A O 1
ATOM 5561 N N . TYR A 1 688 ? -58.918 -3.829 28.642 1.00 20.92 688 TYR A N 1
ATOM 5562 C CA . TYR A 1 688 ? -58.222 -3.271 29.793 1.00 20.92 688 TYR A CA 1
ATOM 5563 C C . TYR A 1 688 ? -58.914 -3.641 31.128 1.00 20.92 688 TYR A C 1
ATOM 5565 O O . TYR A 1 688 ? -60.014 -4.186 31.144 1.00 20.92 688 TYR A O 1
ATOM 5573 N N . VAL A 1 689 ? -58.297 -3.171 32.221 1.00 23.97 689 VAL A N 1
ATOM 5574 C CA . VAL A 1 689 ? -58.791 -2.941 33.604 1.00 23.97 689 VAL A CA 1
ATOM 5575 C C . VAL A 1 689 ? -58.700 -4.083 34.659 1.00 23.97 689 VAL A C 1
ATOM 5577 O O . VAL A 1 689 ? -58.540 -5.243 34.297 1.00 23.97 689 VAL A O 1
ATOM 5580 N N . PRO A 1 690 ? -58.656 -3.756 35.978 1.00 34.25 690 PRO A N 1
ATOM 5581 C CA . PRO A 1 690 ? -57.491 -3.933 36.861 1.00 34.25 690 PRO A CA 1
ATOM 5582 C C . PRO A 1 690 ? -57.842 -4.787 38.114 1.00 34.25 690 PRO A C 1
ATOM 5584 O O . PRO A 1 690 ? -58.966 -5.263 38.229 1.00 34.25 690 PRO A O 1
ATOM 5587 N N . ASP A 1 691 ? -56.916 -5.018 39.052 1.00 23.25 691 ASP A N 1
ATOM 5588 C CA . ASP A 1 691 ? -56.959 -4.388 40.391 1.00 23.25 691 ASP A CA 1
ATOM 5589 C C . ASP A 1 691 ? -55.918 -4.937 41.389 1.00 23.25 691 ASP A C 1
ATOM 5591 O O . ASP A 1 691 ? -55.677 -6.136 41.520 1.00 23.25 691 ASP A O 1
ATOM 5595 N N . GLU A 1 692 ? -55.337 -3.959 42.077 1.00 24.72 692 GLU A N 1
ATOM 5596 C CA . GLU A 1 692 ? -54.785 -3.851 43.432 1.00 24.72 692 GLU A CA 1
ATOM 5597 C C . GLU A 1 692 ? -54.754 -5.060 44.401 1.00 24.72 692 GLU A C 1
ATOM 5599 O O . GLU A 1 692 ? -55.778 -5.647 44.750 1.00 24.72 692 GLU A O 1
ATOM 5604 N N . ASN A 1 693 ? -53.581 -5.289 45.021 1.00 22.73 693 ASN A N 1
ATOM 5605 C CA . ASN A 1 693 ? -53.293 -4.914 46.428 1.00 22.73 693 ASN A CA 1
ATOM 5606 C C . ASN A 1 693 ? -52.115 -5.715 47.025 1.00 22.73 693 ASN A C 1
ATOM 5608 O O . ASN A 1 693 ? -52.342 -6.809 47.528 1.00 22.73 693 ASN A O 1
ATOM 5612 N N . ILE A 1 694 ? -50.906 -5.129 47.097 1.00 25.06 694 ILE A N 1
ATOM 5613 C CA . ILE A 1 694 ? -50.068 -5.113 48.322 1.00 25.06 694 ILE A CA 1
ATOM 5614 C C . ILE A 1 694 ? -49.301 -3.768 48.358 1.00 25.06 694 ILE A C 1
ATOM 5616 O O . ILE A 1 694 ? -48.738 -3.386 47.331 1.00 25.06 694 ILE A O 1
ATOM 5620 N N . PRO A 1 695 ? -49.273 -3.032 49.488 1.00 23.06 695 PRO A N 1
ATOM 5621 C CA . PRO A 1 695 ? -48.916 -1.618 49.520 1.00 23.06 695 PRO A CA 1
ATOM 5622 C C . PRO A 1 695 ? -47.533 -1.323 50.147 1.00 23.06 695 PRO A C 1
ATOM 5624 O O . PRO A 1 695 ? -47.055 -2.044 51.017 1.00 23.06 695 PRO A O 1
ATOM 5627 N N . ILE A 1 696 ? -46.983 -0.163 49.759 1.00 23.86 696 ILE A N 1
ATOM 5628 C CA . ILE A 1 696 ? -45.913 0.628 50.407 1.00 23.86 696 ILE A CA 1
ATOM 5629 C C . ILE A 1 696 ? -44.465 0.152 50.161 1.00 23.86 696 ILE A C 1
ATOM 5631 O O . ILE A 1 696 ? -43.815 -0.429 51.021 1.00 23.86 696 ILE A O 1
ATOM 5635 N N . PHE A 1 697 ? -43.894 0.593 49.037 1.00 24.81 697 PHE A N 1
ATOM 5636 C CA . PHE A 1 697 ? -42.783 1.548 49.112 1.00 24.81 697 PHE A CA 1
ATOM 5637 C C . PHE A 1 697 ? -43.218 2.806 48.365 1.00 24.81 697 PHE A C 1
ATOM 5639 O O . PHE A 1 697 ? -43.591 2.758 47.195 1.00 24.81 697 PHE A O 1
ATOM 5646 N N . GLN A 1 698 ? -43.273 3.911 49.102 1.00 24.52 698 GLN A N 1
ATOM 5647 C CA . GLN A 1 698 ? -43.618 5.224 48.581 1.00 24.52 698 GLN A CA 1
ATOM 5648 C C . GLN A 1 698 ? -42.692 5.597 47.425 1.00 24.52 698 GLN A C 1
ATOM 5650 O O . GLN A 1 698 ? -41.482 5.396 47.497 1.00 24.52 698 GLN A O 1
ATOM 5655 N N . GLU A 1 699 ? -43.303 6.175 46.396 1.00 26.94 699 GLU A N 1
ATOM 5656 C CA . GLU A 1 699 ? -42.683 6.871 45.277 1.00 26.94 699 GLU A CA 1
ATOM 5657 C C . GLU A 1 699 ? -41.347 7.539 45.647 1.00 26.94 699 GLU A C 1
ATOM 5659 O O . GLU A 1 699 ? -41.305 8.645 46.194 1.00 26.94 699 GLU A O 1
ATOM 5664 N N . THR A 1 700 ? -40.230 6.954 45.217 1.00 28.91 700 THR A N 1
ATOM 5665 C CA . THR A 1 700 ? -39.067 7.758 44.839 1.00 28.91 700 THR A CA 1
ATOM 5666 C C . THR A 1 700 ? -39.394 8.420 43.507 1.00 28.91 700 THR A C 1
ATOM 5668 O O . THR A 1 700 ? -39.049 7.958 42.423 1.00 28.91 700 THR A O 1
ATOM 5671 N N . LYS A 1 701 ? -40.134 9.525 43.624 1.00 30.41 701 LYS A N 1
ATOM 5672 C CA . LYS A 1 701 ? -40.320 10.575 42.622 1.00 30.41 701 LYS A CA 1
ATOM 5673 C C . LYS A 1 701 ? -39.066 10.672 41.744 1.00 30.41 701 LYS A C 1
ATOM 5675 O O . LYS A 1 701 ? -38.007 11.033 42.256 1.00 30.41 701 LYS A O 1
ATOM 5680 N N . SER A 1 702 ? -39.206 10.284 40.473 1.00 36.78 702 SER A N 1
ATOM 5681 C CA . SER A 1 702 ? -38.229 10.367 39.375 1.00 36.78 702 SER A CA 1
ATOM 5682 C C . SER A 1 702 ? -36.894 11.012 39.773 1.00 36.78 702 SER A C 1
ATOM 5684 O O . SER A 1 702 ? -36.761 12.237 39.788 1.00 36.78 702 SER A O 1
ATOM 5686 N N . MET A 1 703 ? -35.893 10.194 40.096 1.00 38.19 703 MET A N 1
ATOM 5687 C CA . MET A 1 703 ? -34.604 10.660 40.621 1.00 38.19 703 MET A CA 1
ATOM 5688 C C . MET A 1 703 ? -33.704 11.350 39.572 1.00 38.19 703 MET A C 1
ATOM 5690 O O . MET A 1 703 ? -32.513 11.532 39.795 1.00 38.19 703 MET A O 1
ATOM 5694 N N . VAL A 1 704 ? -34.265 11.765 38.433 1.00 43.56 704 VAL A N 1
ATOM 5695 C CA . VAL A 1 704 ? -33.578 12.549 37.405 1.00 43.56 704 VAL A CA 1
ATOM 5696 C C . VAL A 1 704 ? -34.475 13.723 37.019 1.00 43.56 704 VAL A C 1
ATOM 5698 O O . VAL A 1 704 ? -35.576 13.537 36.507 1.00 43.56 704 VAL A O 1
ATOM 5701 N N . GLU A 1 705 ? -33.999 14.931 37.306 1.00 52.50 705 GLU A N 1
ATOM 5702 C CA . GLU A 1 705 ? -34.619 16.211 36.958 1.00 52.50 705 GLU A CA 1
ATOM 5703 C C . GLU A 1 705 ? -35.032 16.257 35.467 1.00 52.50 705 GLU A C 1
ATOM 5705 O O . GLU A 1 705 ? -34.245 15.830 34.617 1.00 52.50 705 GLU A O 1
ATOM 5710 N N . PRO A 1 706 ? -36.191 16.840 35.094 1.00 51.12 706 PRO A N 1
ATOM 5711 C CA . PRO A 1 706 ? -36.571 17.063 33.688 1.00 51.12 706 PRO A CA 1
ATOM 5712 C C . PRO A 1 706 ? -35.479 17.786 32.883 1.00 51.12 706 PRO A C 1
ATOM 5714 O O . PRO A 1 706 ? -35.256 17.505 31.709 1.00 51.12 706 PRO A O 1
ATOM 5717 N N . ARG A 1 707 ? -34.727 18.662 33.560 1.00 49.47 707 ARG A N 1
ATOM 5718 C CA . ARG A 1 707 ? -33.578 19.394 33.022 1.00 49.47 707 ARG A CA 1
ATOM 5719 C C . ARG A 1 707 ? -32.418 18.477 32.612 1.00 49.47 707 ARG A C 1
ATOM 5721 O O . ARG A 1 707 ? -31.791 18.710 31.585 1.00 49.47 707 ARG A O 1
ATOM 5728 N N . LEU A 1 708 ? -32.165 17.406 33.366 1.00 53.69 708 LEU A N 1
ATOM 5729 C CA . LEU A 1 708 ? -31.160 16.393 33.026 1.00 53.69 708 LEU A CA 1
ATOM 5730 C C . LEU A 1 708 ? -31.590 15.553 31.817 1.00 53.69 708 LEU A C 1
ATOM 5732 O O . LEU A 1 708 ? -30.739 15.083 31.069 1.00 53.69 708 LEU A O 1
ATOM 5736 N N . MET A 1 709 ? -32.898 15.364 31.615 1.00 57.50 709 MET A N 1
ATOM 5737 C CA . MET A 1 709 ? -33.440 14.647 30.458 1.00 57.50 709 MET A CA 1
ATOM 5738 C C . MET A 1 709 ? -33.267 15.453 29.163 1.00 57.50 709 MET A C 1
ATOM 5740 O O . MET A 1 709 ? -32.855 14.890 28.152 1.00 57.50 709 MET A O 1
ATOM 5744 N N . GLU A 1 710 ? -33.488 16.769 29.215 1.00 60.03 710 GLU A N 1
ATOM 5745 C CA . GLU A 1 710 ? -33.240 17.673 28.085 1.00 60.03 710 GLU A CA 1
ATOM 5746 C C . GLU A 1 710 ? -31.742 17.790 27.754 1.00 60.03 710 GLU A C 1
ATOM 5748 O O . GLU A 1 710 ? -31.352 17.615 26.600 1.00 60.03 710 GLU A O 1
ATOM 5753 N N . ILE A 1 711 ? -30.886 18.018 28.760 1.00 63.50 711 ILE A N 1
ATOM 5754 C CA . ILE A 1 711 ? -29.423 18.081 28.576 1.00 63.50 711 ILE A CA 1
ATOM 5755 C C . ILE A 1 711 ? -28.902 16.767 27.989 1.00 63.50 711 ILE A C 1
ATOM 5757 O O . ILE A 1 711 ? -28.085 16.774 27.073 1.00 63.50 711 ILE A O 1
ATOM 5761 N N . ARG A 1 712 ? -29.416 15.632 28.468 1.00 65.56 712 ARG A N 1
ATOM 5762 C CA . ARG A 1 712 ? -29.067 14.313 27.946 1.00 65.56 712 ARG A CA 1
ATOM 5763 C C . ARG A 1 712 ? -29.475 14.137 26.486 1.00 65.56 712 ARG A C 1
ATOM 5765 O O . ARG A 1 712 ? -28.644 13.684 25.712 1.00 65.56 712 ARG A O 1
ATOM 5772 N N . SER A 1 713 ? -30.705 14.494 26.113 1.00 66.00 713 SER A N 1
ATOM 5773 C CA . SER A 1 713 ? -31.165 14.395 24.720 1.00 66.00 713 SER A CA 1
ATOM 5774 C C . SER A 1 713 ? -30.264 15.198 23.782 1.00 66.00 713 SER A C 1
ATOM 5776 O O . SER A 1 713 ? -29.935 14.730 22.697 1.00 66.00 713 SER A O 1
ATOM 5778 N N . ARG A 1 714 ? -29.811 16.378 24.225 1.00 67.62 714 ARG A N 1
ATOM 5779 C CA . ARG A 1 714 ? -28.863 17.206 23.468 1.00 67.62 714 ARG A CA 1
ATOM 5780 C C . ARG A 1 714 ? -27.467 16.585 23.396 1.00 67.62 714 ARG A C 1
ATOM 5782 O O . ARG A 1 714 ? -26.846 16.650 22.344 1.00 67.62 714 ARG A O 1
ATOM 5789 N N . ILE A 1 715 ? -26.975 15.968 24.477 1.00 74.44 715 ILE A N 1
ATOM 5790 C CA . ILE A 1 715 ? -25.704 15.219 24.459 1.00 74.44 715 ILE A CA 1
ATOM 5791 C C . ILE A 1 715 ? -25.803 14.030 23.501 1.00 74.44 715 ILE A C 1
ATOM 5793 O O . ILE A 1 715 ? -24.863 13.787 22.760 1.00 74.44 715 ILE A O 1
ATOM 5797 N N . GLU A 1 716 ? -26.922 13.304 23.487 1.00 70.50 716 GLU A N 1
ATOM 5798 C CA . GLU A 1 716 ? -27.136 12.165 22.587 1.00 70.50 716 GLU A CA 1
ATOM 5799 C C . GLU A 1 716 ? -27.182 12.600 21.115 1.00 70.50 716 GLU A C 1
ATOM 5801 O O . GLU A 1 716 ? -26.545 11.960 20.281 1.00 70.50 716 GLU A O 1
ATOM 5806 N N . GLU A 1 717 ? -27.861 13.707 20.799 1.00 67.88 717 GLU A N 1
ATOM 5807 C CA . GLU A 1 717 ? -27.896 14.300 19.455 1.00 67.88 717 GLU A CA 1
ATOM 5808 C C . GLU A 1 717 ? -26.509 14.789 19.000 1.00 67.88 717 GLU A C 1
ATOM 5810 O O . GLU A 1 717 ? -26.083 14.510 17.874 1.00 67.88 717 GLU A O 1
ATOM 5815 N N . LEU A 1 718 ? -25.767 15.459 19.890 1.00 68.81 718 LEU A N 1
ATOM 5816 C CA . LEU A 1 718 ? -24.402 15.920 19.625 1.00 68.81 718 LEU A CA 1
ATOM 5817 C C . LEU A 1 718 ? -23.448 14.735 19.412 1.00 68.81 718 LEU A C 1
ATOM 5819 O O . LEU A 1 718 ? -22.695 14.709 18.446 1.00 68.81 718 LEU A O 1
ATOM 5823 N N . ASP A 1 719 ? -23.533 13.716 20.268 1.00 68.00 719 ASP A N 1
ATOM 5824 C CA . ASP A 1 719 ? -22.740 12.488 20.184 1.00 68.00 719 ASP A CA 1
ATOM 5825 C C . ASP A 1 719 ? -23.063 11.703 18.903 1.00 68.00 719 ASP A C 1
ATOM 5827 O O . ASP A 1 719 ? -22.158 11.177 18.266 1.00 68.00 719 ASP A O 1
ATOM 5831 N N . GLN A 1 720 ? -24.327 11.667 18.462 1.00 66.75 720 GLN A N 1
ATOM 5832 C CA . GLN A 1 720 ? -24.727 11.075 17.178 1.00 66.75 720 GLN A CA 1
ATOM 5833 C C . GLN A 1 720 ? -24.126 11.839 15.991 1.00 66.75 720 GLN A C 1
ATOM 5835 O O . GLN A 1 720 ? -23.593 11.228 15.065 1.00 66.75 720 GLN A O 1
ATOM 5840 N N . THR A 1 721 ? -24.196 13.169 16.030 1.00 65.00 721 THR A N 1
ATOM 5841 C CA . THR A 1 721 ? -23.679 14.048 14.973 1.00 65.00 721 THR A CA 1
ATOM 5842 C C . THR A 1 721 ? -22.162 13.916 14.855 1.00 65.00 721 THR A C 1
ATOM 5844 O O . THR A 1 721 ? -21.642 13.666 13.769 1.00 65.00 721 THR A O 1
ATOM 5847 N N . MET A 1 722 ? -21.459 13.960 15.987 1.00 65.62 722 MET A N 1
ATOM 5848 C CA . MET A 1 722 ? -20.010 13.791 16.053 1.00 65.62 722 MET A CA 1
ATOM 5849 C C . MET A 1 722 ? -19.569 12.370 15.693 1.00 65.62 722 MET A C 1
ATOM 5851 O O . MET A 1 722 ? -18.547 12.207 15.035 1.00 65.62 722 MET A O 1
ATOM 5855 N N . ARG A 1 723 ? -20.343 11.324 16.025 1.00 61.88 723 ARG A N 1
ATOM 5856 C CA . ARG A 1 723 ? -20.057 9.941 15.591 1.00 61.88 723 ARG A CA 1
ATOM 5857 C C . ARG A 1 723 ? -19.969 9.799 14.069 1.00 61.88 723 ARG A C 1
ATOM 5859 O O . ARG A 1 723 ? -19.122 9.042 13.606 1.00 61.88 723 ARG A O 1
ATOM 5866 N N . ASN A 1 724 ? -20.807 10.522 13.325 1.00 58.44 724 ASN A N 1
ATOM 5867 C CA . ASN A 1 724 ? -20.843 10.488 11.858 1.00 58.44 724 ASN A CA 1
ATOM 5868 C C . ASN A 1 724 ? -19.762 11.378 11.204 1.00 58.44 724 ASN A C 1
ATOM 5870 O O . ASN A 1 724 ? -19.528 11.289 9.999 1.00 58.44 724 ASN A O 1
ATOM 5874 N N . GLN A 1 725 ? -19.128 12.267 11.980 1.00 56.84 725 GLN A N 1
ATOM 5875 C CA . GLN A 1 725 ? -18.192 13.291 11.494 1.00 56.84 725 GLN A CA 1
ATOM 5876 C C . GLN A 1 725 ? -16.741 13.055 11.956 1.00 56.84 725 GLN A C 1
ATOM 5878 O O . GLN A 1 725 ? -15.805 13.341 11.210 1.00 56.84 725 GLN A O 1
ATOM 5883 N N . HIS A 1 726 ? -16.528 12.498 13.153 1.00 61.38 726 HIS A N 1
ATOM 5884 C CA . HIS A 1 726 ? -15.224 12.305 13.801 1.00 61.38 726 HIS A CA 1
ATOM 5885 C C . HIS A 1 726 ? -14.744 10.850 13.722 1.00 61.38 726 HIS A C 1
ATOM 5887 O O . HIS A 1 726 ? -14.700 10.105 14.710 1.00 61.38 726 HIS A O 1
ATOM 5893 N N . HIS A 1 727 ? -14.330 10.432 12.526 1.00 52.94 727 HIS A N 1
ATOM 5894 C CA . HIS A 1 727 ? -13.668 9.138 12.332 1.00 52.94 727 HIS A CA 1
ATOM 5895 C C . HIS A 1 727 ? -12.140 9.186 12.561 1.00 52.94 727 HIS A C 1
ATOM 5897 O O . HIS A 1 727 ? -11.534 8.135 12.754 1.00 52.94 727 HIS A O 1
ATOM 5903 N N . HIS A 1 728 ? -11.523 10.375 12.647 1.00 54.16 728 HIS A N 1
ATOM 5904 C CA . HIS A 1 728 ? -10.107 10.551 12.277 1.00 54.16 728 HIS A CA 1
ATOM 5905 C C . HIS A 1 728 ? -9.123 10.988 13.384 1.00 54.16 728 HIS A C 1
ATOM 5907 O O . HIS A 1 728 ? -7.923 11.013 13.121 1.00 54.16 728 HIS A O 1
ATOM 5913 N N . PHE A 1 729 ? -9.544 11.256 14.634 1.00 54.16 729 PHE A N 1
ATOM 5914 C CA . PHE A 1 729 ? -8.572 11.458 15.736 1.00 54.16 729 PHE A CA 1
ATOM 5915 C C . PHE A 1 729 ? -7.652 10.229 15.902 1.00 54.16 729 PHE A C 1
ATOM 5917 O O . PHE A 1 729 ? -6.461 10.350 16.183 1.00 54.16 729 PHE A O 1
ATOM 5924 N N . ALA A 1 730 ? -8.190 9.033 15.631 1.00 49.06 730 ALA A N 1
ATOM 5925 C CA . ALA A 1 730 ? -7.426 7.793 15.540 1.00 49.06 730 ALA A CA 1
ATOM 5926 C C . ALA A 1 730 ? -6.469 7.754 14.330 1.00 49.06 730 ALA A C 1
ATOM 5928 O O . ALA A 1 730 ? -5.392 7.184 14.453 1.00 49.06 730 ALA A O 1
ATOM 5929 N N . ASP A 1 731 ? -6.805 8.383 13.202 1.00 50.59 731 ASP A N 1
ATOM 5930 C CA . ASP A 1 731 ? -5.993 8.362 11.974 1.00 50.59 731 ASP A CA 1
ATOM 5931 C C . ASP A 1 731 ? -4.750 9.255 12.074 1.00 50.59 731 ASP A C 1
ATOM 5933 O O . ASP A 1 731 ? -3.686 8.891 11.573 1.00 50.59 731 ASP A O 1
ATOM 5937 N N . PHE A 1 732 ? -4.836 10.367 12.813 1.00 52.97 732 PHE A N 1
ATOM 5938 C CA . PHE A 1 732 ? -3.670 11.178 13.190 1.00 52.97 732 PHE A CA 1
ATOM 5939 C C . PHE A 1 732 ? -2.648 10.371 14.022 1.00 52.97 732 PHE A C 1
ATOM 5941 O O . PHE A 1 732 ? -1.429 10.490 13.844 1.00 52.97 732 PHE A O 1
ATOM 5948 N N . ILE A 1 733 ? -3.133 9.513 14.934 1.00 49.31 733 ILE A N 1
ATOM 5949 C CA . ILE A 1 733 ? -2.277 8.587 15.696 1.00 49.31 733 ILE A CA 1
ATOM 5950 C C . ILE A 1 733 ? -1.576 7.604 14.749 1.00 49.31 733 ILE A C 1
ATOM 5952 O O . ILE A 1 733 ? -0.369 7.414 14.880 1.00 49.31 733 ILE A O 1
ATOM 5956 N N . ILE A 1 734 ? -2.289 7.023 13.772 1.00 49.56 734 ILE A N 1
ATOM 5957 C CA . ILE A 1 734 ? -1.701 6.109 12.772 1.00 49.56 734 ILE A CA 1
ATOM 5958 C C . ILE A 1 734 ? -0.594 6.798 11.982 1.00 49.56 734 ILE A C 1
ATOM 5960 O O . ILE A 1 734 ? 0.466 6.217 11.778 1.00 49.56 734 ILE A O 1
ATOM 5964 N N . GLU A 1 735 ? -0.828 8.021 11.507 1.00 50.16 735 GLU A N 1
ATOM 5965 C CA . GLU A 1 735 ? 0.163 8.753 10.727 1.00 50.16 735 GLU A CA 1
ATOM 5966 C C . GLU A 1 735 ? 1.452 8.939 11.529 1.00 50.16 735 GLU A C 1
ATOM 5968 O O . GLU A 1 735 ? 2.539 8.697 11.010 1.00 50.16 735 GLU A O 1
ATOM 5973 N N . SER A 1 736 ? 1.316 9.268 12.813 1.00 48.81 736 SER A N 1
ATOM 5974 C CA . SER A 1 736 ? 2.445 9.384 13.728 1.00 48.81 736 SER A CA 1
ATOM 5975 C C . SER A 1 736 ? 3.160 8.045 13.961 1.00 48.81 736 SER A C 1
ATOM 5977 O O . SER A 1 736 ? 4.378 8.054 14.121 1.00 48.81 736 SER A O 1
ATOM 5979 N N . ILE A 1 737 ? 2.432 6.916 13.928 1.00 45.44 737 ILE A N 1
ATOM 5980 C CA . ILE A 1 737 ? 2.972 5.543 13.998 1.00 45.44 737 ILE A CA 1
ATOM 5981 C C . ILE A 1 737 ? 3.680 5.139 12.690 1.00 45.44 737 ILE A C 1
ATOM 5983 O O . ILE A 1 737 ? 4.683 4.435 12.703 1.00 45.44 737 ILE A O 1
ATOM 5987 N N . ALA A 1 738 ? 3.201 5.588 11.535 1.00 44.88 738 ALA A N 1
ATOM 5988 C CA . ALA A 1 738 ? 3.856 5.318 10.257 1.00 44.88 738 ALA A CA 1
ATOM 5989 C C . ALA A 1 738 ? 5.031 6.282 9.973 1.00 44.88 738 ALA A C 1
ATOM 5991 O O . ALA A 1 738 ? 5.874 5.986 9.136 1.00 44.88 738 ALA A O 1
ATOM 5992 N N . ASP A 1 739 ? 5.104 7.406 10.690 1.00 46.06 739 ASP A N 1
ATOM 5993 C CA . ASP A 1 739 ? 6.244 8.341 10.772 1.00 46.06 739 ASP A CA 1
ATOM 5994 C C . ASP A 1 739 ? 7.195 7.985 11.953 1.00 46.06 739 ASP A C 1
ATOM 5996 O O . ASP A 1 739 ? 8.172 8.682 12.232 1.00 46.06 739 ASP A O 1
ATOM 6000 N N . TYR A 1 740 ? 6.899 6.894 12.680 1.00 43.16 740 TYR A N 1
ATOM 6001 C CA . TYR A 1 740 ? 7.482 6.518 13.983 1.00 43.16 740 TYR A CA 1
ATOM 6002 C C . TYR A 1 740 ? 8.935 6.070 13.931 1.00 43.16 740 TYR A C 1
ATOM 6004 O O . TYR A 1 740 ? 9.580 6.010 14.971 1.00 43.16 740 TYR A O 1
ATOM 6012 N N . ILE A 1 741 ? 9.489 5.786 12.757 1.00 44.78 741 ILE A N 1
ATOM 6013 C CA . ILE A 1 741 ? 10.831 5.199 12.695 1.00 44.78 741 ILE A CA 1
ATOM 6014 C C . ILE A 1 741 ? 11.934 6.209 13.073 1.00 44.78 741 ILE A C 1
ATOM 6016 O O . ILE A 1 741 ? 13.080 5.802 13.205 1.00 44.78 741 ILE A O 1
ATOM 6020 N N . GLU A 1 742 ? 11.645 7.493 13.365 1.00 39.47 742 GLU A N 1
ATOM 6021 C CA . GLU A 1 742 ? 12.749 8.358 13.818 1.00 39.47 742 GLU A CA 1
ATOM 6022 C C . GLU A 1 742 ? 12.525 9.452 14.881 1.00 39.47 742 GLU A C 1
ATOM 6024 O O . GLU A 1 742 ? 13.511 9.761 15.548 1.00 39.47 742 GLU A O 1
ATOM 6029 N N . LYS A 1 743 ? 11.356 10.101 15.090 1.00 50.59 743 LYS A N 1
ATOM 6030 C CA . LYS A 1 743 ? 11.416 11.446 15.744 1.00 50.59 743 LYS A CA 1
ATOM 6031 C C . LYS A 1 743 ? 10.448 11.872 16.868 1.00 50.59 743 LYS A C 1
ATOM 6033 O O . LYS A 1 743 ? 10.814 12.834 17.533 1.00 50.59 743 LYS A O 1
ATOM 6038 N N . ASN A 1 744 ? 9.286 11.257 17.166 1.00 58.88 744 ASN A N 1
ATOM 6039 C CA . ASN A 1 744 ? 8.321 11.880 18.121 1.00 58.88 744 ASN A CA 1
ATOM 6040 C C . ASN A 1 744 ? 7.451 10.935 18.999 1.00 58.88 744 ASN A C 1
ATOM 6042 O O . ASN A 1 744 ? 6.223 11.048 18.999 1.00 58.88 744 ASN A O 1
ATOM 6046 N N . SER A 1 745 ? 8.046 10.057 19.818 1.00 60.25 745 SER A N 1
ATOM 6047 C CA . SER A 1 745 ? 7.304 9.148 20.728 1.00 60.25 745 SER A CA 1
ATOM 6048 C C . SER A 1 745 ? 6.365 9.851 21.733 1.00 60.25 745 SER A C 1
ATOM 6050 O O . SER A 1 745 ? 5.305 9.321 22.067 1.00 60.25 745 SER A O 1
ATOM 6052 N N . LEU A 1 746 ? 6.700 11.071 22.176 1.00 69.00 746 LEU A N 1
ATOM 6053 C CA . LEU A 1 746 ? 5.950 11.795 23.213 1.00 69.00 746 LEU A CA 1
ATOM 6054 C C . LEU A 1 746 ? 4.580 12.327 22.746 1.00 69.00 746 LEU A C 1
ATOM 6056 O O . LEU A 1 746 ? 3.599 12.196 23.476 1.00 69.00 746 LEU A O 1
ATOM 6060 N N . ILE A 1 747 ? 4.489 12.891 21.531 1.00 71.00 747 ILE A N 1
ATOM 6061 C CA . ILE A 1 747 ? 3.216 13.398 20.967 1.00 71.00 747 ILE A CA 1
ATOM 6062 C C . ILE A 1 747 ? 2.197 12.258 20.879 1.00 71.00 747 ILE A C 1
ATOM 6064 O O . ILE A 1 747 ? 1.026 12.431 21.214 1.00 71.00 747 ILE A O 1
ATOM 6068 N N . MET A 1 748 ? 2.659 11.075 20.469 1.00 65.19 748 MET A N 1
ATOM 6069 C CA . MET A 1 748 ? 1.817 9.888 20.360 1.00 65.19 748 MET A CA 1
ATOM 6070 C C . MET A 1 748 ? 1.345 9.372 21.705 1.00 65.19 748 MET A C 1
ATOM 6072 O O . MET A 1 748 ? 0.154 9.114 21.851 1.00 65.19 748 MET A O 1
ATOM 6076 N N . ALA A 1 749 ? 2.245 9.264 22.684 1.00 67.81 749 ALA A N 1
ATOM 6077 C CA . ALA A 1 749 ? 1.875 8.847 24.031 1.00 67.81 749 ALA A CA 1
ATOM 6078 C C . ALA A 1 749 ? 0.780 9.760 24.613 1.00 67.81 749 ALA A C 1
ATOM 6080 O O . ALA A 1 749 ? -0.236 9.274 25.106 1.00 67.81 749 ALA A O 1
ATOM 6081 N N . ASN A 1 750 ? 0.935 11.079 24.462 1.00 75.31 750 ASN A N 1
ATOM 6082 C CA . ASN A 1 750 ? -0.022 12.065 24.965 1.00 75.31 750 ASN A CA 1
ATOM 6083 C C . ASN A 1 750 ? -1.373 12.019 24.229 1.00 75.31 750 ASN A C 1
ATOM 6085 O O . ASN A 1 750 ? -2.424 12.034 24.868 1.00 75.31 750 ASN A O 1
ATOM 6089 N N . MET A 1 751 ? -1.372 11.927 22.896 1.00 74.00 751 MET A N 1
ATOM 6090 C CA . MET A 1 751 ? -2.611 11.816 22.115 1.00 74.00 751 MET A CA 1
ATOM 6091 C C . MET A 1 751 ? -3.353 10.500 22.397 1.00 74.00 751 MET A C 1
ATOM 6093 O O . MET A 1 751 ? -4.580 10.481 22.505 1.00 74.00 751 MET A O 1
ATOM 6097 N N . GLN A 1 752 ? -2.618 9.399 22.573 1.00 68.88 752 GLN A N 1
ATOM 6098 C CA . GLN A 1 752 ? -3.189 8.114 22.969 1.00 68.88 752 GLN A CA 1
ATOM 6099 C C . GLN A 1 752 ? -3.783 8.181 24.380 1.00 68.88 752 GLN A C 1
ATOM 6101 O O . GLN A 1 752 ? -4.865 7.636 24.606 1.00 68.88 752 GLN A O 1
ATOM 6106 N N . ASN A 1 753 ? -3.123 8.885 25.303 1.00 77.62 753 ASN A N 1
ATOM 6107 C CA . ASN A 1 753 ? -3.644 9.093 26.647 1.00 77.62 753 ASN A CA 1
ATOM 6108 C C . ASN A 1 753 ? -4.993 9.830 26.625 1.00 77.62 753 ASN A C 1
ATOM 6110 O O . ASN A 1 753 ? -5.979 9.348 27.182 1.00 77.62 753 ASN A O 1
ATOM 6114 N N . ILE A 1 754 ? -5.081 10.935 25.875 1.00 80.19 754 ILE A N 1
ATOM 6115 C CA . ILE A 1 754 ? -6.337 11.680 25.694 1.00 80.19 754 ILE A CA 1
ATOM 6116 C C . ILE A 1 754 ? -7.435 10.778 25.117 1.00 80.19 754 ILE A C 1
ATOM 6118 O O . ILE A 1 754 ? -8.550 10.762 25.642 1.00 80.19 754 ILE A O 1
ATOM 6122 N N . GLN A 1 755 ? -7.133 9.961 24.100 1.00 74.44 755 GLN A N 1
ATOM 6123 C CA . GLN A 1 755 ? -8.125 9.032 23.548 1.00 74.44 755 GLN A CA 1
ATOM 6124 C C . GLN A 1 755 ? -8.633 8.030 24.592 1.00 74.44 755 GLN A C 1
ATOM 6126 O O . GLN A 1 755 ? -9.834 7.745 24.649 1.00 74.44 755 GLN A O 1
ATOM 6131 N N . ASN A 1 756 ? -7.731 7.480 25.406 1.00 73.19 756 ASN A N 1
ATOM 6132 C CA . ASN A 1 756 ? -8.073 6.525 26.455 1.00 73.19 756 ASN A CA 1
ATOM 6133 C C . ASN A 1 756 ? -8.997 7.157 27.499 1.00 73.19 756 ASN A C 1
ATOM 6135 O O . ASN A 1 756 ? -10.003 6.550 27.873 1.00 73.19 756 ASN A O 1
ATOM 6139 N N . ILE A 1 757 ? -8.720 8.399 27.897 1.00 81.06 757 ILE A N 1
ATOM 6140 C CA . ILE A 1 757 ? -9.564 9.163 28.818 1.00 81.06 757 ILE A CA 1
ATOM 6141 C C . ILE A 1 757 ? -10.967 9.383 28.231 1.00 81.06 757 ILE A C 1
ATOM 6143 O O . ILE A 1 757 ? -11.970 9.040 28.865 1.00 81.06 757 ILE A O 1
ATOM 6147 N N . ILE A 1 758 ? -11.055 9.882 26.992 1.00 80.00 758 ILE A N 1
ATOM 6148 C CA . ILE A 1 758 ? -12.331 10.124 26.297 1.00 80.00 758 ILE A CA 1
ATOM 6149 C C . ILE A 1 758 ? -13.142 8.813 26.184 1.00 80.00 758 ILE A C 1
ATOM 6151 O O . ILE A 1 758 ? -14.370 8.804 26.352 1.00 80.00 758 ILE A O 1
ATOM 6155 N N . ASN A 1 759 ? -12.471 7.680 25.938 1.00 73.69 759 ASN A N 1
ATOM 6156 C CA . ASN A 1 759 ? -13.071 6.340 25.909 1.00 73.69 759 ASN A CA 1
ATOM 6157 C C . ASN A 1 759 ? -13.588 5.881 27.274 1.00 73.69 759 ASN A C 1
ATOM 6159 O O . ASN A 1 759 ? -14.727 5.418 27.352 1.00 73.69 759 ASN A O 1
ATOM 6163 N N . ARG A 1 760 ? -12.794 6.050 28.336 1.00 79.00 760 ARG A N 1
ATOM 6164 C CA . ARG A 1 760 ? -13.158 5.696 29.714 1.00 79.00 760 ARG A CA 1
ATOM 6165 C C . ARG A 1 760 ? -14.431 6.421 30.158 1.00 79.00 760 ARG A C 1
ATOM 6167 O O . ARG A 1 760 ? -15.357 5.781 30.659 1.00 79.00 760 ARG A O 1
ATOM 6174 N N . ILE A 1 761 ? -14.517 7.727 29.893 1.00 83.38 761 ILE A N 1
ATOM 6175 C CA . ILE A 1 761 ? -15.705 8.546 30.189 1.00 83.38 761 ILE A CA 1
ATOM 6176 C C . ILE A 1 761 ? -16.917 8.058 29.382 1.00 83.38 761 ILE A C 1
ATOM 6178 O O . ILE A 1 761 ? -18.003 7.865 29.929 1.00 83.38 761 ILE A O 1
ATOM 6182 N N . SER A 1 762 ? -16.742 7.809 28.082 1.00 79.00 762 SER A N 1
ATOM 6183 C CA . SER A 1 762 ? -17.850 7.394 27.212 1.00 79.00 762 SER A CA 1
ATOM 6184 C C . SER A 1 762 ? -18.425 6.021 27.578 1.00 79.00 762 SER A C 1
ATOM 6186 O O . SER A 1 762 ? -19.643 5.855 27.549 1.00 79.00 762 SER A O 1
ATOM 6188 N N . LEU A 1 763 ? -17.589 5.057 27.977 1.00 74.81 763 LEU A N 1
ATOM 6189 C CA . LEU A 1 763 ? -18.051 3.736 28.420 1.00 74.81 763 LEU A CA 1
ATOM 6190 C C . LEU A 1 763 ? -18.881 3.833 29.707 1.00 74.81 763 LEU A C 1
ATOM 6192 O O . LEU A 1 763 ? -19.966 3.257 29.810 1.00 74.81 763 LEU A O 1
ATOM 6196 N N . ARG A 1 764 ? -18.396 4.593 30.696 1.00 83.88 764 ARG A N 1
ATOM 6197 C CA . ARG A 1 764 ? -19.142 4.823 31.942 1.00 83.88 764 ARG A CA 1
ATOM 6198 C C . ARG A 1 764 ? -20.483 5.500 31.641 1.00 83.88 764 ARG A C 1
ATOM 6200 O O . ARG A 1 764 ? -21.499 5.098 32.208 1.00 83.88 764 ARG A O 1
ATOM 6207 N N . TYR A 1 765 ? -20.509 6.438 30.689 1.00 81.06 765 TYR A N 1
ATOM 6208 C CA . TYR A 1 765 ? -21.735 7.090 30.216 1.00 81.06 765 TYR A CA 1
ATOM 6209 C C . TYR A 1 765 ? -22.743 6.085 29.644 1.00 81.06 765 TYR A C 1
ATOM 6211 O O . TYR A 1 765 ? -23.913 6.122 30.013 1.00 81.06 765 TYR A O 1
ATOM 6219 N N . GLN A 1 766 ? -22.311 5.128 28.820 1.00 76.12 766 GLN A N 1
ATOM 6220 C CA . GLN A 1 766 ? -23.184 4.059 28.311 1.00 76.12 766 GLN A CA 1
ATOM 6221 C C . GLN A 1 766 ? -23.710 3.141 29.426 1.00 76.12 766 GLN A C 1
ATOM 6223 O O . GLN A 1 766 ? -24.892 2.782 29.446 1.00 76.12 766 GLN A O 1
ATOM 6228 N N . ARG A 1 767 ? -22.858 2.784 30.396 1.00 75.88 767 ARG A N 1
ATOM 6229 C CA . ARG A 1 767 ? -23.248 1.940 31.536 1.00 75.88 767 ARG A CA 1
ATOM 6230 C C . ARG A 1 767 ? -24.297 2.621 32.415 1.00 75.88 767 ARG A C 1
ATOM 6232 O O . ARG A 1 767 ? -25.284 1.984 32.782 1.00 75.88 767 ARG A O 1
ATOM 6239 N N . MET A 1 768 ? -24.157 3.929 32.640 1.00 81.44 768 MET A N 1
ATOM 6240 C CA . MET A 1 768 ? -25.196 4.759 33.259 1.00 81.44 768 MET A CA 1
ATOM 6241 C C . MET A 1 768 ? -26.539 4.636 32.519 1.00 81.44 768 MET A C 1
ATOM 6243 O O . MET A 1 768 ? -27.578 4.480 33.165 1.00 81.44 768 MET A O 1
ATOM 6247 N N . GLN A 1 769 ? -26.548 4.653 31.179 1.00 74.12 769 GLN A N 1
ATOM 6248 C CA . GLN A 1 769 ? -27.799 4.492 30.422 1.00 74.12 769 GLN A CA 1
ATOM 6249 C C . GLN A 1 769 ? -28.456 3.125 30.645 1.00 74.12 769 GLN A C 1
ATOM 6251 O O . GLN A 1 769 ? -29.685 3.035 30.719 1.00 74.12 769 GLN A O 1
ATOM 6256 N N . THR A 1 770 ? -27.656 2.071 30.815 1.00 70.62 770 THR A N 1
ATOM 6257 C CA . THR A 1 770 ? -28.155 0.718 31.107 1.00 70.62 770 THR A CA 1
ATOM 6258 C C . THR A 1 770 ? -28.766 0.635 32.507 1.00 70.62 770 THR A C 1
ATOM 6260 O O . THR A 1 770 ? -29.877 0.131 32.660 1.00 70.62 770 THR A O 1
ATOM 6263 N N . TYR A 1 771 ? -28.094 1.186 33.523 1.00 72.44 771 TYR A N 1
ATOM 6264 C CA . TYR A 1 771 ? -28.597 1.192 34.904 1.00 72.44 771 TYR A CA 1
ATOM 6265 C C . TYR A 1 771 ? -29.880 2.005 35.078 1.00 72.44 771 TYR A C 1
ATOM 6267 O O . TYR A 1 771 ? -30.717 1.671 35.908 1.00 72.44 771 TYR A O 1
ATOM 6275 N N . LYS A 1 772 ? -30.080 3.046 34.266 1.00 67.25 772 LYS A N 1
ATOM 6276 C CA . LYS A 1 772 ? -31.314 3.839 34.295 1.00 67.25 772 LYS A CA 1
ATOM 6277 C C . LYS A 1 772 ? -32.497 3.152 33.603 1.00 67.25 772 LYS A C 1
ATOM 6279 O O . LYS A 1 772 ? -33.639 3.386 33.986 1.00 67.25 772 LYS A O 1
ATOM 6284 N N . THR A 1 773 ? -32.249 2.366 32.554 1.00 63.59 773 THR A N 1
ATOM 6285 C CA . THR A 1 773 ? -33.313 1.760 31.728 1.00 63.59 773 THR A CA 1
ATOM 6286 C C . THR A 1 773 ? -33.847 0.442 32.287 1.00 63.59 773 THR A C 1
ATOM 6288 O O . THR A 1 773 ? -34.947 0.038 31.921 1.00 63.59 773 THR A O 1
ATOM 6291 N N . ARG A 1 774 ? -33.103 -0.222 33.179 1.00 59.03 774 ARG A N 1
ATOM 6292 C CA . ARG A 1 774 ? -33.464 -1.510 33.784 1.00 59.03 774 ARG A CA 1
ATOM 6293 C C . ARG A 1 774 ? -33.397 -1.367 35.313 1.00 59.03 774 ARG A C 1
ATOM 6295 O O . ARG A 1 774 ? -32.340 -1.074 35.839 1.00 59.03 774 ARG A O 1
ATOM 6302 N N . MET A 1 775 ? -34.500 -1.540 36.036 1.00 58.34 775 MET A N 1
ATOM 6303 C CA . MET A 1 775 ? -34.511 -1.706 37.502 1.00 58.34 775 MET A CA 1
ATOM 6304 C C . MET A 1 775 ? -35.232 -3.027 37.792 1.00 58.34 775 MET A C 1
ATOM 6306 O O . MET A 1 775 ? -36.237 -3.273 37.120 1.00 58.34 775 MET A O 1
ATOM 6310 N N . PRO A 1 776 ? -34.735 -3.896 38.698 1.00 61.44 776 PRO A N 1
ATOM 6311 C CA . PRO A 1 776 ? -34.102 -3.546 39.977 1.00 61.44 776 PRO A CA 1
ATOM 6312 C C . PRO A 1 776 ? -32.642 -4.031 40.137 1.00 61.44 776 PRO A C 1
ATOM 6314 O O . PRO A 1 776 ? -32.390 -5.227 40.250 1.00 61.44 776 PRO A O 1
ATOM 6317 N N . PHE A 1 777 ? -31.681 -3.103 40.203 1.00 71.00 777 PHE A N 1
ATOM 6318 C CA . PHE A 1 777 ? -30.298 -3.397 40.624 1.00 71.00 777 PHE A CA 1
ATOM 6319 C C . PHE A 1 777 ? -30.147 -3.253 42.144 1.00 71.00 777 PHE A C 1
ATOM 6321 O O . PHE A 1 777 ? -30.830 -2.419 42.746 1.00 71.00 777 PHE A O 1
ATOM 6328 N N . GLU A 1 778 ? -29.236 -4.015 42.759 1.00 74.69 778 GLU A N 1
ATOM 6329 C CA . GLU A 1 778 ? -28.968 -3.911 44.197 1.00 74.69 778 GLU A CA 1
ATOM 6330 C C . GLU A 1 778 ? -28.350 -2.548 44.556 1.00 74.69 778 GLU A C 1
ATOM 6332 O O . GLU A 1 778 ? -27.555 -1.965 43.809 1.00 74.69 778 GLU A O 1
ATOM 6337 N N . LYS A 1 779 ? -28.686 -2.032 45.744 1.00 72.25 779 LYS A N 1
ATOM 6338 C CA . LYS A 1 779 ? -28.215 -0.716 46.212 1.00 72.25 779 LYS A CA 1
ATOM 6339 C C . LYS A 1 779 ? -26.687 -0.642 46.304 1.00 72.25 779 LYS A C 1
ATOM 6341 O O . LYS A 1 779 ? -26.100 0.385 45.971 1.00 72.25 779 LYS A O 1
ATOM 6346 N N . THR A 1 780 ? -26.050 -1.725 46.740 1.00 71.50 780 THR A N 1
ATOM 6347 C CA . THR A 1 780 ? -24.589 -1.847 46.837 1.00 71.50 780 THR A CA 1
ATOM 6348 C C . THR A 1 780 ? -23.927 -1.750 45.461 1.00 71.50 780 THR A C 1
ATOM 6350 O O . THR A 1 780 ? -22.974 -0.993 45.300 1.00 71.50 780 THR A O 1
ATOM 6353 N N . SER A 1 781 ? -24.488 -2.403 44.438 1.00 73.44 781 SER A N 1
ATOM 6354 C CA . SER A 1 781 ? -24.032 -2.306 43.043 1.00 73.44 781 SER A CA 1
ATOM 6355 C C . SER A 1 781 ? -24.095 -0.869 42.504 1.00 73.44 781 SER A C 1
ATOM 6357 O O . SER A 1 781 ? -23.166 -0.407 41.836 1.00 73.44 781 SER A O 1
ATOM 6359 N N . LEU A 1 782 ? -25.180 -0.144 42.806 1.00 79.31 782 LEU A N 1
ATOM 6360 C CA . LEU A 1 782 ? -25.371 1.247 42.379 1.00 79.31 782 LEU A CA 1
ATOM 6361 C C . LEU A 1 782 ? -24.455 2.227 43.127 1.00 79.31 782 LEU A C 1
ATOM 6363 O O . LEU A 1 782 ? -23.908 3.133 42.497 1.00 79.31 782 LEU A O 1
ATOM 6367 N N . SER A 1 783 ? -24.259 2.039 44.438 1.00 78.56 783 SER A N 1
ATOM 6368 C CA . SER A 1 783 ? -23.357 2.878 45.242 1.00 78.56 783 SER A CA 1
ATOM 6369 C C . SER A 1 783 ? -21.895 2.687 44.820 1.00 78.56 783 SER A C 1
ATOM 6371 O O . SER A 1 783 ? -21.223 3.675 44.519 1.00 78.56 783 SER A O 1
ATOM 6373 N N . ASN A 1 784 ? -21.441 1.440 44.636 1.00 77.56 784 ASN A N 1
ATOM 6374 C CA . ASN A 1 784 ? -20.087 1.148 44.148 1.00 77.56 784 ASN A CA 1
ATOM 6375 C C . ASN A 1 784 ? -19.831 1.792 42.777 1.00 77.56 784 ASN A C 1
ATOM 6377 O O . ASN A 1 784 ? -18.821 2.464 42.578 1.00 77.56 784 ASN A O 1
ATOM 6381 N N . PHE A 1 785 ? -20.784 1.674 41.843 1.00 83.50 785 PHE A N 1
ATOM 6382 C CA . PHE A 1 785 ? -20.674 2.338 40.543 1.00 83.50 785 PHE A CA 1
ATOM 6383 C C . PHE A 1 785 ? -20.554 3.861 40.669 1.00 83.50 785 PHE A C 1
ATOM 6385 O O . PHE A 1 785 ? -19.742 4.465 39.964 1.00 83.50 785 PHE A O 1
ATOM 6392 N N . ALA A 1 786 ? -21.363 4.486 41.527 1.00 85.31 786 ALA A N 1
ATOM 6393 C CA . ALA A 1 786 ? -21.367 5.932 41.705 1.00 85.31 786 ALA A CA 1
ATOM 6394 C C . ALA A 1 786 ? -20.049 6.435 42.314 1.00 85.31 786 ALA A C 1
ATOM 6396 O O . ALA A 1 786 ? -19.474 7.394 41.795 1.00 85.31 786 ALA A O 1
ATOM 6397 N N . GLN A 1 787 ? -19.546 5.763 43.354 1.00 84.75 787 GLN A N 1
ATOM 6398 C CA . GLN A 1 787 ? -18.283 6.102 44.017 1.00 84.75 787 GLN A CA 1
ATOM 6399 C C . GLN A 1 787 ? -17.085 5.951 43.067 1.00 84.75 787 GLN A C 1
ATOM 6401 O O . GLN A 1 787 ? -16.304 6.889 42.910 1.00 84.75 787 GLN A O 1
ATOM 6406 N N . GLU A 1 788 ? -16.987 4.826 42.351 1.00 82.38 788 GLU A N 1
ATOM 6407 C CA . GLU A 1 788 ? -15.944 4.621 41.337 1.00 82.38 788 GLU A CA 1
ATOM 6408 C C . GLU A 1 788 ? -16.003 5.673 40.226 1.00 82.38 788 GLU A C 1
ATOM 6410 O O . GLU A 1 788 ? -14.978 6.189 39.787 1.00 82.38 788 GLU A O 1
ATOM 6415 N N . THR A 1 789 ? -17.207 5.994 39.744 1.00 85.94 789 THR A N 1
ATOM 6416 C CA . THR A 1 789 ? -17.390 6.931 38.629 1.00 85.94 789 THR A CA 1
ATOM 6417 C C . THR A 1 789 ? -16.933 8.338 39.002 1.00 85.94 789 THR A C 1
ATOM 6419 O O . THR A 1 789 ? -16.311 9.000 38.175 1.00 85.94 789 THR A O 1
ATOM 6422 N N . LEU A 1 790 ? -17.205 8.791 40.230 1.00 87.56 790 LEU A N 1
ATOM 6423 C CA . LEU A 1 790 ? -16.775 10.109 40.704 1.00 87.56 790 LEU A CA 1
ATOM 6424 C C . LEU A 1 790 ? -15.247 10.213 40.787 1.00 87.56 790 LEU A C 1
ATOM 6426 O O . LEU A 1 790 ? -14.693 11.170 40.253 1.00 87.56 790 LEU A O 1
ATOM 6430 N N . SER A 1 791 ? -14.577 9.200 41.348 1.00 83.81 791 SER A N 1
ATOM 6431 C CA . SER A 1 791 ? -13.106 9.138 41.378 1.00 83.81 791 SER A CA 1
ATOM 6432 C C . SER A 1 791 ? -12.512 9.127 39.966 1.00 83.81 791 SER A C 1
ATOM 6434 O O . SER A 1 791 ? -11.606 9.899 39.669 1.00 83.81 791 SER A O 1
ATOM 6436 N N . ILE A 1 792 ? -13.072 8.323 39.056 1.00 81.69 792 ILE A N 1
ATOM 6437 C CA . ILE A 1 792 ? -12.592 8.247 37.671 1.00 81.69 792 ILE A CA 1
ATOM 6438 C C . ILE A 1 792 ? -12.730 9.589 36.952 1.00 81.69 792 ILE A C 1
ATOM 6440 O O . ILE A 1 792 ? -11.852 9.931 36.163 1.00 81.69 792 ILE A O 1
ATOM 6444 N N . ILE A 1 793 ? -13.828 10.324 37.150 1.00 86.31 793 ILE A N 1
ATOM 6445 C CA . ILE A 1 793 ? -14.061 11.611 36.478 1.00 86.31 793 ILE A CA 1
ATOM 6446 C C . ILE A 1 793 ? -13.044 12.654 36.925 1.00 86.31 793 ILE A C 1
ATOM 6448 O O . ILE A 1 793 ? -12.507 13.352 36.067 1.00 86.31 793 ILE A O 1
ATOM 6452 N N . GLU A 1 794 ? -12.793 12.747 38.231 1.00 82.00 794 GLU A N 1
ATOM 6453 C CA . GLU A 1 794 ? -11.829 13.686 38.806 1.00 82.00 794 GLU A CA 1
ATOM 6454 C C . GLU A 1 794 ? -10.437 13.465 38.198 1.00 82.00 794 GLU A C 1
ATOM 6456 O O . GLU A 1 794 ? -9.926 14.349 37.509 1.00 82.00 794 GLU A O 1
ATOM 6461 N N . ASP A 1 795 ? -9.914 12.238 38.294 1.00 83.50 795 ASP A N 1
ATOM 6462 C CA . ASP A 1 795 ? -8.595 11.883 37.756 1.00 83.50 795 ASP A CA 1
ATOM 6463 C C . ASP A 1 795 ? -8.520 12.072 36.230 1.00 83.50 795 ASP A C 1
ATOM 6465 O O . ASP A 1 795 ? -7.550 12.604 35.693 1.00 83.50 795 ASP A O 1
ATOM 6469 N N . SER A 1 796 ? -9.570 11.658 35.509 1.00 85.75 796 SER A N 1
ATOM 6470 C CA . SER A 1 796 ? -9.625 11.723 34.043 1.00 85.75 796 SER A CA 1
ATOM 6471 C C . SER A 1 796 ? -9.568 13.144 33.503 1.00 85.75 796 SER A C 1
ATOM 6473 O O . SER A 1 796 ? -8.861 13.404 32.532 1.00 85.75 796 SER A O 1
ATOM 6475 N N . LEU A 1 797 ? -10.374 14.047 34.060 1.00 85.56 797 LEU A N 1
ATOM 6476 C CA . LEU A 1 797 ? -10.486 15.402 33.531 1.00 85.56 797 LEU A CA 1
ATOM 6477 C C . LEU A 1 797 ? -9.220 16.203 33.828 1.00 85.56 797 LEU A C 1
ATOM 6479 O O . LEU A 1 797 ? -8.727 16.903 32.942 1.00 85.56 797 LEU A O 1
ATOM 6483 N N . ASP A 1 798 ? -8.660 16.059 35.026 1.00 83.81 798 ASP A N 1
ATOM 6484 C CA . ASP A 1 798 ? -7.417 16.737 35.381 1.00 83.81 798 ASP A CA 1
ATOM 6485 C C . ASP A 1 798 ? -6.258 16.247 34.506 1.00 83.81 798 ASP A C 1
ATOM 6487 O O . ASP A 1 798 ? -5.544 17.060 33.916 1.00 83.81 798 ASP A O 1
ATOM 6491 N N . GLU A 1 799 ? -6.131 14.932 34.310 1.00 86.38 799 GLU A N 1
ATOM 6492 C CA . GLU A 1 799 ? -5.127 14.343 33.420 1.00 86.38 799 GLU A CA 1
ATOM 6493 C C . GLU A 1 799 ? -5.281 14.816 31.963 1.00 86.38 799 GLU A C 1
ATOM 6495 O O . GLU A 1 799 ? -4.286 15.152 31.308 1.00 86.38 799 GLU A O 1
ATOM 6500 N N . LEU A 1 800 ? -6.517 14.906 31.458 1.00 87.69 800 LEU A N 1
ATOM 6501 C CA . LEU A 1 800 ? -6.812 15.364 30.098 1.00 87.69 800 LEU A CA 1
ATOM 6502 C C . LEU A 1 800 ? -6.352 16.810 29.879 1.00 87.69 800 LEU A C 1
ATOM 6504 O O . LEU A 1 800 ? -5.623 17.090 28.922 1.00 87.69 800 LEU A O 1
ATOM 6508 N N . HIS A 1 801 ? -6.733 17.728 30.769 1.00 86.44 801 HIS A N 1
ATOM 6509 C CA . HIS A 1 801 ? -6.368 19.139 30.629 1.00 86.44 801 HIS A CA 1
ATOM 6510 C C . HIS A 1 801 ? -4.887 19.400 30.914 1.00 86.44 801 HIS A C 1
ATOM 6512 O O . HIS A 1 801 ? -4.285 20.229 30.226 1.00 86.44 801 HIS A O 1
ATOM 6518 N N . LEU A 1 802 ? -4.275 18.679 31.860 1.00 85.81 802 LEU A N 1
ATOM 6519 C CA . LEU A 1 802 ? -2.834 18.755 32.111 1.00 85.81 802 LEU A CA 1
ATOM 6520 C C . LEU A 1 802 ? -2.028 18.281 30.897 1.00 85.81 802 LEU A C 1
ATOM 6522 O O . LEU A 1 802 ? -1.097 18.969 30.481 1.00 85.81 802 LEU A O 1
ATOM 6526 N N . THR A 1 803 ? -2.412 17.157 30.285 1.00 86.19 803 THR A N 1
ATOM 6527 C CA . THR A 1 803 ? -1.742 16.617 29.089 1.00 86.19 803 THR A CA 1
ATOM 6528 C C . THR A 1 803 ? -1.886 17.563 27.893 1.00 86.19 803 THR A C 1
ATOM 6530 O O . THR A 1 803 ? -0.917 17.841 27.179 1.00 86.19 803 THR A O 1
ATOM 6533 N N . LEU A 1 804 ? -3.095 18.088 27.676 1.00 86.00 804 LEU A N 1
ATOM 6534 C CA . LEU A 1 804 ? -3.411 18.913 26.515 1.00 86.00 804 LEU A CA 1
ATOM 6535 C C . LEU A 1 804 ? -2.847 20.337 26.610 1.00 86.00 804 LEU A C 1
ATOM 6537 O O . LEU A 1 804 ? -2.260 20.828 25.646 1.00 86.00 804 LEU A O 1
ATOM 6541 N N . LEU A 1 805 ? -3.043 21.002 27.753 1.00 85.56 805 LEU A N 1
ATOM 6542 C CA . LEU A 1 805 ? -2.816 22.443 27.928 1.00 85.56 805 LEU A CA 1
ATOM 6543 C C . LEU A 1 805 ? -1.660 22.773 28.887 1.00 85.56 805 LEU A C 1
ATOM 6545 O O . LEU A 1 805 ? -1.185 23.912 28.896 1.00 85.56 805 LEU A O 1
ATOM 6549 N N . GLY A 1 806 ? -1.184 21.804 29.672 1.00 78.50 806 GLY A N 1
ATOM 6550 C CA . GLY A 1 806 ? -0.158 22.005 30.697 1.00 78.50 806 GLY A CA 1
ATOM 6551 C C . GLY A 1 806 ? -0.672 22.664 31.985 1.00 78.50 806 GLY A C 1
ATOM 6552 O O . GLY A 1 806 ? -1.826 23.090 32.087 1.00 78.50 806 GLY A O 1
ATOM 6553 N N . ASP A 1 807 ? 0.221 22.762 32.970 1.00 74.12 807 ASP A N 1
ATOM 6554 C CA . ASP A 1 807 ? -0.027 23.320 34.310 1.00 74.12 807 ASP A CA 1
ATOM 6555 C C . ASP A 1 807 ? -0.324 24.840 34.270 1.00 74.12 807 ASP A C 1
ATOM 6557 O O . ASP A 1 807 ? 0.382 25.602 33.608 1.00 74.12 807 ASP A O 1
ATOM 6561 N N . GLU A 1 808 ? -1.370 25.292 34.973 1.00 65.12 808 GLU A N 1
ATOM 6562 C CA . GLU A 1 808 ? -1.758 26.714 35.058 1.00 65.12 808 GLU A CA 1
ATOM 6563 C C . GLU A 1 808 ? -0.767 27.551 35.866 1.00 65.12 808 GLU A C 1
ATOM 6565 O O . GLU A 1 808 ? -0.521 28.711 35.527 1.00 65.12 808 GLU A O 1
ATOM 6570 N N . ASP A 1 809 ? -0.161 26.960 36.895 1.00 60.03 809 ASP A N 1
ATOM 6571 C CA . ASP A 1 809 ? 0.626 27.685 37.894 1.00 60.03 809 ASP A CA 1
ATOM 6572 C C . ASP A 1 809 ? 2.112 27.807 37.508 1.00 60.03 809 ASP A C 1
ATOM 6574 O O . ASP A 1 809 ? 2.899 28.464 38.197 1.00 60.03 809 ASP A O 1
ATOM 6578 N N . LYS A 1 810 ? 2.526 27.194 36.386 1.00 57.09 810 LYS A N 1
ATOM 6579 C CA . LYS A 1 810 ? 3.926 27.160 35.913 1.00 57.09 810 LYS A CA 1
ATOM 6580 C C . LYS A 1 810 ? 4.085 27.510 34.420 1.00 57.09 810 LYS A C 1
ATOM 6582 O O . LYS A 1 810 ? 4.683 26.735 33.669 1.00 57.09 810 LYS A O 1
ATOM 6587 N N . PRO A 1 811 ? 3.682 28.719 33.984 1.00 50.22 811 PRO A N 1
ATOM 6588 C CA . PRO A 1 811 ? 3.647 29.121 32.570 1.00 50.22 811 PRO A CA 1
ATOM 6589 C C . PRO A 1 811 ? 5.014 29.157 31.851 1.00 50.22 811 PRO A C 1
ATOM 6591 O O . PRO A 1 811 ? 5.071 29.178 30.623 1.00 50.22 811 PRO A O 1
ATOM 6594 N N . HIS A 1 812 ? 6.135 29.167 32.585 1.00 43.50 812 HIS A N 1
ATOM 6595 C CA . HIS A 1 812 ? 7.489 29.173 32.007 1.00 43.50 812 HIS A CA 1
ATOM 6596 C C . HIS A 1 812 ? 8.085 27.770 31.774 1.00 43.50 812 HIS A C 1
ATOM 6598 O O . HIS A 1 812 ? 9.092 27.659 31.080 1.00 43.50 812 HIS A O 1
ATOM 6604 N N . PHE A 1 813 ? 7.464 26.708 32.307 1.00 45.53 813 PHE A N 1
ATOM 6605 C CA . PHE A 1 813 ? 7.834 25.302 32.054 1.00 45.53 813 PHE A CA 1
ATOM 6606 C C . PHE A 1 813 ? 6.895 24.612 31.038 1.00 45.53 813 PHE A C 1
ATOM 6608 O O . PHE A 1 813 ? 7.166 23.495 30.608 1.00 45.53 813 PHE A O 1
ATOM 6615 N N . THR A 1 814 ? 5.803 25.272 30.631 1.00 50.50 814 THR A N 1
ATOM 6616 C CA . THR A 1 814 ? 4.719 24.743 29.776 1.00 50.50 814 THR A CA 1
ATOM 6617 C C . THR A 1 814 ? 4.932 24.907 28.270 1.00 50.50 814 THR A C 1
ATOM 6619 O O . THR A 1 814 ? 3.996 24.706 27.498 1.00 50.50 814 THR A O 1
ATOM 6622 N N . SER A 1 815 ? 6.145 25.221 27.807 1.00 50.12 815 SER A N 1
ATOM 6623 C CA . SER A 1 815 ? 6.472 25.332 26.372 1.00 50.12 815 SER A CA 1
ATOM 6624 C C . SER A 1 815 ? 6.353 24.011 25.587 1.00 50.12 815 SER A C 1
ATOM 6626 O O . SER A 1 815 ? 6.633 23.994 24.394 1.00 50.12 815 SER A O 1
ATOM 6628 N N . ASN A 1 816 ? 5.922 22.922 26.234 1.00 62.09 816 ASN A N 1
ATOM 6629 C CA . ASN A 1 816 ? 5.887 21.570 25.684 1.00 62.09 816 ASN A CA 1
ATOM 6630 C C . ASN A 1 816 ? 4.547 20.831 25.914 1.00 62.09 816 ASN A C 1
ATOM 6632 O O . ASN A 1 816 ? 4.549 19.603 25.942 1.00 62.09 816 ASN A O 1
ATOM 6636 N N . ASN A 1 817 ? 3.414 21.526 26.105 1.00 80.00 817 ASN A N 1
ATOM 6637 C CA . ASN A 1 817 ? 2.102 20.851 26.149 1.00 80.00 817 ASN A CA 1
ATOM 6638 C C . ASN A 1 817 ? 1.705 20.294 24.768 1.00 80.00 817 ASN A C 1
ATOM 6640 O O . ASN A 1 817 ? 2.203 20.757 23.737 1.00 80.00 817 ASN A O 1
ATOM 6644 N N . LEU A 1 818 ? 0.813 19.298 24.744 1.00 84.00 818 LEU A N 1
ATOM 6645 C CA . LEU A 1 818 ? 0.466 18.602 23.506 1.00 84.00 818 LEU A CA 1
ATOM 6646 C C . LEU A 1 818 ? -0.104 19.548 22.439 1.00 84.00 818 LEU A C 1
ATOM 6648 O O . LEU A 1 818 ? 0.259 19.423 21.272 1.00 84.00 818 LEU A O 1
ATOM 6652 N N . LEU A 1 819 ? -0.946 20.514 22.818 1.00 85.38 819 LEU A N 1
ATOM 6653 C CA . LEU A 1 819 ? -1.545 21.448 21.863 1.00 85.38 819 LEU A CA 1
ATOM 6654 C C . LEU A 1 819 ? -0.476 22.260 21.101 1.00 85.38 819 LEU A C 1
ATOM 6656 O O . LEU A 1 819 ? -0.571 22.415 19.885 1.00 85.38 819 LEU A O 1
ATOM 6660 N N . ILE A 1 820 ? 0.575 22.721 21.787 1.00 82.31 820 ILE A N 1
ATOM 6661 C CA . ILE A 1 820 ? 1.700 23.451 21.175 1.00 82.31 820 ILE A CA 1
ATOM 6662 C C . ILE A 1 820 ? 2.614 22.524 20.357 1.00 82.31 820 ILE A C 1
ATOM 6664 O O . ILE A 1 820 ? 3.106 22.917 19.292 1.00 82.31 820 ILE A O 1
ATOM 6668 N N . GLN A 1 821 ? 2.819 21.282 20.808 1.00 79.50 821 GLN A N 1
ATOM 6669 C CA . GLN A 1 821 ? 3.564 20.278 20.038 1.00 79.50 821 GLN A CA 1
ATOM 6670 C C . GLN A 1 821 ? 2.868 19.976 18.699 1.00 79.50 821 GLN A C 1
ATOM 6672 O O . GLN A 1 821 ? 3.526 19.929 17.657 1.00 79.50 821 GLN A O 1
ATOM 6677 N N . LEU A 1 822 ? 1.538 19.841 18.712 1.00 81.12 822 LEU A N 1
ATOM 6678 C CA . LEU A 1 822 ? 0.720 19.663 17.511 1.00 81.12 822 LEU A CA 1
ATOM 6679 C C . LEU A 1 822 ? 0.753 20.907 16.613 1.00 81.12 822 LEU A C 1
ATOM 6681 O O . LEU A 1 822 ? 0.975 20.766 15.412 1.00 81.12 822 LEU A O 1
ATOM 6685 N N . ASP A 1 823 ? 0.607 22.113 17.184 1.00 82.56 823 ASP A N 1
ATOM 6686 C CA . ASP A 1 823 ? 0.685 23.394 16.453 1.00 82.56 823 ASP A CA 1
ATOM 6687 C C . ASP A 1 823 ? 2.006 23.512 15.681 1.00 82.56 823 ASP A C 1
ATOM 6689 O O . ASP A 1 823 ? 2.019 23.949 14.531 1.00 82.56 823 ASP A O 1
ATOM 6693 N N . THR A 1 824 ? 3.109 23.074 16.293 1.00 78.62 824 THR A N 1
ATOM 6694 C CA . THR A 1 824 ? 4.443 23.097 15.679 1.00 78.62 824 THR A CA 1
ATOM 6695 C C . THR A 1 824 ? 4.596 22.024 14.601 1.00 78.62 824 THR A C 1
ATOM 6697 O O . THR A 1 824 ? 5.091 22.317 13.514 1.00 78.62 824 THR A O 1
ATOM 6700 N N . ARG A 1 825 ? 4.163 20.784 14.863 1.00 76.38 825 ARG A N 1
ATOM 6701 C CA . ARG A 1 825 ? 4.349 19.661 13.928 1.00 76.38 825 ARG A CA 1
ATOM 6702 C C . ARG A 1 825 ? 3.528 19.824 12.652 1.00 76.38 825 ARG A C 1
ATOM 6704 O O . ARG A 1 825 ? 4.060 19.637 11.559 1.00 76.38 825 ARG A O 1
ATOM 6711 N N . LEU A 1 826 ? 2.262 20.209 12.791 1.00 76.31 826 LEU A N 1
ATOM 6712 C CA . LEU A 1 826 ? 1.343 20.369 11.662 1.00 76.31 826 LEU A CA 1
ATOM 6713 C C . LEU A 1 826 ? 1.738 21.517 10.721 1.00 76.31 826 LEU A C 1
ATOM 6715 O O . LEU A 1 826 ? 1.374 21.490 9.552 1.00 76.31 826 LEU A O 1
ATOM 6719 N N . LYS A 1 827 ? 2.547 22.479 11.187 1.00 70.94 827 LYS A N 1
ATOM 6720 C CA . LYS A 1 827 ? 3.129 23.536 10.341 1.00 70.94 827 LYS A CA 1
ATOM 6721 C C . LYS A 1 827 ? 4.282 23.061 9.456 1.00 70.94 827 LYS A C 1
ATOM 6723 O O . LYS A 1 827 ? 4.573 23.703 8.453 1.00 70.94 827 LYS A O 1
ATOM 6728 N N . VAL A 1 828 ? 4.978 21.994 9.848 1.00 62.41 828 VAL A N 1
ATOM 6729 C CA . VAL A 1 828 ? 6.244 21.570 9.220 1.00 62.41 828 VAL A CA 1
ATOM 6730 C C . VAL A 1 828 ? 6.074 20.301 8.378 1.00 62.41 828 VAL A C 1
ATOM 6732 O O . VAL A 1 828 ? 6.885 20.055 7.489 1.00 62.41 828 VAL A O 1
ATOM 6735 N N . SER A 1 829 ? 5.023 19.507 8.616 1.00 64.19 829 SER A N 1
ATOM 6736 C CA . SER A 1 829 ? 4.822 18.213 7.954 1.00 64.19 829 SER A CA 1
ATOM 6737 C C . SER A 1 829 ? 3.523 18.156 7.133 1.00 64.19 829 SER A C 1
ATOM 6739 O O . SER A 1 829 ? 2.442 18.032 7.708 1.00 64.19 829 SER A O 1
ATOM 6741 N N . PRO A 1 830 ? 3.602 18.158 5.787 1.00 65.06 830 PRO A N 1
ATOM 6742 C CA . PRO A 1 830 ? 2.441 17.956 4.913 1.00 65.06 830 PRO A CA 1
ATOM 6743 C C . PRO A 1 830 ? 1.854 16.536 4.967 1.00 65.06 830 PRO A C 1
ATOM 6745 O O . PRO A 1 830 ? 0.760 16.302 4.452 1.00 65.06 830 PRO A O 1
ATOM 6748 N N . SER A 1 831 ? 2.577 15.578 5.563 1.00 64.25 831 SER A N 1
ATOM 6749 C CA . SER A 1 831 ? 2.197 14.157 5.584 1.00 64.25 831 SER A CA 1
ATOM 6750 C C . SER A 1 831 ? 0.860 13.885 6.286 1.00 64.25 831 SER A C 1
ATOM 6752 O O . SER A 1 831 ? 0.145 12.966 5.874 1.00 64.25 831 SER A O 1
ATOM 6754 N N . HIS A 1 832 ? 0.463 14.752 7.223 1.00 71.31 832 HIS A N 1
ATOM 6755 C CA . HIS A 1 832 ? -0.836 14.683 7.886 1.00 71.31 832 HIS A CA 1
ATOM 6756 C C . HIS A 1 832 ? -1.979 14.819 6.906 1.00 71.31 832 HIS A C 1
ATOM 6758 O O . HIS A 1 832 ? -2.786 13.903 6.739 1.00 71.31 832 HIS A O 1
ATOM 6764 N N . MET A 1 833 ? -1.978 15.925 6.173 1.00 78.94 833 MET A N 1
ATOM 6765 C CA . MET A 1 833 ? -2.980 16.205 5.160 1.00 78.94 833 MET A CA 1
ATOM 6766 C C . MET A 1 833 ? -3.030 15.091 4.098 1.00 78.94 833 MET A C 1
ATOM 6768 O O . MET A 1 833 ? -4.120 14.719 3.662 1.00 78.94 833 MET A O 1
ATOM 6772 N N . CYS A 1 834 ? -1.886 14.502 3.723 1.00 74.69 834 CYS A N 1
ATOM 6773 C CA . CYS A 1 834 ? -1.834 13.413 2.741 1.00 74.69 834 CYS A CA 1
ATOM 6774 C C . CYS A 1 834 ? -2.663 12.185 3.142 1.00 74.69 834 CYS A C 1
ATOM 6776 O O . CYS A 1 834 ? -3.332 11.598 2.289 1.00 74.69 834 CYS A O 1
ATOM 6778 N N . ARG A 1 835 ? -2.606 11.778 4.418 1.00 69.50 835 ARG A N 1
ATOM 6779 C CA . ARG A 1 835 ? -3.261 10.553 4.902 1.00 69.50 835 ARG A CA 1
ATOM 6780 C C . ARG A 1 835 ? -4.670 10.808 5.420 1.00 69.50 835 ARG A C 1
ATOM 6782 O O . ARG A 1 835 ? -5.578 10.063 5.066 1.00 69.50 835 ARG A O 1
ATOM 6789 N N . THR A 1 836 ? -4.862 11.862 6.214 1.00 70.25 836 THR A N 1
ATOM 6790 C CA . THR A 1 836 ? -6.165 12.165 6.831 1.00 70.25 836 THR A CA 1
ATOM 6791 C C . THR A 1 836 ? -7.106 12.897 5.882 1.00 70.25 836 THR A C 1
ATOM 6793 O O . THR A 1 836 ? -8.316 12.885 6.089 1.00 70.25 836 THR A O 1
ATOM 6796 N N . ARG A 1 837 ? -6.576 13.517 4.815 1.00 81.31 837 ARG A N 1
ATOM 6797 C CA . ARG A 1 837 ? -7.327 14.419 3.927 1.00 81.31 837 ARG A CA 1
ATOM 6798 C C . ARG A 1 837 ? -7.957 15.583 4.706 1.00 81.31 837 ARG A C 1
ATOM 6800 O O . ARG A 1 837 ? -9.040 16.040 4.356 1.00 81.31 837 ARG A O 1
ATOM 6807 N N . GLN A 1 838 ? -7.303 16.045 5.769 1.00 82.50 838 GLN A N 1
ATOM 6808 C CA . GLN A 1 838 ? -7.754 17.163 6.600 1.00 82.50 838 GLN A CA 1
ATOM 6809 C C . GLN A 1 838 ? -6.747 18.302 6.561 1.00 82.50 838 GLN A C 1
ATOM 6811 O O . GLN A 1 838 ? -5.534 18.076 6.581 1.00 82.50 838 GLN A O 1
ATOM 6816 N N . SER A 1 839 ? -7.252 19.534 6.573 1.00 86.75 839 SER A N 1
ATOM 6817 C CA . SER A 1 839 ? -6.401 20.678 6.882 1.00 86.75 839 SER A CA 1
ATOM 6818 C C . SER A 1 839 ? -6.037 20.676 8.368 1.00 86.75 839 SER A C 1
ATOM 6820 O O . SER A 1 839 ? -6.756 20.119 9.205 1.00 86.75 839 SER A O 1
ATOM 6822 N N . ALA A 1 840 ? -4.916 21.304 8.721 1.00 86.44 840 ALA A N 1
ATOM 6823 C CA . ALA A 1 840 ? -4.481 21.374 10.113 1.00 86.44 840 ALA A CA 1
ATOM 6824 C C . ALA A 1 840 ? -5.515 22.103 10.989 1.00 86.44 840 ALA A C 1
ATOM 6826 O O . ALA A 1 840 ? -5.815 21.658 12.096 1.00 86.44 840 ALA A O 1
ATOM 6827 N N . GLN A 1 841 ? -6.120 23.182 10.478 1.00 89.56 841 GLN A N 1
ATOM 6828 C CA . GLN A 1 841 ? -7.175 23.894 11.199 1.00 89.56 841 GLN A CA 1
ATOM 6829 C C . GLN A 1 841 ? -8.421 23.018 11.417 1.00 89.56 841 GLN A C 1
ATOM 6831 O O . GLN A 1 841 ? -8.972 23.013 12.519 1.00 89.56 841 GLN A O 1
ATOM 6836 N N . GLN A 1 842 ? -8.838 22.254 10.399 1.00 85.62 842 GLN A N 1
ATOM 6837 C CA . GLN A 1 842 ? -9.961 21.324 10.523 1.00 85.62 842 GLN A CA 1
ATOM 6838 C C . GLN A 1 842 ? -9.689 20.290 11.619 1.00 85.62 842 GLN A C 1
ATOM 6840 O O . GLN A 1 842 ? -10.549 20.064 12.461 1.00 85.62 842 GLN A O 1
ATOM 6845 N N . PHE A 1 843 ? -8.487 19.715 11.665 1.00 84.81 843 PHE A N 1
ATOM 6846 C CA . PHE A 1 843 ? -8.106 18.767 12.712 1.00 84.81 843 PHE A CA 1
ATOM 6847 C C . PHE A 1 843 ? -8.265 19.354 14.130 1.00 84.81 843 PHE A C 1
ATOM 6849 O O . PHE A 1 843 ? -8.860 18.713 14.997 1.00 84.81 843 PHE A O 1
ATOM 6856 N N . PHE A 1 844 ? -7.802 20.589 14.366 1.00 85.75 844 PHE A N 1
ATOM 6857 C CA . PHE A 1 844 ? -7.961 21.245 15.672 1.00 85.75 844 PHE A CA 1
ATOM 6858 C C . PHE A 1 844 ? -9.421 21.526 16.033 1.00 85.75 844 PHE A C 1
ATOM 6860 O O . PHE A 1 844 ? -9.777 21.406 17.204 1.00 85.75 844 PHE A O 1
ATOM 6867 N N . TYR A 1 845 ? -10.256 21.869 15.050 1.00 84.81 845 TYR A N 1
ATOM 6868 C CA . TYR A 1 845 ? -11.687 22.067 15.269 1.00 84.81 845 TYR A CA 1
ATOM 6869 C C . TYR A 1 845 ? -12.358 20.777 15.767 1.00 84.81 845 TYR A C 1
ATOM 6871 O O . TYR A 1 845 ? -12.992 20.776 16.819 1.00 84.81 845 TYR A O 1
ATOM 6879 N N . LEU A 1 846 ? -12.132 19.655 15.074 1.00 79.31 846 LEU A N 1
ATOM 6880 C CA . LEU A 1 846 ? -12.722 18.362 15.446 1.00 79.31 846 LEU A CA 1
ATOM 6881 C C . LEU A 1 846 ? -12.208 17.864 16.809 1.00 79.31 846 LEU A C 1
ATOM 6883 O O . LEU A 1 846 ? -12.976 17.338 17.612 1.00 79.31 846 LEU A O 1
ATOM 6887 N N . LEU A 1 847 ? -10.920 18.078 17.107 1.00 81.88 847 LEU A N 1
ATOM 6888 C CA . LEU A 1 847 ? -10.343 17.754 18.414 1.00 81.88 847 LEU A CA 1
ATOM 6889 C C . LEU A 1 847 ? -11.015 18.542 19.549 1.00 81.88 847 LEU A C 1
ATOM 6891 O O . LEU A 1 847 ? -11.314 17.981 20.603 1.00 81.88 847 LEU A O 1
ATOM 6895 N N . GLN A 1 848 ? -11.261 19.837 19.348 1.00 85.62 848 GLN A N 1
ATOM 6896 C CA . GLN A 1 848 ? -11.931 20.665 20.349 1.00 85.62 848 GLN A CA 1
ATOM 6897 C C . GLN A 1 848 ? -13.360 20.181 20.622 1.00 85.62 848 GLN A C 1
ATOM 6899 O O . GLN A 1 848 ? -13.754 20.105 21.789 1.00 85.62 848 GLN A O 1
ATOM 6904 N N . GLU A 1 849 ? -14.109 19.825 19.579 1.00 79.75 849 GLU A N 1
ATOM 6905 C CA . GLU A 1 849 ? -15.457 19.265 19.713 1.00 79.75 849 GLU A CA 1
ATOM 6906 C C . GLU A 1 849 ? -15.428 17.942 20.510 1.00 79.75 849 GLU A C 1
ATOM 6908 O O . GLU A 1 849 ? -16.203 17.773 21.455 1.00 79.75 849 GLU A O 1
ATOM 6913 N N . ASP A 1 850 ? -14.489 17.029 20.214 1.00 77.62 850 ASP A N 1
ATOM 6914 C CA . ASP A 1 850 ? -14.331 15.748 20.932 1.00 77.62 850 ASP A CA 1
ATOM 6915 C C . ASP A 1 850 ? -14.060 15.932 22.434 1.00 77.62 850 ASP A C 1
ATOM 6917 O O . ASP A 1 850 ? -14.632 15.220 23.270 1.00 77.62 850 ASP A O 1
ATOM 6921 N N . ILE A 1 851 ? -13.229 16.913 22.793 1.00 83.25 851 ILE A N 1
ATOM 6922 C CA . ILE A 1 851 ? -12.948 17.262 24.192 1.00 83.25 851 ILE A CA 1
ATOM 6923 C C . ILE A 1 851 ? -14.193 17.841 24.868 1.00 83.25 851 ILE A C 1
ATOM 6925 O O . ILE A 1 851 ? -14.550 17.405 25.965 1.00 83.25 851 ILE A O 1
ATOM 6929 N N . ALA A 1 852 ? -14.885 18.774 24.210 1.00 82.06 852 ALA A N 1
ATOM 6930 C CA . ALA A 1 852 ? -16.087 19.397 24.756 1.00 82.06 852 ALA A CA 1
ATOM 6931 C C . ALA A 1 852 ? -17.182 18.356 25.046 1.00 82.06 852 ALA A C 1
ATOM 6933 O O . ALA A 1 852 ? -17.794 18.368 26.117 1.00 82.06 852 ALA A O 1
ATOM 6934 N N . LEU A 1 853 ? -17.389 17.394 24.142 1.00 79.19 853 LEU A N 1
ATOM 6935 C CA . LEU A 1 853 ? -18.335 16.299 24.359 1.00 79.19 853 LEU A CA 1
ATOM 6936 C C . LEU A 1 853 ? -17.911 15.373 25.509 1.00 79.19 853 LEU A C 1
ATOM 6938 O O . LEU A 1 853 ? -18.763 14.918 26.279 1.00 79.19 853 LEU A O 1
ATOM 6942 N N . ALA A 1 854 ? -16.615 15.083 25.651 1.00 81.94 854 ALA A N 1
ATOM 6943 C CA . ALA A 1 854 ? -16.113 14.281 26.764 1.00 81.94 854 ALA A CA 1
ATOM 6944 C C . ALA A 1 854 ? -16.368 14.969 28.117 1.00 81.94 854 ALA A C 1
ATOM 6946 O O . ALA A 1 854 ? -16.874 14.325 29.040 1.00 81.94 854 ALA A O 1
ATOM 6947 N N . GLU A 1 855 ? -16.107 16.276 28.217 1.00 83.50 855 GLU A N 1
ATOM 6948 C CA . GLU A 1 855 ? -16.411 17.063 29.418 1.00 83.50 855 GLU A CA 1
ATOM 6949 C C . GLU A 1 855 ? -17.918 17.077 29.732 1.00 83.50 855 GLU A C 1
ATOM 6951 O O . GLU A 1 855 ? -18.312 16.879 30.885 1.00 83.50 855 GLU A O 1
ATOM 6956 N N . LEU A 1 856 ? -18.781 17.227 28.718 1.00 81.81 856 LEU A N 1
ATOM 6957 C CA . LEU A 1 856 ? -20.239 17.191 28.892 1.00 81.81 856 LEU A CA 1
ATOM 6958 C C . LEU A 1 856 ? -20.738 15.829 29.404 1.00 81.81 856 LEU A C 1
ATOM 6960 O O . LEU A 1 856 ? -21.589 15.772 30.297 1.00 81.81 856 LEU A O 1
ATOM 6964 N N . LYS A 1 857 ? -20.201 14.721 28.877 1.00 82.56 857 LYS A N 1
ATOM 6965 C CA . LYS A 1 857 ? -20.522 13.365 29.357 1.00 82.56 857 LYS A CA 1
ATOM 6966 C C . LYS A 1 857 ? -20.069 13.152 30.798 1.00 82.56 857 LYS A C 1
ATOM 6968 O O . LYS A 1 857 ? -20.810 12.549 31.576 1.00 82.56 857 LYS A O 1
ATOM 6973 N N . ALA A 1 858 ? -18.890 13.654 31.160 1.00 85.38 858 ALA A N 1
ATOM 6974 C CA . ALA A 1 858 ? -18.374 13.572 32.522 1.00 85.38 858 ALA A CA 1
ATOM 6975 C C . ALA A 1 858 ? -19.250 14.355 33.513 1.00 85.38 858 ALA A C 1
ATOM 6977 O O . ALA A 1 858 ? -19.606 13.827 34.565 1.00 85.38 858 ALA A O 1
ATOM 6978 N N . LEU A 1 859 ? -19.688 15.565 33.148 1.00 82.62 859 LEU A N 1
ATOM 6979 C CA . LEU A 1 859 ? -20.611 16.355 33.968 1.00 82.62 859 LEU A CA 1
ATOM 6980 C C . LEU A 1 859 ? -21.943 15.619 34.194 1.00 82.62 859 LEU A C 1
ATOM 6982 O O . LEU A 1 859 ? -22.428 15.532 35.322 1.00 82.62 859 LEU A O 1
ATOM 6986 N N . ALA A 1 860 ? -22.511 15.036 33.134 1.00 81.56 860 ALA A N 1
ATOM 6987 C CA . ALA A 1 860 ? -23.746 14.262 33.227 1.00 81.56 860 ALA A CA 1
ATOM 6988 C C . ALA A 1 860 ? -23.599 13.006 34.107 1.00 81.56 860 ALA A C 1
ATOM 6990 O O . ALA A 1 860 ? -24.514 12.676 34.864 1.00 81.56 860 ALA A O 1
ATOM 6991 N N . LEU A 1 861 ? -22.452 12.323 34.034 1.00 84.75 861 LEU A N 1
ATOM 6992 C CA . LEU A 1 861 ? -22.146 11.172 34.882 1.00 84.75 861 LEU A CA 1
ATOM 6993 C C . LEU A 1 861 ? -22.043 11.547 36.359 1.00 84.75 861 LEU A C 1
ATOM 6995 O O . LEU A 1 861 ? -22.608 10.846 37.192 1.00 84.75 861 LEU A O 1
ATOM 6999 N N . ALA A 1 862 ? -21.355 12.641 36.690 1.00 84.81 862 ALA A N 1
ATOM 7000 C CA . ALA A 1 862 ? -21.213 13.086 38.074 1.00 84.81 862 ALA A CA 1
ATOM 7001 C C . ALA A 1 862 ? -22.574 13.434 38.701 1.00 84.81 862 ALA A C 1
ATOM 7003 O O . ALA A 1 862 ? -22.886 12.983 39.805 1.00 84.81 862 ALA A O 1
ATOM 7004 N N . GLU A 1 863 ? -23.428 14.154 37.965 1.00 80.62 863 GLU A N 1
ATOM 7005 C CA . GLU A 1 863 ? -24.794 14.465 38.402 1.00 80.62 863 GLU A CA 1
ATOM 7006 C C . GLU A 1 863 ? -25.629 13.200 38.645 1.00 80.62 863 GLU A C 1
ATOM 7008 O O . GLU A 1 863 ? -26.338 13.096 39.654 1.00 80.62 863 GLU A O 1
ATOM 7013 N N . PHE A 1 864 ? -25.513 12.204 37.761 1.00 81.62 864 PHE A N 1
ATOM 7014 C CA . PHE A 1 864 ? -26.173 10.915 37.947 1.00 81.62 864 PHE A CA 1
ATOM 7015 C C . PHE A 1 864 ? -25.629 10.159 39.166 1.00 81.62 864 PHE A C 1
ATOM 7017 O O . PHE A 1 864 ? -26.419 9.686 39.984 1.00 81.62 864 PHE A O 1
ATOM 7024 N N . SER A 1 865 ? -24.312 10.096 39.350 1.00 86.38 865 SER A N 1
ATOM 7025 C CA . SER A 1 865 ? -23.686 9.434 40.499 1.00 86.38 865 SER A CA 1
ATOM 7026 C C . SER A 1 865 ? -24.111 10.058 41.830 1.00 86.38 865 SER A C 1
ATOM 7028 O O . SER A 1 865 ? -24.530 9.340 42.735 1.00 86.38 865 SER A O 1
ATOM 7030 N N . TRP A 1 866 ? -24.124 11.389 41.954 1.00 83.56 866 TRP A N 1
ATOM 7031 C CA . TRP A 1 866 ? -24.632 12.041 43.168 1.00 83.56 866 TRP A CA 1
ATOM 7032 C C . TRP A 1 866 ? -26.129 11.830 43.384 1.00 83.56 866 TRP A C 1
ATOM 7034 O O . TRP A 1 866 ? -26.587 11.844 44.525 1.00 83.56 866 TRP A O 1
ATOM 7044 N N . SER A 1 867 ? -26.908 11.630 42.315 1.00 79.06 867 SER A N 1
ATOM 7045 C CA . SER A 1 867 ? -28.313 11.246 42.468 1.00 79.06 867 SER A CA 1
ATOM 7046 C C . SER A 1 867 ? -28.444 9.865 43.122 1.00 79.06 867 SER A C 1
ATOM 7048 O O . SER A 1 867 ? -29.267 9.715 44.023 1.00 79.06 867 SER A O 1
ATOM 7050 N N . LEU A 1 868 ? -27.597 8.895 42.746 1.00 79.62 868 LEU A N 1
ATOM 7051 C CA . LEU A 1 868 ? -27.558 7.553 43.346 1.00 79.62 868 LEU A CA 1
ATOM 7052 C C . LEU A 1 868 ? -27.115 7.579 44.815 1.00 79.62 868 LEU A C 1
ATOM 7054 O O . LEU A 1 868 ? -27.620 6.800 45.618 1.00 79.62 868 LEU A O 1
ATOM 7058 N N . LEU A 1 869 ? -26.226 8.507 45.178 1.00 82.25 869 LEU A N 1
ATOM 7059 C CA . LEU A 1 869 ? -25.681 8.646 46.534 1.00 82.25 869 LEU A CA 1
ATOM 7060 C C . LEU A 1 869 ? -26.500 9.576 47.441 1.00 82.25 869 LEU A C 1
ATOM 7062 O O . LEU A 1 869 ? -26.064 9.892 48.542 1.00 82.25 869 LEU A O 1
ATOM 7066 N N . LYS A 1 870 ? -27.693 10.021 47.033 1.00 74.19 870 LYS A N 1
ATOM 7067 C CA . LYS A 1 870 ? -28.489 11.044 47.744 1.00 74.19 870 LYS A CA 1
ATOM 7068 C C . LYS A 1 870 ? -28.760 10.746 49.229 1.00 74.19 870 LYS A C 1
ATOM 7070 O O . LYS A 1 870 ? -29.006 11.668 50.006 1.00 74.19 870 LYS A O 1
ATOM 7075 N N . GLU A 1 871 ? -28.738 9.477 49.628 1.00 68.31 871 GLU A N 1
ATOM 7076 C CA . GLU A 1 871 ? -28.892 9.064 51.029 1.00 68.31 871 GLU A CA 1
ATOM 7077 C C . GLU A 1 871 ? -27.621 9.264 51.879 1.00 68.31 871 GLU A C 1
ATOM 7079 O O . GLU A 1 871 ? -27.720 9.352 53.100 1.00 68.31 871 GLU A O 1
ATOM 7084 N N . GLU A 1 872 ? -26.448 9.384 51.252 1.00 74.06 872 GLU A N 1
ATOM 7085 C CA . GLU A 1 872 ? -25.153 9.645 51.899 1.00 74.06 872 GLU A CA 1
ATOM 7086 C C . GLU A 1 872 ? -24.891 11.154 52.089 1.00 74.06 872 GLU A C 1
ATOM 7088 O O . GLU A 1 872 ? -24.123 11.550 52.965 1.00 74.06 872 GLU A O 1
ATOM 7093 N N . GLY A 1 873 ? -25.558 12.020 51.313 1.00 75.94 873 GLY A N 1
ATOM 7094 C CA . GLY A 1 873 ? -25.420 13.474 51.414 1.00 75.94 873 GLY A CA 1
ATOM 7095 C C . GLY A 1 873 ? -26.137 14.254 50.306 1.00 75.94 873 GLY A C 1
ATOM 7096 O O . GLY A 1 873 ? -26.607 13.695 49.321 1.00 75.94 873 GLY A O 1
ATOM 7097 N N . GLN A 1 874 ? -26.230 15.583 50.460 1.00 70.81 874 GLN A N 1
ATOM 7098 C CA . GLN A 1 874 ? -26.845 16.466 49.449 1.00 70.81 874 GLN A CA 1
ATOM 7099 C C . GLN A 1 874 ? -25.876 16.918 48.337 1.00 70.81 874 GLN A C 1
ATOM 7101 O O . GLN A 1 874 ? -26.340 17.422 47.317 1.00 70.81 874 GLN A O 1
ATOM 7106 N N . PHE A 1 875 ? -24.559 16.766 48.532 1.00 80.19 875 PHE A N 1
ATOM 7107 C CA . PHE A 1 875 ? -23.479 17.073 47.573 1.00 80.19 875 PHE A CA 1
ATOM 7108 C C . PHE A 1 875 ? -23.565 18.442 46.857 1.00 80.19 875 PHE A C 1
ATOM 7110 O O . PHE A 1 875 ? -23.114 18.612 45.724 1.00 80.19 875 PHE A O 1
ATOM 7117 N N . THR A 1 876 ? -24.191 19.447 47.479 1.00 75.88 876 THR A N 1
ATOM 7118 C CA . THR A 1 876 ? -24.466 20.749 46.842 1.00 75.88 876 THR A CA 1
ATOM 7119 C C . THR A 1 876 ? -23.204 21.573 46.602 1.00 75.88 876 THR A C 1
ATOM 7121 O O . THR A 1 876 ? -23.123 22.300 45.609 1.00 75.88 876 THR A O 1
ATOM 7124 N N . LYS A 1 877 ? -22.203 21.454 47.481 1.00 79.62 877 LYS A N 1
ATOM 7125 C CA . LYS A 1 877 ? -20.918 22.146 47.323 1.00 79.62 877 LYS A CA 1
ATOM 7126 C C . LYS A 1 877 ? -20.087 21.503 46.222 1.00 79.62 877 LYS A C 1
ATOM 7128 O O . LYS A 1 877 ? -19.551 22.213 45.384 1.00 79.62 877 LYS A O 1
ATOM 7133 N N . GLU A 1 878 ? -20.045 20.180 46.192 1.00 81.00 878 GLU A N 1
ATOM 7134 C CA . GLU A 1 878 ? -19.334 19.359 45.216 1.00 81.00 878 GLU A CA 1
ATOM 7135 C C . GLU A 1 878 ? -19.860 19.627 43.799 1.00 81.00 878 GLU A C 1
ATOM 7137 O O . GLU A 1 878 ? -19.077 19.884 42.886 1.00 81.00 878 GLU A O 1
ATOM 7142 N N . ARG A 1 879 ? -21.189 19.708 43.639 1.00 79.00 879 ARG A N 1
ATOM 7143 C CA . ARG A 1 879 ? -21.839 20.137 42.387 1.00 79.00 879 ARG A CA 1
ATOM 7144 C C . ARG A 1 879 ? -21.416 21.535 41.947 1.00 79.00 879 ARG A C 1
ATOM 7146 O O . ARG A 1 879 ? -21.118 21.746 40.775 1.00 79.00 879 ARG A O 1
ATOM 7153 N N . THR A 1 880 ? -21.375 22.485 42.882 1.00 78.00 880 THR A N 1
ATOM 7154 C CA . THR A 1 880 ? -20.969 23.870 42.591 1.00 78.00 880 THR A CA 1
ATOM 7155 C C . THR A 1 880 ? -19.505 23.924 42.141 1.00 78.00 880 THR A C 1
ATOM 7157 O O . THR A 1 880 ? -19.202 24.526 41.115 1.00 78.00 880 THR A O 1
ATOM 7160 N N . ILE A 1 881 ? -18.612 23.219 42.843 1.00 80.94 881 ILE A N 1
ATOM 7161 C CA . ILE A 1 881 ? -17.183 23.129 42.507 1.00 80.94 881 ILE A CA 1
ATOM 7162 C C . ILE A 1 881 ? -16.985 22.512 41.117 1.00 80.94 881 ILE A C 1
ATOM 7164 O O . ILE A 1 881 ? -16.210 23.040 40.320 1.00 80.94 881 ILE A O 1
ATOM 7168 N N . LEU A 1 882 ? -17.705 21.433 40.790 1.00 78.19 882 LEU A N 1
ATOM 7169 C CA . LEU A 1 882 ? -17.605 20.791 39.479 1.00 78.19 882 LEU A CA 1
ATOM 7170 C C . LEU A 1 882 ? -18.076 21.716 38.346 1.00 78.19 882 LEU A C 1
ATOM 7172 O O . LEU A 1 882 ? -17.422 21.783 37.305 1.00 78.19 882 LEU A O 1
ATOM 7176 N N . GLN A 1 883 ? -19.174 22.452 38.548 1.00 77.38 883 GLN A N 1
ATOM 7177 C CA . GLN A 1 883 ? -19.693 23.414 37.568 1.00 77.38 883 GLN A CA 1
ATOM 7178 C C . GLN A 1 883 ? -18.733 24.593 37.349 1.00 77.38 883 GLN A C 1
ATOM 7180 O O . GLN A 1 883 ? -18.471 24.965 36.205 1.00 77.38 883 GLN A O 1
ATOM 7185 N N . GLU A 1 884 ? -18.172 25.156 38.422 1.00 80.38 884 GLU A N 1
ATOM 7186 C CA . GLU A 1 884 ? -17.154 26.211 38.336 1.00 80.38 884 GLU A CA 1
ATOM 7187 C C . GLU A 1 884 ? -15.875 25.711 37.647 1.00 80.38 884 GLU A C 1
ATOM 7189 O O . GLU A 1 884 ? -15.297 26.414 36.812 1.00 80.38 884 GLU A O 1
ATOM 7194 N N . GLY A 1 885 ? -15.449 24.481 37.954 1.00 79.75 885 GLY A N 1
ATOM 7195 C CA . GLY A 1 885 ? -14.316 23.819 37.310 1.00 79.75 885 GLY A CA 1
ATOM 7196 C C . GLY A 1 885 ? -14.535 23.614 35.811 1.00 79.75 885 GLY A C 1
ATOM 7197 O O . GLY A 1 885 ? -13.668 23.971 35.015 1.00 79.75 885 GLY A O 1
ATOM 7198 N N . PHE A 1 886 ? -15.712 23.123 35.413 1.00 80.50 886 PHE A N 1
ATOM 7199 C CA . PHE A 1 886 ? -16.106 22.981 34.008 1.00 80.50 886 PHE A CA 1
ATOM 7200 C C . PHE A 1 886 ? -16.053 24.323 33.267 1.00 80.50 886 PHE A C 1
ATOM 7202 O O . PHE A 1 886 ? -15.364 24.439 32.256 1.00 80.50 886 PHE A O 1
ATOM 7209 N N . GLN A 1 887 ? -16.681 25.374 33.810 1.00 79.88 887 GLN A N 1
ATOM 7210 C CA . GLN A 1 887 ? -16.650 26.709 33.197 1.00 79.88 887 GLN A CA 1
ATOM 7211 C C . GLN A 1 887 ? -15.220 27.232 33.021 1.00 79.88 887 GLN A C 1
ATOM 7213 O O . GLN A 1 887 ? -14.877 27.776 31.969 1.00 79.88 887 GLN A O 1
ATOM 7218 N N . ARG A 1 888 ? -14.364 27.058 34.035 1.00 83.69 888 ARG A N 1
ATOM 7219 C CA . ARG A 1 888 ? -12.958 27.476 33.977 1.00 83.69 888 ARG A CA 1
ATOM 7220 C C . ARG A 1 888 ? -12.199 26.745 32.866 1.00 83.69 888 ARG A C 1
ATOM 7222 O O . ARG A 1 888 ? -11.544 27.399 32.051 1.00 83.69 888 ARG A O 1
ATOM 7229 N N . ARG A 1 889 ? -12.304 25.413 32.816 1.00 83.38 889 ARG A N 1
ATOM 7230 C CA . ARG A 1 889 ? -11.581 24.567 31.853 1.00 83.38 889 ARG A CA 1
ATOM 7231 C C . ARG A 1 889 ? -12.072 24.760 30.422 1.00 83.38 889 ARG A C 1
ATOM 7233 O O . ARG A 1 889 ? -11.243 24.923 29.527 1.00 83.38 889 ARG A O 1
ATOM 7240 N N . THR A 1 890 ? -13.384 24.864 30.214 1.00 81.12 890 THR A N 1
ATOM 7241 C CA . THR A 1 890 ? -13.978 25.160 28.902 1.00 81.12 890 THR A CA 1
ATOM 7242 C C . THR A 1 890 ? -13.497 26.517 28.373 1.00 81.12 890 THR A C 1
ATOM 7244 O O . THR A 1 890 ? -12.976 26.594 27.261 1.00 81.12 890 THR A O 1
ATOM 7247 N N . ASN A 1 891 ? -13.553 27.580 29.188 1.00 83.38 891 ASN A N 1
ATOM 7248 C CA . ASN A 1 891 ? -13.095 28.916 28.780 1.00 83.38 891 ASN A CA 1
ATOM 7249 C C . ASN A 1 891 ? -11.606 28.939 28.403 1.00 83.38 891 ASN A C 1
ATOM 7251 O O . ASN A 1 891 ? -11.210 29.580 27.425 1.00 83.38 891 ASN A O 1
ATOM 7255 N N . ARG A 1 892 ? -10.762 28.235 29.170 1.00 84.75 892 ARG A N 1
ATOM 7256 C CA . ARG A 1 892 ? -9.331 28.124 28.865 1.00 84.75 892 ARG A CA 1
ATOM 7257 C C . ARG A 1 892 ? -9.094 27.351 27.570 1.00 84.75 892 ARG A C 1
ATOM 7259 O O . ARG A 1 892 ? -8.303 27.809 26.746 1.00 84.75 892 ARG A O 1
ATOM 7266 N N . THR A 1 893 ? -9.779 26.223 27.390 1.00 84.12 893 THR A N 1
ATOM 7267 C CA . THR A 1 893 ? -9.677 25.375 26.195 1.00 84.12 893 THR A CA 1
ATOM 7268 C C . THR A 1 893 ? -10.063 26.166 24.947 1.00 84.12 893 THR A C 1
ATOM 7270 O O . THR A 1 893 ? -9.244 26.299 24.040 1.00 84.12 893 THR A O 1
ATOM 7273 N N . LEU A 1 894 ? -11.234 26.811 24.941 1.00 84.88 894 LEU A N 1
ATOM 7274 C CA . LEU A 1 894 ? -11.703 27.630 23.816 1.00 84.88 894 LEU A CA 1
ATOM 7275 C C . LEU A 1 894 ? -10.713 28.741 23.444 1.00 84.88 894 LEU A C 1
ATOM 7277 O O . LEU A 1 894 ? -10.402 28.925 22.268 1.00 84.88 894 LEU A O 1
ATOM 7281 N N . ARG A 1 895 ? -10.162 29.453 24.437 1.00 85.69 895 ARG A N 1
ATOM 7282 C CA . ARG A 1 895 ? -9.169 30.512 24.197 1.00 85.69 895 ARG A CA 1
ATOM 7283 C C . ARG A 1 895 ? -7.918 29.980 23.493 1.00 85.69 895 ARG A C 1
ATOM 7285 O O . ARG A 1 895 ? -7.455 30.598 22.538 1.00 85.69 895 ARG A O 1
ATOM 7292 N N . MET A 1 896 ? -7.378 28.856 23.964 1.00 84.69 896 MET A N 1
ATOM 7293 C CA . MET A 1 896 ? -6.153 28.261 23.419 1.00 84.69 896 MET A CA 1
ATOM 7294 C C . MET A 1 896 ? -6.367 27.714 22.002 1.00 84.69 896 MET A C 1
ATOM 7296 O O . MET A 1 896 ? -5.554 27.970 21.116 1.00 84.69 896 MET A O 1
ATOM 7300 N N . PHE A 1 897 ? -7.479 27.012 21.762 1.00 86.69 897 PHE A N 1
ATOM 7301 C CA . PHE A 1 897 ? -7.811 26.498 20.430 1.00 86.69 897 PHE A CA 1
ATOM 7302 C C . PHE A 1 897 ? -8.069 27.622 19.430 1.00 86.69 897 PHE A C 1
ATOM 7304 O O . PHE A 1 897 ? -7.583 27.543 18.306 1.00 86.69 897 PHE A O 1
ATOM 7311 N N . LYS A 1 898 ? -8.741 28.705 19.838 1.00 86.38 898 LYS A N 1
ATOM 7312 C CA . LYS A 1 898 ? -8.950 29.879 18.980 1.00 86.38 898 LYS A CA 1
ATOM 7313 C C . LYS A 1 898 ? -7.631 30.523 18.554 1.00 86.38 898 LYS A C 1
ATOM 7315 O O . LYS A 1 898 ? -7.469 30.870 17.386 1.00 86.38 898 LYS A O 1
ATOM 7320 N N . GLU A 1 899 ? -6.675 30.640 19.476 1.00 86.12 899 GLU A N 1
ATOM 7321 C CA . GLU A 1 899 ? -5.339 31.155 19.166 1.00 86.12 899 GLU A CA 1
ATOM 7322 C C . GLU A 1 899 ? -4.607 30.253 18.162 1.00 86.12 899 GLU A C 1
ATOM 7324 O O . GLU A 1 899 ? -4.101 30.744 17.153 1.00 86.12 899 GLU A O 1
ATOM 7329 N N . VAL A 1 900 ? -4.587 28.938 18.401 1.00 86.94 900 VAL A N 1
ATOM 7330 C CA . VAL A 1 900 ? -3.923 27.973 17.512 1.00 86.94 900 VAL A CA 1
ATOM 7331 C C . VAL A 1 900 ? -4.595 27.943 16.140 1.00 86.94 900 VAL A C 1
ATOM 7333 O O . VAL A 1 900 ? -3.919 28.127 15.135 1.00 86.94 900 VAL A O 1
ATOM 7336 N N . MET A 1 901 ? -5.918 27.805 16.069 1.00 87.06 901 MET A N 1
ATOM 7337 C CA . MET A 1 901 ? -6.654 27.706 14.804 1.00 87.06 901 MET A CA 1
ATOM 7338 C C . MET A 1 901 ? -6.527 28.953 13.923 1.00 87.06 901 MET A C 1
ATOM 7340 O O . MET A 1 901 ? -6.490 28.816 12.701 1.00 87.06 901 MET A O 1
ATOM 7344 N N . SER A 1 902 ? -6.402 30.148 14.513 1.00 86.88 902 SER A N 1
ATOM 7345 C CA . SER A 1 902 ? -6.254 31.408 13.762 1.00 86.88 902 SER A CA 1
ATOM 7346 C C . SER A 1 902 ? -4.984 31.492 12.902 1.00 86.88 902 SER A C 1
ATOM 7348 O O . SER A 1 902 ? -4.902 32.321 12.001 1.00 86.88 902 SER A O 1
ATOM 7350 N N . ARG A 1 903 ? -3.984 30.642 13.175 1.00 85.94 903 ARG A N 1
ATOM 7351 C CA . ARG A 1 903 ? -2.675 30.627 12.496 1.00 85.94 903 ARG A CA 1
ATOM 7352 C C . ARG A 1 903 ? -2.347 29.296 11.813 1.00 85.94 903 ARG A C 1
ATOM 7354 O O . ARG A 1 903 ? -1.187 29.067 11.471 1.00 85.94 903 ARG A O 1
ATOM 7361 N N . GLN A 1 904 ? -3.324 28.399 11.695 1.00 86.00 904 GLN A N 1
ATOM 7362 C CA . GLN A 1 904 ? -3.150 27.063 11.122 1.00 86.00 904 GLN A CA 1
ATOM 7363 C C . GLN A 1 904 ? -3.560 27.015 9.655 1.00 86.00 904 GLN A C 1
ATOM 7365 O O . GLN A 1 904 ? -4.457 27.739 9.227 1.00 86.00 904 GLN A O 1
ATOM 7370 N N . ASP A 1 905 ? -2.899 26.141 8.893 1.00 87.12 905 ASP A N 1
ATOM 7371 C CA . ASP A 1 905 ? -3.189 25.971 7.472 1.00 87.12 905 ASP A CA 1
ATOM 7372 C C . ASP A 1 905 ? -4.585 25.353 7.282 1.00 87.12 905 ASP A C 1
ATOM 7374 O O . ASP A 1 905 ? -4.958 24.370 7.937 1.00 87.12 905 ASP A O 1
ATOM 7378 N N . ARG A 1 906 ? -5.364 25.957 6.383 1.00 89.88 906 ARG A N 1
ATOM 7379 C CA . ARG A 1 906 ? -6.727 25.548 6.016 1.00 89.88 906 ARG A CA 1
ATOM 7380 C C . ARG A 1 906 ? -6.761 24.748 4.720 1.00 89.88 906 ARG A C 1
ATOM 7382 O O . ARG A 1 906 ? -7.837 24.338 4.284 1.00 89.88 906 ARG A O 1
ATOM 7389 N N . THR A 1 907 ? -5.607 24.550 4.100 1.00 89.50 907 THR A N 1
ATOM 7390 C CA . THR A 1 907 ? -5.526 24.046 2.744 1.00 89.50 907 THR A CA 1
ATOM 7391 C C . THR A 1 907 ? -5.436 22.525 2.678 1.00 89.50 907 THR A C 1
ATOM 7393 O O . THR A 1 907 ? -4.873 21.875 3.559 1.00 89.50 907 THR A O 1
ATOM 7396 N N . VAL A 1 908 ? -6.013 21.954 1.620 1.00 90.19 908 VAL A N 1
ATOM 7397 C CA . VAL A 1 908 ? -5.942 20.524 1.301 1.00 90.19 908 VAL A CA 1
ATOM 7398 C C . VAL A 1 908 ? -5.604 20.356 -0.181 1.00 90.19 908 VAL A C 1
ATOM 7400 O O . VAL A 1 908 ? -6.193 21.003 -1.047 1.00 90.19 908 VAL A O 1
ATOM 7403 N N . TRP A 1 909 ? -4.642 19.490 -0.483 1.00 89.81 909 TRP A N 1
ATOM 7404 C CA . TRP A 1 909 ? -4.205 19.137 -1.836 1.00 89.81 909 TRP A CA 1
ATOM 7405 C C . TRP A 1 909 ? -3.781 17.662 -1.886 1.00 89.81 909 TRP A C 1
ATOM 7407 O O . TRP A 1 909 ? -3.725 16.984 -0.856 1.00 89.81 909 TRP A O 1
ATOM 7417 N N . ARG A 1 910 ? -3.541 17.120 -3.087 1.00 87.75 910 ARG A N 1
ATOM 7418 C CA . ARG A 1 910 ? -3.239 15.693 -3.268 1.00 87.75 910 ARG A CA 1
ATOM 7419 C C . ARG A 1 910 ? -1.745 15.395 -3.313 1.00 87.75 910 ARG A C 1
ATOM 7421 O O . ARG A 1 910 ? -0.999 15.921 -4.138 1.00 87.75 910 ARG A O 1
ATOM 7428 N N . CYS A 1 911 ? -1.328 14.491 -2.435 1.00 86.00 911 CYS A N 1
ATOM 7429 C CA . CYS A 1 911 ? 0.033 13.968 -2.397 1.00 86.00 911 CYS A CA 1
ATOM 7430 C C . CYS A 1 911 ? 0.259 12.918 -3.491 1.00 86.00 911 CYS A C 1
ATOM 7432 O O . CYS A 1 911 ? -0.677 12.530 -4.194 1.00 86.00 911 CYS A O 1
ATOM 7434 N N . ASP A 1 912 ? 1.510 12.508 -3.674 1.00 86.81 912 ASP A N 1
ATOM 7435 C CA . ASP A 1 912 ? 1.849 11.543 -4.718 1.00 86.81 912 ASP A CA 1
ATOM 7436 C C . ASP A 1 912 ? 1.319 10.143 -4.378 1.00 86.81 912 ASP A C 1
ATOM 7438 O O . ASP A 1 912 ? 1.410 9.713 -3.223 1.00 86.81 912 ASP A O 1
ATOM 7442 N N . PRO A 1 913 ? 0.745 9.428 -5.361 1.00 86.75 913 PRO A N 1
ATOM 7443 C CA . PRO A 1 913 ? 0.409 8.020 -5.214 1.00 86.75 913 PRO A CA 1
ATOM 7444 C C . PRO A 1 913 ? 1.689 7.176 -5.134 1.00 86.75 913 PRO A C 1
ATOM 7446 O O . PRO A 1 913 ? 2.761 7.614 -5.542 1.00 86.75 913 PRO A O 1
ATOM 7449 N N . ALA A 1 914 ? 1.574 5.924 -4.679 1.00 81.38 914 ALA A N 1
ATOM 7450 C CA . ALA A 1 914 ? 2.705 4.988 -4.699 1.00 81.38 914 ALA A CA 1
ATOM 7451 C C . ALA A 1 914 ? 3.261 4.780 -6.122 1.00 81.38 914 ALA A C 1
ATOM 7453 O O . ALA A 1 914 ? 4.471 4.684 -6.309 1.00 81.38 914 ALA A O 1
ATOM 7454 N N . HIS A 1 915 ? 2.370 4.762 -7.121 1.00 84.62 915 HIS A N 1
ATOM 7455 C CA . HIS A 1 915 ? 2.713 4.682 -8.537 1.00 84.62 915 HIS A CA 1
ATOM 7456 C C . HIS A 1 915 ? 1.800 5.596 -9.356 1.00 84.62 915 HIS A C 1
ATOM 7458 O O . HIS A 1 915 ? 0.573 5.557 -9.222 1.00 84.62 915 HIS A O 1
ATOM 7464 N N . HIS A 1 916 ? 2.391 6.409 -10.230 1.00 89.00 916 HIS A N 1
ATOM 7465 C CA . HIS A 1 916 ? 1.641 7.252 -11.152 1.00 89.00 916 HIS A CA 1
ATOM 7466 C C . HIS A 1 916 ? 1.132 6.430 -12.340 1.00 89.00 916 HIS A C 1
ATOM 7468 O O . HIS A 1 916 ? 1.913 5.853 -13.088 1.00 89.00 916 HIS A O 1
ATOM 7474 N N . THR A 1 917 ? -0.185 6.417 -12.531 1.00 91.81 917 THR A N 1
ATOM 7475 C CA . THR A 1 917 ? -0.864 5.771 -13.664 1.00 91.81 917 THR A CA 1
ATOM 7476 C C . THR A 1 917 ? -1.599 6.821 -14.515 1.00 91.81 917 THR A C 1
ATOM 7478 O O . THR A 1 917 ? -2.395 7.587 -13.944 1.00 91.81 917 THR A O 1
ATOM 7481 N N . PRO A 1 918 ? -1.366 6.884 -15.842 1.00 91.62 918 PRO A N 1
ATOM 7482 C CA . PRO A 1 918 ? -2.043 7.826 -16.736 1.00 91.62 918 PRO A CA 1
ATOM 7483 C C . PRO A 1 918 ? -3.547 7.534 -16.827 1.00 91.62 918 PRO A C 1
ATOM 7485 O O . PRO A 1 918 ? -3.968 6.380 -16.831 1.00 91.62 918 PRO A O 1
ATOM 7488 N N . GLY A 1 919 ? -4.369 8.583 -16.853 1.00 90.44 919 GLY A N 1
ATOM 7489 C CA . GLY A 1 919 ? -5.836 8.490 -16.869 1.00 90.44 919 GLY A CA 1
ATOM 7490 C C . GLY A 1 919 ? -6.480 8.123 -15.524 1.00 90.44 919 GLY A C 1
ATOM 7491 O O . GLY A 1 919 ? -7.699 8.208 -15.393 1.00 90.44 919 GLY A O 1
ATOM 7492 N N . VAL A 1 920 ? -5.681 7.763 -14.510 1.00 91.50 920 VAL A N 1
ATOM 7493 C CA . VAL A 1 920 ? -6.156 7.472 -13.143 1.00 91.50 920 VAL A CA 1
ATOM 7494 C C . VAL A 1 920 ? -5.640 8.498 -12.136 1.00 91.50 920 VAL A C 1
ATOM 7496 O O . VAL A 1 920 ? -6.411 9.043 -11.352 1.00 91.50 920 VAL A O 1
ATOM 7499 N N . THR A 1 921 ? -4.336 8.779 -12.162 1.00 93.12 921 THR A N 1
ATOM 7500 C CA . THR A 1 921 ? -3.682 9.693 -11.204 1.00 93.12 921 THR A CA 1
ATOM 7501 C C . THR A 1 921 ? -3.229 10.994 -11.849 1.00 93.12 921 THR A C 1
ATOM 7503 O O . THR A 1 921 ? -3.230 12.036 -11.200 1.00 93.12 921 THR A O 1
ATOM 7506 N N . TYR A 1 922 ? -2.873 10.958 -13.133 1.00 95.56 922 TYR A N 1
ATOM 7507 C CA . TYR A 1 922 ? -2.476 12.145 -13.874 1.00 95.56 922 TYR A CA 1
ATOM 7508 C C . TYR A 1 922 ? -2.952 12.087 -15.328 1.00 95.56 922 TYR A C 1
ATOM 7510 O O . TYR A 1 922 ? -3.249 11.018 -15.863 1.00 95.56 922 TYR A O 1
ATOM 7518 N N . GLU A 1 923 ? -2.998 13.252 -15.960 1.00 96.06 923 GLU A N 1
ATOM 7519 C CA . GLU A 1 923 ? -3.225 13.445 -17.387 1.00 96.06 923 GLU A CA 1
ATOM 7520 C C . GLU A 1 923 ? -2.117 14.298 -18.001 1.00 96.06 923 GLU A C 1
ATOM 7522 O O . GLU A 1 923 ? -1.472 15.108 -17.329 1.00 96.06 923 GLU A O 1
ATOM 7527 N N . GLU A 1 924 ? -1.910 14.122 -19.302 1.00 93.88 924 GLU A N 1
ATOM 7528 C CA . GLU A 1 924 ? -0.872 14.818 -20.061 1.00 93.88 924 GLU A CA 1
ATOM 7529 C C . GLU A 1 924 ? -1.496 15.786 -21.063 1.00 93.88 924 GLU A C 1
ATOM 7531 O O . GLU A 1 924 ? -2.453 15.449 -21.767 1.00 93.88 924 GLU A O 1
ATOM 7536 N N . VAL A 1 925 ? -0.899 16.973 -21.197 1.00 95.19 925 VAL A N 1
ATOM 7537 C CA . VAL A 1 925 ? -1.098 17.783 -22.400 1.00 95.19 925 VAL A CA 1
ATOM 7538 C C . VAL A 1 925 ? -0.299 17.124 -23.517 1.00 95.19 925 VAL A C 1
ATOM 7540 O O . VAL A 1 925 ? 0.921 17.044 -23.437 1.00 95.19 925 VAL A O 1
ATOM 7543 N N . THR A 1 926 ? -0.951 16.644 -24.572 1.00 93.06 926 THR A N 1
ATOM 7544 C CA . THR A 1 926 ? -0.242 15.894 -25.620 1.00 93.06 926 THR A CA 1
ATOM 7545 C C . THR A 1 926 ? 0.078 16.757 -26.840 1.00 93.06 926 THR A C 1
ATOM 7547 O O . THR A 1 926 ? -0.711 17.598 -27.287 1.00 93.06 926 THR A O 1
ATOM 7550 N N . ARG A 1 927 ? 1.263 16.520 -27.419 1.00 89.69 927 ARG A N 1
ATOM 7551 C CA . ARG A 1 927 ? 1.763 17.160 -28.648 1.00 89.69 927 ARG A CA 1
ATOM 7552 C C . ARG A 1 927 ? 1.860 18.685 -28.615 1.00 89.69 927 ARG A C 1
ATOM 7554 O O . ARG A 1 927 ? 1.656 19.322 -29.645 1.00 89.69 927 ARG A O 1
ATOM 7561 N N . LEU A 1 928 ? 2.187 19.281 -27.471 1.00 93.56 928 LEU A N 1
ATOM 7562 C CA . LEU A 1 928 ? 2.515 20.704 -27.368 1.00 93.56 928 LEU A CA 1
ATOM 7563 C C . LEU A 1 928 ? 4.040 20.873 -27.294 1.00 93.56 928 LEU A C 1
ATOM 7565 O O . LEU A 1 928 ? 4.660 20.471 -26.314 1.00 93.56 928 LEU A O 1
ATOM 7569 N N . LEU A 1 929 ? 4.629 21.499 -28.319 1.00 94.12 929 LEU A N 1
ATOM 7570 C CA . LEU A 1 929 ? 6.070 21.787 -28.419 1.00 94.12 929 LEU A CA 1
ATOM 7571 C C . LEU A 1 929 ? 6.966 20.542 -28.430 1.00 94.12 929 LEU A C 1
ATOM 7573 O O . LEU A 1 929 ? 8.025 20.547 -27.818 1.00 94.12 929 LEU A O 1
ATOM 7577 N N . GLN A 1 930 ? 6.570 19.484 -29.135 1.00 94.12 930 GLN A N 1
ATOM 7578 C CA . GLN A 1 930 ? 7.382 18.266 -29.206 1.00 94.12 930 GLN A CA 1
ATOM 7579 C C . GLN A 1 930 ? 8.621 18.437 -30.086 1.00 94.12 930 GLN A C 1
ATOM 7581 O O . GLN A 1 930 ? 8.550 19.074 -31.136 1.00 94.12 930 GLN A O 1
ATOM 7586 N N . GLY A 1 931 ? 9.722 17.787 -29.716 1.00 94.62 931 GLY A N 1
ATOM 7587 C CA . GLY A 1 931 ? 10.911 17.663 -30.551 1.00 94.62 931 GLY A CA 1
ATOM 7588 C C . GLY A 1 931 ? 10.570 17.126 -31.945 1.00 94.62 931 GLY A C 1
ATOM 7589 O O . GLY A 1 931 ? 9.834 16.145 -32.085 1.00 94.62 931 GLY A O 1
ATOM 7590 N N . TYR A 1 932 ? 11.090 17.783 -32.977 1.00 94.94 932 TYR A N 1
ATOM 7591 C CA . TYR A 1 932 ? 10.809 17.499 -34.379 1.00 94.94 932 TYR A CA 1
ATOM 7592 C C . TYR A 1 932 ? 12.056 17.719 -35.231 1.00 94.94 932 TYR A C 1
ATOM 7594 O O . TYR A 1 932 ? 12.638 18.803 -35.218 1.00 94.94 932 TYR A O 1
ATOM 7602 N N . ILE A 1 933 ? 12.459 16.691 -35.970 1.00 94.44 933 ILE A N 1
ATOM 7603 C CA . ILE A 1 933 ? 13.613 16.724 -36.867 1.00 94.44 933 ILE A CA 1
ATOM 7604 C C . ILE A 1 933 ? 13.128 17.134 -38.252 1.00 94.44 933 ILE A C 1
ATOM 7606 O O . ILE A 1 933 ? 12.241 16.488 -38.799 1.00 94.44 933 ILE A O 1
ATOM 7610 N N . GLU A 1 934 ? 13.723 18.163 -38.848 1.00 93.56 934 GLU A N 1
ATOM 7611 C CA . GLU A 1 934 ? 13.396 18.567 -40.218 1.00 93.56 934 GLU A CA 1
ATOM 7612 C C . GLU A 1 934 ? 14.617 19.072 -40.975 1.00 93.56 934 GLU A C 1
ATOM 7614 O O . GLU A 1 934 ? 15.525 19.648 -40.377 1.00 93.56 934 GLU A O 1
ATOM 7619 N N . ASN A 1 935 ? 14.659 18.868 -42.292 1.00 92.38 935 ASN A N 1
ATOM 7620 C CA . ASN A 1 935 ? 15.738 19.431 -43.095 1.00 92.38 935 ASN A CA 1
ATOM 7621 C C . ASN A 1 935 ? 15.513 20.919 -43.388 1.00 92.38 935 ASN A C 1
ATOM 7623 O O . ASN A 1 935 ? 14.398 21.361 -43.655 1.00 92.38 935 ASN A O 1
ATOM 7627 N N . GLU A 1 936 ? 16.600 21.690 -43.422 1.00 91.44 936 GLU A N 1
ATOM 7628 C CA . GLU A 1 936 ? 16.571 23.111 -43.773 1.00 91.44 936 GLU A CA 1
ATOM 7629 C C . GLU A 1 936 ? 15.820 23.407 -45.085 1.00 91.44 936 GLU A C 1
ATOM 7631 O O . GLU A 1 936 ? 15.127 24.421 -45.191 1.00 91.44 936 GLU A O 1
ATOM 7636 N N . VAL A 1 937 ? 15.936 22.517 -46.079 1.00 90.50 937 VAL A N 1
ATOM 7637 C CA . VAL A 1 937 ? 15.273 22.664 -47.383 1.00 90.50 937 VAL A CA 1
ATOM 7638 C C . VAL A 1 937 ? 13.746 22.655 -47.274 1.00 90.50 937 VAL A C 1
ATOM 7640 O O . VAL A 1 937 ? 13.088 23.312 -48.076 1.00 90.50 937 VAL A O 1
ATOM 7643 N N . ASP A 1 938 ? 13.198 21.966 -46.274 1.00 91.06 938 ASP A N 1
ATOM 7644 C CA . ASP A 1 938 ? 11.760 21.774 -46.071 1.00 91.06 938 ASP A CA 1
ATOM 7645 C C . ASP A 1 938 ? 11.163 22.792 -45.078 1.00 91.06 938 ASP A C 1
ATOM 7647 O O . ASP A 1 938 ? 9.943 22.890 -44.937 1.00 91.06 938 ASP A O 1
ATOM 7651 N N . LEU A 1 939 ? 12.006 23.608 -44.429 1.00 91.00 939 LEU A N 1
ATOM 7652 C CA . LEU A 1 939 ? 11.608 24.652 -43.472 1.00 91.00 939 LEU A CA 1
ATOM 7653 C C . LEU A 1 939 ? 11.354 26.029 -44.112 1.00 91.00 939 LEU A C 1
ATOM 7655 O O . LEU A 1 939 ? 11.010 26.986 -43.412 1.00 91.00 939 LEU A O 1
ATOM 7659 N N . ASN A 1 940 ? 11.519 26.168 -45.431 1.00 87.44 940 ASN A N 1
ATOM 7660 C CA . ASN A 1 940 ? 11.229 27.410 -46.148 1.00 87.44 940 ASN A CA 1
ATOM 7661 C C . ASN A 1 940 ? 10.512 27.183 -47.484 1.00 87.44 940 ASN A C 1
ATOM 7663 O O . ASN A 1 940 ? 10.748 26.209 -48.189 1.00 87.44 940 ASN A O 1
ATOM 7667 N N . ALA A 1 941 ? 9.663 28.143 -47.857 1.00 83.81 941 ALA A N 1
ATOM 7668 C CA . ALA A 1 941 ? 8.871 28.083 -49.087 1.00 83.81 941 ALA A CA 1
ATOM 7669 C C . ALA A 1 941 ? 9.717 28.110 -50.375 1.00 83.81 941 ALA A C 1
ATOM 7671 O O . ALA A 1 941 ? 9.267 27.640 -51.417 1.00 83.81 941 ALA A O 1
ATOM 7672 N N . ASP A 1 942 ? 10.937 28.654 -50.313 1.00 83.44 942 ASP A N 1
ATOM 7673 C CA . ASP A 1 942 ? 11.844 28.726 -51.462 1.00 83.44 942 ASP A CA 1
ATOM 7674 C C . ASP A 1 942 ? 12.519 27.377 -51.768 1.00 83.44 942 ASP A C 1
ATOM 7676 O O . ASP A 1 942 ? 13.138 27.237 -52.829 1.00 83.44 942 ASP A O 1
ATOM 7680 N N . GLY A 1 943 ? 12.443 26.407 -50.849 1.00 82.19 943 GLY A N 1
ATOM 7681 C CA . GLY A 1 943 ? 13.068 25.095 -50.970 1.00 82.19 943 GLY A CA 1
ATOM 7682 C C . GLY A 1 943 ? 14.591 25.169 -51.086 1.00 82.19 943 GLY A C 1
ATOM 7683 O O . GLY A 1 943 ? 15.170 24.488 -51.937 1.00 82.19 943 GLY A O 1
ATOM 7684 N N . ARG A 1 944 ? 15.262 26.058 -50.337 1.00 83.38 944 ARG A N 1
ATOM 7685 C CA . ARG A 1 944 ? 16.721 26.298 -50.428 1.00 83.38 944 ARG A CA 1
ATOM 7686 C C . ARG A 1 944 ? 17.402 26.208 -49.065 1.00 83.38 944 ARG A C 1
ATOM 7688 O O . ARG A 1 944 ? 16.847 26.652 -48.078 1.00 83.38 944 ARG A O 1
ATOM 7695 N N . CYS A 1 945 ? 18.651 25.752 -49.045 1.00 86.25 945 CYS A N 1
ATOM 7696 C CA . CYS A 1 945 ? 19.461 25.635 -47.828 1.00 86.25 945 CYS A CA 1
ATOM 7697 C C . CYS A 1 945 ? 20.426 26.818 -47.735 1.00 86.25 945 CYS A C 1
ATOM 7699 O O . CYS A 1 945 ? 21.550 26.733 -48.234 1.00 86.25 945 CYS A O 1
ATOM 7701 N N . ARG A 1 946 ? 19.929 27.982 -47.296 1.00 77.94 946 ARG A N 1
ATOM 7702 C CA . ARG A 1 946 ? 20.675 29.254 -47.343 1.00 77.94 946 ARG A CA 1
ATOM 7703 C C . ARG A 1 946 ? 21.261 29.683 -46.006 1.00 77.94 946 ARG A C 1
ATOM 7705 O O . ARG A 1 946 ? 22.071 30.611 -45.982 1.00 77.94 946 ARG A O 1
ATOM 7712 N N . TYR A 1 947 ? 20.818 29.070 -44.923 1.00 82.06 947 TYR A N 1
ATOM 7713 C CA . TYR A 1 947 ? 21.008 29.545 -43.567 1.00 82.06 947 TYR A CA 1
ATOM 7714 C C . TYR A 1 947 ? 21.353 28.382 -42.637 1.00 82.06 947 TYR A C 1
ATOM 7716 O O . TYR A 1 947 ? 21.369 27.229 -43.037 1.00 82.06 947 TYR A O 1
ATOM 7724 N N . ASP A 1 948 ? 21.674 28.678 -41.385 1.00 86.12 948 ASP A N 1
ATOM 7725 C CA . ASP A 1 948 ? 21.798 27.643 -40.366 1.00 86.12 948 ASP A CA 1
ATOM 7726 C C . ASP A 1 948 ? 20.439 27.356 -39.711 1.00 86.12 948 ASP A C 1
ATOM 7728 O O . ASP A 1 948 ? 19.483 28.130 -39.820 1.00 86.12 948 ASP A O 1
ATOM 7732 N N . CYS A 1 949 ? 20.356 26.236 -38.991 1.00 90.81 949 CYS A N 1
ATOM 7733 C CA . CYS A 1 949 ? 19.152 25.860 -38.254 1.00 90.81 949 CYS A CA 1
ATOM 7734 C C . CYS A 1 949 ? 18.712 26.935 -37.246 1.00 90.81 949 CYS A C 1
ATOM 7736 O O . CYS A 1 949 ? 17.515 27.130 -37.056 1.00 90.81 949 CYS A O 1
ATOM 7738 N N . ALA A 1 950 ? 19.660 27.674 -36.655 1.00 88.94 950 ALA A N 1
ATOM 7739 C CA . ALA A 1 950 ? 19.392 28.710 -35.657 1.00 88.94 950 ALA A CA 1
ATOM 7740 C C . ALA A 1 950 ? 18.575 29.895 -36.204 1.00 88.94 950 ALA A C 1
ATOM 7742 O O . ALA A 1 950 ? 17.922 30.611 -35.442 1.00 88.94 950 ALA A O 1
ATOM 7743 N N . ARG A 1 951 ? 18.568 30.115 -37.526 1.00 88.38 951 ARG A N 1
ATOM 7744 C CA . ARG A 1 951 ? 17.715 31.133 -38.153 1.00 88.38 951 ARG A CA 1
ATOM 7745 C C . ARG A 1 951 ? 16.231 30.750 -38.150 1.00 88.38 951 ARG A C 1
ATOM 7747 O O . ARG A 1 951 ? 15.379 31.640 -38.188 1.00 88.38 951 ARG A O 1
ATOM 7754 N N . TYR A 1 952 ? 15.904 29.462 -38.069 1.00 88.75 952 TYR A N 1
ATOM 7755 C CA . TYR A 1 952 ? 14.532 28.946 -38.092 1.00 88.75 952 TYR A CA 1
ATOM 7756 C C . TYR A 1 952 ? 13.908 28.926 -36.686 1.00 88.75 952 TYR A C 1
ATOM 7758 O O . TYR A 1 952 ? 13.364 27.926 -36.227 1.00 88.75 952 TYR A O 1
ATOM 7766 N N . ASN A 1 953 ? 13.950 30.065 -35.987 1.00 86.31 953 ASN A N 1
ATOM 7767 C CA . ASN A 1 953 ? 13.277 30.221 -34.688 1.00 86.31 953 ASN A CA 1
ATOM 7768 C C . ASN A 1 953 ? 11.742 30.250 -34.807 1.00 86.31 953 ASN A C 1
ATOM 7770 O O . ASN A 1 953 ? 11.040 30.022 -33.822 1.00 86.31 953 ASN A O 1
ATOM 7774 N N . TYR A 1 954 ? 11.226 30.522 -36.008 1.00 91.06 954 TYR A N 1
ATOM 7775 C CA . TYR A 1 954 ? 9.812 30.466 -36.363 1.00 91.06 954 TYR A CA 1
ATOM 7776 C C . TYR A 1 954 ? 9.680 30.099 -37.847 1.00 91.06 954 TYR A C 1
ATOM 7778 O O . TYR A 1 954 ? 10.091 30.874 -38.713 1.00 91.06 954 TYR A O 1
ATOM 7786 N N . ALA A 1 955 ? 9.130 28.923 -38.144 1.00 91.06 955 ALA A N 1
ATOM 7787 C CA . ALA A 1 955 ? 9.022 28.370 -39.493 1.00 91.06 955 ALA A CA 1
ATOM 7788 C C . ALA A 1 955 ? 7.768 27.485 -39.657 1.00 91.06 955 ALA A C 1
ATOM 7790 O O . ALA A 1 955 ? 6.966 27.313 -38.734 1.00 91.06 955 ALA A O 1
ATOM 7791 N N . SER A 1 956 ? 7.582 26.931 -40.852 1.00 89.75 956 SER A N 1
ATOM 7792 C CA . SER A 1 956 ? 6.584 25.899 -41.159 1.00 89.75 956 SER A CA 1
ATOM 7793 C C . SER A 1 956 ? 7.210 24.838 -42.054 1.00 89.75 956 SER A C 1
ATOM 7795 O O . SER A 1 956 ? 8.098 25.157 -42.840 1.00 89.75 956 SER A O 1
ATOM 7797 N N . ASN A 1 957 ? 6.734 23.598 -41.950 1.00 89.19 957 ASN A N 1
ATOM 7798 C CA . ASN A 1 957 ? 7.066 22.570 -42.930 1.00 89.19 957 ASN A CA 1
ATOM 7799 C C . ASN A 1 957 ? 6.356 22.904 -44.261 1.00 89.19 957 ASN A C 1
ATOM 7801 O O . ASN A 1 957 ? 5.161 23.211 -44.274 1.00 89.19 957 ASN A O 1
ATOM 7805 N N . HIS A 1 958 ? 7.104 22.884 -45.367 1.00 88.31 958 HIS A N 1
ATOM 7806 C CA . HIS A 1 958 ? 6.626 23.215 -46.713 1.00 88.31 958 HIS A CA 1
ATOM 7807 C C . HIS A 1 958 ? 6.633 22.036 -47.701 1.00 88.31 958 HIS A C 1
ATOM 7809 O O . HIS A 1 958 ? 6.272 22.223 -48.865 1.00 88.31 958 HIS A O 1
ATOM 7815 N N . GLY A 1 959 ? 7.007 20.833 -47.270 1.00 85.88 959 GLY A N 1
ATOM 7816 C CA . GLY A 1 959 ? 7.083 19.661 -48.132 1.00 85.88 959 GLY A CA 1
ATOM 7817 C C . GLY A 1 959 ? 8.024 18.588 -47.599 1.00 85.88 959 GLY A C 1
ATOM 7818 O O . GLY A 1 959 ? 8.400 18.587 -46.431 1.00 85.88 959 GLY A O 1
ATOM 7819 N N . CYS A 1 960 ? 8.363 17.648 -48.477 1.00 88.81 960 CYS A N 1
ATOM 7820 C CA . CYS A 1 960 ? 9.386 16.649 -48.217 1.00 88.81 960 CYS A CA 1
ATOM 7821 C C . CYS A 1 960 ? 10.235 16.471 -49.474 1.00 88.81 960 CYS A C 1
ATOM 7823 O O . CYS A 1 960 ? 9.829 15.803 -50.431 1.00 88.81 960 CYS A O 1
ATOM 7825 N N . TYR A 1 961 ? 11.382 17.142 -49.503 1.00 85.12 961 TYR A N 1
ATOM 7826 C CA . TYR A 1 961 ? 12.299 17.115 -50.630 1.00 85.12 961 TYR A CA 1
ATOM 7827 C C . TYR A 1 961 ? 12.882 15.705 -50.832 1.00 85.12 961 TYR A C 1
ATOM 7829 O O . TYR A 1 961 ? 13.340 15.069 -49.886 1.00 85.12 961 TYR A O 1
ATOM 7837 N N . ASP A 1 962 ? 12.832 15.208 -52.074 1.00 82.81 962 ASP A N 1
ATOM 7838 C CA . ASP A 1 962 ? 13.354 13.902 -52.520 1.00 82.81 962 ASP A CA 1
ATOM 7839 C C . ASP A 1 962 ? 12.914 12.666 -51.695 1.00 82.81 962 ASP A C 1
ATOM 7841 O O . ASP A 1 962 ? 13.522 11.604 -51.791 1.00 82.81 962 ASP A O 1
ATOM 7845 N N . ASN A 1 963 ? 11.803 12.755 -50.948 1.00 84.00 963 ASN A N 1
ATOM 7846 C CA . ASN A 1 963 ? 11.328 11.696 -50.043 1.00 84.00 963 ASN A CA 1
ATOM 7847 C C . ASN A 1 963 ? 12.406 11.214 -49.049 1.00 84.00 963 ASN A C 1
ATOM 7849 O O . ASN A 1 963 ? 12.475 10.025 -48.734 1.00 84.00 963 ASN A O 1
ATOM 7853 N N . GLU A 1 964 ? 13.228 12.133 -48.540 1.00 87.81 964 GLU A N 1
ATOM 7854 C CA . GLU A 1 964 ? 14.247 11.859 -47.518 1.00 87.81 964 GLU A CA 1
ATOM 7855 C C . GLU A 1 964 ? 13.604 11.493 -46.156 1.00 87.81 964 GLU A C 1
ATOM 7857 O O . GLU A 1 964 ? 12.470 11.011 -46.094 1.00 87.81 964 GLU A O 1
ATOM 7862 N N . PHE A 1 965 ? 14.291 11.703 -45.024 1.00 89.56 965 PHE A N 1
ATOM 7863 C CA . PHE A 1 965 ? 13.776 11.346 -43.688 1.00 89.56 965 PHE A CA 1
ATOM 7864 C C . PHE A 1 965 ? 12.350 11.863 -43.392 1.00 89.56 965 PHE A C 1
ATOM 7866 O O . PHE A 1 965 ? 11.563 11.165 -42.755 1.00 89.56 965 PHE A O 1
ATOM 7873 N N . CYS A 1 966 ? 11.970 13.035 -43.912 1.00 89.25 966 CYS A N 1
ATOM 7874 C CA . CYS A 1 966 ? 10.618 13.599 -43.809 1.00 89.25 966 CYS A CA 1
ATOM 7875 C C . CYS A 1 966 ? 9.499 12.668 -44.318 1.00 89.25 966 CYS A C 1
ATOM 7877 O O . CYS A 1 966 ? 8.369 12.777 -43.853 1.00 89.25 966 CYS A O 1
ATOM 7879 N N . SER A 1 967 ? 9.788 11.722 -45.222 1.00 90.25 967 SER A N 1
ATOM 7880 C CA . SER A 1 967 ? 8.804 10.757 -45.736 1.00 90.25 967 SER A CA 1
ATOM 7881 C C . SER A 1 967 ? 8.536 9.600 -44.769 1.00 90.25 967 SER A C 1
ATOM 7883 O O . SER A 1 967 ? 7.521 8.909 -44.881 1.00 90.25 967 SER A O 1
ATOM 7885 N N . LYS A 1 968 ? 9.446 9.390 -43.812 1.00 89.62 968 LYS A N 1
ATOM 7886 C CA . LYS A 1 968 ? 9.421 8.285 -42.848 1.00 89.62 968 LYS A CA 1
ATOM 7887 C C . LYS A 1 968 ? 8.733 8.656 -41.537 1.00 89.62 968 LYS A C 1
ATOM 7889 O O . LYS A 1 968 ? 8.293 7.776 -40.801 1.00 89.62 968 LYS A O 1
ATOM 7894 N N . GLN A 1 969 ? 8.602 9.951 -41.263 1.00 90.00 969 GLN A N 1
ATOM 7895 C CA . GLN A 1 969 ? 7.963 10.492 -40.068 1.00 90.00 969 GLN A CA 1
ATOM 7896 C C . GLN A 1 969 ? 6.675 11.263 -40.404 1.00 90.00 969 GLN A C 1
ATOM 7898 O O . GLN A 1 969 ? 6.514 11.756 -41.519 1.00 90.00 969 GLN A O 1
ATOM 7903 N N . PRO A 1 970 ? 5.743 11.431 -39.451 1.00 87.88 970 PRO A N 1
ATOM 7904 C CA . PRO A 1 970 ? 4.605 12.324 -39.639 1.00 87.88 970 PRO A CA 1
ATOM 7905 C C . PRO A 1 970 ? 5.069 13.782 -39.747 1.00 87.88 970 PRO A C 1
ATOM 7907 O O . PRO A 1 970 ? 5.753 14.271 -38.846 1.00 87.88 970 PRO A O 1
ATOM 7910 N N . ALA A 1 971 ? 4.645 14.496 -40.789 1.00 88.88 971 ALA A N 1
ATOM 7911 C CA . ALA A 1 971 ? 4.938 15.921 -40.927 1.00 88.88 971 ALA A CA 1
ATOM 7912 C C . ALA A 1 971 ? 4.389 16.730 -39.736 1.00 88.88 971 ALA A C 1
ATOM 7914 O O . ALA A 1 971 ? 3.340 16.395 -39.179 1.00 88.88 971 ALA A O 1
ATOM 7915 N N . CYS A 1 972 ? 5.089 17.801 -39.354 1.00 91.62 972 CYS A N 1
ATOM 7916 C CA . CYS A 1 972 ? 4.546 18.803 -38.438 1.00 91.62 972 CYS A CA 1
ATOM 7917 C C . CYS A 1 972 ? 3.559 19.699 -39.202 1.00 91.62 972 CYS A C 1
ATOM 7919 O O . CYS A 1 972 ? 3.982 20.558 -39.976 1.00 91.62 972 CYS A O 1
ATOM 7921 N N . SER A 1 973 ? 2.249 19.519 -39.008 1.00 89.38 973 SER A N 1
ATOM 7922 C CA . SER A 1 973 ? 1.233 20.297 -39.746 1.00 89.38 973 SER A CA 1
ATOM 7923 C C . SER A 1 973 ? 1.036 21.719 -39.208 1.00 89.38 973 SER A C 1
ATOM 7925 O O . SER A 1 973 ? 0.269 22.500 -39.772 1.00 89.38 973 SER A O 1
ATOM 7927 N N . GLY A 1 974 ? 1.683 22.040 -38.087 1.00 90.44 974 GLY A N 1
ATOM 7928 C CA . GLY A 1 974 ? 1.618 23.332 -37.417 1.00 90.44 974 GLY A CA 1
ATOM 7929 C C . GLY A 1 974 ? 2.839 24.218 -37.660 1.00 90.44 974 GLY A C 1
ATOM 7930 O O . GLY A 1 974 ? 3.405 24.267 -38.753 1.00 90.44 974 GLY A O 1
ATOM 7931 N N . ARG A 1 975 ? 3.223 24.974 -36.629 1.00 92.75 975 ARG A N 1
ATOM 7932 C CA . ARG A 1 975 ? 4.412 25.836 -36.658 1.00 92.75 975 ARG A CA 1
ATOM 7933 C C . ARG A 1 975 ? 5.595 25.127 -36.024 1.00 92.75 975 ARG A C 1
ATOM 7935 O O . ARG A 1 975 ? 5.438 24.341 -35.097 1.00 92.75 975 ARG A O 1
ATOM 7942 N N . VAL A 1 976 ? 6.781 25.438 -36.525 1.00 93.38 976 VAL A N 1
ATOM 7943 C CA . VAL A 1 976 ? 8.042 24.922 -36.005 1.00 93.38 976 VAL A CA 1
ATOM 7944 C C . VAL A 1 976 ? 8.805 26.072 -35.353 1.00 93.38 976 VAL A C 1
ATOM 7946 O O . VAL A 1 976 ? 8.896 27.163 -35.920 1.00 93.38 976 VAL A O 1
ATOM 7949 N N . HIS A 1 977 ? 9.320 25.841 -34.151 1.00 94.44 977 HIS A N 1
ATOM 7950 C CA . HIS A 1 977 ? 9.934 26.851 -33.297 1.00 94.44 977 HIS A CA 1
ATOM 7951 C C . HIS A 1 977 ? 11.333 26.430 -32.839 1.00 94.44 977 HIS A C 1
ATOM 7953 O O . HIS A 1 977 ? 11.609 25.240 -32.696 1.00 94.44 977 HIS A O 1
ATOM 7959 N N . ASN A 1 978 ? 12.182 27.422 -32.553 1.00 93.19 978 ASN A N 1
ATOM 7960 C CA . ASN A 1 978 ? 13.482 27.271 -31.883 1.00 93.19 978 ASN A CA 1
ATOM 7961 C C . ASN A 1 978 ? 14.357 26.130 -32.439 1.00 93.19 978 ASN A C 1
ATOM 7963 O O . ASN A 1 978 ? 14.868 25.301 -31.686 1.00 93.19 978 ASN A O 1
ATOM 7967 N N . CYS A 1 979 ? 14.511 26.071 -33.761 1.00 93.75 979 CYS A N 1
ATOM 7968 C CA . CYS A 1 979 ? 15.366 25.082 -34.404 1.00 93.75 979 CYS A CA 1
ATOM 7969 C C . CYS A 1 979 ? 16.844 25.257 -34.031 1.00 93.75 979 CYS A C 1
ATOM 7971 O O . CYS A 1 979 ? 17.376 26.368 -34.017 1.00 93.75 979 CYS A O 1
ATOM 7973 N N . LYS A 1 980 ? 17.540 24.140 -33.814 1.00 93.12 980 LYS A N 1
ATOM 7974 C CA . LYS A 1 980 ? 18.986 24.087 -33.582 1.00 93.12 980 LYS A CA 1
ATOM 7975 C C . LYS A 1 980 ? 19.645 23.004 -34.427 1.00 93.12 980 LYS A C 1
ATOM 7977 O O . LYS A 1 980 ? 19.053 21.967 -34.716 1.00 93.12 980 LYS A O 1
ATOM 7982 N N . PHE A 1 981 ? 20.881 23.265 -34.836 1.00 92.56 981 PHE A N 1
ATOM 7983 C CA . PHE A 1 981 ? 21.727 22.254 -35.459 1.00 92.56 981 PHE A CA 1
ATOM 7984 C C . PHE A 1 981 ? 22.427 21.467 -34.351 1.00 92.56 981 PHE A C 1
ATOM 7986 O O . PHE A 1 981 ? 22.918 22.078 -33.402 1.00 92.56 981 PHE A O 1
ATOM 7993 N N . VAL A 1 982 ? 22.461 20.140 -34.479 1.00 86.88 982 VAL A N 1
ATOM 7994 C CA . VAL A 1 982 ? 23.164 19.255 -33.539 1.00 86.88 982 VAL A CA 1
ATOM 7995 C C . VAL A 1 982 ? 24.350 18.629 -34.261 1.00 86.88 982 VAL A C 1
ATOM 7997 O O . VAL A 1 982 ? 25.473 19.097 -34.106 1.00 86.88 982 VAL A O 1
ATOM 8000 N N . GLU A 1 983 ? 24.095 17.659 -35.141 1.00 87.25 983 GLU A N 1
ATOM 8001 C CA . GLU A 1 983 ? 25.121 17.011 -35.956 1.00 87.25 983 GLU A CA 1
ATOM 8002 C C . GLU A 1 983 ? 24.618 16.669 -37.356 1.00 87.25 983 GLU A C 1
ATOM 8004 O O . GLU A 1 983 ? 23.422 16.665 -37.647 1.00 87.25 983 GLU A O 1
ATOM 8009 N N . SER A 1 984 ? 25.569 16.384 -38.249 1.00 85.12 984 SER A N 1
ATOM 8010 C CA . SER A 1 984 ? 25.273 16.141 -39.658 1.00 85.12 984 SER A CA 1
ATOM 8011 C C . SER A 1 984 ? 24.614 14.789 -39.926 1.00 85.12 984 SER A C 1
ATOM 8013 O O . SER A 1 984 ? 23.900 14.678 -40.918 1.00 85.12 984 SER A O 1
ATOM 8015 N N . LYS A 1 985 ? 24.826 13.785 -39.071 1.00 88.00 985 LYS A N 1
ATOM 8016 C CA . LYS A 1 985 ? 24.340 12.415 -39.244 1.00 88.00 985 LYS A CA 1
ATOM 8017 C C . LYS A 1 985 ? 23.714 11.930 -37.939 1.00 88.00 985 LYS A C 1
ATOM 8019 O O . LYS A 1 985 ? 24.310 12.103 -36.878 1.00 88.00 985 LYS A O 1
ATOM 8024 N N . MET A 1 986 ? 22.527 11.342 -38.032 1.00 91.75 986 MET A N 1
ATOM 8025 C CA . MET A 1 986 ? 21.802 10.795 -36.889 1.00 91.75 986 MET A CA 1
ATOM 8026 C C . MET A 1 986 ? 21.012 9.544 -37.270 1.00 91.75 986 MET A C 1
ATOM 8028 O O . MET A 1 986 ? 20.598 9.375 -38.417 1.00 91.75 986 MET A O 1
ATOM 8032 N N . GLU A 1 987 ? 20.791 8.693 -36.282 1.00 92.19 987 GLU A N 1
ATOM 8033 C CA . GLU A 1 987 ? 19.944 7.514 -36.314 1.00 92.19 987 GLU A CA 1
ATOM 8034 C C . GLU A 1 987 ? 18.760 7.747 -35.368 1.00 92.19 987 GLU A C 1
ATOM 8036 O O . GLU A 1 987 ? 18.936 8.054 -34.189 1.00 92.19 987 GLU A O 1
ATOM 8041 N N . VAL A 1 988 ? 17.541 7.659 -35.892 1.00 92.94 988 VAL A N 1
ATOM 8042 C CA . VAL A 1 988 ? 16.311 8.001 -35.172 1.00 92.94 988 VAL A CA 1
ATOM 8043 C C . VAL A 1 988 ? 15.495 6.739 -34.940 1.00 92.94 988 VAL A C 1
ATOM 8045 O O . VAL A 1 988 ? 15.167 6.035 -35.897 1.00 92.94 988 VAL A O 1
ATOM 8048 N N . CYS A 1 989 ? 15.121 6.475 -33.688 1.00 92.12 989 CYS A N 1
ATOM 8049 C CA . CYS A 1 989 ? 14.124 5.458 -33.372 1.00 92.12 989 CYS A CA 1
ATOM 8050 C C . CYS A 1 989 ? 12.738 6.112 -33.313 1.00 92.12 989 CYS A C 1
ATOM 8052 O O . CYS A 1 989 ? 12.460 6.949 -32.448 1.00 92.12 989 CYS A O 1
ATOM 8054 N N . LEU A 1 990 ? 11.881 5.771 -34.278 1.00 90.69 990 LEU A N 1
ATOM 8055 C CA . LEU A 1 990 ? 10.518 6.294 -34.370 1.00 90.69 990 LEU A CA 1
ATOM 8056 C C . LEU A 1 990 ? 9.603 5.592 -33.360 1.00 90.69 990 LEU A C 1
ATOM 8058 O O . LEU A 1 990 ? 9.542 4.364 -33.329 1.00 90.69 990 LEU A O 1
ATOM 8062 N N . ALA A 1 991 ? 8.827 6.385 -32.620 1.00 88.88 991 ALA A N 1
ATOM 8063 C CA . ALA A 1 991 ? 7.859 5.871 -31.655 1.00 88.88 991 ALA A CA 1
ATOM 8064 C C . ALA A 1 991 ? 6.675 5.159 -32.340 1.00 88.88 991 ALA A C 1
ATOM 8066 O O . ALA A 1 991 ? 6.410 5.326 -33.540 1.00 88.88 991 ALA A O 1
ATOM 8067 N N . ASP A 1 992 ? 5.897 4.389 -31.570 1.00 85.00 992 ASP A N 1
ATOM 8068 C CA . ASP A 1 992 ? 4.730 3.697 -32.114 1.00 85.00 992 ASP A CA 1
ATOM 8069 C C . ASP A 1 992 ? 3.708 4.678 -32.746 1.00 85.00 992 ASP A C 1
ATOM 8071 O O . ASP A 1 992 ? 3.348 5.703 -32.175 1.00 85.00 992 ASP A O 1
ATOM 8075 N N . LYS A 1 993 ? 3.161 4.355 -33.924 1.00 81.50 993 LYS A N 1
ATOM 8076 C CA . LYS A 1 993 ? 1.981 4.989 -34.523 1.00 81.50 993 LYS A CA 1
ATOM 8077 C C . LYS A 1 993 ? 0.776 5.110 -33.583 1.00 81.50 993 LYS A C 1
ATOM 8079 O O . LYS A 1 993 ? -0.040 5.989 -33.846 1.00 81.50 993 LYS A O 1
ATOM 8084 N N . SER A 1 994 ? 0.621 4.299 -32.541 1.00 82.12 994 SER A N 1
ATOM 8085 C CA . SER A 1 994 ? -0.393 4.484 -31.490 1.00 82.12 994 SER A CA 1
ATOM 8086 C C . SER A 1 994 ? 0.033 5.499 -30.420 1.00 82.12 994 SER A C 1
ATOM 8088 O O . SER A 1 994 ? -0.825 6.141 -29.822 1.00 82.12 994 SER A O 1
ATOM 8090 N N . SER A 1 995 ? 1.338 5.721 -30.243 1.00 86.50 995 SER A N 1
ATOM 8091 C CA . SER A 1 995 ? 1.912 6.646 -29.264 1.00 86.50 995 SER A CA 1
ATOM 8092 C C . SER A 1 995 ? 1.628 8.116 -29.600 1.00 86.50 995 SER A C 1
ATOM 8094 O O . SER A 1 995 ? 1.457 8.518 -30.764 1.00 86.50 995 SER A O 1
ATOM 8096 N N . SER A 1 996 ? 1.580 8.946 -28.556 1.00 86.81 996 SER A N 1
ATOM 8097 C CA . SER A 1 996 ? 1.564 10.408 -28.660 1.00 86.81 996 SER A CA 1
ATOM 8098 C C . SER A 1 996 ? 2.939 10.972 -29.054 1.00 86.81 996 SER A C 1
ATOM 8100 O O . SER A 1 996 ? 2.992 12.058 -29.645 1.00 86.81 996 SER A O 1
ATOM 8102 N N . ARG A 1 997 ? 4.021 10.226 -28.785 1.00 90.12 997 ARG A N 1
ATOM 8103 C CA . ARG A 1 997 ? 5.424 10.564 -29.081 1.00 90.12 997 ARG A CA 1
ATOM 8104 C C . ARG A 1 997 ? 5.730 10.471 -30.581 1.00 90.12 997 ARG A C 1
ATOM 8106 O O . ARG A 1 997 ? 4.997 9.837 -31.344 1.00 90.12 997 ARG A O 1
ATOM 8113 N N . ARG A 1 998 ? 6.806 11.132 -31.015 1.00 90.88 998 ARG A N 1
ATOM 8114 C CA . ARG A 1 998 ? 7.357 11.043 -32.381 1.00 90.88 998 ARG A CA 1
ATOM 8115 C C . ARG A 1 998 ? 8.599 10.159 -32.416 1.00 90.88 998 ARG A C 1
ATOM 8117 O O . ARG A 1 998 ? 8.733 9.353 -33.334 1.00 90.88 998 ARG A O 1
ATOM 8124 N N . TYR A 1 999 ? 9.454 10.284 -31.405 1.00 91.38 999 TYR A N 1
ATOM 8125 C CA . TYR A 1 999 ? 10.702 9.534 -31.278 1.00 91.38 999 TYR A CA 1
ATOM 8126 C C . TYR A 1 999 ? 10.805 8.902 -29.889 1.00 91.38 999 TYR A C 1
ATOM 8128 O O . TYR A 1 999 ? 10.331 9.483 -28.911 1.00 91.38 999 TYR A O 1
ATOM 8136 N N . ASP A 1 1000 ? 11.449 7.745 -29.800 1.00 89.88 1000 ASP A N 1
ATOM 8137 C CA . ASP A 1 1000 ? 11.842 7.174 -28.508 1.00 89.88 1000 ASP A CA 1
ATOM 8138 C C . ASP A 1 1000 ? 13.230 7.686 -28.115 1.00 89.88 1000 ASP A C 1
ATOM 8140 O O . ASP A 1 1000 ? 13.403 8.218 -27.018 1.00 89.88 1000 ASP A O 1
ATOM 8144 N N . TYR A 1 1001 ? 14.173 7.666 -29.063 1.00 91.75 1001 TYR A N 1
ATOM 8145 C CA . TYR A 1 1001 ? 15.484 8.300 -28.933 1.00 91.75 1001 TYR A CA 1
ATOM 8146 C C . TYR A 1 1001 ? 16.057 8.738 -30.292 1.00 91.75 1001 TYR A C 1
ATOM 8148 O O . TYR A 1 1001 ? 15.618 8.300 -31.360 1.00 91.75 1001 TYR A O 1
ATOM 8156 N N . VAL A 1 1002 ? 17.077 9.598 -30.241 1.00 92.50 1002 VAL A N 1
ATOM 8157 C CA . VAL A 1 1002 ? 17.895 10.029 -31.384 1.00 92.50 1002 VAL A CA 1
ATOM 8158 C C . VAL A 1 1002 ? 19.365 9.824 -31.035 1.00 92.50 1002 VAL A C 1
ATOM 8160 O O . VAL A 1 1002 ? 19.836 10.312 -30.008 1.00 92.50 1002 VAL A O 1
ATOM 8163 N N . HIS A 1 1003 ? 20.099 9.114 -31.884 1.00 90.94 1003 HIS A N 1
ATOM 8164 C CA . HIS A 1 1003 ? 21.511 8.801 -31.704 1.00 90.94 1003 HIS A CA 1
ATOM 8165 C C . HIS A 1 1003 ? 22.369 9.495 -32.768 1.00 90.94 1003 HIS A C 1
ATOM 8167 O O . HIS A 1 1003 ? 22.067 9.427 -33.955 1.00 90.94 1003 HIS A O 1
ATOM 8173 N N . TYR A 1 1004 ? 23.440 10.169 -32.356 1.00 89.75 1004 TYR A N 1
ATOM 8174 C CA . TYR A 1 1004 ? 24.349 10.893 -33.245 1.00 89.75 1004 TYR A CA 1
ATOM 8175 C C . TYR A 1 1004 ? 25.687 10.161 -33.422 1.00 89.75 1004 TYR A C 1
ATOM 8177 O O . TYR A 1 1004 ? 26.115 9.397 -32.557 1.00 89.75 1004 TYR A O 1
ATOM 8185 N N . GLU A 1 1005 ? 26.373 10.423 -34.540 1.00 86.00 1005 GLU A N 1
ATOM 8186 C CA . GLU A 1 1005 ? 27.625 9.746 -34.922 1.00 86.00 1005 GLU A CA 1
ATOM 8187 C C . GLU A 1 1005 ? 28.773 9.975 -33.923 1.00 86.00 1005 GLU A C 1
ATOM 8189 O O . GLU A 1 1005 ? 29.607 9.091 -33.738 1.00 86.00 1005 GLU A O 1
ATOM 8194 N N . SER A 1 1006 ? 28.803 11.119 -33.231 1.00 82.62 1006 SER A N 1
ATOM 8195 C CA . SER A 1 1006 ? 29.784 11.394 -32.168 1.00 82.62 1006 SER A CA 1
ATOM 8196 C C . SER A 1 1006 ? 29.626 10.532 -30.908 1.00 82.62 1006 SER A C 1
ATOM 8198 O O . SER A 1 1006 ? 30.479 10.580 -30.022 1.00 82.62 1006 SER A O 1
ATOM 8200 N N . GLY A 1 1007 ? 28.524 9.786 -30.793 1.00 80.56 1007 GLY A N 1
ATOM 8201 C CA . GLY A 1 1007 ? 28.115 9.105 -29.569 1.00 80.56 1007 GLY A CA 1
ATOM 8202 C C . GLY A 1 1007 ? 27.091 9.884 -28.736 1.00 80.56 1007 GLY A C 1
ATOM 8203 O O . GLY A 1 1007 ? 26.519 9.293 -27.819 1.00 80.56 1007 GLY A O 1
ATOM 8204 N N . HIS A 1 1008 ? 26.824 11.159 -29.056 1.00 85.00 1008 HIS A N 1
ATOM 8205 C CA . HIS A 1 1008 ? 25.809 11.995 -28.400 1.00 85.00 1008 HIS A CA 1
ATOM 8206 C C . HIS A 1 1008 ? 24.377 11.465 -28.626 1.00 85.00 1008 HIS A C 1
ATOM 8208 O O . HIS A 1 1008 ? 24.105 10.799 -29.631 1.00 85.00 1008 HIS A O 1
ATOM 8214 N N . ARG A 1 1009 ? 23.454 11.695 -27.678 1.00 87.75 1009 ARG A N 1
ATOM 8215 C CA . ARG A 1 1009 ? 22.123 11.055 -27.667 1.00 87.75 1009 ARG A CA 1
ATOM 8216 C C . ARG A 1 1009 ? 21.060 11.956 -27.062 1.00 87.75 1009 ARG A C 1
ATOM 8218 O O . ARG A 1 1009 ? 21.307 12.585 -26.046 1.00 87.75 1009 ARG A O 1
ATOM 8225 N N . PHE A 1 1010 ? 19.866 11.918 -27.638 1.00 91.94 1010 PHE A N 1
ATOM 8226 C CA . PHE A 1 1010 ? 18.655 12.483 -27.054 1.00 91.94 1010 PHE A CA 1
ATOM 8227 C C . PHE A 1 1010 ? 17.667 11.368 -26.722 1.00 91.94 1010 PHE A C 1
ATOM 8229 O O . PHE A 1 1010 ? 17.380 10.535 -27.582 1.00 91.94 1010 PHE A O 1
ATOM 8236 N N . GLY A 1 1011 ? 17.101 11.392 -25.516 1.00 86.81 1011 GLY A N 1
ATOM 8237 C CA . GLY A 1 1011 ? 16.178 10.361 -25.040 1.00 86.81 1011 GLY A CA 1
ATOM 8238 C C . GLY A 1 1011 ? 16.888 9.133 -24.464 1.00 86.81 1011 GLY A C 1
ATOM 8239 O O . GLY A 1 1011 ? 18.105 8.972 -24.579 1.00 86.81 1011 GLY A O 1
ATOM 8240 N N . GLN A 1 1012 ? 16.116 8.258 -23.818 1.00 81.12 1012 GLN A N 1
ATOM 8241 C CA . GLN A 1 1012 ? 16.644 7.046 -23.194 1.00 81.12 1012 GLN A CA 1
ATOM 8242 C C . GLN A 1 1012 ? 16.972 5.991 -24.255 1.00 81.12 1012 GLN A C 1
ATOM 8244 O O . GLN A 1 1012 ? 16.137 5.626 -25.079 1.00 81.12 1012 GLN A O 1
ATOM 8249 N N . TRP A 1 1013 ? 18.215 5.515 -24.238 1.00 71.38 1013 TRP A N 1
ATOM 8250 C CA . TRP A 1 1013 ? 18.706 4.526 -25.191 1.00 71.38 1013 TRP A CA 1
ATOM 8251 C C . TRP A 1 1013 ? 18.254 3.113 -24.804 1.00 71.38 1013 TRP A C 1
ATOM 8253 O O . TRP A 1 1013 ? 18.381 2.723 -23.645 1.00 71.38 1013 TRP A O 1
ATOM 8263 N N . GLY A 1 1014 ? 17.779 2.345 -25.785 1.00 69.56 1014 GLY A N 1
ATOM 8264 C CA . GLY A 1 1014 ? 17.330 0.963 -25.623 1.00 69.56 1014 GLY A CA 1
ATOM 8265 C C . GLY A 1 1014 ? 17.178 0.258 -26.972 1.00 69.56 1014 GLY A C 1
ATOM 8266 O O . GLY A 1 1014 ? 17.548 0.810 -28.012 1.00 69.56 1014 GLY A O 1
ATOM 8267 N N . GLN A 1 1015 ? 16.640 -0.962 -26.964 1.00 71.25 1015 GLN A N 1
ATOM 8268 C CA . GLN A 1 1015 ? 16.338 -1.698 -28.192 1.00 71.25 1015 GLN A CA 1
ATOM 8269 C C . GLN A 1 1015 ? 15.183 -1.009 -28.937 1.00 71.25 1015 GLN A C 1
ATOM 8271 O O . GLN A 1 1015 ? 14.135 -0.742 -28.360 1.00 71.25 1015 GLN A O 1
ATOM 8276 N N . CYS A 1 1016 ? 15.384 -0.675 -30.215 1.00 80.06 1016 CYS A N 1
ATOM 8277 C CA . CYS A 1 1016 ? 14.342 -0.041 -31.022 1.00 80.06 1016 CYS A CA 1
ATOM 8278 C C . CYS A 1 1016 ? 13.393 -1.105 -31.589 1.00 80.06 1016 CYS A C 1
ATOM 8280 O O . CYS A 1 1016 ? 13.752 -1.816 -32.528 1.00 80.06 1016 CYS A O 1
ATOM 8282 N N . ASP A 1 1017 ? 12.174 -1.183 -31.056 1.00 69.56 1017 ASP A N 1
ATOM 8283 C CA . ASP A 1 1017 ? 11.204 -2.244 -31.372 1.00 69.56 1017 ASP A CA 1
ATOM 8284 C C . ASP A 1 1017 ? 10.733 -2.275 -32.832 1.00 69.56 1017 ASP A C 1
ATOM 8286 O O . ASP A 1 1017 ? 10.273 -3.305 -33.327 1.00 69.56 1017 ASP A O 1
ATOM 8290 N N . ARG A 1 1018 ? 10.794 -1.141 -33.542 1.00 66.94 1018 ARG A N 1
ATOM 8291 C CA . ARG A 1 1018 ? 10.234 -1.028 -34.897 1.00 66.94 1018 ARG A CA 1
ATOM 8292 C C . ARG A 1 1018 ? 11.274 -1.020 -35.998 1.00 66.94 1018 ARG A C 1
ATOM 8294 O O . ARG A 1 1018 ? 11.214 -1.881 -36.873 1.00 66.94 1018 ARG A O 1
ATOM 8301 N N . ARG A 1 1019 ? 12.147 -0.013 -36.016 1.00 71.81 1019 ARG A N 1
ATOM 8302 C CA . ARG A 1 1019 ? 13.241 0.170 -36.982 1.00 71.81 1019 ARG A CA 1
ATOM 8303 C C . ARG A 1 1019 ? 13.952 1.479 -36.662 1.00 71.81 1019 ARG A C 1
ATOM 8305 O O . ARG A 1 1019 ? 13.286 2.480 -36.408 1.00 71.81 1019 ARG A O 1
ATOM 8312 N N . THR A 1 1020 ? 15.274 1.490 -36.748 1.00 82.44 1020 THR A N 1
ATOM 8313 C CA . THR A 1 1020 ? 16.039 2.733 -36.747 1.00 82.44 1020 THR A CA 1
ATOM 8314 C C . THR A 1 1020 ? 16.162 3.295 -38.164 1.00 82.44 1020 THR A C 1
ATOM 8316 O O . THR A 1 1020 ? 16.372 2.564 -39.137 1.00 82.44 1020 THR A O 1
ATOM 8319 N N . ASP A 1 1021 ? 15.994 4.609 -38.298 1.00 88.00 1021 ASP A N 1
ATOM 8320 C CA . ASP A 1 1021 ? 16.086 5.316 -39.571 1.00 88.00 1021 ASP A CA 1
ATOM 8321 C C . ASP A 1 1021 ? 17.229 6.328 -39.565 1.00 88.00 1021 ASP A C 1
ATOM 8323 O O . ASP A 1 1021 ? 17.360 7.147 -38.659 1.00 88.00 1021 ASP A O 1
ATOM 8327 N N . GLU A 1 1022 ? 18.043 6.301 -40.617 1.00 88.19 1022 GLU A N 1
ATOM 8328 C CA . GLU A 1 1022 ? 19.159 7.230 -40.774 1.00 88.19 1022 GLU A CA 1
ATOM 8329 C C . GLU A 1 1022 ? 18.702 8.542 -41.431 1.00 88.19 1022 GLU A C 1
ATOM 8331 O O . GLU A 1 1022 ? 18.001 8.534 -42.450 1.00 88.19 1022 GLU A O 1
ATOM 8336 N N . ALA A 1 1023 ? 19.143 9.665 -40.864 1.00 87.25 1023 ALA A N 1
ATOM 8337 C CA . ALA A 1 1023 ? 19.020 11.003 -41.425 1.00 87.25 1023 ALA A CA 1
ATOM 8338 C C . ALA A 1 1023 ? 20.416 11.640 -41.512 1.00 87.25 1023 ALA A C 1
ATOM 8340 O O . ALA A 1 1023 ? 21.084 11.885 -40.505 1.00 87.25 1023 ALA A O 1
ATOM 8341 N N . LYS A 1 1024 ? 20.877 11.908 -42.736 1.00 87.62 1024 LYS A N 1
ATOM 8342 C CA . LYS A 1 1024 ? 22.209 12.460 -43.008 1.00 87.62 1024 LYS A CA 1
ATOM 8343 C C . LYS A 1 1024 ? 22.092 13.737 -43.817 1.00 87.62 1024 LYS A C 1
ATOM 8345 O O . LYS A 1 1024 ? 21.447 13.722 -44.844 1.00 87.62 1024 LYS A O 1
ATOM 8350 N N . SER A 1 1025 ? 22.743 14.807 -43.381 1.00 87.44 1025 SER A N 1
ATOM 8351 C CA . SER A 1 1025 ? 22.810 16.112 -44.049 1.00 87.44 1025 SER A CA 1
ATOM 8352 C C . SER A 1 1025 ? 23.641 16.034 -45.336 1.00 87.44 1025 SER A C 1
ATOM 8354 O O . SER A 1 1025 ? 24.646 15.321 -45.394 1.00 87.44 1025 SER A O 1
ATOM 8356 N N . TRP A 1 1026 ? 23.275 16.803 -46.363 1.00 85.44 1026 TRP A N 1
ATOM 8357 C CA . TRP A 1 1026 ? 23.896 16.736 -47.696 1.00 85.44 1026 TRP A CA 1
ATOM 8358 C C . TRP A 1 1026 ? 24.280 18.110 -48.242 1.00 85.44 1026 TRP A C 1
ATOM 8360 O O . TRP A 1 1026 ? 23.875 19.154 -47.737 1.00 85.44 1026 TRP A O 1
ATOM 8370 N N . ARG A 1 1027 ? 25.081 18.128 -49.312 1.00 80.38 1027 ARG A N 1
ATOM 8371 C CA . ARG A 1 1027 ? 25.391 19.349 -50.066 1.00 80.38 1027 ARG A CA 1
ATOM 8372 C C . ARG A 1 1027 ? 24.658 19.328 -51.390 1.00 80.38 1027 ARG A C 1
ATOM 8374 O O . ARG A 1 1027 ? 24.823 18.400 -52.172 1.00 80.38 1027 ARG A O 1
ATOM 8381 N N . ARG A 1 1028 ? 23.888 20.381 -51.659 1.00 71.19 1028 ARG A N 1
ATOM 8382 C CA . ARG A 1 1028 ? 23.161 20.517 -52.927 1.00 71.19 1028 ARG A CA 1
ATOM 8383 C C . ARG A 1 1028 ? 24.053 21.107 -54.028 1.00 71.19 1028 ARG A C 1
ATOM 8385 O O . ARG A 1 1028 ? 23.875 20.767 -55.189 1.00 71.19 1028 ARG A O 1
ATOM 8392 N N . TRP A 1 1029 ? 25.001 21.982 -53.664 1.00 69.75 1029 TRP A N 1
ATOM 8393 C CA . TRP A 1 1029 ? 26.000 22.656 -54.524 1.00 69.75 1029 TRP A CA 1
ATOM 8394 C C . TRP A 1 1029 ? 27.291 22.920 -53.711 1.00 69.75 1029 TRP A C 1
ATOM 8396 O O . TRP A 1 1029 ? 27.292 22.732 -52.497 1.00 69.75 1029 TRP A O 1
ATOM 8406 N N . ILE A 1 1030 ? 28.375 23.414 -54.336 1.00 66.81 1030 ILE A N 1
ATOM 8407 C CA . ILE A 1 1030 ? 29.692 23.634 -53.680 1.00 66.81 1030 ILE A CA 1
ATOM 8408 C C . ILE A 1 1030 ? 29.606 24.500 -52.403 1.00 66.81 1030 ILE A C 1
ATOM 8410 O O . ILE A 1 1030 ? 30.366 24.266 -51.466 1.00 66.81 1030 ILE A O 1
ATOM 8414 N N . PHE A 1 1031 ? 28.671 25.456 -52.339 1.00 66.75 1031 PHE A N 1
ATOM 8415 C CA . PHE A 1 1031 ? 28.570 26.435 -51.245 1.00 66.75 1031 PHE A CA 1
ATOM 8416 C C . PHE A 1 1031 ? 27.322 26.301 -50.353 1.00 66.75 1031 PHE A C 1
ATOM 8418 O O . PHE A 1 1031 ? 27.169 27.098 -49.435 1.00 66.75 1031 PHE A O 1
ATOM 8425 N N . TRP A 1 1032 ? 26.427 25.336 -50.605 1.00 75.38 1032 TRP A N 1
ATOM 8426 C CA . TRP A 1 1032 ? 25.153 25.220 -49.876 1.00 75.38 1032 TRP A CA 1
ATOM 8427 C C . TRP A 1 1032 ? 25.003 23.822 -49.261 1.00 75.38 1032 TRP A C 1
ATOM 8429 O O . TRP A 1 1032 ? 24.878 22.827 -49.986 1.00 75.38 1032 TRP A O 1
ATOM 8439 N N . GLN A 1 1033 ? 25.030 23.761 -47.928 1.00 81.25 1033 GLN A N 1
ATOM 8440 C CA . GLN A 1 1033 ? 24.865 22.548 -47.127 1.00 81.25 1033 GLN A CA 1
ATOM 8441 C C . GLN A 1 1033 ? 23.463 22.536 -46.514 1.00 81.25 1033 GLN A C 1
ATOM 8443 O O . GLN A 1 1033 ? 23.088 23.481 -45.837 1.00 81.25 1033 GLN A O 1
ATOM 8448 N N . CYS A 1 1034 ? 22.709 21.476 -46.780 1.00 88.00 1034 CYS A N 1
ATOM 8449 C CA . CYS A 1 1034 ? 21.371 21.237 -46.261 1.00 88.00 1034 CYS A CA 1
ATOM 8450 C C . CYS A 1 1034 ? 21.476 20.400 -44.991 1.00 88.00 1034 CYS A C 1
ATOM 8452 O O . CYS A 1 1034 ? 21.707 19.188 -45.058 1.00 88.00 1034 CYS A O 1
ATOM 8454 N N . SER A 1 1035 ? 21.353 21.062 -43.846 1.00 91.00 1035 SER A N 1
ATOM 8455 C CA . SER A 1 1035 ? 21.471 20.426 -42.536 1.00 91.00 1035 SER A CA 1
ATOM 8456 C C . SER A 1 1035 ? 20.113 19.987 -41.992 1.00 91.00 1035 SER A C 1
ATOM 8458 O O . SER A 1 1035 ? 19.113 20.682 -42.172 1.00 91.00 1035 SER A O 1
ATOM 8460 N N . TYR A 1 1036 ? 20.086 18.858 -41.281 1.00 93.06 1036 TYR A N 1
ATOM 8461 C CA . TYR A 1 1036 ? 18.951 18.505 -40.428 1.00 93.06 1036 TYR A CA 1
ATOM 8462 C C . TYR A 1 1036 ? 18.959 19.337 -39.144 1.00 93.06 1036 TYR A C 1
ATOM 8464 O O . TYR A 1 1036 ? 19.988 19.486 -38.481 1.00 93.06 1036 TYR A O 1
ATOM 8472 N N . CYS A 1 1037 ? 17.794 19.872 -38.804 1.00 92.75 1037 CYS A N 1
ATOM 8473 C CA . CYS A 1 1037 ? 17.547 20.724 -37.656 1.00 92.75 1037 CYS A CA 1
ATOM 8474 C C . CYS A 1 1037 ? 16.665 19.991 -36.646 1.00 92.75 1037 CYS A C 1
ATOM 8476 O O . CYS A 1 1037 ? 15.660 19.393 -37.022 1.00 92.75 1037 CYS A O 1
ATOM 8478 N N . MET A 1 1038 ? 17.018 20.077 -35.365 1.00 93.56 1038 MET A N 1
ATOM 8479 C CA . MET A 1 1038 ? 16.151 19.665 -34.266 1.00 93.56 1038 MET A CA 1
ATOM 8480 C C . MET A 1 1038 ? 15.354 20.880 -33.796 1.00 93.56 1038 MET A C 1
ATOM 8482 O O . MET A 1 1038 ? 15.936 21.879 -33.378 1.00 93.56 1038 MET A O 1
ATOM 8486 N N . CYS A 1 1039 ? 14.035 20.809 -33.879 1.00 94.88 1039 CYS A N 1
ATOM 8487 C CA . CYS A 1 1039 ? 13.122 21.915 -33.623 1.00 94.88 1039 CYS A CA 1
ATOM 8488 C C . CYS A 1 1039 ? 11.991 21.507 -32.675 1.00 94.88 1039 CYS A C 1
ATOM 8490 O O . CYS A 1 1039 ? 11.889 20.351 -32.279 1.00 94.88 1039 CYS A O 1
ATOM 8492 N N . LEU A 1 1040 ? 11.108 22.449 -32.348 1.00 95.69 1040 LEU A N 1
ATOM 8493 C CA . LEU A 1 1040 ? 9.885 22.208 -31.584 1.00 95.69 1040 LEU A CA 1
ATOM 8494 C C . LEU A 1 1040 ? 8.665 22.352 -32.490 1.00 95.69 1040 LEU A C 1
ATOM 8496 O O . LEU A 1 1040 ? 8.440 23.416 -33.063 1.00 95.69 1040 LEU A O 1
ATOM 8500 N N . CYS A 1 1041 ? 7.865 21.303 -32.608 1.00 95.19 1041 CYS A N 1
ATOM 8501 C CA . CYS A 1 1041 ? 6.622 21.299 -33.364 1.00 95.19 1041 CYS A CA 1
ATOM 8502 C C . CYS A 1 1041 ? 5.444 21.712 -32.472 1.00 95.19 1041 CYS A C 1
ATOM 8504 O O . CYS A 1 1041 ? 5.135 21.065 -31.468 1.00 95.19 1041 CYS A O 1
ATOM 8506 N N . ASP A 1 1042 ? 4.763 22.784 -32.868 1.00 94.88 1042 ASP A N 1
ATOM 8507 C CA . ASP A 1 1042 ? 3.500 23.234 -32.299 1.00 94.88 1042 ASP A CA 1
ATOM 8508 C C . ASP A 1 1042 ? 2.356 22.955 -33.284 1.00 94.88 1042 ASP A C 1
ATOM 8510 O O . ASP A 1 1042 ? 2.039 23.787 -34.139 1.00 94.88 1042 ASP A O 1
ATOM 8514 N N . GLU A 1 1043 ? 1.750 21.767 -33.192 1.00 90.31 1043 GLU A N 1
ATOM 8515 C CA . GLU A 1 1043 ? 0.674 21.340 -34.093 1.00 90.31 1043 GLU A CA 1
ATOM 8516 C C . GLU A 1 1043 ? -0.610 20.919 -33.373 1.00 90.31 1043 GLU A C 1
ATOM 8518 O O . GLU A 1 1043 ? -0.602 20.224 -32.357 1.00 90.31 1043 GLU A O 1
ATOM 8523 N N . GLN A 1 1044 ? -1.744 21.279 -33.969 1.00 87.00 1044 GLN A N 1
ATOM 8524 C CA . GLN A 1 1044 ? -3.029 20.686 -33.629 1.00 87.00 1044 GLN A CA 1
ATOM 8525 C C . GLN A 1 1044 ? -3.245 19.420 -34.466 1.00 87.00 1044 GLN A C 1
ATOM 8527 O O . GLN A 1 1044 ? -2.872 19.360 -35.635 1.00 87.00 1044 GLN A O 1
ATOM 8532 N N . GLY A 1 1045 ? -3.906 18.419 -33.892 1.00 86.25 1045 GLY A N 1
ATOM 8533 C CA . GLY A 1 1045 ? -4.319 17.220 -34.616 1.00 86.25 1045 GLY A CA 1
ATOM 8534 C C . GLY A 1 1045 ? -5.094 16.261 -33.717 1.00 86.25 1045 GLY A C 1
ATOM 8535 O O . GLY A 1 1045 ? -5.296 16.581 -32.548 1.00 86.25 1045 GLY A O 1
ATOM 8536 N N . PRO A 1 1046 ? -5.518 15.085 -34.212 1.00 86.12 1046 PRO A N 1
ATOM 8537 C CA 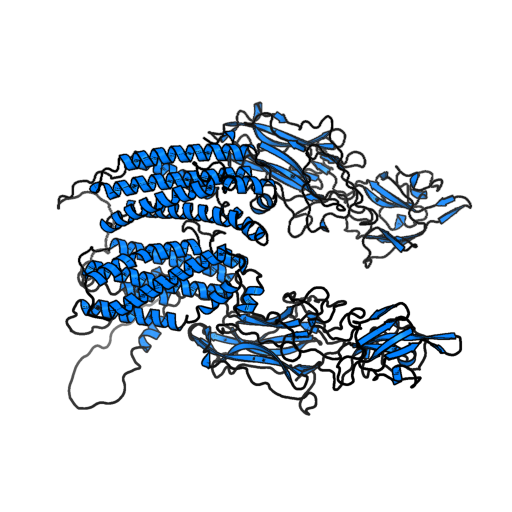. PRO A 1 1046 ? -6.268 14.091 -33.431 1.00 86.12 1046 PRO A CA 1
ATOM 8538 C C . PRO A 1 1046 ? -5.544 13.575 -32.180 1.00 86.12 1046 PRO A C 1
ATOM 8540 O O . PRO A 1 1046 ? -6.193 13.126 -31.248 1.00 86.12 1046 PRO A O 1
ATOM 8543 N N . LYS A 1 1047 ? -4.209 13.663 -32.159 1.00 87.44 1047 LYS A N 1
ATOM 8544 C CA . LYS A 1 1047 ? -3.342 13.205 -31.064 1.00 87.44 1047 LYS A CA 1
ATOM 8545 C C . LYS A 1 1047 ? -2.904 14.318 -30.101 1.00 87.44 1047 LYS A C 1
ATOM 8547 O O . LYS A 1 1047 ? -1.954 14.113 -29.357 1.00 87.44 1047 LYS A O 1
ATOM 8552 N N . SER A 1 1048 ? -3.495 15.513 -30.190 1.00 91.12 1048 SER A N 1
ATOM 8553 C CA . SER A 1 1048 ? -3.109 16.654 -29.350 1.00 91.12 1048 SER A CA 1
ATOM 8554 C C . SER A 1 1048 ? -4.236 17.096 -28.425 1.00 91.12 1048 SER A C 1
ATOM 8556 O O . SER A 1 1048 ? -5.185 17.744 -28.862 1.00 91.12 1048 SER A O 1
ATOM 8558 N N . ASP A 1 1049 ? -4.121 16.776 -27.148 1.00 92.75 1049 ASP A N 1
ATOM 8559 C CA . ASP A 1 1049 ? -5.093 17.095 -26.107 1.00 92.75 1049 ASP A CA 1
ATOM 8560 C C . ASP A 1 1049 ? -4.568 18.294 -25.316 1.00 92.75 1049 ASP A C 1
ATOM 8562 O O . ASP A 1 1049 ? -3.822 18.160 -24.353 1.00 92.75 1049 ASP A O 1
ATOM 8566 N N . ARG A 1 1050 ? -4.886 19.496 -25.804 1.00 94.06 1050 ARG A N 1
ATOM 8567 C CA . ARG A 1 1050 ? -4.297 20.774 -25.358 1.00 94.06 1050 ARG A CA 1
ATOM 8568 C C . ARG A 1 1050 ? -5.348 21.832 -25.023 1.00 94.06 1050 ARG A C 1
ATOM 8570 O O . ARG A 1 1050 ? -5.096 23.033 -25.162 1.00 94.06 1050 ARG A O 1
ATOM 8577 N N . PHE A 1 1051 ? -6.551 21.379 -24.680 1.00 95.62 1051 PHE A N 1
ATOM 8578 C CA . PHE A 1 1051 ? -7.732 22.220 -24.532 1.00 95.62 1051 PHE A CA 1
ATOM 8579 C C . PHE A 1 1051 ? -8.177 22.280 -23.071 1.00 95.62 1051 PHE A C 1
ATOM 8581 O O . PHE A 1 1051 ? -8.215 21.254 -22.400 1.00 95.62 1051 PHE A O 1
ATOM 8588 N N . PHE A 1 1052 ? -8.543 23.467 -22.593 1.00 96.62 1052 PHE A N 1
ATOM 8589 C CA . PHE A 1 1052 ? -9.054 23.690 -21.236 1.00 96.62 1052 PHE A CA 1
ATOM 8590 C C . PHE A 1 1052 ? -10.436 24.326 -21.296 1.00 96.62 1052 PHE A C 1
ATOM 8592 O O . PHE A 1 1052 ? -10.640 25.277 -22.047 1.00 96.62 1052 PHE A O 1
ATOM 8599 N N . ASN A 1 1053 ? -11.377 23.831 -20.501 1.00 96.56 1053 ASN A N 1
ATOM 8600 C CA . ASN A 1 1053 ? -12.729 24.374 -20.445 1.00 96.56 1053 ASN A CA 1
ATOM 8601 C C . ASN A 1 1053 ? -12.754 25.767 -19.786 1.00 96.56 1053 ASN A C 1
ATOM 8603 O O . ASN A 1 1053 ? -12.195 25.952 -18.706 1.00 96.56 1053 ASN A O 1
ATOM 8607 N N . LEU A 1 1054 ? -13.451 26.721 -20.408 1.00 96.06 1054 LEU A N 1
ATOM 8608 C CA . LEU A 1 1054 ? -13.675 28.081 -19.894 1.00 96.06 1054 LEU A CA 1
ATOM 8609 C C . LEU A 1 1054 ? -15.109 28.293 -19.369 1.00 96.06 1054 LEU A C 1
ATOM 8611 O O . LEU A 1 1054 ? -15.389 29.309 -18.727 1.00 96.06 1054 LEU A O 1
ATOM 8615 N N . ARG A 1 1055 ? -16.028 27.347 -19.617 1.00 95.19 1055 ARG A N 1
ATOM 8616 C CA . ARG A 1 1055 ? -17.410 27.427 -19.118 1.00 95.19 1055 ARG A CA 1
ATOM 8617 C C . ARG A 1 1055 ? -17.478 27.265 -17.595 1.00 95.19 1055 ARG A C 1
ATOM 8619 O O . ARG A 1 1055 ? -16.731 26.448 -17.050 1.00 95.19 1055 ARG A O 1
ATOM 8626 N N . PRO A 1 1056 ? -18.362 28.010 -16.906 1.00 94.56 1056 PRO A N 1
ATOM 8627 C CA . PRO A 1 1056 ? -18.503 27.912 -15.462 1.00 94.56 1056 PRO A CA 1
ATOM 8628 C C . PRO A 1 1056 ? -19.178 26.620 -15.019 1.00 94.56 1056 PRO A C 1
ATOM 8630 O O . PRO A 1 1056 ? -20.103 26.134 -15.658 1.00 94.56 1056 PRO A O 1
ATOM 8633 N N . VAL A 1 1057 ? -18.749 26.118 -13.866 1.00 95.38 1057 VAL A N 1
ATOM 8634 C CA . VAL A 1 1057 ? -19.417 25.051 -13.127 1.00 95.38 1057 VAL A CA 1
ATOM 8635 C C . VAL A 1 1057 ? -19.872 25.607 -11.780 1.00 95.38 1057 VAL A C 1
ATOM 8637 O O . VAL A 1 1057 ? -19.057 26.084 -10.996 1.00 95.38 1057 VAL A O 1
ATOM 8640 N N . THR A 1 1058 ? -21.177 25.597 -11.524 1.00 95.44 1058 THR A N 1
ATOM 8641 C CA . THR A 1 1058 ? -21.793 26.139 -10.299 1.00 95.44 1058 THR A CA 1
ATOM 8642 C C . THR A 1 1058 ? -22.478 25.033 -9.504 1.00 95.44 1058 THR A C 1
ATOM 8644 O O . THR A 1 1058 ? -22.974 24.080 -10.098 1.00 95.44 1058 THR A O 1
ATOM 8647 N N . ALA A 1 1059 ? -22.499 25.117 -8.181 1.00 96.19 1059 ALA A N 1
ATOM 8648 C CA . ALA A 1 1059 ? -23.270 24.234 -7.318 1.00 96.19 1059 ALA A CA 1
ATOM 8649 C C . ALA A 1 1059 ? -24.772 24.543 -7.436 1.00 96.19 1059 ALA A C 1
ATOM 8651 O O . ALA A 1 1059 ? -25.168 25.636 -7.851 1.00 96.19 1059 ALA A O 1
ATOM 8652 N N . ASP A 1 1060 ? -25.613 23.579 -7.080 1.00 96.00 1060 ASP A N 1
ATOM 8653 C CA . ASP A 1 1060 ? -27.064 23.758 -6.996 1.00 96.00 1060 ASP A CA 1
ATOM 8654 C C . ASP A 1 1060 ? -27.467 24.597 -5.765 1.00 96.00 1060 ASP A C 1
ATOM 8656 O O . ASP A 1 1060 ? -27.892 24.090 -4.721 1.00 96.00 1060 ASP A O 1
ATOM 8660 N N . VAL A 1 1061 ? -27.287 25.915 -5.886 1.00 95.38 1061 VAL A N 1
ATOM 8661 C CA . VAL A 1 1061 ? -27.541 26.879 -4.806 1.00 95.38 1061 VAL A CA 1
ATOM 8662 C C . VAL A 1 1061 ? -29.019 26.981 -4.418 1.00 95.38 1061 VAL A C 1
ATOM 8664 O O . VAL A 1 1061 ? -29.311 27.305 -3.268 1.00 95.38 1061 VAL A O 1
ATOM 8667 N N . GLU A 1 1062 ? -29.946 26.640 -5.321 1.00 93.12 1062 GLU A N 1
ATOM 8668 C CA . GLU A 1 1062 ? -31.395 26.601 -5.046 1.00 93.12 1062 GLU A CA 1
ATOM 8669 C C . GLU A 1 1062 ? -31.735 25.563 -3.974 1.00 93.12 1062 GLU A C 1
ATOM 8671 O O . GLU A 1 1062 ? -32.597 25.772 -3.121 1.00 93.12 1062 GLU A O 1
ATOM 8676 N N . HIS A 1 1063 ? -31.001 24.450 -3.974 1.00 94.56 1063 HIS A N 1
ATOM 8677 C CA . HIS A 1 1063 ? -31.114 23.395 -2.973 1.00 94.56 1063 HIS A CA 1
ATOM 8678 C C . HIS A 1 1063 ? -30.089 23.554 -1.839 1.00 94.56 1063 HIS A C 1
ATOM 8680 O O . HIS A 1 1063 ? -29.729 22.573 -1.188 1.00 94.56 1063 HIS A O 1
ATOM 8686 N N . ASN A 1 1064 ? -29.626 24.786 -1.586 1.00 96.31 1064 ASN A N 1
ATOM 8687 C CA . ASN A 1 1064 ? -28.692 25.134 -0.512 1.00 96.31 1064 ASN A CA 1
ATOM 8688 C C . ASN A 1 1064 ? -27.378 24.332 -0.559 1.00 96.31 1064 ASN A C 1
ATOM 8690 O O . ASN A 1 1064 ? -26.822 23.972 0.484 1.00 96.31 1064 ASN A O 1
ATOM 8694 N N . ARG A 1 1065 ? -26.895 24.007 -1.767 1.00 96.75 1065 ARG A N 1
ATOM 8695 C CA . ARG A 1 1065 ? -25.646 23.265 -1.952 1.00 96.75 1065 ARG A CA 1
ATOM 8696 C C . ARG A 1 1065 ? -24.467 24.187 -2.197 1.00 96.75 1065 ARG A C 1
ATOM 8698 O O . ARG A 1 1065 ? -24.580 25.220 -2.853 1.00 96.75 1065 ARG A O 1
ATOM 8705 N N . VAL A 1 1066 ? -23.319 23.770 -1.682 1.00 96.88 1066 VAL A N 1
ATOM 8706 C CA . VAL A 1 1066 ? -22.042 24.486 -1.783 1.00 96.88 1066 VAL A CA 1
ATOM 8707 C C . VAL A 1 1066 ? -20.960 23.562 -2.321 1.00 96.88 1066 VAL A C 1
ATOM 8709 O O . VAL A 1 1066 ? -21.118 22.339 -2.302 1.00 96.88 1066 VAL A O 1
ATOM 8712 N N . VAL A 1 1067 ? -19.858 24.135 -2.804 1.00 97.44 1067 VAL A N 1
ATOM 8713 C CA . VAL A 1 1067 ? -18.708 23.348 -3.259 1.00 97.44 1067 VAL A CA 1
ATOM 8714 C C . VAL A 1 1067 ? -17.967 22.774 -2.051 1.00 97.44 1067 VAL A C 1
ATOM 8716 O O . VAL A 1 1067 ? -17.664 23.496 -1.102 1.00 97.44 1067 VAL A O 1
ATOM 8719 N N . THR A 1 1068 ? -17.654 21.478 -2.106 1.00 95.12 1068 THR A N 1
ATOM 8720 C CA . THR A 1 1068 ? -16.952 20.729 -1.043 1.00 95.12 1068 THR A CA 1
ATOM 8721 C C . THR A 1 1068 ? -15.673 20.044 -1.529 1.00 95.12 1068 THR A C 1
ATOM 8723 O O . THR A 1 1068 ? -14.886 19.549 -0.724 1.00 95.12 1068 THR A O 1
ATOM 8726 N N . GLY A 1 1069 ? -15.448 20.004 -2.845 1.00 95.88 1069 GLY A N 1
ATOM 8727 C CA . GLY A 1 1069 ? -14.298 19.340 -3.452 1.00 95.88 1069 GLY A CA 1
ATOM 8728 C C . GLY A 1 1069 ? -14.087 19.711 -4.916 1.00 95.88 1069 GLY A C 1
ATOM 8729 O O . GLY A 1 1069 ? -14.982 20.255 -5.566 1.00 95.88 1069 GLY A O 1
ATOM 8730 N N . LEU A 1 1070 ? -12.896 19.409 -5.436 1.00 95.88 1070 LEU A N 1
ATOM 8731 C CA . LEU A 1 1070 ? -12.473 19.767 -6.791 1.00 95.88 1070 LEU A CA 1
ATOM 8732 C C . LEU A 1 1070 ? -11.586 18.680 -7.409 1.00 95.88 1070 LEU A C 1
ATOM 8734 O O . LEU A 1 1070 ? -10.762 18.082 -6.722 1.00 95.88 1070 LEU A O 1
ATOM 8738 N N . ARG A 1 1071 ? -11.707 18.453 -8.719 1.00 95.94 1071 ARG A N 1
ATOM 8739 C CA . ARG A 1 1071 ? -10.752 17.653 -9.500 1.00 95.94 1071 ARG A CA 1
ATOM 8740 C C . ARG A 1 1071 ? -10.683 18.100 -10.955 1.00 95.94 1071 ARG A C 1
ATOM 8742 O O . ARG A 1 1071 ? -11.592 18.776 -11.439 1.00 95.94 1071 ARG A O 1
ATOM 8749 N N . PHE A 1 1072 ? -9.634 17.680 -11.654 1.00 96.81 1072 PHE A N 1
ATOM 8750 C CA . PHE A 1 1072 ? -9.584 17.749 -13.112 1.00 96.81 1072 PHE A CA 1
ATOM 8751 C C . PHE A 1 1072 ? -10.159 16.475 -13.728 1.00 96.81 1072 PHE A C 1
ATOM 8753 O O . PHE A 1 1072 ? -9.910 15.379 -13.237 1.00 96.81 1072 PHE A O 1
ATOM 8760 N N . VAL A 1 1073 ? -10.899 16.614 -14.826 1.00 95.44 1073 VAL A N 1
ATOM 8761 C CA . VAL A 1 1073 ? -11.347 15.482 -15.648 1.00 95.44 1073 VAL A CA 1
ATOM 8762 C C . VAL A 1 1073 ? -11.090 15.800 -17.110 1.00 95.44 1073 VAL A C 1
ATOM 8764 O O . VAL A 1 1073 ? -11.466 16.871 -17.588 1.00 95.44 1073 VAL A O 1
ATOM 8767 N N . LYS A 1 1074 ? -10.470 14.865 -17.835 1.00 94.94 1074 LYS A N 1
ATOM 8768 C CA . LYS A 1 1074 ? -10.332 14.956 -19.287 1.00 94.94 1074 LYS A CA 1
ATOM 8769 C C . LYS A 1 1074 ? -11.528 14.282 -19.954 1.00 94.94 1074 LYS A C 1
ATOM 8771 O O . LYS A 1 1074 ? -11.714 13.075 -19.827 1.00 94.94 1074 LYS A O 1
ATOM 8776 N N . HIS A 1 1075 ? -12.328 15.050 -20.683 1.00 93.62 1075 HIS A N 1
ATOM 8777 C CA . HIS A 1 1075 ? -13.460 14.537 -21.452 1.00 93.62 1075 HIS A CA 1
ATOM 8778 C C . HIS A 1 1075 ? -13.516 15.234 -22.812 1.00 93.62 1075 HIS A C 1
ATOM 8780 O O . HIS A 1 1075 ? -13.203 16.414 -22.912 1.00 93.62 1075 HIS A O 1
ATOM 8786 N N . ASN A 1 1076 ? -13.816 14.495 -23.886 1.00 93.00 1076 ASN A N 1
ATOM 8787 C CA . ASN A 1 1076 ? -13.772 15.008 -25.266 1.00 93.00 1076 ASN A CA 1
ATOM 8788 C C . ASN A 1 1076 ? -12.491 15.796 -25.603 1.00 93.00 1076 ASN A C 1
ATOM 8790 O O . ASN A 1 1076 ? -12.521 16.761 -26.367 1.00 93.00 1076 ASN A O 1
ATOM 8794 N N . ARG A 1 1077 ? -11.350 15.353 -25.047 1.00 92.69 1077 ARG A N 1
ATOM 8795 C CA . ARG A 1 1077 ? -10.010 15.957 -25.211 1.00 92.69 1077 ARG A CA 1
ATOM 8796 C C . ARG A 1 1077 ? -9.842 17.338 -24.564 1.00 92.69 1077 ARG A C 1
ATOM 8798 O O . ARG A 1 1077 ? -8.816 17.986 -24.766 1.00 92.69 1077 ARG A O 1
ATOM 8805 N N . ILE A 1 1078 ? -10.822 17.776 -23.782 1.00 95.25 1078 ILE A N 1
ATOM 8806 C CA . ILE A 1 1078 ? -10.816 19.023 -23.026 1.00 95.25 1078 ILE A CA 1
ATOM 8807 C C . ILE A 1 1078 ? -10.621 18.685 -21.548 1.00 95.25 1078 ILE A C 1
ATOM 8809 O O . ILE A 1 1078 ? -11.191 17.729 -21.027 1.00 95.25 1078 ILE A O 1
ATOM 8813 N N . LEU A 1 1079 ? -9.784 19.459 -20.867 1.00 96.44 1079 LEU A N 1
ATOM 8814 C CA . LEU A 1 1079 ? -9.584 19.380 -19.426 1.00 96.44 1079 LEU A CA 1
ATOM 8815 C C . LEU A 1 1079 ? -10.603 20.285 -18.732 1.00 96.44 1079 LEU A C 1
ATOM 8817 O O . LEU A 1 1079 ? -10.607 21.504 -18.925 1.00 96.44 1079 LEU A O 1
ATOM 8821 N N . HIS A 1 1080 ? -11.476 19.678 -17.935 1.00 95.94 1080 HIS A N 1
ATOM 8822 C CA . HIS A 1 1080 ? -12.533 20.347 -17.186 1.00 95.94 1080 HIS A CA 1
ATOM 8823 C C . HIS A 1 1080 ? -12.186 20.416 -15.700 1.00 95.94 1080 HIS A C 1
ATOM 8825 O O . HIS A 1 1080 ? -11.645 19.465 -15.136 1.00 95.94 1080 HIS A O 1
ATOM 8831 N N . LEU A 1 1081 ? -12.571 21.520 -15.056 1.00 95.00 1081 LEU A N 1
ATOM 8832 C CA . LEU A 1 1081 ? -12.763 21.544 -13.609 1.00 95.00 1081 LEU A CA 1
ATOM 8833 C C . LEU A 1 1081 ? -14.091 20.859 -13.294 1.00 95.00 1081 LEU A C 1
ATOM 8835 O O . LEU A 1 1081 ? -15.122 21.218 -13.864 1.00 95.00 1081 LEU A O 1
ATOM 8839 N N . GLN A 1 1082 ? -14.065 19.902 -12.376 1.00 96.50 1082 GLN A N 1
ATOM 8840 C CA . GLN A 1 1082 ? -15.259 19.246 -11.865 1.00 96.50 1082 GLN A CA 1
ATOM 8841 C C . GLN A 1 1082 ? -15.363 19.474 -10.359 1.00 96.50 1082 GLN A C 1
ATOM 8843 O O . GLN A 1 1082 ? -14.417 19.191 -9.627 1.00 96.50 1082 GLN A O 1
ATOM 8848 N N . ILE A 1 1083 ? -16.515 19.965 -9.903 1.00 97.56 1083 ILE A N 1
ATOM 8849 C CA . ILE A 1 1083 ? -16.788 20.211 -8.483 1.00 97.56 1083 ILE A CA 1
ATOM 8850 C C . ILE A 1 1083 ? -17.566 19.059 -7.855 1.00 97.56 1083 ILE A C 1
ATOM 8852 O O . ILE A 1 1083 ? -18.406 18.426 -8.502 1.00 97.56 1083 ILE A O 1
ATOM 8856 N N . GLN A 1 1084 ? -17.303 18.831 -6.575 1.00 97.56 1084 GLN A N 1
ATOM 8857 C CA . GLN A 1 1084 ? -18.195 18.102 -5.687 1.00 97.56 1084 GLN A CA 1
ATOM 8858 C C . GLN A 1 1084 ? -19.088 19.113 -4.966 1.00 97.56 1084 GLN A C 1
ATOM 8860 O O . GLN A 1 1084 ? -18.593 20.136 -4.488 1.00 97.56 1084 GLN A O 1
ATOM 8865 N N . GLU A 1 1085 ? -20.383 18.828 -4.894 1.00 97.50 1085 GLU A N 1
ATOM 8866 C CA . GLU A 1 1085 ? -21.365 19.637 -4.174 1.00 97.50 1085 GLU A CA 1
ATOM 8867 C C . GLU A 1 1085 ? -22.076 18.820 -3.089 1.00 97.50 1085 GLU A C 1
ATOM 8869 O O . GLU A 1 1085 ? -22.229 17.603 -3.216 1.00 97.50 1085 GLU A O 1
ATOM 8874 N N . GLY A 1 1086 ? -22.537 19.501 -2.041 1.00 96.12 1086 GLY A N 1
ATOM 8875 C CA . GLY A 1 1086 ? -23.359 18.925 -0.976 1.00 96.12 1086 GLY A CA 1
ATOM 8876 C C . GLY A 1 1086 ? -24.193 19.993 -0.272 1.00 96.12 1086 GLY A C 1
ATOM 8877 O O . GLY A 1 1086 ? -23.834 21.171 -0.281 1.00 96.12 1086 GLY A O 1
ATOM 8878 N N . GLU A 1 1087 ? -25.323 19.591 0.310 1.00 96.25 1087 GLU A N 1
ATOM 8879 C CA . GLU A 1 1087 ? -26.216 20.481 1.059 1.00 96.25 1087 GLU A CA 1
ATOM 8880 C C . GLU A 1 1087 ? -25.542 20.975 2.347 1.00 96.25 1087 GLU A C 1
ATOM 8882 O O . GLU A 1 1087 ? -25.040 20.180 3.150 1.00 96.25 1087 GLU A O 1
ATOM 8887 N N . LEU A 1 1088 ? -25.564 22.295 2.542 1.00 94.94 1088 LEU A N 1
ATOM 8888 C CA . LEU A 1 1088 ? -25.096 22.956 3.753 1.00 94.94 1088 LEU A CA 1
ATOM 8889 C C . LEU A 1 1088 ? -26.138 22.819 4.874 1.00 94.94 1088 LEU A C 1
ATOM 8891 O O . LEU A 1 1088 ? -27.326 23.086 4.685 1.00 94.94 1088 LEU A O 1
ATOM 8895 N N . LEU A 1 1089 ? -25.678 22.414 6.052 1.00 90.62 1089 LEU A N 1
ATOM 8896 C CA . LEU A 1 1089 ? -26.455 22.232 7.274 1.00 90.62 1089 LEU A CA 1
ATOM 8897 C C . LEU A 1 1089 ? -25.975 23.208 8.367 1.00 90.62 1089 LEU A C 1
ATOM 8899 O O . LEU A 1 1089 ? -24.911 23.826 8.223 1.00 90.62 1089 LEU A O 1
ATOM 8903 N N . PRO A 1 1090 ? -26.739 23.365 9.469 1.00 87.00 1090 PRO A N 1
ATOM 8904 C CA . PRO A 1 1090 ? -26.332 24.174 10.615 1.00 87.00 1090 PRO A CA 1
ATOM 8905 C C . PRO A 1 1090 ? -24.884 23.929 11.051 1.00 87.00 1090 PRO A C 1
ATOM 8907 O O . PRO A 1 1090 ? -24.408 22.793 11.052 1.00 87.00 1090 PRO A O 1
ATOM 8910 N N . LYS A 1 1091 ? -24.198 25.002 11.460 1.00 81.19 1091 LYS A N 1
ATOM 8911 C CA . LYS A 1 1091 ? -22.800 25.006 11.926 1.00 81.19 1091 LYS A CA 1
ATOM 8912 C C . LYS A 1 1091 ? -21.767 24.569 10.879 1.00 81.19 1091 LYS A C 1
ATOM 8914 O O . LYS A 1 1091 ? -20.717 24.034 11.221 1.00 81.19 1091 LYS A O 1
ATOM 8919 N N . GLY A 1 1092 ? -22.052 24.791 9.596 1.00 82.12 1092 GLY A N 1
ATOM 8920 C CA . GLY A 1 1092 ? -21.108 24.489 8.516 1.00 82.12 1092 GLY A CA 1
ATOM 8921 C C . GLY A 1 1092 ? -20.942 22.993 8.231 1.00 82.12 1092 GLY A C 1
ATOM 8922 O O . GLY A 1 1092 ? -19.969 22.594 7.595 1.00 82.12 1092 GLY A O 1
ATOM 8923 N N . VAL A 1 1093 ? -21.877 22.162 8.696 1.00 85.06 1093 VAL A N 1
ATOM 8924 C CA . VAL A 1 1093 ? -21.903 20.725 8.412 1.00 85.06 1093 VAL A CA 1
ATOM 8925 C C . VAL A 1 1093 ? -22.355 20.486 6.970 1.00 85.06 1093 VAL A C 1
ATOM 8927 O O . VAL A 1 1093 ? -23.235 21.182 6.474 1.00 85.06 1093 VAL A O 1
ATOM 8930 N N . ILE A 1 1094 ? -21.800 19.472 6.302 1.00 88.88 1094 ILE A N 1
ATOM 8931 C CA . ILE A 1 1094 ? -22.279 19.017 4.991 1.00 88.88 1094 ILE A CA 1
ATOM 8932 C C . ILE A 1 1094 ? -23.097 17.735 5.137 1.00 88.88 1094 ILE A C 1
ATOM 8934 O O . ILE A 1 1094 ? -22.669 16.774 5.783 1.00 88.88 1094 ILE A O 1
ATOM 8938 N N . ASN A 1 1095 ? -24.263 17.694 4.494 1.00 86.69 1095 ASN A N 1
ATOM 8939 C CA . ASN A 1 1095 ? -25.084 16.492 4.428 1.00 86.69 1095 ASN A CA 1
ATOM 8940 C C . ASN A 1 1095 ? -24.432 15.435 3.518 1.00 86.69 1095 ASN A C 1
ATOM 8942 O O . ASN A 1 1095 ? -24.542 15.498 2.289 1.00 86.69 1095 ASN A O 1
ATOM 8946 N N . GLN A 1 1096 ? -23.798 14.424 4.120 1.00 83.06 1096 GLN A N 1
ATOM 8947 C CA . GLN A 1 1096 ? -23.077 13.372 3.392 1.00 83.06 1096 GLN A CA 1
ATOM 8948 C C . GLN A 1 1096 ? -23.953 12.597 2.396 1.00 83.06 1096 GLN A C 1
ATOM 8950 O O . GLN A 1 1096 ? -23.453 12.149 1.369 1.00 83.06 1096 GLN A O 1
ATOM 8955 N N . THR A 1 1097 ? -25.260 12.476 2.652 1.00 86.94 1097 THR A N 1
ATOM 8956 C CA . THR A 1 1097 ? -26.189 11.761 1.755 1.00 86.94 1097 THR A CA 1
ATOM 8957 C C . THR A 1 1097 ? -26.460 12.501 0.444 1.00 86.94 1097 THR A C 1
ATOM 8959 O O . THR A 1 1097 ? -26.920 11.897 -0.521 1.00 86.94 1097 THR A O 1
ATOM 8962 N N . THR A 1 1098 ? -26.159 13.801 0.397 1.00 91.69 1098 THR A N 1
ATOM 8963 C CA . THR A 1 1098 ? -26.366 14.661 -0.780 1.00 91.69 1098 THR A CA 1
ATOM 8964 C C . THR A 1 1098 ? -25.089 14.908 -1.578 1.00 91.69 1098 THR A C 1
ATOM 8966 O O . THR A 1 1098 ? -25.142 15.584 -2.604 1.00 91.69 1098 THR A O 1
ATOM 8969 N N . LEU A 1 1099 ? -23.949 14.385 -1.113 1.00 93.50 1099 LEU A N 1
ATOM 8970 C CA . LEU A 1 1099 ? -22.658 14.584 -1.759 1.00 93.50 1099 LEU A CA 1
ATOM 8971 C C . LEU A 1 1099 ? -22.629 13.938 -3.137 1.00 93.50 1099 LEU A C 1
ATOM 8973 O O . LEU A 1 1099 ? -22.811 12.728 -3.275 1.00 93.50 1099 LEU A O 1
ATOM 8977 N N . GLN A 1 1100 ? -22.318 14.735 -4.152 1.00 95.50 1100 GLN A N 1
ATOM 8978 C CA . GLN A 1 1100 ? -22.167 14.237 -5.512 1.00 95.50 1100 GLN A CA 1
ATOM 8979 C C . GLN A 1 1100 ? -21.166 15.058 -6.320 1.00 95.50 1100 GLN A C 1
ATOM 8981 O O . GLN A 1 1100 ? -21.000 16.260 -6.120 1.00 95.50 1100 GLN A O 1
ATOM 8986 N N . TRP A 1 1101 ? -20.504 14.399 -7.270 1.00 97.12 1101 TRP A N 1
ATOM 8987 C CA . TRP A 1 1101 ? -19.717 15.075 -8.298 1.00 97.12 1101 TRP A CA 1
ATOM 8988 C C . TRP A 1 1101 ? -20.651 15.584 -9.390 1.00 97.12 1101 TRP A C 1
ATOM 8990 O O . TRP A 1 1101 ? -21.372 14.795 -10.003 1.00 97.12 1101 TRP A O 1
ATOM 9000 N N . LYS A 1 1102 ? -20.621 16.889 -9.665 1.00 94.75 1102 LYS A N 1
ATOM 9001 C CA . LYS A 1 1102 ? -21.440 17.471 -10.728 1.00 94.75 1102 LYS A CA 1
ATOM 9002 C C . LYS A 1 1102 ? -20.904 17.022 -12.095 1.00 94.75 1102 LYS A C 1
ATOM 9004 O O . LYS A 1 1102 ? -19.711 17.206 -12.345 1.00 94.75 1102 LYS A O 1
ATOM 9009 N N . PRO A 1 1103 ? -21.716 16.423 -12.984 1.00 93.25 1103 PRO A N 1
ATOM 9010 C CA . PRO A 1 1103 ? -21.262 16.037 -14.319 1.00 93.25 1103 PRO A CA 1
ATOM 9011 C C . PRO A 1 1103 ? -20.690 17.231 -15.092 1.00 93.25 1103 PRO A C 1
ATOM 9013 O O . PRO A 1 1103 ? -21.192 18.350 -14.975 1.00 93.25 1103 PRO A O 1
ATOM 9016 N N . VAL A 1 1104 ? -19.628 16.995 -15.863 1.00 93.12 1104 VAL A N 1
ATOM 9017 C CA . VAL A 1 1104 ? -19.062 18.015 -16.757 1.00 93.12 1104 VAL A CA 1
ATOM 9018 C C . VAL A 1 1104 ? -19.943 18.159 -17.997 1.00 93.12 1104 VAL A C 1
ATOM 9020 O O . VAL A 1 1104 ? -20.563 17.191 -18.430 1.00 93.12 1104 VAL A O 1
ATOM 9023 N N . GLU A 1 1105 ? -20.014 19.361 -18.569 1.00 88.50 1105 GLU A N 1
ATOM 9024 C CA . GLU A 1 1105 ? -20.769 19.579 -19.806 1.00 88.50 1105 GLU A CA 1
ATOM 9025 C C . GLU A 1 1105 ? -20.157 18.806 -20.982 1.00 88.50 1105 GLU A C 1
ATOM 9027 O O . GLU A 1 1105 ? -18.961 18.919 -21.262 1.00 88.50 1105 GLU A O 1
ATOM 9032 N N . GLU A 1 1106 ? -20.995 18.063 -21.703 1.00 86.31 1106 GLU A N 1
ATOM 9033 C CA . GLU A 1 1106 ? -20.592 17.296 -22.879 1.00 86.31 1106 GLU A CA 1
ATOM 9034 C C . GLU A 1 1106 ? -20.594 18.193 -24.127 1.00 86.31 1106 GLU A C 1
ATOM 9036 O O . GLU A 1 1106 ? -21.643 18.489 -24.698 1.00 86.31 1106 GLU A O 1
ATOM 9041 N N . TYR A 1 1107 ? -19.411 18.637 -24.559 1.00 93.31 1107 TYR A N 1
ATOM 9042 C CA . TYR A 1 1107 ? -19.219 19.274 -25.866 1.00 93.31 1107 TYR A CA 1
ATOM 9043 C C . TYR A 1 1107 ? -17.867 18.895 -26.482 1.00 93.31 1107 TYR A C 1
ATOM 9045 O O . TYR A 1 1107 ? -16.949 18.456 -25.787 1.00 93.31 1107 TYR A O 1
ATOM 9053 N N . SER A 1 1108 ? -17.749 19.054 -27.798 1.00 90.56 1108 SER A N 1
ATOM 9054 C CA . SER A 1 1108 ? -16.520 18.872 -28.569 1.00 90.56 1108 SER A CA 1
ATOM 9055 C C . SER A 1 1108 ? -16.042 20.201 -29.151 1.00 90.56 1108 SER A C 1
ATOM 9057 O O . SER A 1 1108 ? -16.832 21.062 -29.535 1.00 90.56 1108 SER A O 1
ATOM 9059 N N . ILE A 1 1109 ? -14.725 20.342 -29.323 1.00 90.69 1109 ILE A N 1
ATOM 9060 C CA . ILE A 1 1109 ? -14.102 21.494 -30.002 1.00 90.69 1109 ILE A CA 1
ATOM 9061 C C . ILE A 1 1109 ? -14.562 21.673 -31.464 1.00 90.69 1109 ILE A C 1
ATOM 9063 O O . ILE A 1 1109 ? -14.266 22.693 -32.079 1.00 90.69 1109 ILE A O 1
ATOM 9067 N N . THR A 1 1110 ? -15.229 20.670 -32.045 1.00 89.75 1110 THR A N 1
ATOM 9068 C CA . THR A 1 1110 ? -15.749 20.686 -33.423 1.00 89.75 1110 THR A CA 1
ATOM 9069 C C . THR A 1 1110 ? -17.236 21.030 -33.522 1.00 89.75 1110 THR A C 1
ATOM 9071 O O . THR A 1 1110 ? -17.768 21.077 -34.634 1.00 89.75 1110 THR A O 1
ATOM 9074 N N . ASP A 1 1111 ? -17.925 21.216 -32.396 1.00 93.12 1111 ASP A N 1
ATOM 9075 C CA . ASP A 1 1111 ? -19.361 21.488 -32.387 1.00 93.12 1111 ASP A CA 1
ATOM 9076 C C . ASP A 1 1111 ? -19.669 22.894 -32.916 1.00 93.12 1111 ASP A C 1
ATOM 9078 O O . ASP A 1 1111 ? -18.893 23.834 -32.749 1.00 93.12 1111 ASP A O 1
ATOM 9082 N N . ARG A 1 1112 ? -20.828 23.054 -33.571 1.00 89.50 1112 ARG A N 1
ATOM 9083 C CA . ARG A 1 1112 ? -21.170 24.284 -34.316 1.00 89.50 1112 ARG A CA 1
ATOM 9084 C C . ARG A 1 1112 ? -21.252 25.539 -33.443 1.00 89.50 1112 ARG A C 1
ATOM 9086 O O . ARG A 1 1112 ? -20.922 26.620 -33.925 1.00 89.50 1112 ARG A O 1
ATOM 9093 N N . ASP A 1 1113 ? -21.684 25.386 -32.194 1.00 90.38 1113 ASP A N 1
ATOM 9094 C CA . ASP A 1 1113 ? -21.927 26.491 -31.259 1.00 90.38 1113 ASP A CA 1
ATOM 9095 C C . ASP A 1 1113 ? -20.805 26.660 -30.220 1.00 90.38 1113 ASP A C 1
ATOM 9097 O O . ASP A 1 1113 ? -20.967 27.394 -29.249 1.00 90.38 1113 ASP A O 1
ATOM 9101 N N . VAL A 1 1114 ? -19.657 26.009 -30.430 1.00 93.31 1114 VAL A N 1
ATOM 9102 C CA . VAL A 1 1114 ? -18.494 26.065 -29.536 1.00 93.31 1114 VAL A CA 1
ATOM 9103 C C . VAL A 1 1114 ? -17.406 26.945 -30.157 1.00 93.31 1114 VAL A C 1
ATOM 9105 O O . VAL A 1 1114 ? -17.038 26.791 -31.321 1.00 93.31 1114 VAL A O 1
ATOM 9108 N N . ARG A 1 1115 ? -16.876 27.900 -29.386 1.00 92.62 1115 ARG A N 1
ATOM 9109 C CA . ARG A 1 1115 ? -15.903 28.905 -29.835 1.00 92.62 1115 ARG A CA 1
ATOM 9110 C C . ARG A 1 1115 ? -14.636 28.896 -28.981 1.00 92.62 1115 ARG A C 1
ATOM 9112 O O . ARG A 1 1115 ? -14.678 29.032 -27.757 1.00 92.62 1115 ARG A O 1
ATOM 9119 N N . GLN A 1 1116 ? -13.484 28.845 -29.649 1.00 90.69 1116 GLN A N 1
ATOM 9120 C CA . GLN A 1 1116 ? -12.178 29.028 -29.012 1.00 90.69 1116 GLN A CA 1
ATOM 9121 C C . GLN A 1 1116 ? -12.077 30.414 -28.348 1.00 90.69 1116 GLN A C 1
ATOM 9123 O O . GLN A 1 1116 ? -12.428 31.429 -28.950 1.00 90.69 1116 GLN A O 1
ATOM 9128 N N . GLY A 1 1117 ? -11.563 30.459 -27.119 1.00 87.19 1117 GLY A N 1
ATOM 9129 C CA . GLY A 1 1117 ? -11.418 31.668 -26.302 1.00 87.19 1117 GLY A CA 1
ATOM 9130 C C . GLY A 1 1117 ? -12.698 32.109 -25.583 1.00 87.19 1117 GLY A C 1
ATOM 9131 O O . GLY A 1 1117 ? -12.647 33.068 -24.818 1.00 87.19 1117 GLY A O 1
ATOM 9132 N N . VAL A 1 1118 ? -13.826 31.424 -25.811 1.00 90.06 1118 VAL A N 1
ATOM 9133 C CA . VAL A 1 1118 ? -15.095 31.641 -25.095 1.00 90.06 1118 VAL A CA 1
ATOM 9134 C C . VAL A 1 1118 ? -15.481 30.385 -24.322 1.00 90.06 1118 VAL A C 1
ATOM 9136 O O . VAL A 1 1118 ? -15.647 30.449 -23.110 1.00 90.06 1118 VAL A O 1
ATOM 9139 N N . ASP A 1 1119 ? -15.578 29.247 -25.010 1.00 94.00 1119 ASP A N 1
ATOM 9140 C CA . ASP A 1 1119 ? -15.976 27.967 -24.417 1.00 94.00 1119 ASP A CA 1
ATOM 9141 C C . ASP A 1 1119 ? -14.770 27.156 -23.944 1.00 94.00 1119 ASP A C 1
ATOM 9143 O O . ASP A 1 1119 ? -14.802 26.568 -22.866 1.00 94.00 1119 ASP A O 1
ATOM 9147 N N . TYR A 1 1120 ? -13.681 27.175 -24.718 1.00 95.38 1120 TYR A N 1
ATOM 9148 C CA . TYR A 1 1120 ? -12.435 26.488 -24.389 1.00 95.38 1120 TYR A CA 1
ATOM 9149 C C . TYR A 1 1120 ? -11.202 27.315 -24.773 1.00 95.38 1120 TYR A C 1
ATOM 9151 O O . TYR A 1 1120 ? -11.203 28.065 -25.751 1.00 95.38 1120 TYR A O 1
ATOM 9159 N N . HIS A 1 1121 ? -10.119 27.145 -24.024 1.00 96.12 1121 HIS A N 1
ATOM 9160 C CA . HIS A 1 1121 ? -8.788 27.660 -24.332 1.00 96.12 1121 HIS A CA 1
ATOM 9161 C C . HIS A 1 1121 ? -7.963 26.599 -25.055 1.00 96.12 1121 HIS A C 1
ATOM 9163 O O . HIS A 1 1121 ? -8.061 25.421 -24.727 1.00 96.12 1121 HIS A O 1
ATOM 9169 N N . MET A 1 1122 ? -7.126 27.005 -26.011 1.00 94.88 1122 MET A N 1
ATOM 9170 C CA . MET A 1 1122 ? -6.196 26.112 -26.711 1.00 94.88 1122 MET A CA 1
ATOM 9171 C C . MET A 1 1122 ? -4.765 26.575 -26.464 1.00 94.88 1122 MET A C 1
ATOM 9173 O O . MET A 1 1122 ? -4.405 27.697 -26.834 1.00 94.88 1122 MET A O 1
ATOM 9177 N N . LEU A 1 1123 ? -3.940 25.693 -25.898 1.00 95.62 1123 LEU A N 1
ATOM 9178 C CA . LEU A 1 1123 ? -2.536 26.003 -25.659 1.00 95.62 1123 LEU A CA 1
ATOM 9179 C C . LEU A 1 1123 ? -1.767 26.122 -26.984 1.00 95.62 1123 LEU A C 1
ATOM 9181 O O . LEU A 1 1123 ? -1.918 25.302 -27.890 1.00 95.62 1123 LEU A O 1
ATOM 9185 N N . THR A 1 1124 ? -0.926 27.146 -27.100 1.00 94.00 1124 THR A N 1
ATOM 9186 C CA . THR A 1 1124 ? -0.023 27.383 -28.248 1.00 94.00 1124 THR A CA 1
ATOM 9187 C C . THR A 1 1124 ? 1.308 27.929 -27.746 1.00 94.00 1124 THR A C 1
ATOM 9189 O O . THR A 1 1124 ? 1.386 28.356 -26.594 1.00 94.00 1124 THR A O 1
ATOM 9192 N N . TYR A 1 1125 ? 2.338 28.009 -28.592 1.00 92.56 1125 TYR A N 1
ATOM 9193 C CA . TYR A 1 1125 ? 3.657 28.525 -28.203 1.00 92.56 1125 TYR A CA 1
ATOM 9194 C C . TYR A 1 1125 ? 3.598 29.870 -27.442 1.00 92.56 1125 TYR A C 1
ATOM 9196 O O . TYR A 1 1125 ? 4.350 30.080 -26.500 1.00 92.56 1125 TYR A O 1
ATOM 9204 N N . HIS A 1 1126 ? 2.680 30.779 -27.774 1.00 89.81 1126 HIS A N 1
ATOM 9205 C CA . HIS A 1 1126 ? 2.568 32.069 -27.076 1.00 89.81 1126 HIS A CA 1
ATOM 9206 C C . HIS A 1 1126 ? 1.472 32.126 -25.996 1.00 89.81 1126 HIS A C 1
ATOM 9208 O O . HIS A 1 1126 ? 1.385 33.129 -25.295 1.00 89.81 1126 HIS A O 1
ATOM 9214 N N . ARG A 1 1127 ? 0.624 31.095 -25.864 1.00 93.88 1127 ARG A N 1
ATOM 9215 C CA . ARG A 1 1127 ? -0.557 31.085 -24.973 1.00 93.88 1127 ARG A CA 1
ATOM 9216 C C . ARG A 1 1127 ? -0.642 29.779 -24.189 1.00 93.88 1127 ARG A C 1
ATOM 9218 O O . ARG A 1 1127 ? -1.565 28.991 -24.384 1.00 93.88 1127 ARG A O 1
ATOM 9225 N N . ARG A 1 1128 ? 0.368 29.504 -23.373 1.00 94.12 1128 ARG A N 1
ATOM 9226 C CA . ARG A 1 1128 ? 0.535 28.215 -22.679 1.00 94.12 1128 ARG A CA 1
ATOM 9227 C C . ARG A 1 1128 ? 0.779 28.364 -21.184 1.00 94.12 1128 ARG A C 1
ATOM 9229 O O . ARG A 1 1128 ? 1.328 27.457 -20.572 1.00 94.12 1128 ARG A O 1
ATOM 9236 N N . SER A 1 1129 ? 0.439 29.515 -20.621 1.00 93.81 1129 SER A N 1
ATOM 9237 C CA . SER A 1 1129 ? 0.693 29.774 -19.211 1.00 93.81 1129 SER A CA 1
ATOM 9238 C C . SER A 1 1129 ? -0.532 29.455 -18.359 1.00 93.81 1129 SER A C 1
ATOM 9240 O O . SER A 1 1129 ? -1.667 29.606 -18.815 1.00 93.81 1129 SER A O 1
ATOM 9242 N N . ILE A 1 1130 ? -0.300 29.062 -17.113 1.00 92.19 1130 ILE A N 1
ATOM 9243 C CA . ILE A 1 1130 ? -1.330 28.904 -16.085 1.00 92.19 1130 ILE A CA 1
ATOM 9244 C C . ILE A 1 1130 ? -0.867 29.566 -14.791 1.00 92.19 1130 ILE A C 1
ATOM 9246 O O . ILE A 1 1130 ? 0.310 29.489 -14.427 1.00 92.19 1130 ILE A O 1
ATOM 9250 N N . ASP A 1 1131 ? -1.801 30.225 -14.120 1.00 89.19 1131 ASP A N 1
ATOM 9251 C CA . ASP A 1 1131 ? -1.567 30.896 -12.851 1.00 89.19 1131 ASP A CA 1
ATOM 9252 C C . ASP A 1 1131 ? -1.693 29.922 -11.668 1.00 89.19 1131 ASP A C 1
ATOM 9254 O O . ASP A 1 1131 ? -2.657 29.161 -11.566 1.00 89.19 1131 ASP A O 1
ATOM 9258 N N . LEU A 1 1132 ? -0.736 29.992 -10.741 1.00 88.00 1132 LEU A N 1
ATOM 9259 C CA . LEU A 1 1132 ? -0.682 29.220 -9.496 1.00 88.00 1132 LEU A CA 1
ATOM 9260 C C . LEU A 1 1132 ? -1.188 30.070 -8.320 1.00 88.00 1132 LEU A C 1
ATOM 9262 O O . LEU A 1 1132 ? -0.485 30.289 -7.331 1.00 88.00 1132 LEU A O 1
ATOM 9266 N N . ASN A 1 1133 ? -2.384 30.639 -8.472 1.00 80.00 1133 ASN A N 1
ATOM 9267 C CA . ASN A 1 1133 ? -2.952 31.555 -7.485 1.00 80.00 1133 ASN A CA 1
ATOM 9268 C C . ASN A 1 1133 ? -3.917 30.834 -6.544 1.00 80.00 1133 ASN A C 1
ATOM 9270 O O . ASN A 1 1133 ? -4.577 29.861 -6.917 1.00 80.00 1133 ASN A O 1
ATOM 9274 N N . GLU A 1 1134 ? -4.031 31.381 -5.339 1.00 86.50 1134 GLU A N 1
ATOM 9275 C CA . GLU A 1 1134 ? -5.052 31.037 -4.358 1.00 86.50 1134 GLU A CA 1
ATOM 9276 C C . GLU A 1 1134 ? -6.101 32.151 -4.341 1.00 86.50 1134 GLU A C 1
ATOM 9278 O O . GLU A 1 1134 ? -5.777 33.339 -4.403 1.00 86.50 1134 GLU A O 1
ATOM 9283 N N . LEU A 1 1135 ? -7.367 31.755 -4.319 1.00 87.44 1135 LEU A N 1
ATOM 9284 C CA . LEU A 1 1135 ? -8.532 32.619 -4.283 1.00 87.44 1135 LEU A CA 1
ATOM 9285 C C . LEU A 1 1135 ? -9.187 32.464 -2.916 1.00 87.44 1135 LEU A C 1
ATOM 9287 O O . LEU A 1 1135 ? -9.537 31.352 -2.524 1.00 87.44 1135 LEU A O 1
ATOM 9291 N N . GLU A 1 1136 ? -9.382 33.580 -2.228 1.00 83.38 1136 GLU A N 1
ATOM 9292 C CA . GLU A 1 1136 ? -10.155 33.672 -0.991 1.00 83.38 1136 GLU A CA 1
ATOM 9293 C C . GLU A 1 1136 ? -11.219 34.778 -1.135 1.00 83.38 1136 GLU A C 1
ATOM 9295 O O . GLU A 1 1136 ? -11.091 35.644 -2.014 1.00 83.38 1136 GLU A O 1
ATOM 9300 N N . PRO A 1 1137 ? -12.298 34.754 -0.335 1.00 82.38 1137 PRO A N 1
ATOM 9301 C CA . PRO A 1 1137 ? -13.370 35.726 -0.436 1.00 82.38 1137 PRO A CA 1
ATOM 9302 C C . PRO A 1 1137 ? -12.979 37.037 0.253 1.00 82.38 1137 PRO A C 1
ATOM 9304 O O . PRO A 1 1137 ? -12.172 37.067 1.178 1.00 82.38 1137 PRO A O 1
ATOM 9307 N N . GLN A 1 1138 ? -13.614 38.141 -0.146 1.00 72.88 1138 GLN A N 1
ATOM 9308 C CA . GLN A 1 1138 ? -13.401 39.447 0.499 1.00 72.88 1138 GLN A CA 1
ATOM 9309 C C . GLN A 1 1138 ? -13.952 39.512 1.937 1.00 72.88 1138 GLN A C 1
ATOM 9311 O O . GLN A 1 1138 ? -13.547 40.370 2.718 1.00 72.88 1138 GLN A O 1
ATOM 9316 N N . SER A 1 1139 ? -14.893 38.625 2.274 1.00 74.75 1139 SER A N 1
ATOM 9317 C CA . SER A 1 1139 ? -15.553 38.518 3.576 1.00 74.75 1139 SER A CA 1
ATOM 9318 C C . SER A 1 1139 ? -15.468 37.082 4.085 1.00 74.75 1139 SER A C 1
ATOM 9320 O O . SER A 1 1139 ? -15.666 36.138 3.322 1.00 74.75 1139 SER A O 1
ATOM 9322 N N . ASN A 1 1140 ? -15.253 36.911 5.391 1.00 76.12 1140 ASN A N 1
ATOM 9323 C CA . ASN A 1 1140 ? -15.161 35.591 6.028 1.00 76.12 1140 ASN A CA 1
ATOM 9324 C C . ASN A 1 1140 ? -16.500 34.824 6.046 1.00 76.12 1140 ASN A C 1
ATOM 9326 O O . ASN A 1 1140 ? -16.515 33.642 6.372 1.00 76.12 1140 ASN A O 1
ATOM 9330 N N . ASN A 1 1141 ? -17.613 35.474 5.683 1.00 84.31 1141 ASN A N 1
ATOM 9331 C CA . ASN A 1 1141 ? -18.952 34.876 5.634 1.00 84.31 1141 ASN A CA 1
ATOM 9332 C C . ASN A 1 1141 ? -19.383 34.483 4.210 1.00 84.31 1141 ASN A C 1
ATOM 9334 O O . ASN A 1 1141 ? -20.577 34.464 3.916 1.00 84.31 1141 ASN A O 1
ATOM 9338 N N . SER A 1 1142 ? -18.442 34.194 3.309 1.00 91.56 1142 SER A N 1
ATOM 9339 C CA . SER A 1 1142 ? -18.753 33.744 1.948 1.00 91.56 1142 SER A CA 1
ATOM 9340 C C . SER A 1 1142 ? -18.160 32.367 1.650 1.00 91.56 1142 SER A C 1
ATOM 9342 O O . SER A 1 1142 ? -17.041 32.057 2.056 1.00 91.56 1142 SER A O 1
ATOM 9344 N N . LEU A 1 1143 ? -18.913 31.553 0.911 1.00 94.44 1143 LEU A N 1
ATOM 9345 C CA . LEU A 1 1143 ? -18.536 30.208 0.473 1.00 94.44 1143 LEU A CA 1
ATOM 9346 C C . LEU A 1 1143 ? -18.441 30.139 -1.045 1.00 94.44 1143 LEU A C 1
ATOM 9348 O O . LEU A 1 1143 ? -19.109 30.894 -1.752 1.00 94.44 1143 LEU A O 1
ATOM 9352 N N . ILE A 1 1144 ? -17.644 29.199 -1.546 1.00 95.31 1144 ILE A N 1
ATOM 9353 C CA . ILE A 1 1144 ? -17.553 28.933 -2.979 1.00 95.31 1144 ILE A CA 1
ATOM 9354 C C . ILE A 1 1144 ? -18.798 28.179 -3.443 1.00 95.31 1144 ILE A C 1
ATOM 9356 O O . ILE A 1 1144 ? -19.125 27.094 -2.953 1.00 95.31 1144 ILE A O 1
ATOM 9360 N N . THR A 1 1145 ? -19.446 28.734 -4.459 1.00 95.75 1145 THR A N 1
ATOM 9361 C CA . THR A 1 1145 ? -20.610 28.148 -5.133 1.00 95.75 1145 THR A CA 1
ATOM 9362 C C . THR A 1 1145 ? -20.384 27.946 -6.624 1.00 95.75 1145 THR A C 1
ATOM 9364 O O . THR A 1 1145 ? -21.225 27.351 -7.285 1.00 95.75 1145 THR A O 1
ATOM 9367 N N . GLY A 1 1146 ? -19.239 28.347 -7.179 1.00 95.25 1146 GLY A N 1
ATOM 9368 C CA . GLY A 1 1146 ? -18.922 28.079 -8.578 1.00 95.25 1146 GLY A CA 1
ATOM 9369 C C . GLY A 1 1146 ? -17.481 28.380 -8.960 1.00 95.25 1146 GLY A C 1
ATOM 9370 O O . GLY A 1 1146 ? -16.776 29.085 -8.247 1.00 95.25 1146 GLY A O 1
ATOM 9371 N N . LEU A 1 1147 ? -17.033 27.824 -10.085 1.00 95.62 1147 LEU A N 1
ATOM 9372 C CA . LEU A 1 1147 ? -15.661 27.923 -10.584 1.00 95.62 1147 LEU A CA 1
ATOM 9373 C C . LEU A 1 1147 ? -15.629 28.029 -12.105 1.00 95.62 1147 LEU A C 1
ATOM 9375 O O . LEU A 1 1147 ? -16.469 27.452 -12.795 1.00 95.62 1147 LEU A O 1
ATOM 9379 N N . ARG A 1 1148 ? -14.616 28.713 -12.639 1.00 94.12 1148 ARG A N 1
ATOM 9380 C CA . ARG A 1 1148 ? -14.274 28.686 -14.067 1.00 94.12 1148 ARG A CA 1
ATOM 9381 C C . ARG A 1 1148 ? -12.821 29.071 -14.302 1.00 94.12 1148 ARG A C 1
ATOM 9383 O O . ARG A 1 1148 ? -12.222 29.760 -13.478 1.00 94.12 1148 ARG A O 1
ATOM 9390 N N . PHE A 1 1149 ? -12.293 28.707 -15.465 1.00 93.88 1149 PHE A N 1
ATOM 9391 C CA . PHE A 1 1149 ? -11.106 29.369 -15.997 1.00 93.88 1149 PHE A CA 1
ATOM 9392 C C . PHE A 1 1149 ? -11.490 30.571 -16.855 1.00 93.88 1149 PHE A C 1
ATOM 9394 O O . PHE A 1 1149 ? -12.531 30.590 -17.511 1.00 93.88 1149 PHE A O 1
ATOM 9401 N N . GLN A 1 1150 ? -10.608 31.560 -16.884 1.00 91.31 1150 GLN A N 1
ATOM 9402 C CA . GLN A 1 1150 ? -10.668 32.700 -17.781 1.00 91.31 1150 GLN A CA 1
ATOM 9403 C C . GLN A 1 1150 ? -9.306 32.878 -18.457 1.00 91.31 1150 GLN A C 1
ATOM 9405 O O . GLN A 1 1150 ? -8.274 32.860 -17.791 1.00 91.31 1150 GLN A O 1
ATOM 9410 N N . ASP A 1 1151 ? -9.297 33.056 -19.778 1.00 89.25 1151 ASP A N 1
ATOM 9411 C CA . ASP A 1 1151 ? -8.078 33.391 -20.516 1.00 89.25 1151 ASP A CA 1
ATOM 9412 C C . ASP A 1 1151 ? -7.836 34.906 -20.468 1.00 89.25 1151 ASP A C 1
ATOM 9414 O O . ASP A 1 1151 ? -8.629 35.691 -20.998 1.00 89.25 1151 ASP A O 1
ATOM 9418 N N . VAL A 1 1152 ? -6.737 35.319 -19.835 1.00 87.06 1152 VAL A N 1
ATOM 9419 C CA . VAL A 1 1152 ? -6.293 36.717 -19.794 1.00 87.06 1152 VAL A CA 1
ATOM 9420 C C . VAL A 1 1152 ? -4.877 36.787 -20.355 1.00 87.06 1152 VAL A C 1
ATOM 9422 O O . VAL A 1 1152 ? -3.919 36.286 -19.777 1.00 87.06 1152 VAL A O 1
ATOM 9425 N N . GLY A 1 1153 ? -4.731 37.396 -21.534 1.00 82.81 1153 GLY A N 1
ATOM 9426 C CA . GLY A 1 1153 ? -3.418 37.585 -22.159 1.00 82.81 1153 GLY A CA 1
ATOM 9427 C C . GLY A 1 1153 ? -2.685 36.287 -22.532 1.00 82.81 1153 GLY A C 1
ATOM 9428 O O . GLY A 1 1153 ? -1.460 36.305 -22.620 1.00 82.81 1153 GLY A O 1
ATOM 9429 N N . GLY A 1 1154 ? -3.399 35.176 -22.762 1.00 84.75 1154 GLY A N 1
ATOM 9430 C CA . GLY A 1 1154 ? -2.805 33.874 -23.085 1.00 84.75 1154 GLY A CA 1
ATOM 9431 C C . GLY A 1 1154 ? -2.461 33.019 -21.864 1.00 84.75 1154 GLY A C 1
ATOM 9432 O O . GLY A 1 1154 ? -1.753 32.018 -22.017 1.00 84.75 1154 GLY A O 1
ATOM 9433 N N . ARG A 1 1155 ? -2.945 33.413 -20.680 1.00 87.38 1155 ARG A N 1
ATOM 9434 C CA . ARG A 1 1155 ? -2.767 32.709 -19.410 1.00 87.38 1155 ARG A CA 1
ATOM 9435 C C . ARG A 1 1155 ? -4.112 32.231 -18.880 1.00 87.38 1155 ARG A C 1
ATOM 9437 O O . ARG A 1 1155 ? -5.098 32.961 -18.947 1.00 87.38 1155 ARG A O 1
ATOM 9444 N N . LEU A 1 1156 ? -4.145 31.016 -18.346 1.00 91.69 1156 LEU A N 1
ATOM 9445 C CA . LEU A 1 1156 ? -5.311 30.464 -17.664 1.00 91.69 1156 LEU A CA 1
ATOM 9446 C C . LEU A 1 1156 ? -5.364 30.979 -16.222 1.00 91.69 1156 LEU A C 1
ATOM 9448 O O . LEU A 1 1156 ? -4.518 30.615 -15.406 1.00 91.69 1156 LEU A O 1
ATOM 9452 N N . HIS A 1 1157 ? -6.378 31.788 -15.916 1.00 89.69 1157 HIS A N 1
ATOM 9453 C CA . HIS A 1 1157 ? -6.662 32.291 -14.573 1.00 89.69 1157 HIS A CA 1
ATOM 9454 C C . HIS A 1 1157 ? -7.862 31.561 -13.977 1.00 89.69 1157 HIS A C 1
ATOM 9456 O O . HIS A 1 1157 ? -8.912 31.467 -14.615 1.00 89.69 1157 HIS A O 1
ATOM 9462 N N . LEU A 1 1158 ? -7.722 31.065 -12.749 1.00 91.25 1158 LEU A N 1
ATOM 9463 C CA . LEU A 1 1158 ? -8.847 30.528 -11.989 1.00 91.25 1158 LEU A CA 1
ATOM 9464 C C . LEU A 1 1158 ? -9.718 31.681 -11.467 1.00 91.25 1158 LEU A C 1
ATOM 9466 O O . LEU A 1 1158 ? -9.198 32.692 -10.994 1.00 91.25 1158 LEU A O 1
ATOM 9470 N N . VAL A 1 1159 ? -11.038 31.520 -11.542 1.00 92.38 1159 VAL A N 1
ATOM 9471 C CA . VAL A 1 1159 ? -12.035 32.471 -11.031 1.00 92.38 1159 VAL A CA 1
ATOM 9472 C C . VAL A 1 1159 ? -13.086 31.696 -10.239 1.00 92.38 1159 VAL A C 1
ATOM 9474 O O . VAL A 1 1159 ? -13.581 30.671 -10.715 1.00 92.38 1159 VAL A O 1
ATOM 9477 N N . ALA A 1 1160 ? -13.444 32.191 -9.054 1.00 93.94 1160 ALA A N 1
ATOM 9478 C CA . ALA A 1 1160 ? -14.424 31.564 -8.170 1.00 93.94 1160 ALA A CA 1
ATOM 9479 C C . ALA A 1 1160 ? -15.658 32.454 -7.987 1.00 93.94 1160 ALA A C 1
ATOM 9481 O O . ALA A 1 1160 ? -15.555 33.679 -7.975 1.00 93.94 1160 ALA A O 1
ATOM 9482 N N . GLN A 1 1161 ? -16.825 31.833 -7.859 1.00 94.69 1161 GLN A N 1
ATOM 9483 C CA . GLN A 1 1161 ? -18.069 32.480 -7.469 1.00 94.69 1161 GLN A CA 1
ATOM 9484 C C . GLN A 1 1161 ? -18.274 32.298 -5.967 1.00 94.69 1161 GLN A C 1
ATOM 9486 O O . GLN A 1 1161 ? -18.176 31.176 -5.466 1.00 94.69 1161 GLN A O 1
ATOM 9491 N N . TYR A 1 1162 ? -18.577 33.396 -5.281 1.00 94.88 1162 TYR A N 1
ATOM 9492 C CA . TYR A 1 1162 ? -18.787 33.439 -3.841 1.00 94.88 1162 TYR A CA 1
ATOM 9493 C C . TYR A 1 1162 ? -20.228 33.820 -3.508 1.00 94.88 1162 TYR A C 1
ATOM 9495 O O . TYR A 1 1162 ? -20.767 34.756 -4.102 1.00 94.88 1162 TYR A O 1
ATOM 9503 N N . SER A 1 1163 ? -20.815 33.130 -2.530 1.00 94.88 1163 SER A N 1
ATOM 9504 C CA . SER A 1 1163 ? -22.151 33.402 -1.983 1.00 94.88 1163 SER A CA 1
ATOM 9505 C C . SER A 1 1163 ? -22.076 33.564 -0.467 1.00 94.88 1163 SER A C 1
ATOM 9507 O O . SER A 1 1163 ? -21.370 32.803 0.196 1.00 94.88 1163 SER A O 1
ATOM 9509 N N . GLU A 1 1164 ? -22.791 34.538 0.095 1.00 94.31 1164 GLU A N 1
ATOM 9510 C CA . GLU A 1 1164 ? -22.857 34.722 1.550 1.00 94.31 1164 GLU A CA 1
ATOM 9511 C C . GLU A 1 1164 ? -23.706 33.641 2.233 1.00 94.31 1164 GLU A C 1
ATOM 9513 O O . GLU A 1 1164 ? -24.608 33.063 1.621 1.00 94.31 1164 GLU A O 1
ATOM 9518 N N . PHE A 1 1165 ? -23.419 33.352 3.505 1.00 93.94 1165 PHE A N 1
ATOM 9519 C CA . PHE A 1 1165 ? -24.155 32.352 4.284 1.00 93.94 1165 PHE A CA 1
ATOM 9520 C C . PHE A 1 1165 ? -24.268 32.712 5.771 1.00 93.94 1165 PHE A C 1
ATOM 9522 O O . PHE A 1 1165 ? -23.460 33.461 6.322 1.00 93.94 1165 PHE A O 1
ATOM 9529 N N . GLU A 1 1166 ? -25.254 32.117 6.443 1.00 93.19 1166 GLU A N 1
ATOM 9530 C CA . GLU A 1 1166 ? -25.422 32.193 7.894 1.00 93.19 1166 GLU A CA 1
ATOM 9531 C C . GLU A 1 1166 ? -24.940 30.897 8.570 1.00 93.19 1166 GLU A C 1
ATOM 9533 O O . GLU A 1 1166 ? -25.533 29.832 8.400 1.00 93.19 1166 GLU A O 1
ATOM 9538 N N . PHE A 1 1167 ? -23.881 30.981 9.386 1.00 89.31 1167 PHE A N 1
ATOM 9539 C CA . PHE A 1 1167 ? -23.248 29.806 10.005 1.00 89.31 1167 PHE A CA 1
ATOM 9540 C C . PHE A 1 1167 ? -24.183 29.012 10.931 1.00 89.31 1167 PHE A C 1
ATOM 9542 O O . PHE A 1 1167 ? -24.170 27.784 10.909 1.00 89.31 1167 PHE A O 1
ATOM 9549 N N . GLN A 1 1168 ? -25.012 29.689 11.733 1.00 86.62 1168 GLN A N 1
ATOM 9550 C CA . GLN A 1 1168 ? -25.868 29.011 12.716 1.00 86.62 1168 GLN A CA 1
ATOM 9551 C C . GLN A 1 1168 ? -26.984 28.192 12.062 1.00 86.62 1168 GLN A C 1
ATOM 9553 O O . GLN A 1 1168 ? -27.254 27.078 12.500 1.00 86.62 1168 GLN A O 1
ATOM 9558 N N . SER A 1 1169 ? -27.618 28.717 11.012 1.00 89.38 1169 SER A N 1
ATOM 9559 C CA . SER A 1 1169 ? -28.693 28.020 10.295 1.00 89.38 1169 SER A CA 1
ATOM 9560 C C . SER A 1 1169 ? -28.183 27.135 9.157 1.00 89.38 1169 SER A C 1
ATOM 9562 O O . SER A 1 1169 ? -28.876 26.199 8.759 1.00 89.38 1169 SER A O 1
ATOM 9564 N N . GLY A 1 1170 ? -26.983 27.410 8.636 1.00 90.25 1170 GLY A N 1
ATOM 9565 C CA . GLY A 1 1170 ? -26.425 26.723 7.476 1.00 90.25 1170 GLY A CA 1
ATOM 9566 C C . GLY A 1 1170 ? -27.113 27.093 6.163 1.00 90.25 1170 GLY A C 1
ATOM 9567 O O . GLY A 1 1170 ? -27.199 26.251 5.272 1.00 90.25 1170 GLY A O 1
ATOM 9568 N N . LYS A 1 1171 ? -27.660 28.309 6.040 1.00 94.62 1171 LYS A N 1
ATOM 9569 C CA . LYS A 1 1171 ? -28.378 28.765 4.837 1.00 94.62 1171 LYS A CA 1
ATOM 9570 C C . LYS A 1 1171 ? -27.589 29.802 4.042 1.00 94.62 1171 LYS A C 1
ATOM 9572 O O . LYS A 1 1171 ? -27.030 30.731 4.623 1.00 94.62 1171 LYS A O 1
ATOM 9577 N N . LEU A 1 1172 ? -27.568 29.640 2.716 1.00 94.19 1172 LEU A N 1
ATOM 9578 C CA . LEU A 1 1172 ? -27.078 30.651 1.774 1.00 94.19 1172 LEU A CA 1
ATOM 9579 C C . LEU A 1 1172 ? -28.020 31.864 1.747 1.00 94.19 1172 LEU A C 1
ATOM 9581 O O . LEU A 1 1172 ? -29.240 31.710 1.819 1.00 94.19 1172 LEU A O 1
ATOM 9585 N N . ILE A 1 1173 ? -27.451 33.062 1.624 1.00 93.25 1173 ILE A N 1
ATOM 9586 C CA . ILE A 1 1173 ? -28.175 34.338 1.602 1.00 93.25 1173 ILE A CA 1
ATOM 9587 C C . ILE A 1 1173 ? -28.275 34.810 0.149 1.00 93.25 1173 ILE A C 1
ATOM 9589 O O . ILE A 1 1173 ? -27.257 35.092 -0.478 1.00 93.25 1173 ILE A O 1
ATOM 9593 N N . ASP A 1 1174 ? -29.502 34.857 -0.382 1.00 88.88 1174 ASP A N 1
ATOM 9594 C CA . ASP A 1 1174 ? -29.852 35.319 -1.736 1.00 88.88 1174 ASP A CA 1
ATOM 9595 C C . ASP A 1 1174 ? -28.822 34.953 -2.834 1.00 88.88 1174 ASP A C 1
ATOM 9597 O O . ASP A 1 1174 ? -28.355 35.828 -3.577 1.00 88.88 1174 ASP A O 1
ATOM 9601 N N . PRO A 1 1175 ? -28.446 33.663 -2.981 1.00 88.94 1175 PRO A N 1
ATOM 9602 C CA . PRO A 1 1175 ? -27.299 33.269 -3.799 1.00 88.94 1175 PRO A CA 1
ATOM 9603 C C . PRO A 1 1175 ? -27.466 33.582 -5.295 1.00 88.94 1175 PRO A C 1
ATOM 9605 O O . PRO A 1 1175 ? -26.470 33.698 -6.005 1.00 88.94 1175 PRO A O 1
ATOM 9608 N N . ASN A 1 1176 ? -28.685 33.773 -5.797 1.00 87.38 1176 ASN A N 1
ATOM 9609 C CA . ASN A 1 1176 ? -28.914 34.131 -7.202 1.00 87.38 1176 ASN A CA 1
ATOM 9610 C C . ASN A 1 1176 ? -28.746 35.624 -7.502 1.00 87.38 1176 ASN A C 1
ATOM 9612 O O . ASN A 1 1176 ? -28.491 35.985 -8.650 1.00 87.38 1176 ASN A O 1
ATOM 9616 N N . GLU A 1 1177 ? -28.896 36.487 -6.496 1.00 87.12 1177 GLU A N 1
ATOM 9617 C CA . GLU A 1 1177 ? -28.871 37.944 -6.671 1.00 87.12 1177 GLU A CA 1
ATOM 9618 C C . GLU A 1 1177 ? -27.588 38.571 -6.118 1.00 87.12 1177 GLU A C 1
ATOM 9620 O O . GLU A 1 1177 ? -27.072 39.522 -6.705 1.00 87.12 1177 GLU A O 1
ATOM 9625 N N . GLN A 1 1178 ? -27.055 38.032 -5.014 1.00 87.69 1178 GLN A N 1
ATOM 9626 C CA . GLN A 1 1178 ? -25.938 38.630 -4.271 1.00 87.69 1178 GLN A CA 1
ATOM 9627 C C . GLN A 1 1178 ? -24.576 37.961 -4.520 1.00 87.69 1178 GLN A C 1
ATOM 9629 O O . GLN A 1 1178 ? -23.550 38.473 -4.073 1.00 87.69 1178 GLN A O 1
ATOM 9634 N N . SER A 1 1179 ? -24.525 36.841 -5.249 1.00 91.19 1179 SER A N 1
ATOM 9635 C CA . SER A 1 1179 ? -23.250 36.171 -5.535 1.00 91.19 1179 SER A CA 1
ATOM 9636 C C . SER A 1 1179 ? -22.382 36.959 -6.511 1.00 91.19 1179 SER A C 1
ATOM 9638 O O . SER A 1 1179 ? -22.868 37.503 -7.503 1.00 91.19 1179 SER A O 1
ATOM 9640 N N . TYR A 1 1180 ? -21.067 36.937 -6.299 1.00 92.19 1180 TYR A N 1
ATOM 9641 C CA . TYR A 1 1180 ? -20.104 37.623 -7.163 1.00 92.19 1180 TYR A CA 1
ATOM 9642 C C . TYR A 1 1180 ? -18.985 36.689 -7.624 1.00 92.19 1180 TYR A C 1
ATOM 9644 O O . TYR A 1 1180 ? -18.617 35.740 -6.936 1.00 92.19 1180 TYR A O 1
ATOM 9652 N N . TRP A 1 1181 ? -18.424 36.970 -8.802 1.00 91.19 1181 TRP A N 1
ATOM 9653 C CA . TRP A 1 1181 ? -17.234 36.286 -9.307 1.00 91.19 1181 TRP A CA 1
ATOM 9654 C C . TRP A 1 1181 ? -15.984 37.052 -8.873 1.00 91.19 1181 TRP A C 1
ATOM 9656 O O . TRP A 1 1181 ? -15.764 38.177 -9.320 1.00 91.19 1181 TRP A O 1
ATOM 9666 N N . GLY A 1 1182 ? -15.182 36.449 -7.999 1.00 84.38 1182 GLY A N 1
ATOM 9667 C CA . GLY A 1 1182 ? -13.914 36.995 -7.532 1.00 84.38 1182 GLY A CA 1
ATOM 9668 C C . GLY A 1 1182 ? -12.725 36.462 -8.332 1.00 84.38 1182 GLY A C 1
ATOM 9669 O O . GLY A 1 1182 ? -12.637 35.271 -8.641 1.00 84.38 1182 GLY A O 1
ATOM 9670 N N . THR A 1 1183 ? -11.788 37.355 -8.642 1.00 75.38 1183 THR A N 1
ATOM 9671 C CA . THR A 1 1183 ? -10.465 37.042 -9.201 1.00 75.38 1183 THR A CA 1
ATOM 9672 C C . THR A 1 1183 ? -9.396 37.333 -8.152 1.00 75.38 1183 THR A C 1
ATOM 9674 O O . THR A 1 1183 ? -9.553 38.283 -7.390 1.00 75.38 1183 THR A O 1
ATOM 9677 N N . GLY A 1 1184 ? -8.302 36.570 -8.127 1.00 64.38 1184 GLY A N 1
ATOM 9678 C CA . GLY A 1 1184 ? -7.155 36.878 -7.262 1.00 64.38 1184 GLY A CA 1
ATOM 9679 C C . GLY A 1 1184 ? -6.461 38.183 -7.676 1.00 64.38 1184 GLY A C 1
ATOM 9680 O O . GLY A 1 1184 ? -6.554 38.587 -8.836 1.00 64.38 1184 GLY A O 1
ATOM 9681 N N . ASP A 1 1185 ? -5.731 38.821 -6.754 1.00 55.97 1185 ASP A N 1
ATOM 9682 C CA . ASP A 1 1185 ? -5.068 40.139 -6.913 1.00 55.97 1185 ASP A CA 1
ATOM 9683 C C . ASP A 1 1185 ? -3.923 40.192 -7.960 1.00 55.97 1185 ASP A C 1
ATOM 9685 O O . ASP A 1 1185 ? -3.129 41.130 -8.034 1.00 55.97 1185 ASP A O 1
ATOM 9689 N N . SER A 1 1186 ? -3.810 39.197 -8.832 1.00 52.91 1186 SER A N 1
ATOM 9690 C CA . SER A 1 1186 ? -2.613 38.908 -9.628 1.00 52.91 1186 SER A CA 1
ATOM 9691 C C . SER A 1 1186 ? -2.592 39.578 -11.009 1.00 52.91 1186 SER A C 1
ATOM 9693 O O . SER A 1 1186 ? -2.070 39.015 -11.968 1.00 52.91 1186 SER A O 1
ATOM 9695 N N . ALA A 1 1187 ? -3.143 40.786 -11.144 1.00 48.22 1187 ALA A N 1
ATOM 9696 C CA . ALA A 1 1187 ? -3.104 41.519 -12.415 1.00 48.22 1187 ALA A CA 1
ATOM 9697 C C . ALA A 1 1187 ? -1.800 42.322 -12.624 1.00 48.22 1187 ALA A C 1
ATOM 9699 O O . ALA A 1 1187 ? -1.518 42.746 -13.745 1.00 48.22 1187 ALA A O 1
ATOM 9700 N N . GLN A 1 1188 ? -0.983 42.537 -11.582 1.00 46.66 1188 GLN A N 1
ATOM 9701 C CA . GLN A 1 1188 ? 0.252 43.332 -11.668 1.00 46.66 1188 GLN A CA 1
ATOM 9702 C C . GLN A 1 1188 ? 1.364 42.766 -10.764 1.00 46.66 1188 GLN A C 1
ATOM 9704 O O . GLN A 1 1188 ? 1.515 43.199 -9.629 1.00 46.66 1188 GLN A O 1
ATOM 9709 N N . GLY A 1 1189 ? 2.169 41.815 -11.263 1.00 56.84 1189 GLY A N 1
ATOM 9710 C CA . GLY A 1 1189 ? 3.445 41.453 -10.613 1.00 56.84 1189 GLY A CA 1
ATOM 9711 C C . GLY A 1 1189 ? 3.809 39.970 -10.474 1.00 56.84 1189 GLY A C 1
ATOM 9712 O O . GLY A 1 1189 ? 4.854 39.698 -9.891 1.00 56.84 1189 GLY A O 1
ATOM 9713 N N . SER A 1 1190 ? 3.017 39.019 -10.989 1.00 68.50 1190 SER A N 1
ATOM 9714 C CA . SER A 1 1190 ? 3.309 37.581 -10.834 1.00 68.50 1190 SER A CA 1
ATOM 9715 C C . SER A 1 1190 ? 4.651 37.171 -11.457 1.00 68.50 1190 SER A C 1
ATOM 9717 O O . SER A 1 1190 ? 4.941 37.503 -12.612 1.00 68.50 1190 SER A O 1
ATOM 9719 N N . GLU A 1 1191 ? 5.454 36.413 -10.710 1.00 81.56 1191 GLU A N 1
ATOM 9720 C CA . GLU A 1 1191 ? 6.763 35.912 -11.147 1.00 81.56 1191 GLU A CA 1
ATOM 9721 C C . GLU A 1 1191 ? 6.607 34.637 -11.995 1.00 81.56 1191 GLU A C 1
ATOM 9723 O O . GLU A 1 1191 ? 5.775 33.777 -11.699 1.00 81.56 1191 GLU A O 1
ATOM 9728 N N . LYS A 1 1192 ? 7.410 34.491 -13.058 1.00 86.19 1192 LYS A N 1
ATOM 9729 C CA . LYS A 1 1192 ? 7.418 33.262 -13.864 1.00 86.19 1192 LYS A CA 1
ATOM 9730 C C . LYS A 1 1192 ? 8.241 32.175 -13.174 1.00 86.19 1192 LYS A C 1
ATOM 9732 O O . LYS A 1 1192 ? 9.461 32.308 -13.071 1.00 86.19 1192 LYS A O 1
ATOM 9737 N N . LEU A 1 1193 ? 7.609 31.063 -12.813 1.00 87.06 1193 LEU A N 1
ATOM 9738 C CA . LEU A 1 1193 ? 8.307 29.842 -12.425 1.00 87.06 1193 LEU A CA 1
ATOM 9739 C C . LEU A 1 1193 ? 8.881 29.177 -13.685 1.00 87.06 1193 LEU A C 1
ATOM 9741 O O . LEU A 1 1193 ? 8.145 28.749 -14.575 1.00 87.06 1193 LEU A O 1
ATOM 9745 N N . THR A 1 1194 ? 10.210 29.131 -13.789 1.00 84.19 1194 THR A N 1
ATOM 9746 C CA . THR A 1 1194 ? 10.900 28.553 -14.951 1.00 84.19 1194 THR A CA 1
ATOM 9747 C C . THR A 1 1194 ? 11.269 27.102 -14.670 1.00 84.19 1194 THR A C 1
ATOM 9749 O O . THR A 1 1194 ? 12.105 26.828 -13.813 1.00 84.19 1194 THR A O 1
ATOM 9752 N N . LEU A 1 1195 ? 10.660 26.184 -15.419 1.00 81.19 1195 LEU A N 1
ATOM 9753 C CA . LEU A 1 1195 ? 11.060 24.781 -15.480 1.00 81.19 1195 LEU A CA 1
ATOM 9754 C C . LEU A 1 1195 ? 12.277 24.709 -16.416 1.00 81.19 1195 LEU A C 1
ATOM 9756 O O . LEU A 1 1195 ? 12.161 25.068 -17.586 1.00 81.19 1195 LEU A O 1
ATOM 9760 N N . GLY A 1 1196 ? 13.461 24.377 -15.893 1.00 76.81 1196 GLY A N 1
ATOM 9761 C CA . GLY A 1 1196 ? 14.681 24.227 -16.701 1.00 76.81 1196 GLY A CA 1
ATOM 9762 C C . GLY A 1 1196 ? 14.626 23.012 -17.641 1.00 76.81 1196 GLY A C 1
ATOM 9763 O O . GLY A 1 1196 ? 13.555 22.472 -17.918 1.00 76.81 1196 GLY A O 1
ATOM 9764 N N . GLU A 1 1197 ? 15.786 22.530 -18.097 1.00 82.19 1197 GLU A N 1
ATOM 9765 C CA . GLU A 1 1197 ? 15.866 21.220 -18.764 1.00 82.19 1197 GLU A CA 1
ATOM 9766 C C . GLU A 1 1197 ? 15.446 20.136 -17.759 1.00 82.19 1197 GLU A C 1
ATOM 9768 O O . GLU A 1 1197 ? 16.116 19.911 -16.749 1.00 82.19 1197 GLU A O 1
ATOM 9773 N N . THR A 1 1198 ? 14.288 19.520 -17.997 1.00 89.06 1198 THR A N 1
ATOM 9774 C CA . THR A 1 1198 ? 13.616 18.638 -17.035 1.00 89.06 1198 THR A CA 1
ATOM 9775 C C . THR A 1 1198 ? 13.237 17.303 -17.666 1.00 89.06 1198 THR A C 1
ATOM 9777 O O . THR A 1 1198 ? 12.890 17.229 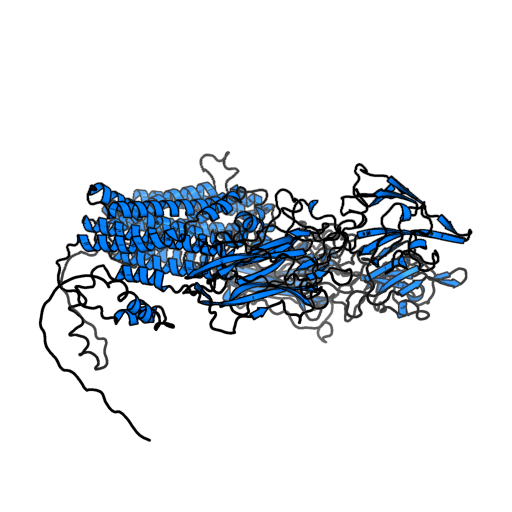-18.843 1.00 89.06 1198 THR A O 1
ATOM 9780 N N . HIS A 1 1199 ? 13.285 16.232 -16.877 1.00 92.12 1199 HIS A N 1
ATOM 9781 C CA . HIS A 1 1199 ? 12.801 14.910 -17.263 1.00 92.12 1199 HIS A CA 1
ATOM 9782 C C . HIS A 1 1199 ? 11.293 14.761 -16.978 1.00 92.12 1199 HIS A C 1
ATOM 9784 O O . HIS A 1 1199 ? 10.698 15.524 -16.211 1.00 92.12 1199 HIS A O 1
ATOM 9790 N N . VAL A 1 1200 ? 10.680 13.740 -17.580 1.00 90.69 1200 VAL A N 1
ATOM 9791 C CA . VAL A 1 1200 ? 9.318 13.256 -17.304 1.00 90.69 1200 VAL A CA 1
ATOM 9792 C C . VAL A 1 1200 ? 9.053 13.112 -15.787 1.00 90.69 1200 VAL A C 1
ATOM 9794 O O . VAL A 1 1200 ? 9.831 12.437 -15.108 1.00 90.69 1200 VAL A O 1
ATOM 9797 N N . PRO A 1 1201 ? 7.962 13.694 -15.245 1.00 89.81 1201 PRO A N 1
ATOM 9798 C CA . PRO A 1 1201 ? 7.691 13.734 -13.802 1.00 89.81 1201 PRO A CA 1
ATOM 9799 C C . PRO A 1 1201 ? 7.475 12.372 -13.130 1.00 89.81 1201 PRO A C 1
ATOM 9801 O O . PRO A 1 1201 ? 7.710 12.248 -11.936 1.00 89.81 1201 PRO A O 1
ATOM 9804 N N . THR A 1 1202 ? 7.041 11.348 -13.865 1.00 89.75 1202 THR A N 1
ATOM 9805 C CA . THR A 1 1202 ? 6.678 10.029 -13.311 1.00 89.75 1202 THR A CA 1
ATOM 9806 C C . THR A 1 1202 ? 7.870 9.130 -12.981 1.00 89.75 1202 THR A C 1
ATOM 9808 O O . THR A 1 1202 ? 7.682 8.075 -12.385 1.00 89.75 1202 THR A O 1
ATOM 9811 N N . ILE A 1 1203 ? 9.092 9.537 -13.343 1.00 85.12 1203 ILE A N 1
ATOM 9812 C CA . ILE A 1 1203 ? 10.322 8.793 -13.027 1.00 85.12 1203 ILE A CA 1
ATOM 9813 C C . ILE A 1 1203 ? 10.779 9.034 -11.584 1.00 85.12 1203 ILE A C 1
ATOM 9815 O O . ILE A 1 1203 ? 11.396 8.164 -10.973 1.00 85.12 1203 ILE A O 1
ATOM 9819 N N . THR A 1 1204 ? 10.495 10.212 -11.021 1.00 80.25 1204 THR A N 1
ATOM 9820 C CA . THR A 1 1204 ? 10.813 10.479 -9.613 1.00 80.25 1204 THR A CA 1
ATOM 9821 C C . THR A 1 1204 ? 9.795 9.800 -8.698 1.00 80.25 1204 THR A C 1
ATOM 9823 O O . THR A 1 1204 ? 8.609 9.736 -9.002 1.00 80.25 1204 THR A O 1
ATOM 9826 N N . THR A 1 1205 ? 10.263 9.318 -7.548 1.00 66.94 1205 THR A N 1
ATOM 9827 C CA . THR A 1 1205 ? 9.437 8.643 -6.535 1.00 66.94 1205 THR A CA 1
ATOM 9828 C C . THR A 1 1205 ? 8.670 9.608 -5.630 1.00 66.94 1205 THR A C 1
ATOM 9830 O O . THR A 1 1205 ? 7.785 9.181 -4.895 1.00 66.94 1205 THR A O 1
ATOM 9833 N N . SER A 1 1206 ? 9.014 10.899 -5.646 1.00 78.19 1206 SER A N 1
ATOM 9834 C CA . SER A 1 1206 ? 8.306 11.933 -4.888 1.00 78.19 1206 SER A CA 1
ATOM 9835 C C . SER A 1 1206 ? 8.502 13.334 -5.468 1.00 78.19 1206 SER A C 1
ATOM 9837 O O . SER A 1 1206 ? 9.518 13.645 -6.106 1.00 78.19 1206 SER A O 1
ATOM 9839 N N . SER A 1 1207 ? 7.520 14.191 -5.214 1.00 82.12 1207 SER A N 1
ATOM 9840 C CA . SER A 1 1207 ? 7.474 15.604 -5.564 1.00 82.12 1207 SER A CA 1
ATOM 9841 C C . SER A 1 1207 ? 7.133 16.452 -4.333 1.00 82.12 1207 SER A C 1
ATOM 9843 O O . SER A 1 1207 ? 6.452 16.005 -3.409 1.00 82.12 1207 SER A O 1
ATOM 9845 N N . LEU A 1 1208 ? 7.649 17.684 -4.292 1.00 78.69 1208 LEU A N 1
ATOM 9846 C CA . LEU A 1 1208 ? 7.439 18.602 -3.173 1.00 78.69 1208 LEU A CA 1
ATOM 9847 C C . LEU A 1 1208 ? 6.591 19.797 -3.621 1.00 78.69 1208 LEU A C 1
ATOM 9849 O O . LEU A 1 1208 ? 6.849 20.344 -4.699 1.00 78.69 1208 LEU A O 1
ATOM 9853 N N . PRO A 1 1209 ? 5.591 20.220 -2.824 1.00 79.56 1209 PRO A N 1
ATOM 9854 C CA . PRO A 1 1209 ? 4.798 21.404 -3.129 1.00 79.56 1209 PRO A CA 1
ATOM 9855 C C . PRO A 1 1209 ? 5.681 22.655 -3.074 1.00 79.56 1209 PRO A C 1
ATOM 9857 O O . PRO A 1 1209 ? 6.474 22.830 -2.146 1.00 79.56 1209 PRO A O 1
ATOM 9860 N N . TYR A 1 1210 ? 5.534 23.546 -4.053 1.00 73.69 1210 TYR A N 1
ATOM 9861 C CA . TYR A 1 1210 ? 6.222 24.836 -4.031 1.00 73.69 1210 TYR A CA 1
ATOM 9862 C C . TYR A 1 1210 ? 5.432 25.852 -3.185 1.00 73.69 1210 TYR A C 1
ATOM 9864 O O . TYR A 1 1210 ? 4.253 26.074 -3.452 1.00 73.69 1210 TYR A O 1
ATOM 9872 N N . PRO A 1 1211 ? 6.051 26.498 -2.178 1.00 56.41 1211 PRO A N 1
ATOM 9873 C CA . PRO A 1 1211 ? 5.329 27.277 -1.165 1.00 56.41 1211 PRO A CA 1
ATOM 9874 C C . PRO A 1 1211 ? 5.004 28.731 -1.559 1.00 56.41 1211 PRO A C 1
ATOM 9876 O O . PRO A 1 1211 ? 4.468 29.468 -0.738 1.00 56.41 1211 PRO A O 1
ATOM 9879 N N . LYS A 1 1212 ? 5.374 29.198 -2.761 1.00 61.84 1212 LYS A N 1
ATOM 9880 C CA . LYS A 1 1212 ? 5.213 30.609 -3.153 1.00 61.84 1212 LYS A CA 1
ATOM 9881 C C . LYS A 1 1212 ? 3.892 30.847 -3.887 1.00 61.84 1212 LYS A C 1
ATOM 9883 O O . LYS A 1 1212 ? 3.724 30.375 -5.006 1.00 61.84 1212 LYS A O 1
ATOM 9888 N N . SER A 1 1213 ? 3.015 31.654 -3.298 1.00 62.09 1213 SER A N 1
ATOM 9889 C CA . SER A 1 1213 ? 1.843 32.221 -3.980 1.00 62.09 1213 SER A CA 1
ATOM 9890 C C . SER A 1 1213 ? 2.269 33.296 -5.000 1.00 62.09 1213 SER A C 1
ATOM 9892 O O . SER A 1 1213 ? 3.351 33.875 -4.875 1.00 62.09 1213 SER A O 1
ATOM 9894 N N . TYR A 1 1214 ? 1.410 33.596 -5.983 1.00 71.62 1214 TYR A N 1
ATOM 9895 C CA . TYR A 1 1214 ? 1.609 34.637 -7.016 1.00 71.62 1214 TYR A CA 1
ATOM 9896 C C . TYR A 1 1214 ? 2.664 34.315 -8.085 1.00 71.62 1214 TYR A C 1
ATOM 9898 O O . TYR A 1 1214 ? 3.461 35.170 -8.491 1.00 71.62 1214 TYR A O 1
ATOM 9906 N N . GLN A 1 1215 ? 2.656 33.078 -8.576 1.00 84.81 1215 GLN A N 1
ATOM 9907 C CA . GLN A 1 1215 ? 3.498 32.650 -9.690 1.00 84.81 1215 GLN A CA 1
ATOM 9908 C C . GLN A 1 1215 ? 2.655 32.127 -10.850 1.00 84.81 1215 GLN A C 1
ATOM 9910 O O . GLN A 1 1215 ? 1.506 31.728 -10.684 1.00 84.81 1215 GLN A O 1
ATOM 9915 N N . TYR A 1 1216 ? 3.242 32.113 -12.037 1.00 88.75 1216 TYR A N 1
ATOM 9916 C CA . TYR A 1 1216 ? 2.686 31.414 -13.190 1.00 88.75 1216 TYR A CA 1
ATOM 9917 C C . TYR A 1 1216 ? 3.770 30.557 -13.831 1.00 88.75 1216 TYR A C 1
ATOM 9919 O O . TYR A 1 1216 ? 4.957 30.878 -13.739 1.00 88.75 1216 TYR A O 1
ATOM 9927 N N . LEU A 1 1217 ? 3.375 29.481 -14.500 1.00 92.25 1217 LEU A N 1
ATOM 9928 C CA . LEU A 1 1217 ? 4.294 28.641 -15.266 1.00 92.25 1217 LEU A CA 1
ATOM 9929 C C . LEU A 1 1217 ? 3.790 28.454 -16.691 1.00 92.25 1217 LEU A C 1
ATOM 9931 O O . LEU A 1 1217 ? 2.609 28.653 -16.967 1.00 92.25 1217 LEU A O 1
ATOM 9935 N N . ASP A 1 1218 ? 4.696 28.063 -17.583 1.00 94.00 1218 ASP A N 1
ATOM 9936 C CA . ASP A 1 1218 ? 4.366 27.666 -18.949 1.00 94.00 1218 ASP A CA 1
ATOM 9937 C C . ASP A 1 1218 ? 4.331 26.140 -19.046 1.00 94.00 1218 ASP A C 1
ATOM 9939 O O . ASP A 1 1218 ? 5.263 25.481 -18.586 1.00 94.00 1218 ASP A O 1
ATOM 9943 N N . PHE A 1 1219 ? 3.338 25.591 -19.747 1.00 95.19 1219 PHE A N 1
ATOM 9944 C CA . PHE A 1 1219 ? 3.472 24.252 -20.312 1.00 95.19 1219 PHE A CA 1
ATOM 9945 C C . PHE A 1 1219 ? 4.585 24.274 -21.364 1.00 95.19 1219 PHE A C 1
ATOM 9947 O O . PHE A 1 1219 ? 4.552 25.076 -22.300 1.00 95.19 1219 PHE A O 1
ATOM 9954 N N . THR A 1 1220 ? 5.584 23.417 -21.210 1.00 93.69 1220 THR A N 1
ATOM 9955 C CA . THR A 1 1220 ? 6.772 23.347 -22.066 1.00 93.69 1220 THR A CA 1
ATOM 9956 C C . THR A 1 1220 ? 7.152 21.893 -22.322 1.00 93.69 1220 THR A C 1
ATOM 9958 O O . THR A 1 1220 ? 6.510 20.987 -21.809 1.00 93.69 1220 THR A O 1
ATOM 9961 N N . HIS A 1 1221 ? 8.157 21.642 -23.147 1.00 93.81 1221 HIS A N 1
ATOM 9962 C CA . HIS A 1 1221 ? 8.673 20.295 -23.366 1.00 93.81 1221 HIS A CA 1
ATOM 9963 C C . HIS A 1 1221 ? 9.638 19.854 -22.256 1.00 93.81 1221 HIS A C 1
ATOM 9965 O O . HIS A 1 1221 ? 10.259 20.682 -21.587 1.00 93.81 1221 HIS A O 1
ATOM 9971 N N . THR A 1 1222 ? 9.824 18.544 -22.124 1.00 94.62 1222 THR A N 1
ATOM 9972 C CA . THR A 1 1222 ? 10.977 17.936 -21.451 1.00 94.62 1222 THR A CA 1
ATOM 9973 C C . THR A 1 1222 ? 12.287 18.302 -22.146 1.00 94.62 1222 THR A C 1
ATOM 9975 O O . THR A 1 1222 ? 12.304 18.804 -23.272 1.00 94.62 1222 THR A O 1
ATOM 9978 N N . GLY A 1 1223 ? 13.411 18.082 -21.472 1.00 92.06 1223 GLY A N 1
ATOM 9979 C CA . GLY A 1 1223 ? 14.722 18.365 -22.038 1.00 92.06 1223 GLY A CA 1
ATOM 9980 C C . GLY A 1 1223 ? 15.071 17.474 -23.232 1.00 92.06 1223 GLY A C 1
ATOM 9981 O O . GLY A 1 1223 ? 14.570 16.352 -23.382 1.00 92.06 1223 GLY A O 1
ATOM 9982 N N . PHE A 1 1224 ? 15.939 17.981 -24.110 1.00 91.25 1224 PHE A N 1
ATOM 9983 C CA . PHE A 1 1224 ? 16.352 17.242 -25.311 1.00 91.25 1224 PHE A CA 1
ATOM 9984 C C . PHE A 1 1224 ? 17.202 16.017 -24.960 1.00 91.25 1224 PHE A C 1
ATOM 9986 O O . PHE A 1 1224 ? 16.946 14.936 -25.478 1.00 91.25 1224 PHE A O 1
ATOM 9993 N N . GLU A 1 1225 ? 18.163 16.166 -24.048 1.00 90.69 1225 GLU A N 1
ATOM 9994 C CA . GLU A 1 1225 ? 19.034 15.067 -23.607 1.00 90.69 1225 GLU A CA 1
ATOM 9995 C C . GLU A 1 1225 ? 18.221 13.952 -22.944 1.00 90.69 1225 GLU A C 1
ATOM 9997 O O . GLU A 1 1225 ? 18.377 12.778 -23.259 1.00 90.69 1225 GLU A O 1
ATOM 10002 N N . GLN A 1 1226 ? 17.310 14.336 -22.048 1.00 90.06 1226 GLN A N 1
ATOM 10003 C CA . GLN A 1 1226 ? 16.557 13.416 -21.202 1.00 90.06 1226 GLN A CA 1
ATOM 10004 C C . GLN A 1 1226 ? 15.499 12.628 -21.981 1.00 90.06 1226 GLN A C 1
ATOM 10006 O O . GLN A 1 1226 ? 15.327 11.434 -21.755 1.00 90.06 1226 GLN A O 1
ATOM 10011 N N . ASP A 1 1227 ? 14.768 13.296 -22.878 1.00 92.62 1227 ASP A N 1
ATOM 10012 C CA . ASP A 1 1227 ? 13.529 12.754 -23.448 1.00 92.62 1227 ASP A CA 1
ATOM 10013 C C . ASP A 1 1227 ? 13.284 13.205 -24.901 1.00 92.62 1227 ASP A C 1
ATOM 10015 O O . ASP A 1 1227 ? 12.152 13.204 -25.380 1.00 92.62 1227 ASP A O 1
ATOM 10019 N N . ALA A 1 1228 ? 14.322 13.658 -25.616 1.00 93.25 1228 ALA A N 1
ATOM 10020 C CA . ALA A 1 1228 ? 14.220 14.176 -26.986 1.00 93.25 1228 ALA A CA 1
ATOM 10021 C C . ALA A 1 1228 ? 13.124 15.252 -27.169 1.00 93.25 1228 ALA A C 1
ATOM 10023 O O . ALA A 1 1228 ? 12.561 15.404 -28.261 1.00 93.25 1228 ALA A O 1
ATOM 10024 N N . ALA A 1 1229 ? 12.816 15.993 -26.093 1.00 94.62 1229 ALA A N 1
ATOM 10025 C CA . ALA A 1 1229 ? 11.713 16.950 -26.001 1.00 94.62 1229 ALA A CA 1
ATOM 10026 C C . ALA A 1 1229 ? 10.338 16.370 -26.402 1.00 94.62 1229 ALA A C 1
ATOM 10028 O O . ALA A 1 1229 ? 9.526 17.058 -27.017 1.00 94.62 1229 ALA A O 1
ATOM 10029 N N . GLN A 1 1230 ? 10.068 15.091 -26.130 1.00 94.19 1230 GLN A N 1
ATOM 10030 C CA . GLN A 1 1230 ? 8.867 14.397 -26.623 1.00 94.19 1230 GLN A CA 1
ATOM 10031 C C . GLN A 1 1230 ? 7.635 14.524 -25.721 1.00 94.19 1230 GLN A C 1
ATOM 10033 O O . GLN A 1 1230 ? 6.520 14.245 -26.177 1.00 94.19 1230 GLN A O 1
ATOM 10038 N N . THR A 1 1231 ? 7.810 14.981 -24.484 1.00 94.44 1231 THR A N 1
ATOM 10039 C CA . THR A 1 1231 ? 6.744 15.057 -23.478 1.00 94.44 1231 THR A CA 1
ATOM 10040 C C . THR A 1 1231 ? 6.484 16.507 -23.082 1.00 94.44 1231 THR A C 1
ATOM 10042 O O . THR A 1 1231 ? 7.425 17.270 -22.880 1.00 94.44 1231 THR A O 1
ATOM 10045 N N . THR A 1 1232 ? 5.216 16.907 -22.951 1.00 94.88 1232 THR A N 1
ATOM 10046 C CA . THR A 1 1232 ? 4.851 18.235 -22.435 1.00 94.88 1232 THR A CA 1
ATOM 10047 C C . THR A 1 1232 ? 4.684 18.176 -20.915 1.00 94.88 1232 THR A C 1
ATOM 10049 O O . THR A 1 1232 ? 3.968 17.324 -20.398 1.00 94.88 1232 THR A O 1
ATOM 10052 N N . VAL A 1 1233 ? 5.315 19.103 -20.203 1.00 95.00 1233 VAL A N 1
ATOM 10053 C CA . VAL A 1 1233 ? 5.303 19.243 -18.743 1.00 95.00 1233 VAL A CA 1
ATOM 10054 C C . VAL A 1 1233 ? 4.849 20.652 -18.336 1.00 95.00 1233 VAL A C 1
ATOM 10056 O O . VAL A 1 1233 ? 5.028 21.590 -19.118 1.00 95.00 1233 VAL A O 1
ATOM 10059 N N . PRO A 1 1234 ? 4.278 20.845 -17.134 1.00 95.50 1234 PRO A N 1
ATOM 10060 C CA . PRO A 1 1234 ? 3.986 19.830 -16.115 1.00 95.50 1234 PRO A CA 1
ATOM 10061 C C . PRO A 1 1234 ? 2.823 18.905 -16.499 1.00 95.50 1234 PRO A C 1
ATOM 10063 O O . PRO A 1 1234 ? 2.003 19.237 -17.356 1.00 95.50 1234 PRO A O 1
ATOM 10066 N N . PHE A 1 1235 ? 2.746 17.750 -15.838 1.00 96.44 1235 PHE A N 1
ATOM 10067 C CA . PHE A 1 1235 ? 1.572 16.873 -15.895 1.00 96.44 1235 PHE A CA 1
ATOM 10068 C C . PHE A 1 1235 ? 0.431 17.424 -15.034 1.00 96.44 1235 PHE A C 1
ATOM 10070 O O . PHE A 1 1235 ? 0.646 18.262 -14.160 1.00 96.44 1235 PHE A O 1
ATOM 10077 N N . ILE A 1 1236 ? -0.794 16.967 -15.277 1.00 96.88 1236 ILE A N 1
ATOM 10078 C CA . ILE A 1 1236 ? -1.990 17.417 -14.560 1.00 96.88 1236 ILE A CA 1
ATOM 10079 C C . ILE A 1 1236 ? -2.403 16.330 -13.581 1.00 96.88 1236 ILE A C 1
ATOM 10081 O O . ILE A 1 1236 ? -2.753 15.233 -13.994 1.00 96.88 1236 ILE A O 1
ATOM 10085 N N . ASP A 1 1237 ? -2.377 16.628 -12.290 1.00 95.81 1237 ASP A N 1
ATOM 10086 C CA . ASP A 1 1237 ? -2.882 15.762 -11.231 1.00 95.81 1237 ASP A CA 1
ATOM 10087 C C . ASP A 1 1237 ? -4.419 15.759 -11.275 1.00 95.81 1237 ASP A C 1
ATOM 10089 O O . ASP A 1 1237 ? -5.068 16.780 -11.028 1.00 95.81 1237 ASP A O 1
ATOM 10093 N N . ILE A 1 1238 ? -5.001 14.616 -11.647 1.00 96.12 1238 ILE A N 1
ATOM 10094 C CA . ILE A 1 1238 ? -6.458 14.451 -11.811 1.00 96.12 1238 ILE A CA 1
ATOM 10095 C C . ILE A 1 1238 ? -7.123 13.806 -10.592 1.00 96.12 1238 ILE A C 1
ATOM 10097 O O . ILE A 1 1238 ? -8.327 13.542 -10.601 1.00 96.12 1238 ILE A O 1
ATOM 10101 N N . GLN A 1 1239 ? -6.357 13.547 -9.532 1.00 94.19 1239 GLN A N 1
ATOM 10102 C CA . GLN A 1 1239 ? -6.892 12.970 -8.307 1.00 94.19 1239 GLN A CA 1
ATOM 10103 C C . GLN A 1 1239 ? -7.912 13.913 -7.652 1.00 94.19 1239 GLN A C 1
ATOM 10105 O O . GLN A 1 1239 ? -7.802 15.138 -7.706 1.00 94.19 1239 GLN A O 1
ATOM 10110 N N . GLU A 1 1240 ? -8.917 13.336 -6.994 1.00 94.00 1240 GLU A N 1
ATOM 10111 C CA . GLU A 1 1240 ? -9.954 14.109 -6.310 1.00 94.00 1240 GLU A CA 1
ATOM 10112 C C . GLU A 1 1240 ? -9.422 14.868 -5.101 1.00 94.00 1240 GLU A C 1
ATOM 10114 O O . GLU A 1 1240 ? -8.871 14.255 -4.202 1.00 94.00 1240 GLU A O 1
ATOM 10119 N N . VAL A 1 1241 ? -9.645 16.170 -4.988 1.00 94.25 1241 VAL A N 1
ATOM 10120 C CA . VAL A 1 1241 ? -9.233 16.956 -3.819 1.00 94.25 1241 VAL A CA 1
ATOM 10121 C C . VAL A 1 1241 ? -10.472 17.256 -2.985 1.00 94.25 1241 VAL A C 1
ATOM 10123 O O . VAL A 1 1241 ? -11.300 18.088 -3.350 1.00 94.25 1241 VAL A O 1
ATOM 10126 N N . VAL A 1 1242 ? -10.611 16.521 -1.880 1.00 92.38 1242 VAL A N 1
ATOM 10127 C CA . VAL A 1 1242 ? -11.748 16.568 -0.948 1.00 92.38 1242 VAL A CA 1
ATOM 10128 C C . VAL A 1 1242 ? -11.234 16.520 0.488 1.00 92.38 1242 VAL A C 1
ATOM 10130 O O . VAL A 1 1242 ? -10.206 15.883 0.745 1.00 92.38 1242 VAL A O 1
ATOM 10133 N N . SER A 1 1243 ? -11.956 17.151 1.416 1.00 88.06 1243 SER A N 1
ATOM 10134 C CA . SER A 1 1243 ? -11.714 16.994 2.854 1.00 88.06 1243 SER A CA 1
ATOM 10135 C C . SER A 1 1243 ? -12.479 15.809 3.445 1.00 88.06 1243 SER A C 1
ATOM 10137 O O . SER A 1 1243 ? -13.560 15.471 2.964 1.00 88.06 1243 SER A O 1
ATOM 10139 N N . SER A 1 1244 ? -11.938 15.188 4.497 1.00 80.81 1244 SER A N 1
ATOM 10140 C CA . SER A 1 1244 ? -12.608 14.114 5.246 1.00 80.81 1244 SER A CA 1
ATOM 10141 C C . SER A 1 1244 ? -12.704 14.460 6.738 1.00 80.81 1244 SER A C 1
ATOM 10143 O O . SER A 1 1244 ? -11.677 14.454 7.403 1.00 80.81 1244 SER A O 1
ATOM 10145 N N . PRO A 1 1245 ? -13.885 14.748 7.312 1.00 80.62 1245 PRO A N 1
ATOM 10146 C CA . PRO A 1 1245 ? -15.175 14.850 6.640 1.00 80.62 1245 PRO A CA 1
ATOM 10147 C C . PRO A 1 1245 ? -15.226 16.037 5.657 1.00 80.62 1245 PRO A C 1
ATOM 10149 O O . PRO A 1 1245 ? -14.437 16.981 5.790 1.00 80.62 1245 PRO A O 1
ATOM 10152 N N . PRO A 1 1246 ? -16.152 16.016 4.682 1.00 88.00 1246 PRO A N 1
ATOM 10153 C CA . PRO A 1 1246 ? -16.370 17.136 3.771 1.00 88.00 1246 PRO A CA 1
ATOM 10154 C C . PRO A 1 1246 ? -16.835 18.383 4.520 1.00 88.00 1246 PRO A C 1
ATOM 10156 O O . PRO A 1 1246 ? -17.721 18.312 5.372 1.00 88.00 1246 PRO A O 1
ATOM 10159 N N . VAL A 1 1247 ? -16.240 19.525 4.182 1.00 90.12 1247 VAL A N 1
ATOM 10160 C CA . VAL A 1 1247 ? -16.549 20.836 4.765 1.00 90.12 1247 VAL A CA 1
ATOM 10161 C C . VAL A 1 1247 ? -16.781 21.856 3.650 1.00 90.12 1247 VAL A C 1
ATOM 10163 O O . VAL A 1 1247 ? -16.269 21.669 2.541 1.00 90.12 1247 VAL A O 1
ATOM 10166 N N . PRO A 1 1248 ? -17.549 22.928 3.906 1.00 92.94 1248 PRO A N 1
ATOM 10167 C CA . PRO A 1 1248 ? -17.713 24.003 2.941 1.00 92.94 1248 PRO A CA 1
ATOM 10168 C C . PRO A 1 1248 ? -16.373 24.691 2.655 1.00 92.94 1248 PRO A C 1
ATOM 10170 O O . PRO A 1 1248 ? -15.553 24.901 3.557 1.00 92.94 1248 PRO A O 1
ATOM 10173 N N . LEU A 1 1249 ? -16.153 25.054 1.391 1.00 94.81 1249 LEU A N 1
ATOM 10174 C CA . LEU A 1 1249 ? -14.934 25.733 0.960 1.00 94.81 1249 LEU A CA 1
ATOM 10175 C C . LEU A 1 1249 ? -15.119 27.246 0.977 1.00 94.81 1249 LEU A C 1
ATOM 10177 O O . LEU A 1 1249 ? -16.082 27.772 0.419 1.00 94.81 1249 LEU A O 1
ATOM 10181 N N . SER A 1 1250 ? -14.159 27.943 1.578 1.00 92.81 1250 SER A N 1
ATOM 10182 C CA . SER A 1 1250 ? -14.080 29.407 1.513 1.00 92.81 1250 SER A CA 1
ATOM 10183 C C . SER A 1 1250 ? -13.116 29.878 0.428 1.00 92.81 1250 SER A C 1
ATOM 10185 O O . SER A 1 1250 ? -13.271 30.981 -0.075 1.00 92.81 1250 SER A O 1
ATOM 10187 N N . GLY A 1 1251 ? -12.156 29.044 0.023 1.00 92.44 1251 GLY A N 1
ATOM 10188 C CA . GLY A 1 1251 ? -11.152 29.398 -0.975 1.00 92.44 1251 GLY A CA 1
ATOM 10189 C C . GLY A 1 1251 ? -10.672 28.202 -1.794 1.00 92.44 1251 GLY A C 1
ATOM 10190 O O . GLY A 1 1251 ? -10.995 27.046 -1.502 1.00 92.44 1251 GLY A O 1
ATOM 10191 N N . ILE A 1 1252 ? -9.922 28.479 -2.860 1.00 93.00 1252 ILE A N 1
ATOM 10192 C CA . ILE A 1 1252 ? -9.462 27.469 -3.820 1.00 93.00 1252 ILE A CA 1
ATOM 10193 C C . ILE A 1 1252 ? -8.244 27.951 -4.605 1.00 93.00 1252 ILE A C 1
ATOM 10195 O O . ILE A 1 1252 ? -8.055 29.148 -4.775 1.00 93.00 1252 ILE A O 1
ATOM 10199 N N . GLY A 1 1253 ? -7.433 27.047 -5.141 1.00 91.56 1253 GLY A N 1
ATOM 10200 C CA . GLY A 1 1253 ? -6.266 27.416 -5.936 1.00 91.56 1253 GLY A CA 1
ATOM 10201 C C . GLY A 1 1253 ? -5.741 26.296 -6.821 1.00 91.56 1253 GLY A C 1
ATOM 10202 O O . GLY A 1 1253 ? -6.284 25.190 -6.844 1.00 91.56 1253 GLY A O 1
ATOM 10203 N N . ILE A 1 1254 ? -4.662 26.594 -7.544 1.00 91.50 1254 ILE A N 1
ATOM 10204 C CA . ILE A 1 1254 ? -3.886 25.621 -8.323 1.00 91.50 1254 ILE A CA 1
ATOM 10205 C C . ILE A 1 1254 ? -2.481 25.546 -7.727 1.00 91.50 1254 ILE A C 1
ATOM 10207 O O . ILE A 1 1254 ? -1.799 26.564 -7.623 1.00 91.50 1254 ILE A O 1
ATOM 10211 N N . TYR A 1 1255 ? -2.042 24.348 -7.341 1.00 90.69 1255 TYR A N 1
ATOM 10212 C CA . TYR A 1 1255 ? -0.680 24.118 -6.862 1.00 90.69 1255 TYR A CA 1
ATOM 10213 C C . TYR A 1 1255 ? 0.226 23.618 -7.985 1.00 90.69 1255 TYR A C 1
ATOM 10215 O O . TYR A 1 1255 ? -0.234 23.016 -8.956 1.00 90.69 1255 TYR A O 1
ATOM 10223 N N . TYR A 1 1256 ? 1.532 23.798 -7.794 1.00 91.88 1256 TYR A N 1
ATOM 10224 C CA . TYR A 1 1256 ? 2.578 23.062 -8.498 1.00 91.88 1256 TYR A CA 1
ATOM 10225 C C . TYR A 1 1256 ? 3.417 22.278 -7.481 1.00 91.88 1256 TYR A C 1
ATOM 10227 O O . TYR A 1 1256 ? 3.840 22.831 -6.460 1.00 91.88 1256 TYR A O 1
ATOM 10235 N N . LYS A 1 1257 ? 3.666 20.996 -7.760 1.00 90.25 1257 LYS A N 1
ATOM 10236 C CA . LYS A 1 1257 ? 4.593 20.146 -7.002 1.00 90.25 1257 LYS A CA 1
ATOM 10237 C C . LYS A 1 1257 ? 5.606 19.511 -7.945 1.00 90.25 1257 LYS A C 1
ATOM 10239 O O . LYS A 1 1257 ? 5.259 19.067 -9.035 1.00 90.25 1257 LYS A O 1
ATOM 10244 N N . GLY A 1 1258 ? 6.869 19.468 -7.550 1.00 88.12 1258 GLY A N 1
ATOM 10245 C CA . GLY A 1 1258 ? 7.931 18.952 -8.409 1.00 88.12 1258 GLY A CA 1
ATOM 10246 C C . GLY A 1 1258 ? 9.233 18.731 -7.659 1.00 88.12 1258 GLY A C 1
ATOM 10247 O O . GLY A 1 1258 ? 9.351 19.056 -6.478 1.00 88.12 1258 GLY A O 1
ATOM 10248 N N . ARG A 1 1259 ? 10.216 18.166 -8.356 1.00 86.00 1259 ARG A N 1
ATOM 10249 C CA . ARG A 1 1259 ? 11.588 18.005 -7.872 1.00 86.00 1259 ARG A CA 1
ATOM 10250 C C . ARG A 1 1259 ? 12.536 18.615 -8.892 1.00 86.00 1259 ARG A C 1
ATOM 10252 O O . ARG A 1 1259 ? 12.250 18.597 -10.087 1.00 86.00 1259 ARG A O 1
ATOM 10259 N N . GLU A 1 1260 ? 13.652 19.161 -8.424 1.00 84.44 1260 GLU A N 1
ATOM 10260 C CA . GLU A 1 1260 ? 14.677 19.712 -9.308 1.00 84.44 1260 GLU A CA 1
ATOM 10261 C C . GLU A 1 1260 ? 15.105 18.672 -10.360 1.00 84.44 1260 GLU A C 1
ATOM 10263 O O . GLU A 1 1260 ? 15.322 17.504 -10.036 1.00 84.44 1260 GLU A O 1
ATOM 10268 N N . GLY A 1 1261 ? 15.163 19.091 -11.627 1.00 86.56 1261 GLY A N 1
ATOM 10269 C CA . GLY A 1 1261 ? 15.451 18.215 -12.767 1.00 86.56 1261 GLY A CA 1
ATOM 10270 C C . GLY A 1 1261 ? 14.244 17.466 -13.352 1.00 86.56 1261 GLY A C 1
ATOM 10271 O O . GLY A 1 1261 ? 14.411 16.790 -14.362 1.00 86.56 1261 GLY A O 1
ATOM 10272 N N . TYR A 1 1262 ? 13.034 17.609 -12.798 1.00 91.81 1262 TYR A N 1
ATOM 10273 C CA . TYR A 1 1262 ? 11.809 16.959 -13.289 1.00 91.81 1262 TYR A CA 1
ATOM 10274 C C . TYR A 1 1262 ? 10.679 17.970 -13.527 1.00 91.81 1262 TYR A C 1
ATOM 10276 O O . TYR A 1 1262 ? 10.589 18.987 -12.844 1.00 91.81 1262 TYR A O 1
ATOM 10284 N N . GLY A 1 1263 ? 9.802 17.687 -14.495 1.00 90.88 1263 GLY A N 1
ATOM 10285 C CA . GLY A 1 1263 ? 8.783 18.634 -14.970 1.00 90.88 1263 GLY A CA 1
ATOM 10286 C C . GLY A 1 1263 ? 7.606 18.896 -14.017 1.00 90.88 1263 GLY A C 1
ATOM 10287 O O . GLY A 1 1263 ? 6.855 19.837 -14.244 1.00 90.88 1263 GLY A O 1
ATOM 10288 N N . GLY A 1 1264 ? 7.448 18.083 -12.965 1.00 93.69 1264 GLY A N 1
ATOM 10289 C CA . GLY A 1 1264 ? 6.423 18.230 -11.926 1.00 93.69 1264 GLY A CA 1
ATOM 10290 C C . GLY A 1 1264 ? 4.963 18.049 -12.372 1.00 93.69 1264 GLY A C 1
ATOM 10291 O O . GLY A 1 1264 ? 4.662 17.668 -13.505 1.00 93.69 1264 GLY A O 1
ATOM 10292 N N . PHE A 1 1265 ? 4.056 18.333 -11.437 1.00 94.69 1265 PHE A N 1
ATOM 10293 C CA . PHE A 1 1265 ? 2.607 18.212 -11.565 1.00 94.69 1265 PHE A CA 1
ATOM 10294 C C . PHE A 1 1265 ? 1.912 19.506 -11.142 1.00 94.69 1265 PHE A C 1
ATOM 10296 O O . PHE A 1 1265 ? 2.316 20.143 -10.166 1.00 94.69 1265 PHE A O 1
ATOM 10303 N N . ILE A 1 1266 ? 0.824 19.850 -11.826 1.00 94.88 1266 ILE A N 1
ATOM 10304 C CA . ILE A 1 1266 ? -0.137 20.864 -11.384 1.00 94.88 1266 ILE A CA 1
ATOM 10305 C C . ILE A 1 1266 ? -1.446 20.208 -10.966 1.00 94.88 1266 ILE A C 1
ATOM 10307 O O . ILE A 1 1266 ? -1.876 19.247 -11.593 1.00 94.88 1266 ILE A O 1
ATOM 10311 N N . GLY A 1 1267 ? -2.105 20.725 -9.936 1.00 93.94 1267 GLY A N 1
ATOM 10312 C CA . GLY A 1 1267 ? -3.362 20.153 -9.455 1.00 93.94 1267 GLY A CA 1
ATOM 10313 C C . GLY A 1 1267 ? -4.203 21.149 -8.663 1.00 93.94 1267 GLY A C 1
ATOM 10314 O O . GLY A 1 1267 ? -3.738 22.253 -8.367 1.00 93.94 1267 GLY A O 1
ATOM 10315 N N . PRO A 1 1268 ? -5.452 20.792 -8.328 1.00 94.00 1268 PRO A N 1
ATOM 10316 C CA . PRO A 1 1268 ? -6.319 21.659 -7.552 1.00 94.00 1268 PRO A CA 1
ATOM 10317 C C . PRO A 1 1268 ? -5.942 21.663 -6.066 1.00 94.00 1268 PRO A C 1
ATOM 10319 O O . PRO A 1 1268 ? -5.539 20.657 -5.496 1.00 94.00 1268 PRO A O 1
ATOM 10322 N N . LYS A 1 1269 ? -6.120 22.797 -5.400 1.00 91.38 1269 LYS A N 1
ATOM 10323 C CA . LYS A 1 1269 ? -5.965 22.966 -3.952 1.00 91.38 1269 LYS A CA 1
ATOM 10324 C C . LYS A 1 1269 ? -7.253 23.572 -3.412 1.00 91.38 1269 LYS A C 1
ATOM 10326 O O . LYS A 1 1269 ? -7.755 24.522 -4.002 1.00 91.38 1269 LYS A O 1
ATOM 10331 N N . ILE A 1 1270 ? -7.794 23.049 -2.320 1.00 94.00 1270 ILE A N 1
ATOM 10332 C CA . ILE A 1 1270 ? -9.001 23.591 -1.673 1.00 94.00 1270 ILE A CA 1
ATOM 10333 C C . ILE A 1 1270 ? -8.633 24.271 -0.353 1.00 94.00 1270 ILE A C 1
ATOM 10335 O O . ILE A 1 1270 ? -7.653 23.884 0.282 1.00 94.00 1270 ILE A O 1
ATOM 10339 N N . ILE A 1 1271 ? -9.405 25.281 0.051 1.00 93.12 1271 ILE A N 1
ATOM 10340 C CA . ILE A 1 1271 ? -9.232 26.015 1.310 1.00 93.12 1271 ILE A CA 1
ATOM 10341 C C . ILE A 1 1271 ? -10.538 25.937 2.099 1.00 93.12 1271 ILE A C 1
ATOM 10343 O O . ILE A 1 1271 ? -11.567 26.509 1.718 1.00 93.12 1271 ILE A O 1
ATOM 10347 N N . ASN A 1 1272 ? -10.485 25.222 3.217 1.00 92.62 1272 ASN A N 1
ATOM 10348 C CA . ASN A 1 1272 ? -11.646 24.975 4.064 1.00 92.62 1272 ASN A CA 1
ATOM 10349 C C . ASN A 1 1272 ? -12.148 26.273 4.711 1.00 92.62 1272 ASN A C 1
ATOM 10351 O O . ASN A 1 1272 ? -11.387 27.233 4.881 1.00 92.62 1272 ASN A O 1
ATOM 10355 N N . LEU A 1 1273 ? -13.435 26.320 5.064 1.00 91.69 1273 LEU A N 1
ATOM 10356 C CA . LEU A 1 1273 ? -13.997 27.395 5.883 1.00 91.69 1273 LEU A CA 1
ATOM 10357 C C . LEU A 1 1273 ? -13.144 27.622 7.142 1.00 91.69 1273 LEU A C 1
ATOM 10359 O O . LEU A 1 1273 ? -12.721 26.667 7.790 1.00 91.69 1273 LEU A O 1
ATOM 10363 N N . ASP A 1 1274 ? -12.886 28.889 7.474 1.00 89.88 1274 ASP A N 1
ATOM 10364 C CA . ASP A 1 1274 ? -12.235 29.240 8.734 1.00 89.88 1274 ASP A CA 1
ATOM 10365 C C . ASP A 1 1274 ? -13.219 29.065 9.897 1.00 89.88 1274 ASP A C 1
ATOM 10367 O O . ASP A 1 1274 ? -14.157 29.847 10.054 1.00 89.88 1274 ASP A O 1
ATOM 10371 N N . PHE A 1 1275 ? -13.006 28.037 10.720 1.00 86.50 1275 PHE A N 1
ATOM 10372 C CA . PHE A 1 1275 ? -13.865 27.750 11.875 1.00 86.50 1275 PHE A CA 1
ATOM 10373 C C . PHE A 1 1275 ? -13.523 28.602 13.109 1.00 86.50 1275 PHE A C 1
ATOM 10375 O O . PHE A 1 1275 ? -14.311 28.671 14.055 1.00 86.50 1275 PHE A O 1
ATOM 10382 N N . SER A 1 1276 ? -12.370 29.280 13.126 1.00 85.19 1276 SER A N 1
ATOM 10383 C CA . SER A 1 1276 ? -11.893 30.025 14.300 1.00 85.19 1276 SER A CA 1
ATOM 10384 C C . SER A 1 1276 ? -12.828 31.150 14.796 1.00 85.19 1276 SER A C 1
ATOM 10386 O O . SER A 1 1276 ? -12.911 31.347 16.018 1.00 85.19 1276 SER A O 1
ATOM 10388 N N . PRO A 1 1277 ? -13.588 31.870 13.939 1.00 85.38 1277 PRO A N 1
ATOM 10389 C CA . PRO A 1 1277 ? -14.531 32.891 14.394 1.00 85.38 1277 PRO A CA 1
ATOM 10390 C C . PRO A 1 1277 ? -15.757 32.308 15.109 1.00 85.38 1277 PRO A C 1
ATOM 10392 O O . PRO A 1 1277 ? -16.406 33.030 15.869 1.00 85.38 1277 PRO A O 1
ATOM 10395 N N . TYR A 1 1278 ? -16.058 31.023 14.892 1.00 82.88 1278 TYR A N 1
ATOM 10396 C CA . TYR A 1 1278 ? -17.300 30.378 15.326 1.00 82.88 1278 TYR A CA 1
ATOM 10397 C C . TYR A 1 1278 ? -17.165 29.521 16.596 1.00 82.88 1278 TYR A C 1
ATOM 10399 O O . TYR A 1 1278 ? -18.174 29.021 17.088 1.00 82.88 1278 TYR A O 1
ATOM 10407 N N . LEU A 1 1279 ? -15.960 29.397 17.166 1.00 74.75 1279 LEU A N 1
ATOM 10408 C CA . LEU A 1 1279 ? -15.750 28.797 18.490 1.00 74.75 1279 LEU A CA 1
ATOM 10409 C C . LEU A 1 1279 ? -16.386 29.675 19.583 1.00 74.75 1279 LEU A C 1
ATOM 10411 O O . LEU A 1 1279 ? -15.926 30.807 19.800 1.00 74.75 1279 LEU A O 1
ATOM 10415 N N . GLN A 1 1280 ? -17.422 29.162 20.260 1.00 57.78 1280 GLN A N 1
ATOM 10416 C CA . GLN A 1 1280 ? -18.153 29.841 21.341 1.00 57.78 1280 GLN A CA 1
ATOM 10417 C C . GLN A 1 1280 ? -18.481 28.915 22.504 1.00 57.78 1280 GLN A C 1
ATOM 10419 O O . GLN A 1 1280 ? -18.877 27.757 22.244 1.00 57.78 1280 GLN A O 1
#

Foldseek 3Di:
DDDDDDDDDDDDDDDDDDDDDDDDDDDDDPDPVPVVVVVVPPPPDDDPVVVVVVVVPDDDDDDDDDDDDPLVQLLVLLVVLVVLLVVLCVVLVPPPLVVLVLVVPPQPVPLNVLSVLLVVLLVVLVVLLVVVSVVSVDPDDDLVVLLVSLVVLLCNLVSLVSNCCQAANDPPDLDRFCRHSVNVLLVCLVQDPSSLARSLFFSLRVLVSVLSSSLSSLSSSLVSNVVSVVSCVVVVNDDCPVVNVVVLVVSVSSNVSSCVHSLVSSVPTAQKHFHWDDQADDDQPFFHAQFQAFFKDKDKCLQFDCNSDQPDAQQVCQKTARNADPDCVAVSVVFDGQPAIWHRKDFDAFKKWFQADDPPDSFGTQKIAGPVRAIFHDDDPRPDDTDIGGWDDDPVPGIMGMIITTRGHDDPSGLFKEFFDKDFAPQVQQKFFQWWFWHQDLSYIYIKTWIFHFAAQQDGDPVRTDIDDDPDDHPPDPPDDDQHGMDGDHPVQFKEFFAKDFDPDLQWFFGMWGWHQDPRYTWIKTWIFGDDRRGRHTDPVDPPIDIDTDDPPDDAAEPDDPQAAAQSPDSTWDFDDDHRHMYGFAFHHCRHGNSGGTDDIEGGDMSGHVVTGTFRIKGWTFIGDPRHRGYIIIMTRGRSPSPPPVPCCVVVVSVVVVVPSPDDPPPVVPPPPPPPPPPPDDDDDDDDDDDDDDDDDDDPDPLADPVLVVLVVVLVVLCVVLVVFPSPLSVLLVLCVVVSPDDPPLLNVLSSLLVVLLSVLVVLLVVLVVPVVDDDDDLVVLLVSLVVLLVSLVVSLVSNLCQAQNDPVCVPVRCDHSVNVLLVVLVPDPSSCQRQVFFSLRVLVSVLSSSLSSLSSSLSSNSSSCSSCVVVHPCPVVNVVSVVVSVVSNVVSLVSSLVSSVPTFQKHDYFDDQADDDQAFFHFQFQAFFKDKDKCLQFDPVSFQDDFQQVPQKTAGRDQPPCAVPVVFPGQHAIWHRKHFDDQKKKFQADDPVDSFGGQKIADPVRAIFHDDDDRPPDIDMDGWAAPDPPGTIGMIITTRGHDDPSGLFKEFFDKDFAPVVQQKFFQWWFWDQDLSYIYIKTWIFHFFAQQDGDPVRTDIDDDDDDHPPDPPDDDQHGMDGAHPQQFKEAFAKDFDPDLQKFFGMWGWHRDRSYTFIKTKIFGDDRRGRHTDPSVPPIDIDGDPQPPDAAEDDQDQAAEQSVDSGWAWDPDHRHMYGFAFHHRRHGNSGGTDDIEGRDMSGHRVGGTFRMKGKIWIGDRRHRTYIIIMTGHRSCSVVSD

Sequence (1280 aa):
MRFSIFLATLLALQLSTPTNSKWYHHLDKNMDTVLLEEAILEGMDMSVDEIVENASQIDVPQEQGAPSTKETNAKLWLTKAGACIDGMEQRNTEMQSYFAFAENQEENTPIMAKFKDIQDIMNDISRRYKWLQIYGDSENFENLTLIKFAEDSLSAIQQIDTMHITLFGREDRDHVTPNNLLFQLQTTLKGSTNYICKSQQSTQQFFYLLFQDIALTELKAQATIEFSWLLLKQFEQGEFTEEKRVIREGLKRRTSRTLKLFKDVISTADRTVWRCDPTHHTPGITYEEVTRLLQGYIENEVDLHPTSQCWSTCEDYSSASSQGCYYPTEFCGKQPRCSGHVLGCQFVESHMQICQAPWYSNRRYEFIHYQSGHRLGQEGSCGRSLSQTYSWYTWFLYHCSYCMCLCDEQGPKSDRFFNLRPVTADVERNRVVTGLRFVKHNRILHLQIQEGELLPKGVINQTTLQWKPLEEYSITDRDVREGIDYHMLTHERRSIDLDELEPITNDFLVTGLRFANIEGDLHLEAHYSPFQFESGKLDLSTDMSYWQNGAIETLREELPLENTHVPTLSTSSIPFSSSNQYIDFTHTGFEQDAAQTTVPFIDIQEVVSNPPVPLSGIGIYYKGRQGYGGFLGPKIINLDFAQMKVKIPIFVALLLAMHTNADVVKVIKKSVSDAAIKLAQEEKIIDYVPDENIPIFQETKSMVEPRLMEIRSRIEELDQTMRNQHHHFADFIIESIADYIEKNSLIMANMQNIQNIINRISLRYQRMQTYKTRMPFEKTSLSNFAQETLSIIEDSLDELHLTLLGDEDKPHFTSNNLLIQLDTRLKVSPSHMCRTRQSAQQFFYLLQEDIALAELKALALAEFSWSLLKEEGQFTKERTILQEGFQRRTNRTLRMFKEVMSRQDRTVWRCDPAHHTPGVTYEEVTRLLQGYIENEVDLNADGRCRYDCARYNYASNHGCYDNEFCSKQPACSGRVHNCKFVESKMEVCLADKSSSRRYDYVHYESGHRFGQWGQCDRRTDEAKSWRRWIFWQCSYCMCLCDEQGPKSDRFFNLRPVTADVEHNRVVTGLRFVKHNRILHLQIQEGELLPKGVINQTTLQWKPVEEYSITDRDVRQGVDYHMLTYHRRSIDLNELEPQSNNSLITGLRFQDVGGRLHLVAQYSEFEFQSGKLIDPNEQSYWGTGDSAQGSEKLTLGETHVPTITTSSLPYPKSYQYLDFTHTGFEQDAAQTTVPFIDIQEVVSSPPVPLSGIGIYYKGREGYGGFIGPKIINLDFSPYLQ

pLDDT: mean 76.9, std 20.4, range [20.8, 97.56]